Protein AF-0000000072569841 (afdb_homodimer)

Structure (mmCIF, N/CA/C/O backbone):
data_AF-0000000072569841-model_v1
#
loop_
_entity.id
_entity.type
_entity.pdbx_description
1 polymer '2-aminoethylphosphonate--pyruvate transaminase'
#
loop_
_atom_site.group_PDB
_atom_site.id
_atom_site.type_symbol
_atom_site.label_atom_id
_atom_site.label_alt_id
_atom_site.label_comp_id
_atom_site.label_asym_id
_atom_site.label_entity_id
_atom_site.label_seq_id
_atom_site.pdbx_PDB_ins_code
_atom_site.Cartn_x
_atom_site.Cartn_y
_atom_site.Cartn_z
_atom_site.occupancy
_atom_site.B_iso_or_equiv
_atom_site.auth_seq_id
_atom_site.auth_comp_id
_atom_site.auth_asym_id
_atom_site.auth_atom_id
_atom_site.pdbx_PDB_model_num
ATOM 1 N N . MET A 1 1 ? 27.375 -8.703 3.371 1 83.56 1 MET A N 1
ATOM 2 C CA . MET A 1 1 ? 26.125 -9.102 4.02 1 83.56 1 MET A CA 1
ATOM 3 C C . MET A 1 1 ? 25.875 -10.594 3.842 1 83.56 1 MET A C 1
ATOM 5 O O . MET A 1 1 ? 26.188 -11.164 2.799 1 83.56 1 MET A O 1
ATOM 9 N N . LYS A 1 2 ? 25.344 -11.117 4.902 1 91.12 2 LYS A N 1
ATOM 10 C CA . LYS A 1 2 ? 24.984 -12.531 4.824 1 91.12 2 LYS A CA 1
ATOM 11 C C . LYS A 1 2 ? 24.016 -12.781 3.676 1 91.12 2 LYS A C 1
ATOM 13 O O . LYS A 1 2 ? 23.047 -12.031 3.49 1 91.12 2 LYS A O 1
ATOM 18 N N . ARG A 1 3 ? 24.344 -13.781 2.924 1 94.12 3 ARG A N 1
ATOM 19 C CA . ARG A 1 3 ? 23.469 -14.117 1.809 1 94.12 3 ARG A CA 1
ATOM 20 C C . ARG A 1 3 ? 22.547 -15.281 2.168 1 94.12 3 ARG A C 1
ATOM 22 O O . ARG A 1 3 ? 23 -16.406 2.354 1 94.12 3 ARG A O 1
ATOM 29 N N . ASN A 1 4 ? 21.312 -14.961 2.271 1 97 4 ASN A N 1
ATOM 30 C CA . ASN A 1 4 ? 20.266 -15.961 2.447 1 97 4 ASN A CA 1
ATOM 31 C C . ASN A 1 4 ? 19.547 -16.266 1.132 1 97 4 ASN A C 1
ATOM 33 O O . ASN A 1 4 ? 19.281 -15.367 0.34 1 97 4 ASN A O 1
ATOM 37 N N . ILE A 1 5 ? 19.344 -17.562 0.898 1 98.38 5 ILE A N 1
ATOM 38 C CA . ILE A 1 5 ? 18.625 -17.969 -0.303 1 98.38 5 ILE A CA 1
ATOM 39 C C . ILE A 1 5 ? 17.172 -18.266 0.041 1 98.38 5 ILE A C 1
ATOM 41 O O . ILE A 1 5 ? 16.875 -19.188 0.795 1 98.38 5 ILE A O 1
ATOM 45 N N . LEU A 1 6 ? 16.312 -17.438 -0.491 1 98.62 6 LEU A N 1
ATOM 46 C CA . LEU A 1 6 ? 14.875 -17.641 -0.288 1 98.62 6 LEU A CA 1
ATOM 47 C C . LEU A 1 6 ? 14.289 -18.531 -1.367 1 98.62 6 LEU A C 1
ATOM 49 O O . LEU A 1 6 ? 14.305 -18.188 -2.551 1 98.62 6 LEU A O 1
ATOM 53 N N . LEU A 1 7 ? 13.734 -19.641 -0.934 1 98.69 7 LEU A N 1
ATOM 54 C CA . LEU A 1 7 ? 13.047 -20.547 -1.86 1 98.69 7 LEU A CA 1
ATOM 55 C C . LEU A 1 7 ? 11.547 -20.547 -1.603 1 98.69 7 LEU A C 1
ATOM 57 O O . LEU A 1 7 ? 10.867 -21.531 -1.865 1 98.69 7 LEU A O 1
ATOM 61 N N . ASN A 1 8 ? 11.016 -19.516 -0.939 1 97.62 8 ASN A N 1
ATOM 62 C CA . ASN A 1 8 ? 9.586 -19.234 -0.841 1 97.62 8 ASN A CA 1
ATOM 63 C C . ASN A 1 8 ? 9.07 -18.516 -2.08 1 97.62 8 ASN A C 1
ATOM 65 O O . ASN A 1 8 ? 9.844 -17.938 -2.838 1 97.62 8 ASN A O 1
ATOM 69 N N . PRO A 1 9 ? 7.75 -18.5 -2.318 1 95.94 9 PRO A N 1
ATOM 70 C CA . PRO A 1 9 ? 7.188 -17.938 -3.549 1 95.94 9 PRO A CA 1
ATOM 71 C C . PRO A 1 9 ? 7.23 -16.406 -3.572 1 95.94 9 PRO A C 1
ATOM 73 O O . PRO A 1 9 ? 6.484 -15.781 -4.324 1 95.94 9 PRO A O 1
ATOM 76 N N . GLY A 1 10 ? 7.988 -15.75 -2.783 1 92.62 10 GLY A N 1
ATOM 77 C CA . GLY A 1 10 ? 8.102 -14.305 -2.695 1 92.62 10 GLY A CA 1
ATOM 78 C C . GLY A 1 10 ? 7.938 -13.773 -1.281 1 92.62 10 GLY A C 1
ATOM 79 O O . GLY A 1 10 ? 7.129 -14.297 -0.508 1 92.62 10 GLY A O 1
ATOM 80 N N . PRO A 1 11 ? 8.711 -12.82 -1.004 1 97.19 11 PRO A N 1
ATOM 81 C CA . PRO A 1 11 ? 9.727 -12.086 -1.77 1 97.19 11 PRO A CA 1
ATOM 82 C C . PRO A 1 11 ? 10.906 -12.961 -2.17 1 97.19 11 PRO A C 1
ATOM 84 O O . PRO A 1 11 ? 11.242 -13.914 -1.463 1 97.19 11 PRO A O 1
ATOM 87 N N . ALA A 1 12 ? 11.492 -12.633 -3.297 1 98.19 12 ALA A N 1
ATOM 88 C CA . ALA A 1 12 ? 12.578 -13.438 -3.85 1 98.19 12 ALA A CA 1
ATOM 89 C C . ALA A 1 12 ? 13.938 -12.945 -3.363 1 98.19 12 ALA A C 1
ATOM 91 O O . ALA A 1 12 ? 14.047 -11.836 -2.834 1 98.19 12 ALA A O 1
ATOM 92 N N . THR A 1 13 ? 14.977 -13.812 -3.49 1 98.44 13 THR A N 1
ATOM 93 C CA . THR A 1 13 ? 16.359 -13.391 -3.262 1 98.44 13 THR A CA 1
ATOM 94 C C . THR A 1 13 ? 16.75 -12.289 -4.242 1 98.44 13 THR A C 1
ATOM 96 O O . THR A 1 13 ? 16.453 -12.383 -5.438 1 98.44 13 THR A O 1
ATOM 99 N N . THR A 1 14 ? 17.375 -11.281 -3.734 1 98.56 14 THR A N 1
ATOM 100 C CA . THR A 1 14 ? 17.719 -10.148 -4.594 1 98.56 14 THR A CA 1
ATOM 101 C C . THR A 1 14 ? 19.234 -9.898 -4.59 1 98.56 14 THR A C 1
ATOM 103 O O . THR A 1 14 ? 19.953 -10.5 -3.799 1 98.56 14 THR A O 1
ATOM 106 N N . THR A 1 15 ? 19.719 -9.109 -5.496 1 98.56 15 THR A N 1
ATOM 107 C CA . THR A 1 15 ? 21.125 -8.742 -5.574 1 98.56 15 THR A CA 1
ATOM 108 C C . THR A 1 15 ? 21.453 -7.641 -4.562 1 98.56 15 THR A C 1
ATOM 110 O O . THR A 1 15 ? 20.562 -6.926 -4.109 1 98.56 15 THR A O 1
ATOM 113 N N . ASP A 1 16 ? 22.703 -7.527 -4.266 1 98.19 16 ASP A N 1
ATOM 114 C CA . ASP A 1 16 ? 23.156 -6.465 -3.371 1 98.19 16 ASP A CA 1
ATOM 115 C C . ASP A 1 16 ? 22.938 -5.09 -4.004 1 98.19 16 ASP A C 1
ATOM 117 O O . ASP A 1 16 ? 22.656 -4.117 -3.301 1 98.19 16 ASP A O 1
ATOM 121 N N . THR A 1 17 ? 23.062 -5.027 -5.332 1 98.5 17 THR A N 1
ATOM 122 C CA . THR A 1 17 ? 22.859 -3.756 -6.02 1 98.5 17 THR A CA 1
ATOM 123 C C . THR A 1 17 ? 21.422 -3.281 -5.871 1 98.5 17 THR A C 1
ATOM 125 O O . THR A 1 17 ? 21.172 -2.086 -5.703 1 98.5 17 THR A O 1
ATOM 128 N N . VAL A 1 18 ? 20.5 -4.176 -5.887 1 98.81 18 VAL A N 1
ATOM 129 C CA . VAL A 1 18 ? 19.094 -3.838 -5.688 1 98.81 18 VAL A CA 1
ATOM 130 C C . VAL A 1 18 ? 18.859 -3.398 -4.242 1 98.81 18 VAL A C 1
ATOM 132 O O . VAL A 1 18 ? 18.156 -2.416 -3.99 1 98.81 18 VAL A O 1
ATOM 135 N N . LYS A 1 19 ? 19.453 -4.098 -3.281 1 98.62 19 LYS A N 1
ATOM 136 C CA . LYS A 1 19 ? 19.344 -3.729 -1.873 1 98.62 19 LYS A CA 1
ATOM 137 C C . LYS A 1 19 ? 19.875 -2.322 -1.626 1 98.62 19 LYS A C 1
ATOM 139 O O . LYS A 1 19 ? 19.234 -1.515 -0.956 1 98.62 19 LYS A O 1
ATOM 144 N N . ASN A 1 20 ? 20.953 -2.043 -2.201 1 98.44 20 ASN A N 1
ATOM 145 C CA . ASN A 1 20 ? 21.625 -0.781 -1.941 1 98.44 20 ASN A CA 1
ATOM 146 C C . ASN A 1 20 ? 21 0.37 -2.715 1 98.44 20 ASN A C 1
ATOM 148 O O . ASN A 1 20 ? 21.188 1.537 -2.367 1 98.44 20 ASN A O 1
ATOM 152 N N . ALA A 1 21 ? 20.234 0.072 -3.738 1 98.75 21 ALA A N 1
ATOM 153 C CA . ALA A 1 21 ? 19.594 1.096 -4.555 1 98.75 21 ALA A CA 1
ATOM 154 C C . ALA A 1 21 ? 18.562 1.881 -3.738 1 98.75 21 ALA A C 1
ATOM 156 O O . ALA A 1 21 ? 18.125 2.957 -4.152 1 98.75 21 ALA A O 1
ATOM 157 N N . GLN A 1 22 ? 18.203 1.375 -2.574 1 98.5 22 GLN A N 1
ATOM 158 C CA . GLN A 1 22 ? 17.219 2.025 -1.709 1 98.5 22 GLN A CA 1
ATOM 159 C C . GLN A 1 22 ? 17.844 3.188 -0.943 1 98.5 22 GLN A C 1
ATOM 161 O O . GLN A 1 22 ? 17.141 4.039 -0.407 1 98.5 22 GLN A O 1
ATOM 166 N N . VAL A 1 23 ? 19.141 3.127 -0.769 1 98.38 23 VAL A N 1
ATOM 167 C CA . VAL A 1 23 ? 19.828 4.141 0.015 1 98.38 23 VAL A CA 1
ATOM 168 C C . VAL A 1 23 ? 20.172 5.34 -0.871 1 98.38 23 VAL A C 1
ATOM 170 O O . VAL A 1 23 ? 21.219 5.363 -1.523 1 98.38 23 VAL A O 1
ATOM 173 N N . VAL A 1 24 ? 19.328 6.352 -0.847 1 97.69 24 VAL A N 1
ATOM 174 C CA . VAL A 1 24 ? 19.438 7.555 -1.667 1 97.69 24 VAL A CA 1
ATOM 175 C C . VAL A 1 24 ? 19.203 8.789 -0.806 1 97.69 24 VAL A C 1
ATOM 177 O O . VAL A 1 24 ? 18.625 8.703 0.273 1 97.69 24 VAL A O 1
ATOM 180 N N . PRO A 1 25 ? 19.734 9.953 -1.251 1 97.25 25 PRO A N 1
ATOM 181 C CA . PRO A 1 25 ? 19.359 11.18 -0.548 1 97.25 25 PRO A CA 1
ATOM 182 C C . PRO A 1 25 ? 17.844 11.391 -0.491 1 97.25 25 PRO A C 1
ATOM 184 O O . PRO A 1 25 ? 17.141 11 -1.418 1 97.25 25 PRO A O 1
ATOM 187 N N . ASP A 1 26 ? 17.438 11.984 0.611 1 97.81 26 ASP A N 1
ATOM 188 C CA . ASP A 1 26 ? 16 12.273 0.726 1 97.81 26 ASP A CA 1
ATOM 189 C C . ASP A 1 26 ? 15.516 13.109 -0.457 1 97.81 26 ASP A C 1
ATOM 191 O O . ASP A 1 26 ? 16.219 14.008 -0.918 1 97.81 26 ASP A O 1
ATOM 195 N N . ILE A 1 27 ? 14.312 12.758 -0.919 1 96.88 27 ILE A N 1
ATOM 196 C CA . ILE A 1 27 ? 13.781 13.461 -2.08 1 96.88 27 ILE A CA 1
ATOM 197 C C . ILE A 1 27 ? 12.258 13.547 -1.971 1 96.88 27 ILE A C 1
ATOM 199 O O . ILE A 1 27 ? 11.602 12.602 -1.527 1 96.88 27 ILE A O 1
ATOM 203 N N . CYS A 1 28 ? 11.711 14.711 -2.283 1 96.88 28 CYS A N 1
ATOM 204 C CA . CYS A 1 28 ? 10.273 14.867 -2.447 1 96.88 28 CYS A CA 1
ATOM 205 C C . CYS A 1 28 ? 9.789 14.172 -3.719 1 96.88 28 CYS A C 1
ATOM 207 O O . CYS A 1 28 ? 10.289 14.461 -4.812 1 96.88 28 CYS A O 1
ATOM 209 N N . PRO A 1 29 ? 8.828 13.336 -3.557 1 96.56 29 PRO A N 1
ATOM 210 C CA . PRO A 1 29 ? 8.391 12.57 -4.73 1 96.56 29 PRO A CA 1
ATOM 211 C C . PRO A 1 29 ? 7.688 13.438 -5.77 1 96.56 29 PRO A C 1
ATOM 213 O O . PRO A 1 29 ? 7.391 12.969 -6.871 1 96.56 29 PRO A O 1
ATOM 216 N N . ARG A 1 30 ? 7.469 14.695 -5.473 1 94.75 30 ARG A N 1
ATOM 217 C CA . ARG A 1 30 ? 6.82 15.594 -6.414 1 94.75 30 ARG A CA 1
ATOM 218 C C . ARG A 1 30 ? 7.848 16.328 -7.281 1 94.75 30 ARG A C 1
ATOM 220 O O . ARG A 1 30 ? 7.488 17.016 -8.234 1 94.75 30 ARG A O 1
ATOM 227 N N . GLU A 1 31 ? 9.07 16.109 -6.98 1 95.5 31 GLU A N 1
ATOM 228 C CA . GLU A 1 31 ? 10.133 16.719 -7.758 1 95.5 31 GLU A CA 1
ATOM 229 C C . GLU A 1 31 ? 10.328 16.016 -9.102 1 95.5 31 GLU A C 1
ATOM 231 O O . GLU A 1 31 ? 10.086 14.812 -9.211 1 95.5 31 GLU A O 1
ATOM 236 N N . GLU A 1 32 ? 10.836 16.75 -10.055 1 93.69 32 GLU A N 1
ATOM 237 C CA . GLU A 1 32 ? 11.039 16.25 -11.414 1 93.69 32 GLU A CA 1
ATOM 238 C C . GLU A 1 32 ? 12.008 15.062 -11.422 1 93.69 32 GLU A C 1
ATOM 240 O O . GLU A 1 32 ? 11.82 14.109 -12.188 1 93.69 32 GLU A O 1
ATOM 245 N N . GLU A 1 33 ? 13 15.164 -10.633 1 95.06 33 GLU A N 1
ATOM 246 C CA . GLU A 1 33 ? 14 14.109 -10.562 1 95.06 33 GLU A CA 1
ATOM 247 C C . GLU A 1 33 ? 13.359 12.758 -10.258 1 95.06 33 GLU A C 1
ATOM 249 O O . GLU A 1 33 ? 13.672 11.75 -10.898 1 95.06 33 GLU A O 1
ATOM 254 N N . PHE A 1 34 ? 12.477 12.719 -9.352 1 97.38 34 PHE A N 1
ATOM 255 C CA . PHE A 1 34 ? 11.812 11.461 -9.008 1 97.38 34 PHE A CA 1
ATOM 256 C C . PHE A 1 34 ? 10.789 11.094 -10.07 1 97.38 34 PHE A C 1
ATOM 258 O O . PHE A 1 34 ? 10.555 9.914 -10.336 1 97.38 34 PHE A O 1
ATOM 265 N N . GLY A 1 35 ? 10.172 12.047 -10.625 1 96.62 35 GLY A N 1
ATOM 266 C CA . GLY A 1 35 ? 9.273 11.797 -11.742 1 96.62 35 GLY A CA 1
ATOM 267 C C . GLY A 1 35 ? 9.93 11.016 -12.867 1 96.62 35 GLY A C 1
ATOM 268 O O . GLY A 1 35 ? 9.289 10.172 -13.5 1 96.62 35 GLY A O 1
ATOM 269 N N . GLN A 1 36 ? 11.18 11.289 -13.078 1 97 36 GLN A N 1
ATOM 270 C CA . GLN A 1 36 ? 11.922 10.578 -14.109 1 97 36 GLN A CA 1
ATOM 271 C C . GLN A 1 36 ? 12.086 9.102 -13.75 1 97 36 GLN A C 1
ATOM 273 O O . GLN A 1 36 ? 12.055 8.234 -14.625 1 97 36 GLN A O 1
ATOM 278 N N . VAL A 1 37 ? 12.25 8.852 -12.469 1 98 37 VAL A N 1
ATOM 279 C CA . VAL A 1 37 ? 12.312 7.473 -11.992 1 98 37 VAL A CA 1
ATOM 280 C C . VAL A 1 37 ? 10.984 6.773 -12.258 1 98 37 VAL A C 1
ATOM 282 O O . VAL A 1 37 ? 10.953 5.66 -12.789 1 98 37 VAL A O 1
ATOM 285 N N . MET A 1 38 ? 9.906 7.453 -11.977 1 98.06 38 MET A N 1
ATOM 286 C CA . MET A 1 38 ? 8.562 6.91 -12.148 1 98.06 38 MET A CA 1
ATOM 287 C C . MET A 1 38 ? 8.266 6.625 -13.617 1 98.06 38 MET A C 1
ATOM 289 O O . MET A 1 38 ? 7.691 5.59 -13.953 1 98.06 38 MET A O 1
ATOM 293 N N . GLU A 1 39 ? 8.641 7.535 -14.43 1 96.81 39 GLU A N 1
ATOM 294 C CA . GLU A 1 39 ? 8.453 7.363 -15.867 1 96.81 39 GLU A CA 1
ATOM 295 C C . GLU A 1 39 ? 9.211 6.141 -16.375 1 96.81 39 GLU A C 1
ATOM 297 O O . GLU A 1 39 ? 8.656 5.324 -17.125 1 96.81 39 GLU A O 1
ATOM 302 N N . PHE A 1 40 ? 10.469 6.066 -16.016 1 98.19 40 PHE A N 1
ATOM 303 C CA . PHE A 1 40 ? 11.289 4.93 -16.422 1 98.19 40 PHE A CA 1
ATOM 304 C C . PHE A 1 40 ? 10.648 3.617 -15.977 1 98.19 40 PHE A C 1
ATOM 306 O O . PHE A 1 40 ? 10.523 2.684 -16.766 1 98.19 40 PHE A O 1
ATOM 313 N N . VAL A 1 41 ? 10.25 3.562 -14.734 1 98.62 41 VAL A N 1
ATOM 314 C CA . VAL A 1 41 ? 9.703 2.34 -14.156 1 98.62 41 VAL A CA 1
ATOM 315 C C . VAL A 1 41 ? 8.43 1.943 -14.891 1 98.62 41 VAL A C 1
ATOM 317 O O . VAL A 1 41 ? 8.281 0.793 -15.312 1 98.62 41 VAL A O 1
ATOM 320 N N . SER A 1 42 ? 7.512 2.865 -15.039 1 98.06 42 SER A N 1
ATOM 321 C CA . SER A 1 42 ? 6.242 2.582 -15.695 1 98.06 42 SER A CA 1
ATOM 322 C C . SER A 1 42 ? 6.457 2.102 -17.125 1 98.06 42 SER A C 1
ATOM 324 O O . SER A 1 42 ? 5.91 1.076 -17.531 1 98.06 42 SER A O 1
ATOM 326 N N . LYS A 1 43 ? 7.285 2.781 -17.875 1 97.81 43 LYS A N 1
ATOM 327 C CA . LYS A 1 43 ? 7.527 2.469 -19.281 1 97.81 43 LYS A CA 1
ATOM 328 C C . LYS A 1 43 ? 8.219 1.115 -19.422 1 97.81 43 LYS A C 1
ATOM 330 O O . LYS A 1 43 ? 7.809 0.296 -20.25 1 97.81 43 LYS A O 1
ATOM 335 N N . GLU A 1 44 ? 9.211 0.917 -18.656 1 98.62 44 GLU A N 1
ATOM 336 C CA . GLU A 1 44 ? 10.016 -0.289 -18.844 1 98.62 44 GLU A CA 1
ATOM 337 C C . GLU A 1 44 ? 9.273 -1.525 -18.328 1 98.62 44 GLU A C 1
ATOM 339 O O . GLU A 1 44 ? 9.43 -2.617 -18.891 1 98.62 44 GLU A O 1
ATOM 344 N N . LEU A 1 45 ? 8.5 -1.385 -17.297 1 98.81 45 LEU A N 1
ATOM 345 C CA . LEU A 1 45 ? 7.641 -2.494 -16.891 1 98.81 45 LEU A CA 1
ATOM 346 C C . LEU A 1 45 ? 6.691 -2.873 -18.031 1 98.81 45 LEU A C 1
ATOM 348 O O . LEU A 1 45 ? 6.477 -4.059 -18.297 1 98.81 45 LEU A O 1
ATOM 352 N N . THR A 1 46 ? 6.105 -1.866 -18.625 1 98.75 46 THR A N 1
ATOM 353 C CA . THR A 1 46 ? 5.199 -2.109 -19.75 1 98.75 46 THR A CA 1
ATOM 354 C C . THR A 1 46 ? 5.902 -2.885 -20.859 1 98.75 46 THR A C 1
ATOM 356 O O . THR A 1 46 ? 5.367 -3.867 -21.375 1 98.75 46 THR A O 1
ATOM 359 N N . ASN A 1 47 ? 7.109 -2.521 -21.109 1 98.44 47 ASN A N 1
ATOM 360 C CA . ASN A 1 47 ? 7.844 -3.049 -22.25 1 98.44 47 ASN A CA 1
ATOM 361 C C . ASN A 1 47 ? 8.328 -4.473 -22 1 98.44 47 ASN A C 1
ATOM 363 O O . ASN A 1 47 ? 8.75 -5.164 -22.922 1 98.44 47 ASN A O 1
ATOM 367 N N . LEU A 1 48 ? 8.242 -4.922 -20.797 1 98.62 48 LEU A N 1
ATOM 368 C CA . LEU A 1 48 ? 8.633 -6.297 -20.5 1 98.62 48 LEU A CA 1
ATOM 369 C C . LEU A 1 48 ? 7.57 -7.281 -20.984 1 98.62 48 LEU A C 1
ATOM 371 O O . LEU A 1 48 ? 7.855 -8.461 -21.172 1 98.62 48 LEU A O 1
ATOM 375 N N . ALA A 1 49 ? 6.27 -6.801 -21.156 1 98.44 49 ALA A N 1
ATOM 376 C CA . ALA A 1 49 ? 5.219 -7.758 -21.5 1 98.44 49 ALA A CA 1
ATOM 377 C C . ALA A 1 49 ? 4.352 -7.238 -22.641 1 98.44 49 ALA A C 1
ATOM 379 O O . ALA A 1 49 ? 3.496 -7.961 -23.156 1 98.44 49 ALA A O 1
ATOM 380 N N . ALA A 1 50 ? 4.52 -5.965 -23.016 1 98.19 50 ALA A N 1
ATOM 381 C CA . ALA A 1 50 ? 3.721 -5.316 -24.062 1 98.19 50 ALA A CA 1
ATOM 382 C C . ALA A 1 50 ? 4.473 -4.148 -24.688 1 98.19 50 ALA A C 1
ATOM 384 O O . ALA A 1 50 ? 5.695 -4.039 -24.547 1 98.19 50 ALA A O 1
ATOM 385 N N . HIS A 1 51 ? 3.803 -3.428 -25.547 1 96.25 51 HIS A N 1
ATOM 386 C CA . HIS A 1 51 ? 4.371 -2.215 -26.109 1 96.25 51 HIS A CA 1
ATOM 387 C C . HIS A 1 51 ? 3.721 -0.968 -25.531 1 96.25 51 HIS A C 1
ATOM 389 O O . HIS A 1 51 ? 2.496 -0.896 -25.406 1 96.25 51 HIS A O 1
ATOM 395 N N . ASP A 1 52 ? 4.547 0.003 -25.203 1 92.12 52 ASP A N 1
ATOM 396 C CA . ASP A 1 52 ? 4.086 1.16 -24.438 1 92.12 52 ASP A CA 1
ATOM 397 C C . ASP A 1 52 ? 3.268 2.104 -25.312 1 92.12 52 ASP A C 1
ATOM 399 O O . ASP A 1 52 ? 2.695 3.08 -24.828 1 92.12 52 ASP A O 1
ATOM 403 N N . ASP A 1 53 ? 3.037 1.78 -26.594 1 95.31 53 ASP A N 1
ATOM 404 C CA . ASP A 1 53 ? 2.127 2.529 -27.453 1 95.31 53 ASP A CA 1
ATOM 405 C C . ASP A 1 53 ? 0.671 2.176 -27.156 1 95.31 53 ASP A C 1
ATOM 407 O O . ASP A 1 53 ? -0.22 3.014 -27.297 1 95.31 53 ASP A O 1
ATOM 411 N N . GLU A 1 54 ? 0.468 0.923 -26.766 1 97.75 54 GLU A N 1
ATOM 412 C CA . GLU A 1 54 ? -0.896 0.43 -26.609 1 97.75 54 GLU A CA 1
ATOM 413 C C . GLU A 1 54 ? -1.2 0.123 -25.141 1 97.75 54 GLU A C 1
ATOM 415 O O . GLU A 1 54 ? -2.365 0.038 -24.75 1 97.75 54 GLU A O 1
ATOM 420 N N . TYR A 1 55 ? -0.21 -0.119 -24.422 1 98.62 55 TYR A N 1
ATOM 421 C CA . TYR A 1 55 ? -0.358 -0.497 -23.016 1 98.62 55 TYR A CA 1
ATOM 422 C C . TYR A 1 55 ? 0.363 0.491 -22.109 1 98.62 55 TYR A C 1
ATOM 424 O O . TYR A 1 55 ? 1.206 1.266 -22.562 1 98.62 55 TYR A O 1
ATOM 432 N N . THR A 1 56 ? 0.009 0.502 -20.828 1 98.31 56 THR A N 1
ATOM 433 C CA . THR A 1 56 ? 0.667 1.318 -19.812 1 98.31 56 THR A CA 1
ATOM 434 C C . THR A 1 56 ? 0.664 0.609 -18.469 1 98.31 56 THR A C 1
ATOM 436 O O . THR A 1 56 ? -0.105 -0.33 -18.25 1 98.31 56 THR A O 1
ATOM 439 N N . THR A 1 57 ? 1.589 0.979 -17.656 1 98.69 57 THR A N 1
ATOM 440 C CA . THR A 1 57 ? 1.653 0.448 -16.297 1 98.69 57 THR A CA 1
ATOM 441 C C . THR A 1 57 ? 1.158 1.48 -15.281 1 98.69 57 THR A C 1
ATOM 443 O O . THR A 1 57 ? 1.618 2.623 -15.281 1 98.69 57 THR A O 1
ATOM 446 N N . VAL A 1 58 ? 0.237 1.088 -14.484 1 98.62 58 VAL A N 1
ATOM 447 C CA . VAL A 1 58 ? -0.247 1.88 -13.359 1 98.62 58 VAL A CA 1
ATOM 448 C C . VAL A 1 58 ? 0.327 1.331 -12.055 1 98.62 58 VAL A C 1
ATOM 450 O O . VAL A 1 58 ? 0.11 0.166 -11.711 1 98.62 58 VAL A O 1
ATOM 453 N N . LEU A 1 59 ? 0.985 2.182 -11.273 1 98.69 59 LEU A N 1
ATOM 454 C CA . LEU A 1 59 ? 1.725 1.765 -10.086 1 98.69 59 LEU A CA 1
ATOM 455 C C . LEU A 1 59 ? 0.927 2.055 -8.82 1 98.69 59 LEU A C 1
ATOM 457 O O . LEU A 1 59 ? 0.242 3.076 -8.734 1 98.69 59 LEU A O 1
ATOM 461 N N . PHE A 1 60 ? 1.028 1.168 -7.836 1 98.75 60 PHE A N 1
ATOM 462 C CA . PHE A 1 60 ? 0.408 1.335 -6.523 1 98.75 60 PHE A CA 1
ATOM 463 C C . PHE A 1 60 ? 1.4 1.021 -5.41 1 98.75 60 PHE A C 1
ATOM 465 O O . PHE A 1 60 ? 2.219 0.109 -5.543 1 98.75 60 PHE A O 1
ATOM 472 N N . GLY A 1 61 ? 1.388 1.839 -4.34 1 98.69 61 GLY A N 1
ATOM 473 C CA . GLY A 1 61 ? 1.988 1.382 -3.096 1 98.69 61 GLY A CA 1
ATOM 474 C C . GLY A 1 61 ? 1.188 0.287 -2.414 1 98.69 61 GLY A C 1
ATOM 475 O O . GLY A 1 61 ? 0.039 0.501 -2.025 1 98.69 61 GLY A O 1
ATOM 476 N N . GLY A 1 62 ? 1.701 -0.866 -2.264 1 98.69 62 GLY A N 1
ATOM 477 C CA . GLY A 1 62 ? 0.989 -2.008 -1.71 1 98.69 62 GLY A CA 1
ATOM 478 C C . GLY A 1 62 ? 1.48 -3.336 -2.252 1 98.69 62 GLY A C 1
ATOM 479 O O . GLY A 1 62 ? 2.371 -3.375 -3.105 1 98.69 62 GLY A O 1
ATOM 480 N N . SER A 1 63 ? 0.944 -4.41 -1.761 1 98.5 63 SER A N 1
ATOM 481 C CA . SER A 1 63 ? 1.336 -5.75 -2.184 1 98.5 63 SER A CA 1
ATOM 482 C C . SER A 1 63 ? 0.613 -6.16 -3.463 1 98.5 63 SER A C 1
ATOM 484 O O . SER A 1 63 ? -0.182 -5.391 -4.004 1 98.5 63 SER A O 1
ATOM 486 N N . GLY A 1 64 ? 0.94 -7.359 -3.91 1 98.62 64 GLY A N 1
ATOM 487 C CA . GLY A 1 64 ? 0.314 -7.887 -5.113 1 98.62 64 GLY A CA 1
ATOM 488 C C . GLY A 1 64 ? -1.2 -7.918 -5.031 1 98.62 64 GLY A C 1
ATOM 489 O O . GLY A 1 64 ? -1.886 -7.633 -6.016 1 98.62 64 GLY A O 1
ATOM 490 N N . THR A 1 65 ? -1.725 -8.25 -3.85 1 98.81 65 THR A N 1
ATOM 491 C CA . THR A 1 65 ? -3.17 -8.312 -3.66 1 98.81 65 THR A CA 1
ATOM 492 C C . THR A 1 65 ? -3.812 -6.957 -3.92 1 98.81 65 THR A C 1
ATOM 494 O O . THR A 1 65 ? -4.922 -6.879 -4.453 1 98.81 65 THR A O 1
ATOM 497 N N . ALA A 1 66 ? -3.125 -5.895 -3.613 1 98.88 66 ALA A N 1
ATOM 498 C CA . ALA A 1 66 ? -3.631 -4.555 -3.904 1 98.88 66 ALA A CA 1
ATOM 499 C C . ALA A 1 66 ? -3.834 -4.359 -5.402 1 98.88 66 ALA A C 1
ATOM 501 O O . ALA A 1 66 ? -4.855 -3.809 -5.828 1 98.88 66 ALA A O 1
ATOM 502 N N . ALA A 1 67 ? -2.898 -4.781 -6.188 1 98.88 67 ALA A N 1
ATOM 503 C CA . ALA A 1 67 ? -2.992 -4.625 -7.637 1 98.88 67 ALA A CA 1
ATOM 504 C C . ALA A 1 67 ? -4.117 -5.48 -8.211 1 98.88 67 ALA A C 1
ATOM 506 O O . ALA A 1 67 ? -4.844 -5.043 -9.109 1 98.88 67 ALA A O 1
ATOM 507 N N . VAL A 1 68 ? -4.227 -6.703 -7.73 1 98.94 68 VAL A N 1
ATOM 508 C CA . VAL A 1 68 ? -5.305 -7.57 -8.195 1 98.94 68 VAL A CA 1
ATOM 509 C C . VAL A 1 68 ? -6.656 -6.949 -7.852 1 98.94 68 VAL A C 1
ATOM 511 O O . VAL A 1 68 ? -7.566 -6.926 -8.68 1 98.94 68 VAL A O 1
ATOM 514 N N . GLU A 1 69 ? -6.742 -6.449 -6.672 1 98.94 69 GLU A N 1
ATOM 515 C CA . GLU A 1 69 ? -7.988 -5.812 -6.254 1 98.94 69 GLU A CA 1
ATOM 516 C C . GLU A 1 69 ? -8.266 -4.559 -7.074 1 98.94 69 GLU A C 1
ATOM 518 O O . GLU A 1 69 ? -9.422 -4.25 -7.375 1 98.94 69 GLU A O 1
ATOM 523 N N . ALA A 1 70 ? -7.207 -3.781 -7.383 1 98.88 70 ALA A N 1
ATOM 524 C CA . ALA A 1 70 ? -7.371 -2.607 -8.234 1 98.88 70 ALA A CA 1
ATOM 525 C C . ALA A 1 70 ? -8.008 -2.982 -9.57 1 98.88 70 ALA A C 1
ATOM 527 O O . ALA A 1 70 ? -8.914 -2.303 -10.047 1 98.88 70 ALA A O 1
ATOM 528 N N . MET A 1 71 ? -7.609 -4.086 -10.141 1 98.5 71 MET A N 1
ATOM 529 C CA . MET A 1 71 ? -8.156 -4.555 -11.406 1 98.5 71 MET A CA 1
ATOM 530 C C . MET A 1 71 ? -9.617 -4.977 -11.25 1 98.5 71 MET A C 1
ATOM 532 O O . MET A 1 71 ? -10.5 -4.453 -11.93 1 98.5 71 MET A O 1
ATOM 536 N N . ILE A 1 72 ? -9.844 -5.812 -10.281 1 98.62 72 ILE A N 1
ATOM 537 C CA . ILE A 1 72 ? -11.141 -6.461 -10.133 1 98.62 72 ILE A CA 1
ATOM 538 C C . ILE A 1 72 ? -12.195 -5.418 -9.781 1 98.62 72 ILE A C 1
ATOM 540 O O . ILE A 1 72 ? -13.312 -5.453 -10.305 1 98.62 72 ILE A O 1
ATOM 544 N N . SER A 1 73 ? -11.828 -4.484 -8.969 1 98.44 73 SER A N 1
ATOM 545 C CA . SER A 1 73 ? -12.789 -3.508 -8.477 1 98.44 73 SER A CA 1
ATOM 546 C C . SER A 1 73 ? -13.016 -2.391 -9.492 1 98.44 73 SER A C 1
ATOM 548 O O . SER A 1 73 ? -14.016 -1.675 -9.43 1 98.44 73 SER A O 1
ATOM 550 N N . SER A 1 74 ? -12.125 -2.221 -10.461 1 98.69 74 SER A N 1
ATOM 551 C CA . SER A 1 74 ? -12.188 -1.036 -11.312 1 98.69 74 SER A CA 1
ATOM 552 C C . SER A 1 74 ? -12.703 -1.381 -12.703 1 98.69 74 SER A C 1
ATOM 554 O O . SER A 1 74 ? -13.289 -0.534 -13.383 1 98.69 74 SER A O 1
ATOM 556 N N . VAL A 1 75 ? -12.492 -2.648 -13.148 1 97.94 75 VAL A N 1
ATOM 557 C CA . VAL A 1 75 ? -12.641 -2.82 -14.586 1 97.94 75 VAL A CA 1
ATOM 558 C C . VAL A 1 75 ? -13.953 -3.553 -14.891 1 97.94 75 VAL A C 1
ATOM 560 O O . VAL A 1 75 ? -14.484 -3.447 -15.992 1 97.94 75 VAL A O 1
ATOM 563 N N . VAL A 1 76 ? -14.469 -4.293 -13.945 1 94.75 76 VAL A N 1
ATOM 564 C CA . VAL A 1 76 ? -15.695 -5.059 -14.148 1 94.75 76 VAL A CA 1
ATOM 565 C C . VAL A 1 76 ? -16.906 -4.203 -13.773 1 94.75 76 VAL A C 1
ATOM 567 O O . VAL A 1 76 ? -17.031 -3.77 -12.625 1 94.75 76 VAL A O 1
ATOM 570 N N . ASP A 1 77 ? -17.75 -3.912 -14.641 1 92.5 77 ASP A N 1
ATOM 571 C CA . ASP A 1 77 ? -18.922 -3.09 -14.375 1 92.5 77 ASP A CA 1
ATOM 572 C C . ASP A 1 77 ? -20.125 -3.955 -14.008 1 92.5 77 ASP A C 1
ATOM 574 O O . ASP A 1 77 ? -20.094 -4.688 -13.016 1 92.5 77 ASP A O 1
ATOM 578 N N . LYS A 1 78 ? -21.172 -4.066 -14.906 1 90.12 78 LYS A N 1
ATOM 579 C CA . LYS A 1 78 ? -22.438 -4.707 -14.539 1 90.12 78 LYS A CA 1
ATOM 580 C C . LYS A 1 78 ? -22.516 -6.129 -15.086 1 90.12 78 LYS A C 1
ATOM 582 O O . LYS A 1 78 ? -23.344 -6.926 -14.648 1 90.12 78 LYS A O 1
ATOM 587 N N . ASP A 1 79 ? -21.672 -6.43 -16.078 1 92.12 79 ASP A N 1
ATOM 588 C CA . ASP A 1 79 ? -21.688 -7.758 -16.688 1 92.12 79 ASP A CA 1
ATOM 589 C C . ASP A 1 79 ? -21.016 -8.781 -15.781 1 92.12 79 ASP A C 1
ATOM 591 O O . ASP A 1 79 ? -20.703 -8.492 -14.617 1 92.12 79 ASP A O 1
ATOM 595 N N . ILE A 1 80 ? -20.844 -10.047 -16.297 1 93.25 80 ILE A N 1
ATOM 596 C CA . ILE A 1 80 ? -20.406 -11.172 -15.469 1 93.25 80 ILE A CA 1
ATOM 597 C C . ILE A 1 80 ? -18.891 -11.305 -15.547 1 93.25 80 ILE A C 1
ATOM 599 O O . ILE A 1 80 ? -18.312 -11.234 -16.641 1 93.25 80 ILE A O 1
ATOM 603 N N . LEU A 1 81 ? -18.266 -11.422 -14.391 1 96.69 81 LEU A N 1
ATOM 604 C CA . LEU A 1 81 ? -16.875 -11.82 -14.266 1 96.69 81 LEU A CA 1
ATOM 605 C C . LEU A 1 81 ? -16.75 -13.328 -14.062 1 96.69 81 LEU A C 1
ATOM 607 O O . LEU A 1 81 ? -17.266 -13.867 -13.078 1 96.69 81 LEU A O 1
ATOM 611 N N . LEU A 1 82 ? -16.172 -14.008 -15.023 1 96.75 82 LEU A N 1
ATOM 612 C CA . LEU A 1 82 ? -15.875 -15.422 -14.828 1 96.75 82 LEU A CA 1
ATOM 613 C C . LEU A 1 82 ? -14.492 -15.602 -14.227 1 96.75 82 LEU A C 1
ATOM 615 O O . LEU A 1 82 ? -13.5 -15.109 -14.773 1 96.75 82 LEU A O 1
ATOM 619 N N . ILE A 1 83 ? -14.422 -16.281 -13.086 1 97.5 83 ILE A N 1
ATOM 620 C CA . ILE A 1 83 ? -13.172 -16.438 -12.352 1 97.5 83 ILE A CA 1
ATOM 621 C C . ILE A 1 83 ? -12.727 -17.906 -12.414 1 97.5 83 ILE A C 1
ATOM 623 O O . ILE A 1 83 ? -13.414 -18.781 -11.906 1 97.5 83 ILE A O 1
ATOM 627 N N . ILE A 1 84 ? -11.617 -18.109 -13.031 1 96.88 84 ILE A N 1
ATOM 628 C CA . ILE A 1 84 ? -11.023 -19.438 -13.023 1 96.88 84 ILE A CA 1
ATOM 629 C C . ILE A 1 84 ? -10.273 -19.672 -11.719 1 96.88 84 ILE A C 1
ATOM 631 O O . ILE A 1 84 ? -9.258 -19.016 -11.453 1 96.88 84 ILE A O 1
ATOM 635 N N . ASN A 1 85 ? -10.727 -20.594 -10.93 1 95.19 85 ASN A N 1
ATOM 636 C CA . ASN A 1 85 ? -10.211 -20.844 -9.586 1 95.19 85 ASN A CA 1
ATOM 637 C C . ASN A 1 85 ? -9.555 -22.219 -9.477 1 95.19 85 ASN A C 1
ATOM 639 O O . ASN A 1 85 ? -10.242 -23.219 -9.336 1 95.19 85 ASN A O 1
ATOM 643 N N . ASN A 1 86 ? -8.234 -22.188 -9.445 1 92.56 86 ASN A N 1
ATOM 644 C CA . ASN A 1 86 ? -7.477 -23.422 -9.281 1 92.56 86 ASN A CA 1
ATOM 645 C C . ASN A 1 86 ? -6.859 -23.516 -7.891 1 92.56 86 ASN A C 1
ATOM 647 O O . ASN A 1 86 ? -6.188 -24.5 -7.574 1 92.56 86 ASN A O 1
ATOM 651 N N . GLY A 1 87 ? -7.062 -22.531 -7.145 1 93.25 87 GLY A N 1
ATOM 652 C CA . GLY A 1 87 ? -6.379 -22.531 -5.863 1 93.25 87 GLY A CA 1
ATOM 653 C C . GLY A 1 87 ? -6.656 -21.281 -5.043 1 93.25 87 GLY A C 1
ATOM 654 O O . GLY A 1 87 ? -7.73 -20.688 -5.152 1 93.25 87 GLY A O 1
ATOM 655 N N . ALA A 1 88 ? -5.672 -20.953 -4.156 1 94.62 88 ALA A N 1
ATOM 656 C CA . ALA A 1 88 ? -5.852 -19.922 -3.152 1 94.62 88 ALA A CA 1
ATOM 657 C C . ALA A 1 88 ? -6.055 -18.547 -3.809 1 94.62 88 ALA A C 1
ATOM 659 O O . ALA A 1 88 ? -6.82 -17.719 -3.307 1 94.62 88 ALA A O 1
ATOM 660 N N . TYR A 1 89 ? -5.398 -18.297 -4.906 1 97 89 TYR A N 1
ATOM 661 C CA . TYR A 1 89 ? -5.43 -16.953 -5.473 1 97 89 TYR A CA 1
ATOM 662 C C . TYR A 1 89 ? -6.688 -16.734 -6.312 1 97 89 TYR A C 1
ATOM 664 O O . TYR A 1 89 ? -7.223 -15.625 -6.371 1 97 89 TYR A O 1
ATOM 672 N N . GLY A 1 90 ? -7.137 -17.766 -7 1 96.31 90 GLY A N 1
ATOM 673 C CA . GLY A 1 90 ? -8.469 -17.688 -7.59 1 96.31 90 GLY A CA 1
ATOM 674 C C . GLY A 1 90 ? -9.562 -17.469 -6.566 1 96.31 90 GLY A C 1
ATOM 675 O O . GLY A 1 90 ? -10.477 -16.672 -6.793 1 96.31 90 GLY A O 1
ATOM 676 N N . LYS A 1 91 ? -9.438 -18.203 -5.473 1 95.31 91 LYS A N 1
ATOM 677 C CA . LYS A 1 91 ? -10.398 -18.047 -4.383 1 95.31 91 LYS A CA 1
ATOM 678 C C . LYS A 1 91 ? -10.398 -16.609 -3.857 1 95.31 91 LYS A C 1
ATOM 680 O O . LYS A 1 91 ? -11.461 -16.078 -3.525 1 95.31 91 LYS A O 1
ATOM 685 N N . ARG A 1 92 ? -9.289 -16 -3.775 1 97.69 92 ARG A N 1
ATOM 686 C CA . ARG A 1 92 ? -9.188 -14.625 -3.293 1 97.69 92 ARG A CA 1
ATOM 687 C C . ARG A 1 92 ? -9.898 -13.656 -4.234 1 97.69 92 ARG A C 1
ATOM 689 O O . ARG A 1 92 ? -10.516 -12.688 -3.787 1 97.69 92 ARG A O 1
ATOM 696 N N . ILE A 1 93 ? -9.758 -13.875 -5.531 1 98.31 93 ILE A N 1
ATOM 697 C CA . ILE A 1 93 ? -10.461 -13.031 -6.488 1 98.31 93 ILE A CA 1
ATOM 698 C C . ILE A 1 93 ? -11.969 -13.195 -6.301 1 98.31 93 ILE A C 1
ATOM 700 O O . ILE A 1 93 ? -12.719 -12.219 -6.383 1 98.31 93 ILE A O 1
ATOM 704 N N . CYS A 1 94 ? -12.422 -14.445 -6.027 1 96.31 94 CYS A N 1
ATOM 705 C CA . CYS A 1 94 ? -13.836 -14.656 -5.727 1 96.31 94 CYS A CA 1
ATOM 706 C C . CYS A 1 94 ? -14.258 -13.859 -4.496 1 96.31 94 CYS A C 1
ATOM 708 O O . CYS A 1 94 ? -15.336 -13.266 -4.473 1 96.31 94 CYS A O 1
ATOM 710 N N . GLU A 1 95 ? -13.414 -13.836 -3.518 1 96.69 95 GLU A N 1
ATOM 711 C CA . GLU A 1 95 ? -13.695 -13.062 -2.312 1 96.69 95 GLU A CA 1
ATOM 712 C C . GLU A 1 95 ? -13.836 -11.578 -2.633 1 96.69 95 GLU A C 1
ATOM 714 O O . GLU A 1 95 ? -14.727 -10.906 -2.111 1 96.69 95 GLU A O 1
ATOM 719 N N . MET A 1 96 ? -12.938 -11.07 -3.471 1 97.88 96 MET A N 1
ATOM 720 C CA . MET A 1 96 ? -13.031 -9.68 -3.902 1 97.88 96 MET A CA 1
ATOM 721 C C . MET A 1 96 ? -14.359 -9.406 -4.594 1 97.88 96 MET A C 1
ATOM 723 O O . MET A 1 96 ? -15.023 -8.406 -4.305 1 97.88 96 MET A O 1
ATOM 727 N N . ALA A 1 97 ? -14.688 -10.312 -5.5 1 96.31 97 ALA A N 1
ATOM 728 C CA . ALA A 1 97 ? -15.93 -10.148 -6.25 1 96.31 97 ALA A CA 1
ATOM 729 C C . ALA A 1 97 ? -17.125 -10.109 -5.309 1 96.31 97 ALA A C 1
ATOM 731 O O . ALA A 1 97 ? -18.062 -9.328 -5.516 1 96.31 97 ALA A O 1
ATOM 732 N N . GLU A 1 98 ? -17.109 -10.922 -4.277 1 94.88 98 GLU A N 1
ATOM 733 C CA . GLU A 1 98 ? -18.188 -10.945 -3.287 1 94.88 98 GLU A CA 1
ATOM 734 C C . GLU A 1 98 ? -18.234 -9.641 -2.496 1 94.88 98 GLU A C 1
ATOM 736 O O . GLU A 1 98 ? -19.312 -9.078 -2.299 1 94.88 98 GLU A O 1
ATOM 741 N N . ILE A 1 99 ? -17.125 -9.195 -2.082 1 96.5 99 ILE A N 1
ATOM 742 C CA . ILE A 1 99 ? -17.031 -7.992 -1.264 1 96.5 99 ILE A CA 1
ATOM 743 C C . ILE A 1 99 ? -17.578 -6.797 -2.043 1 96.5 99 ILE A C 1
ATOM 745 O O . ILE A 1 99 ? -18.328 -5.988 -1.498 1 96.5 99 ILE A O 1
ATOM 749 N N . TYR A 1 100 ? -17.234 -6.707 -3.305 1 95.94 100 TYR A N 1
ATOM 750 C CA . TYR A 1 100 ? -17.625 -5.562 -4.121 1 95.94 100 TYR A CA 1
ATOM 751 C C . TYR A 1 100 ? -18.984 -5.805 -4.781 1 95.94 100 TYR A C 1
ATOM 753 O O . TYR A 1 100 ? -19.438 -4.996 -5.598 1 95.94 100 TYR A O 1
ATOM 761 N N . ASP A 1 101 ? -19.625 -6.961 -4.504 1 92.5 101 ASP A N 1
ATOM 762 C CA . ASP A 1 101 ? -20.953 -7.312 -4.996 1 92.5 101 ASP A CA 1
ATOM 763 C C . ASP A 1 101 ? -20.984 -7.355 -6.523 1 92.5 101 ASP A C 1
ATOM 765 O O . ASP A 1 101 ? -21.906 -6.828 -7.148 1 92.5 101 ASP A O 1
ATOM 769 N N . LEU A 1 102 ? -19.953 -7.922 -7.117 1 93.56 102 LEU A N 1
ATOM 770 C CA . LEU A 1 102 ? -19.922 -8.117 -8.562 1 93.56 102 LEU A CA 1
ATOM 771 C C . LEU A 1 102 ? -20.734 -9.336 -8.969 1 93.56 102 LEU A C 1
ATOM 773 O O . LEU A 1 102 ? -20.922 -10.258 -8.172 1 93.56 102 LEU A O 1
ATOM 777 N N . ASN A 1 103 ? -21.312 -9.266 -10.195 1 91.62 103 ASN A N 1
ATOM 778 C CA . ASN A 1 103 ? -21.797 -10.492 -10.812 1 91.62 103 ASN A CA 1
ATOM 779 C C . ASN A 1 103 ? -20.656 -11.383 -11.266 1 91.62 103 ASN A C 1
ATOM 781 O O . ASN A 1 103 ? -19.828 -10.977 -12.094 1 91.62 103 ASN A O 1
ATOM 785 N N . PHE A 1 104 ? -20.594 -12.625 -10.664 1 93.75 104 PHE A N 1
ATOM 786 C CA . PHE A 1 104 ? -19.469 -13.445 -11.078 1 93.75 104 PHE A CA 1
ATOM 787 C C . PHE A 1 104 ? -19.828 -14.922 -11.078 1 93.75 104 PHE A C 1
ATOM 789 O O . PHE A 1 104 ? -20.812 -15.328 -10.453 1 93.75 104 PHE A O 1
ATOM 796 N N . ILE A 1 105 ? -19.125 -15.656 -11.906 1 92.38 105 ILE A N 1
ATOM 797 C CA . ILE A 1 105 ? -19.141 -17.125 -11.961 1 92.38 105 ILE A CA 1
ATOM 798 C C . ILE A 1 105 ? -17.781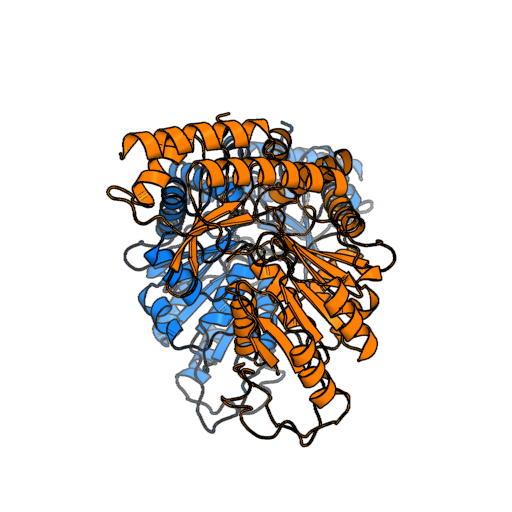 -17.672 -11.539 1 92.38 105 ILE A C 1
ATOM 800 O O . ILE A 1 105 ? -16.75 -17.266 -12.062 1 92.38 105 ILE A O 1
ATOM 804 N N . GLU A 1 106 ? -17.828 -18.469 -10.57 1 94 106 GLU A N 1
ATOM 805 C CA . GLU A 1 106 ? -16.625 -19.203 -10.188 1 94 106 GLU A CA 1
ATOM 806 C C . GLU A 1 106 ? -16.484 -20.484 -10.977 1 94 106 GLU A C 1
ATOM 808 O O . GLU A 1 106 ? -17.328 -21.391 -10.875 1 94 106 GLU A O 1
ATOM 813 N N . PHE A 1 107 ? -15.484 -20.609 -11.781 1 93.5 107 PHE A N 1
ATOM 814 C CA . PHE A 1 107 ? -15.141 -21.828 -12.508 1 93.5 107 PHE A CA 1
ATOM 815 C C . PHE A 1 107 ? -14.062 -22.609 -11.766 1 93.5 107 PHE A C 1
ATOM 817 O O . PHE A 1 107 ? -12.875 -22.297 -11.867 1 93.5 107 PHE A O 1
ATOM 824 N N . ILE A 1 108 ? -14.453 -23.641 -11.102 1 91.12 108 ILE A N 1
ATOM 825 C CA . ILE A 1 108 ? -13.531 -24.391 -10.258 1 91.12 108 ILE A CA 1
ATOM 826 C C . ILE A 1 108 ? -12.727 -25.375 -11.117 1 91.12 108 ILE A C 1
ATOM 828 O O . ILE A 1 108 ? -13.297 -26.219 -11.797 1 91.12 108 ILE A O 1
ATOM 832 N N . GLY A 1 109 ? -11.492 -25.141 -11.133 1 85.81 109 GLY A N 1
ATOM 833 C CA . GLY A 1 109 ? -10.586 -26.047 -11.82 1 85.81 109 GLY A CA 1
ATOM 834 C C . GLY A 1 109 ? -9.766 -26.906 -10.875 1 85.81 109 GLY A C 1
ATOM 835 O O . GLY A 1 109 ? -9.734 -26.656 -9.672 1 85.81 109 GLY A O 1
ATOM 836 N N . SER A 1 110 ? -9.141 -27.891 -11.461 1 88.88 110 SER A N 1
ATOM 837 C CA . SER A 1 110 ? -8.258 -28.766 -10.695 1 88.88 110 SER A CA 1
ATOM 838 C C . SER A 1 110 ? -7.008 -28.016 -10.227 1 88.88 110 SER A C 1
ATOM 840 O O . SER A 1 110 ? -6.406 -27.266 -11 1 88.88 110 SER A O 1
ATOM 842 N N . PRO A 1 111 ? -6.641 -28.203 -9.016 1 91.88 111 PRO A N 1
ATOM 843 C CA . PRO A 1 111 ? -5.391 -27.609 -8.555 1 91.88 111 PRO A CA 1
ATOM 844 C C . PRO A 1 111 ? -4.156 -28.266 -9.156 1 91.88 111 PRO A C 1
ATOM 846 O O . PRO A 1 111 ? -3.051 -27.734 -9.07 1 91.88 111 PRO A O 1
ATOM 849 N N . VAL A 1 112 ? -4.332 -29.422 -9.82 1 92.12 112 VAL A N 1
ATOM 850 C CA . VAL A 1 112 ? -3.139 -30.156 -10.234 1 92.12 112 VAL A CA 1
ATOM 851 C C . VAL A 1 112 ? -3.227 -30.469 -11.727 1 92.12 112 VAL A C 1
ATOM 853 O O . VAL A 1 112 ? -2.211 -30.766 -12.367 1 92.12 112 VAL A O 1
ATOM 856 N N . ASN A 1 113 ? -4.426 -30.406 -12.281 1 91.31 113 ASN A N 1
ATOM 857 C CA . ASN A 1 113 ? -4.57 -30.844 -13.664 1 91.31 113 ASN A CA 1
ATOM 858 C C . ASN A 1 113 ? -4.875 -29.672 -14.594 1 91.31 113 ASN A C 1
ATOM 860 O O . ASN A 1 113 ? -4.953 -29.859 -15.812 1 91.31 113 ASN A O 1
ATOM 864 N N . GLY A 1 114 ? -4.988 -28.5 -14.109 1 89.94 114 GLY A N 1
ATOM 865 C CA . GLY A 1 114 ? -5.16 -27.312 -14.938 1 89.94 114 GLY A CA 1
ATOM 866 C C . GLY A 1 114 ? -6.605 -27.078 -15.336 1 89.94 114 GLY A C 1
ATOM 867 O O . GLY A 1 114 ? -7.527 -27.578 -14.688 1 89.94 114 GLY A O 1
ATOM 868 N N . ILE A 1 115 ? -6.848 -26.297 -16.438 1 94.56 115 ILE A N 1
ATOM 869 C CA . ILE A 1 115 ? -8.156 -25.812 -16.859 1 94.56 115 ILE A CA 1
ATOM 870 C C . ILE A 1 115 ? -8.805 -26.828 -17.797 1 94.56 115 ILE A C 1
ATOM 872 O O . ILE A 1 115 ? -8.156 -27.328 -18.734 1 94.56 115 ILE A O 1
ATOM 876 N N . ASP A 1 116 ? -10.039 -27.203 -17.531 1 94.19 116 ASP A N 1
ATOM 877 C CA . ASP A 1 116 ? -10.852 -27.922 -18.484 1 94.19 116 ASP A CA 1
ATOM 878 C C . ASP A 1 116 ? -11.445 -26.984 -19.531 1 94.19 116 ASP A C 1
ATOM 880 O O . ASP A 1 116 ? -12.531 -26.438 -19.328 1 94.19 116 ASP A O 1
ATOM 884 N N . PHE A 1 117 ? -10.852 -26.953 -20.672 1 96.06 117 PHE A N 1
ATOM 885 C CA . PHE A 1 117 ? -11.188 -25.953 -21.672 1 96.06 117 PHE A CA 1
ATOM 886 C C . PHE A 1 117 ? -12.523 -26.281 -22.328 1 96.06 117 PHE A C 1
ATOM 888 O O . PHE A 1 117 ? -13.227 -25.375 -22.797 1 96.06 117 PHE A O 1
ATOM 895 N N . ILE A 1 118 ? -12.852 -27.484 -22.406 1 94.75 118 ILE A N 1
ATOM 896 C CA . ILE A 1 118 ? -14.141 -27.875 -22.969 1 94.75 118 ILE A CA 1
ATOM 897 C C . ILE A 1 118 ? -15.266 -27.328 -22.094 1 94.75 118 ILE A C 1
ATOM 899 O O . ILE A 1 118 ? -16.188 -26.688 -22.594 1 94.75 118 ILE A O 1
ATOM 903 N N . LYS A 1 119 ? -15.141 -27.578 -20.859 1 92.31 119 LYS A N 1
ATOM 904 C CA . LYS A 1 119 ? -16.156 -27.094 -19.922 1 92.31 119 LYS A CA 1
ATOM 905 C C . LYS A 1 119 ? -16.172 -25.578 -19.859 1 92.31 119 LYS A C 1
ATOM 907 O O . LYS A 1 119 ? -17.234 -24.969 -19.75 1 92.31 119 LYS A O 1
ATOM 912 N N . LEU A 1 120 ? -15.016 -25 -19.891 1 94.62 120 LEU A N 1
ATOM 913 C CA . LEU A 1 120 ? -14.914 -23.547 -19.859 1 94.62 120 LEU A CA 1
ATOM 914 C C . LEU A 1 120 ? -15.641 -22.922 -21.062 1 94.62 120 LEU A C 1
ATOM 916 O O . LEU A 1 120 ? -16.422 -21.984 -20.891 1 94.62 120 LEU A O 1
ATOM 920 N N . GLU A 1 121 ? -15.383 -23.438 -22.203 1 95 121 GLU A N 1
ATOM 921 C CA . GLU A 1 121 ? -16.016 -22.891 -23.406 1 95 121 GLU A CA 1
ATOM 922 C C . GLU A 1 121 ? -17.516 -23.109 -23.375 1 95 121 GLU A C 1
ATOM 924 O O . GLU A 1 121 ? -18.281 -22.281 -23.875 1 95 121 GLU A O 1
ATOM 929 N N . GLN A 1 122 ? -17.938 -24.219 -22.859 1 91.81 122 GLN A N 1
ATOM 930 C CA . GLN A 1 122 ? -19.375 -24.5 -22.734 1 91.81 122 GLN A CA 1
ATOM 931 C C . GLN A 1 122 ? -20.078 -23.422 -21.906 1 91.81 122 GLN A C 1
ATOM 933 O O . GLN A 1 122 ? -21.125 -22.922 -22.297 1 91.81 122 GLN A O 1
ATOM 938 N N . ILE A 1 123 ? -19.469 -23.062 -20.812 1 89.5 123 ILE A N 1
ATOM 939 C CA . ILE A 1 123 ? -20.062 -22.062 -19.938 1 89.5 123 ILE A CA 1
ATOM 940 C C . ILE A 1 123 ? -20.094 -20.703 -20.656 1 89.5 123 ILE A C 1
ATOM 942 O O . ILE A 1 123 ? -21.094 -19.984 -20.578 1 89.5 123 ILE A O 1
ATOM 946 N N . ILE A 1 124 ? -19.016 -20.375 -21.328 1 93.31 124 ILE A N 1
ATOM 947 C CA . ILE A 1 124 ? -18.922 -19.109 -22.031 1 93.31 124 ILE A CA 1
ATOM 948 C C . ILE A 1 124 ? -20 -19.031 -23.109 1 93.31 124 ILE A C 1
ATOM 950 O O . ILE A 1 124 ? -20.719 -18.031 -23.219 1 93.31 124 ILE A O 1
ATOM 954 N N . SER A 1 125 ? -20.094 -20.109 -23.844 1 91.94 125 SER A N 1
ATOM 955 C CA . SER A 1 125 ? -21.047 -20.156 -24.938 1 91.94 125 SER A CA 1
ATOM 956 C C . SER A 1 125 ? -22.484 -20.031 -24.406 1 91.94 125 SER A C 1
ATOM 958 O O . SER A 1 125 ? -23.312 -19.391 -25.047 1 91.94 125 SER A O 1
ATOM 960 N N . GLU A 1 126 ? -22.734 -20.578 -23.328 1 86.38 126 GLU A N 1
ATOM 961 C CA . GLU A 1 126 ? -24.062 -20.516 -22.734 1 86.38 126 GLU A CA 1
ATOM 962 C C . GLU A 1 126 ? -24.453 -19.078 -22.422 1 86.38 126 GLU A C 1
ATOM 964 O O . GLU A 1 126 ? -25.609 -18.672 -22.625 1 86.38 126 GLU A O 1
ATOM 969 N N . TYR A 1 127 ? -23.547 -18.281 -21.969 1 85.88 127 TYR A N 1
ATOM 970 C CA . TYR A 1 127 ? -23.859 -16.906 -21.531 1 85.88 127 TYR A CA 1
ATOM 971 C C . TYR A 1 127 ? -23.703 -15.938 -22.703 1 85.88 127 TYR A C 1
ATOM 973 O O . TYR A 1 127 ? -24.469 -14.977 -22.812 1 85.88 127 TYR A O 1
ATOM 981 N N . ASN A 1 128 ? -22.781 -16.141 -23.5 1 90.62 128 ASN A N 1
ATOM 982 C CA . ASN A 1 128 ? -22.438 -15.125 -24.5 1 90.62 128 ASN A CA 1
ATOM 983 C C . ASN A 1 128 ? -23.078 -15.438 -25.859 1 90.62 128 ASN A C 1
ATOM 985 O O . ASN A 1 128 ? -23.156 -14.57 -26.734 1 90.62 128 ASN A O 1
ATOM 989 N N . THR A 1 129 ? -23.547 -16.531 -26.109 1 82 129 THR A N 1
ATOM 990 C CA . THR A 1 129 ? -24.219 -16.859 -27.359 1 82 129 THR A CA 1
ATOM 991 C C . THR A 1 129 ? -25.703 -17.125 -27.125 1 82 129 THR A C 1
ATOM 993 O O . THR A 1 129 ? -26.547 -16.547 -27.812 1 82 129 THR A O 1
ATOM 996 N N . LYS A 1 130 ? -26.062 -17.938 -26.188 1 66.56 130 LYS A N 1
ATOM 997 C CA . LYS A 1 130 ? -27.453 -18.359 -26 1 66.56 130 LYS A CA 1
ATOM 998 C C . LYS A 1 130 ? -28.219 -17.359 -25.141 1 66.56 130 LYS A C 1
ATOM 1000 O O . LYS A 1 130 ? -29.438 -17.359 -25.109 1 66.56 130 LYS A O 1
ATOM 1005 N N . LYS A 1 131 ? -27.719 -16.391 -24.859 1 60.06 131 LYS A N 1
ATOM 1006 C CA . LYS A 1 131 ? -28.266 -15.32 -24.031 1 60.06 131 LYS A CA 1
ATOM 1007 C C . LYS A 1 131 ? -29.188 -15.883 -22.953 1 60.06 131 LYS A C 1
ATOM 1009 O O . LYS A 1 131 ? -30.312 -15.406 -22.781 1 60.06 131 LYS A O 1
ATOM 1014 N N . ARG A 1 132 ? -28.828 -17.062 -22.422 1 51.03 132 ARG A N 1
ATOM 1015 C CA . ARG A 1 132 ? -29.656 -17.75 -21.438 1 51.03 132 ARG A CA 1
ATOM 1016 C C . ARG A 1 132 ? -29.844 -16.891 -20.188 1 51.03 132 ARG A C 1
ATOM 1018 O O . ARG A 1 132 ? -28.922 -16.203 -19.766 1 51.03 132 ARG A O 1
ATOM 1025 N N . SER A 1 133 ? -31.156 -16.516 -19.953 1 50.19 133 SER A N 1
ATOM 1026 C CA . SER A 1 133 ? -31.5 -15.891 -18.688 1 50.19 133 SER A CA 1
ATOM 1027 C C . SER A 1 133 ? -30.844 -16.609 -17.516 1 50.19 133 SER A C 1
ATOM 1029 O O . SER A 1 133 ? -30.781 -17.844 -17.5 1 50.19 133 SER A O 1
ATOM 1031 N N . ILE A 1 134 ? -29.891 -15.906 -16.828 1 47.06 134 ILE A N 1
ATOM 1032 C CA . ILE A 1 134 ? -29.188 -16.391 -15.648 1 47.06 134 ILE A CA 1
ATOM 1033 C C . ILE A 1 134 ? -30.156 -17.125 -14.727 1 47.06 134 ILE A C 1
ATOM 1035 O O . ILE A 1 134 ? -31 -16.5 -14.078 1 47.06 134 ILE A O 1
ATOM 1039 N N . LYS A 1 135 ? -31.062 -18.094 -15.062 1 41.53 135 LYS A N 1
ATOM 1040 C CA . LYS A 1 135 ? -31.859 -18.719 -14 1 41.53 135 LYS A CA 1
ATOM 1041 C C . LYS A 1 135 ? -31.016 -18.891 -12.734 1 41.53 135 LYS A C 1
ATOM 1043 O O . LYS A 1 135 ? -29.781 -18.875 -12.789 1 41.53 135 LYS A O 1
ATOM 1048 N N . ASN A 1 136 ? -31.703 -19.688 -11.648 1 38.78 136 ASN A N 1
ATOM 1049 C CA . ASN A 1 136 ? -31.25 -20.016 -10.305 1 38.78 136 ASN A CA 1
ATOM 1050 C C . ASN A 1 136 ? -29.766 -20.344 -10.281 1 38.78 136 ASN A C 1
ATOM 1052 O O . ASN A 1 136 ? -29.172 -20.641 -11.328 1 38.78 136 ASN A O 1
ATOM 1056 N N . LYS A 1 137 ? -29.391 -20.953 -8.93 1 40.53 137 LYS A N 1
ATOM 1057 C CA . LYS A 1 137 ? -28.203 -21.531 -8.328 1 40.53 137 LYS A CA 1
ATOM 1058 C C . LYS A 1 137 ? -27.562 -22.562 -9.258 1 40.53 137 LYS A C 1
ATOM 1060 O O . LYS A 1 137 ? -28.109 -23.641 -9.469 1 40.53 137 LYS A O 1
ATOM 1065 N N . LEU A 1 138 ? -27.078 -22.281 -10.375 1 39.59 138 LEU A N 1
ATOM 1066 C CA . LEU A 1 138 ? -26.281 -23.344 -10.977 1 39.59 138 LEU A CA 1
ATOM 1067 C C . LEU A 1 138 ? -25.656 -24.219 -9.898 1 39.59 138 LEU A C 1
ATOM 1069 O O . LEU A 1 138 ? -24.641 -23.844 -9.305 1 39.59 138 LEU A O 1
ATOM 1073 N N . ASN A 1 139 ? -26.375 -24.797 -9.07 1 37.81 139 ASN A N 1
ATOM 1074 C CA . ASN A 1 139 ? -25.891 -25.75 -8.07 1 37.81 139 ASN A CA 1
ATOM 1075 C C . ASN A 1 139 ? -24.859 -26.688 -8.641 1 37.81 139 ASN A C 1
ATOM 1077 O O . ASN A 1 139 ? -24.609 -26.703 -9.852 1 37.81 139 ASN A O 1
ATOM 1081 N N . ASP A 1 140 ? -24.984 -28.188 -8.32 1 39.09 140 ASP A N 1
ATOM 1082 C CA . ASP A 1 140 ? -24.281 -29.375 -7.887 1 39.09 140 ASP A CA 1
ATOM 1083 C C . ASP A 1 140 ? -23.5 -30.016 -9.047 1 39.09 140 ASP A C 1
ATOM 1085 O O . ASP A 1 140 ? -22.359 -30.453 -8.867 1 39.09 140 ASP A O 1
ATOM 1089 N N . ASP A 1 141 ? -24.172 -30.641 -10.039 1 36.59 141 ASP A N 1
ATOM 1090 C CA . ASP A 1 141 ? -23.641 -31.922 -10.516 1 36.59 141 ASP A CA 1
ATOM 1091 C C . ASP A 1 141 ? -22.469 -31.688 -11.469 1 36.59 141 ASP A C 1
ATOM 1093 O O . ASP A 1 141 ? -21.828 -32.656 -11.914 1 36.59 141 ASP A O 1
ATOM 1097 N N . LYS A 1 142 ? -22.547 -30.703 -12.367 1 38.59 142 LYS A N 1
ATOM 1098 C CA . LYS A 1 142 ? -21.609 -30.828 -13.477 1 38.59 142 LYS A CA 1
ATOM 1099 C C . LYS A 1 142 ? -20.297 -30.125 -13.156 1 38.59 142 LYS A C 1
ATOM 1101 O O . LYS A 1 142 ? -19.594 -29.672 -14.062 1 38.59 142 LYS A O 1
ATOM 1106 N N . GLY A 1 143 ? -19.844 -30.312 -11.93 1 41 143 GLY A N 1
ATOM 1107 C CA . GLY A 1 143 ? -18.547 -29.781 -11.531 1 41 143 GLY A CA 1
ATOM 1108 C C . GLY A 1 143 ? -18.516 -28.266 -11.469 1 41 143 GLY A C 1
ATOM 1109 O O . GLY A 1 143 ? -17.438 -27.672 -11.359 1 41 143 GLY A O 1
ATOM 1110 N N . ILE A 1 144 ? -19.375 -27.609 -12.109 1 47.72 144 ILE A N 1
ATOM 1111 C CA . ILE A 1 144 ? -19.5 -26.156 -12.07 1 47.72 144 ILE A CA 1
ATOM 1112 C C . ILE A 1 144 ? -19.828 -25.703 -10.648 1 47.72 144 ILE A C 1
ATOM 1114 O O . ILE A 1 144 ? -21 -25.703 -10.25 1 47.72 144 ILE A O 1
ATOM 1118 N N . ILE A 1 145 ? -19.141 -26.094 -9.68 1 48.16 145 ILE A N 1
ATOM 1119 C CA . ILE A 1 145 ? -19.484 -25.766 -8.305 1 48.16 145 ILE A CA 1
ATOM 1120 C C . ILE A 1 145 ? -19.438 -24.25 -8.109 1 48.16 145 ILE A C 1
ATOM 1122 O O . ILE A 1 145 ? -18.844 -23.75 -7.148 1 48.16 145 ILE A O 1
ATOM 1126 N N . GLY A 1 146 ? -19.219 -23.391 -9.094 1 52.72 146 GLY A N 1
ATOM 1127 C CA . GLY A 1 146 ? -18.906 -22.078 -8.57 1 52.72 146 GLY A CA 1
ATOM 1128 C C . GLY A 1 146 ? -20.125 -21.297 -8.125 1 52.72 146 GLY A C 1
ATOM 1129 O O . GLY A 1 146 ? -21.266 -21.719 -8.367 1 52.72 146 GLY A O 1
ATOM 1130 N N . ARG A 1 147 ? -20.016 -20.344 -7.086 1 58.47 147 ARG A N 1
ATOM 1131 C CA . ARG A 1 147 ? -21.016 -19.422 -6.559 1 58.47 147 ARG A CA 1
ATOM 1132 C C . ARG A 1 147 ? -21.391 -18.375 -7.605 1 58.47 147 ARG A C 1
ATOM 1134 O O . ARG A 1 147 ? -20.531 -17.859 -8.32 1 58.47 147 ARG A O 1
ATOM 1141 N N . TYR A 1 148 ? -22.719 -18.422 -8.008 1 65.06 148 TYR A N 1
ATOM 1142 C CA . TYR A 1 148 ? -23.328 -17.422 -8.867 1 65.06 148 TYR A CA 1
ATOM 1143 C C . TYR A 1 148 ? -23.891 -16.266 -8.047 1 65.06 148 TYR A C 1
ATOM 1145 O O . TYR A 1 148 ? -24.656 -16.5 -7.105 1 65.06 148 TYR A O 1
ATOM 1153 N N . ASN A 1 149 ? -23.109 -15.195 -8 1 65.69 149 ASN A N 1
ATOM 1154 C CA . ASN A 1 149 ? -23.719 -13.969 -7.488 1 65.69 149 ASN A CA 1
ATOM 1155 C C . ASN A 1 149 ? -24.141 -13.039 -8.625 1 65.69 149 ASN A C 1
ATOM 1157 O O . ASN A 1 149 ? -23.391 -12.117 -8.984 1 65.69 149 ASN A O 1
ATOM 1161 N N . VAL A 1 150 ? -25.203 -13.555 -9.328 1 64.94 150 VAL A N 1
ATOM 1162 C CA . VAL A 1 150 ? -25.719 -12.711 -10.406 1 64.94 150 VAL A CA 1
ATOM 1163 C C . VAL A 1 150 ? -27.062 -12.125 -10 1 64.94 150 VAL A C 1
ATOM 1165 O O . VAL A 1 150 ? -28.047 -12.859 -9.844 1 64.94 150 VAL A O 1
ATOM 1168 N N . LYS A 1 151 ? -27.047 -10.93 -9.43 1 61.09 151 LYS A N 1
ATOM 1169 C CA . LYS A 1 151 ? -28.266 -10.258 -9.008 1 61.09 151 LYS A CA 1
ATOM 1170 C C . LYS A 1 151 ? -29.172 -9.969 -10.203 1 61.09 151 LYS A C 1
ATOM 1172 O O . LYS A 1 151 ? -28.703 -9.562 -11.266 1 61.09 151 LYS A O 1
ATOM 1177 N N . ASN A 1 152 ? -30.234 -10.891 -10.242 1 54.41 152 ASN A N 1
ATOM 1178 C CA . ASN A 1 152 ? -31.25 -10.656 -11.266 1 54.41 152 ASN A CA 1
ATOM 1179 C C . ASN A 1 152 ? -31.953 -9.312 -11.062 1 54.41 152 ASN A C 1
ATOM 1181 O O . ASN A 1 152 ? -32.969 -9.234 -10.383 1 54.41 152 ASN A O 1
ATOM 1185 N N . GLU A 1 153 ? -31.047 -8.367 -10.742 1 53.19 153 GLU A N 1
ATOM 1186 C CA . GLU A 1 153 ? -31.938 -7.207 -10.664 1 53.19 153 GLU A CA 1
ATOM 1187 C C . GLU A 1 153 ? -32.875 -7.137 -11.875 1 53.19 153 GLU A C 1
ATOM 1189 O O . GLU A 1 153 ? -34.062 -7.465 -11.773 1 53.19 153 GLU A O 1
ATOM 1194 N N . ASP A 1 154 ? -32.312 -6.188 -12.781 1 52.25 154 ASP A N 1
ATOM 1195 C CA . ASP A 1 154 ? -33.156 -5.852 -13.914 1 52.25 154 ASP A CA 1
ATOM 1196 C C . ASP A 1 154 ? -33.188 -6.984 -14.938 1 52.25 154 ASP A C 1
ATOM 1198 O O . ASP A 1 154 ? -32.312 -7.828 -14.961 1 52.25 154 ASP A O 1
ATOM 1202 N N . ASP A 1 155 ? -34.375 -7.41 -15.5 1 54.19 155 ASP A N 1
ATOM 1203 C CA . ASP A 1 155 ? -34.844 -8.219 -16.625 1 54.19 155 ASP A CA 1
ATOM 1204 C C . ASP A 1 155 ? -33.75 -8.32 -17.703 1 54.19 155 ASP A C 1
ATOM 1206 O O . ASP A 1 155 ? -34.062 -8.711 -18.844 1 54.19 155 ASP A O 1
ATOM 1210 N N . GLU A 1 156 ? -32.5 -7.867 -17.312 1 60.59 156 GLU A N 1
ATOM 1211 C CA . GLU A 1 156 ? -31.578 -7.766 -18.453 1 60.59 156 GLU A CA 1
ATOM 1212 C C . GLU A 1 156 ? -30.672 -8.984 -18.547 1 60.59 156 GLU A C 1
ATOM 1214 O O . GLU A 1 156 ? -30.25 -9.531 -17.516 1 60.59 156 GLU A O 1
ATOM 1219 N N . ILE A 1 157 ? -30.562 -9.516 -19.641 1 64.38 157 ILE A N 1
ATOM 1220 C CA . ILE A 1 157 ? -29.609 -10.547 -20.031 1 64.38 157 ILE A CA 1
ATOM 1221 C C . ILE A 1 157 ? -28.172 -10.055 -19.781 1 64.38 157 ILE A C 1
ATOM 1223 O O . ILE A 1 157 ? -27.797 -8.969 -20.234 1 64.38 157 ILE A O 1
ATOM 1227 N N . LYS A 1 158 ? -27.453 -10.828 -18.812 1 82.12 158 LYS A N 1
ATOM 1228 C CA . LYS A 1 158 ? -26.062 -10.477 -18.594 1 82.12 158 LYS A CA 1
ATOM 1229 C C . LYS A 1 158 ? -25.125 -11.445 -19.312 1 82.12 158 LYS A C 1
ATOM 1231 O O . LYS A 1 158 ? -25.438 -12.633 -19.453 1 82.12 158 LYS A O 1
ATOM 1236 N N . VAL A 1 159 ? -24.016 -10.914 -19.906 1 91.12 159 VAL A N 1
ATOM 1237 C CA . VAL A 1 159 ? -23 -11.711 -20.594 1 91.12 159 VAL A CA 1
ATOM 1238 C C . VAL A 1 159 ? -21.703 -11.695 -19.797 1 91.12 159 VAL A C 1
ATOM 1240 O O . VAL A 1 159 ? -21.516 -10.844 -18.938 1 91.12 159 VAL A O 1
ATOM 1243 N N . ILE A 1 160 ? -20.906 -12.664 -20.078 1 94.69 160 ILE A N 1
ATOM 1244 C CA . ILE A 1 160 ? -19.547 -12.641 -19.531 1 94.69 160 ILE A CA 1
ATOM 1245 C C . ILE A 1 160 ? -18.703 -11.602 -20.266 1 94.69 160 ILE A C 1
ATOM 1247 O O . ILE A 1 160 ? -18.438 -11.75 -21.469 1 94.69 160 ILE A O 1
ATOM 1251 N N . SER A 1 161 ? -18.344 -10.57 -19.562 1 96.44 161 SER A N 1
ATOM 1252 C CA . SER A 1 161 ? -17.562 -9.508 -20.188 1 96.44 161 SER A CA 1
ATOM 1253 C C . SER A 1 161 ? -16.078 -9.656 -19.875 1 96.44 161 SER A C 1
ATOM 1255 O O . SER A 1 161 ? -15.227 -9.156 -20.625 1 96.44 161 SER A O 1
ATOM 1257 N N . HIS A 1 162 ? -15.75 -10.328 -18.75 1 98.25 162 HIS A N 1
ATOM 1258 C CA . HIS A 1 162 ? -14.367 -10.484 -18.312 1 98.25 162 HIS A CA 1
ATOM 1259 C C . HIS A 1 162 ? -14.109 -11.906 -17.812 1 98.25 162 HIS A C 1
ATOM 1261 O O . HIS A 1 162 ? -14.992 -12.539 -17.234 1 98.25 162 HIS A O 1
ATOM 1267 N N . ILE A 1 163 ? -12.938 -12.398 -18.062 1 98.62 163 ILE A N 1
ATOM 1268 C CA . ILE A 1 163 ? -12.422 -13.617 -17.453 1 98.62 163 ILE A CA 1
ATOM 1269 C C . ILE A 1 163 ? -11.156 -13.297 -16.656 1 98.62 163 ILE A C 1
ATOM 1271 O O . ILE A 1 163 ? -10.258 -12.617 -17.156 1 98.62 163 ILE A O 1
ATOM 1275 N N . ALA A 1 164 ? -11.117 -13.703 -15.422 1 98.81 164 ALA A N 1
ATOM 1276 C CA . ALA A 1 164 ? -9.914 -13.602 -14.602 1 98.81 164 ALA A CA 1
ATOM 1277 C C . ALA A 1 164 ? -9.234 -14.961 -14.445 1 98.81 164 ALA A C 1
ATOM 1279 O O . ALA A 1 164 ? -9.898 -15.961 -14.156 1 98.81 164 ALA A O 1
ATOM 1280 N N . VAL A 1 165 ? -7.906 -14.992 -14.617 1 98.69 165 VAL A N 1
ATOM 1281 C CA . VAL A 1 165 ? -7.156 -16.25 -14.516 1 98.69 165 VAL A CA 1
ATOM 1282 C C . VAL A 1 165 ? -5.816 -15.984 -13.828 1 98.69 165 VAL A C 1
ATOM 1284 O O . VAL A 1 165 ? -5.223 -14.922 -13.992 1 98.69 165 VAL A O 1
ATOM 1287 N N . ILE A 1 166 ? -5.445 -16.906 -12.969 1 98.69 166 ILE A N 1
ATOM 1288 C CA . ILE A 1 166 ? -4.105 -16.906 -12.391 1 98.69 166 ILE A CA 1
ATOM 1289 C C . ILE A 1 166 ? -3.137 -17.609 -13.344 1 98.69 166 ILE A C 1
ATOM 1291 O O . ILE A 1 166 ? -3.316 -18.781 -13.68 1 98.69 166 ILE A O 1
ATOM 1295 N N . HIS A 1 167 ? -2.088 -16.859 -13.805 1 98.75 167 HIS A N 1
ATOM 1296 C CA . HIS A 1 167 ? -1.146 -17.469 -14.742 1 98.75 167 HIS A CA 1
ATOM 1297 C C . HIS A 1 167 ? -0.337 -18.562 -14.07 1 98.75 167 HIS A C 1
ATOM 1299 O O . HIS A 1 167 ? -0.234 -19.672 -14.602 1 98.75 167 HIS A O 1
ATOM 1305 N N . HIS A 1 168 ? 0.191 -18.266 -12.945 1 98.38 168 HIS A N 1
ATOM 1306 C CA . HIS A 1 168 ? 0.982 -19.188 -12.148 1 98.38 168 HIS A CA 1
ATOM 1307 C C . HIS A 1 168 ? 0.423 -19.328 -10.734 1 98.38 168 HIS A C 1
ATOM 1309 O O . HIS A 1 168 ? 0.614 -18.422 -9.906 1 98.38 168 HIS A O 1
ATOM 1315 N N . GLU A 1 169 ? -0.291 -20.406 -10.477 1 97 169 GLU A N 1
ATOM 1316 C CA . GLU A 1 169 ? -0.839 -20.672 -9.148 1 97 169 GLU A CA 1
ATOM 1317 C C . GLU A 1 169 ? 0.221 -21.25 -8.219 1 97 169 GLU A C 1
ATOM 1319 O O . GLU A 1 169 ? 0.467 -22.469 -8.234 1 97 169 GLU A O 1
ATOM 1324 N N . THR A 1 170 ? 0.742 -20.453 -7.293 1 96.25 170 THR A N 1
ATOM 1325 C CA . THR A 1 170 ? 1.908 -20.844 -6.508 1 96.25 170 THR A CA 1
ATOM 1326 C C . THR A 1 170 ? 1.506 -21.766 -5.363 1 96.25 170 THR A C 1
ATOM 1328 O O . THR A 1 170 ? 2.365 -22.359 -4.699 1 96.25 170 THR A O 1
ATOM 1331 N N . THR A 1 171 ? 0.234 -21.984 -5.168 1 94 171 THR A N 1
ATOM 1332 C CA . THR A 1 171 ? -0.208 -22.953 -4.18 1 94 171 THR A CA 1
ATOM 1333 C C . THR A 1 171 ? 0.239 -24.359 -4.57 1 94 171 THR A C 1
ATOM 1335 O O . THR A 1 171 ? 0.536 -25.188 -3.705 1 94 171 THR A O 1
ATOM 1338 N N . THR A 1 172 ? 0.301 -24.578 -5.863 1 94.69 172 THR A N 1
ATOM 1339 C CA . THR A 1 172 ? 0.658 -25.922 -6.312 1 94.69 172 THR A CA 1
ATOM 1340 C C . THR A 1 172 ? 1.795 -25.875 -7.328 1 94.69 172 THR A C 1
ATOM 1342 O O . THR A 1 172 ? 2.479 -26.875 -7.559 1 94.69 172 THR A O 1
ATOM 1345 N N . GLY A 1 173 ? 1.892 -24.781 -7.984 1 96.5 173 GLY A N 1
ATOM 1346 C CA . GLY A 1 173 ? 2.932 -24.656 -8.992 1 96.5 173 GLY A CA 1
ATOM 1347 C C . GLY A 1 173 ? 2.418 -24.859 -10.406 1 96.5 173 GLY A C 1
ATOM 1348 O O . GLY A 1 173 ? 3.199 -24.859 -11.359 1 96.5 173 GLY A O 1
ATOM 1349 N N . ILE A 1 174 ? 1.15 -24.969 -10.602 1 96.62 174 ILE A N 1
ATOM 1350 C CA . ILE A 1 174 ? 0.579 -25.188 -11.93 1 96.62 174 ILE A CA 1
ATOM 1351 C C . ILE A 1 174 ? 0.652 -23.906 -12.742 1 96.62 174 ILE A C 1
ATOM 1353 O O . ILE A 1 174 ? 0.55 -22.797 -12.188 1 96.62 174 ILE A O 1
ATOM 1357 N N . LEU A 1 175 ? 0.86 -24.016 -14.047 1 97.75 175 LEU A N 1
ATOM 1358 C CA . LEU A 1 175 ? 0.849 -22.906 -15 1 97.75 175 LEU A CA 1
ATOM 1359 C C . LEU A 1 175 ? -0.392 -22.969 -15.883 1 97.75 175 LEU A C 1
ATOM 1361 O O . LEU A 1 175 ? -0.562 -23.922 -16.656 1 97.75 175 LEU A O 1
ATOM 1365 N N . ASN A 1 176 ? -1.234 -21.984 -15.766 1 98 176 ASN A N 1
ATOM 1366 C CA . ASN A 1 176 ? -2.424 -21.938 -16.609 1 98 176 ASN A CA 1
ATOM 1367 C C . ASN A 1 176 ? -2.113 -21.359 -17.984 1 98 176 ASN A C 1
ATOM 1369 O O . ASN A 1 176 ? -1.345 -20.406 -18.109 1 98 176 ASN A O 1
ATOM 1373 N N . ASP A 1 177 ? -2.672 -21.953 -19.031 1 97.75 177 ASP A N 1
ATOM 1374 C CA . ASP A 1 177 ? -2.438 -21.547 -20.406 1 97.75 177 ASP A CA 1
ATOM 1375 C C . ASP A 1 177 ? -3.219 -20.266 -20.734 1 97.75 177 ASP A C 1
ATOM 1377 O O . ASP A 1 177 ? -4.293 -20.344 -21.344 1 97.75 177 ASP A O 1
ATOM 1381 N N . ILE A 1 178 ? -2.617 -19.125 -20.516 1 98.44 178 ILE A N 1
ATOM 1382 C CA . ILE A 1 178 ? -3.311 -17.859 -20.688 1 98.44 178 ILE A CA 1
ATOM 1383 C C . ILE A 1 178 ? -3.467 -17.562 -22.188 1 98.44 178 ILE A C 1
ATOM 1385 O O . ILE A 1 178 ? -4.355 -16.797 -22.578 1 98.44 178 ILE A O 1
ATOM 1389 N N . HIS A 1 179 ? -2.602 -18.094 -23.016 1 98.25 179 HIS A N 1
ATOM 1390 C CA . HIS A 1 179 ? -2.752 -17.906 -24.453 1 98.25 179 HIS A CA 1
ATOM 1391 C C . HIS A 1 179 ? -4.031 -18.562 -24.969 1 98.25 179 HIS A C 1
ATOM 1393 O O . HIS A 1 179 ? -4.754 -17.969 -25.766 1 98.25 179 HIS A O 1
ATOM 1399 N N . ARG A 1 180 ? -4.258 -19.766 -24.516 1 98.31 180 ARG A N 1
ATOM 1400 C CA . ARG A 1 180 ? -5.473 -20.469 -24.906 1 98.31 180 ARG A CA 1
ATOM 1401 C C . ARG A 1 180 ? -6.715 -19.781 -24.344 1 98.31 180 ARG A C 1
ATOM 1403 O O . ARG A 1 180 ? -7.734 -19.672 -25.031 1 98.31 180 ARG A O 1
ATOM 1410 N N . VAL A 1 181 ? -6.688 -19.344 -23.109 1 98.62 181 VAL A N 1
ATOM 1411 C CA . VAL A 1 181 ? -7.793 -18.578 -22.531 1 98.62 181 VAL A CA 1
ATOM 1412 C C . VAL A 1 181 ? -8.031 -17.328 -23.359 1 98.62 181 VAL A C 1
ATOM 1414 O O . VAL A 1 181 ? -9.18 -16.969 -23.656 1 98.62 181 VAL A O 1
ATOM 1417 N N . GLY A 1 182 ? -6.922 -16.656 -23.719 1 98.75 182 GLY A N 1
ATOM 1418 C CA . GLY A 1 182 ? -7.012 -15.461 -24.547 1 98.75 182 GLY A CA 1
ATOM 1419 C C . GLY A 1 182 ? -7.684 -15.711 -25.891 1 98.75 182 GLY A C 1
ATOM 1420 O O . GLY A 1 182 ? -8.406 -14.852 -26.391 1 98.75 182 GLY A O 1
ATOM 1421 N N . GLY A 1 183 ? -7.391 -16.875 -26.469 1 98.56 183 GLY A N 1
ATOM 1422 C CA . GLY A 1 183 ? -8.07 -17.25 -27.688 1 98.56 183 GLY A CA 1
ATOM 1423 C C . GLY A 1 183 ? -9.578 -17.328 -27.547 1 98.56 183 GLY A C 1
ATOM 1424 O O . GLY A 1 183 ? -10.32 -16.859 -28.406 1 98.56 183 GLY A O 1
ATOM 1425 N N . LEU A 1 184 ? -10.047 -17.922 -26.438 1 98.25 184 LEU A N 1
ATOM 1426 C CA . LEU A 1 184 ? -11.469 -17.969 -26.156 1 98.25 184 LEU A CA 1
ATOM 1427 C C . LEU A 1 184 ? -12.039 -16.578 -25.969 1 98.25 184 LEU A C 1
ATOM 1429 O O . LEU A 1 184 ? -13.141 -16.266 -26.438 1 98.25 184 LEU A O 1
ATOM 1433 N N . CYS A 1 185 ? -11.281 -15.75 -25.297 1 98.56 185 CYS A N 1
ATOM 1434 C CA . CYS A 1 185 ? -11.711 -14.383 -25.062 1 98.56 185 CYS A CA 1
ATOM 1435 C C . CYS A 1 185 ? -11.898 -13.633 -26.375 1 98.56 185 CYS A C 1
ATOM 1437 O O . CYS A 1 185 ? -12.875 -12.898 -26.547 1 98.56 185 CYS A O 1
ATOM 1439 N N . SER A 1 186 ? -10.961 -13.812 -27.25 1 98.19 186 SER A N 1
ATOM 1440 C CA . SER A 1 186 ? -11.07 -13.188 -28.562 1 98.19 186 SER A CA 1
ATOM 1441 C C . SER A 1 186 ? -12.297 -13.688 -29.312 1 98.19 186 SER A C 1
ATOM 1443 O O . SER A 1 186 ? -13.039 -12.891 -29.906 1 98.19 186 SER A O 1
ATOM 1445 N N . LYS A 1 187 ? -12.523 -14.961 -29.266 1 97.75 187 LYS A N 1
ATOM 1446 C CA . LYS A 1 187 ? -13.625 -15.602 -29.984 1 97.75 187 LYS A CA 1
ATOM 1447 C C . LYS A 1 187 ? -14.977 -15.086 -29.484 1 97.75 187 LYS A C 1
ATOM 1449 O O . LYS A 1 187 ? -15.914 -14.922 -30.266 1 97.75 187 LYS A O 1
ATOM 1454 N N . TYR A 1 188 ? -15.125 -14.766 -28.219 1 97.31 188 TYR A N 1
ATOM 1455 C CA . TYR A 1 188 ? -16.422 -14.461 -27.641 1 97.31 188 TYR A CA 1
ATOM 1456 C C . TYR A 1 188 ? -16.469 -13.008 -27.172 1 97.31 188 TYR A C 1
ATOM 1458 O O . TYR A 1 188 ? -17.406 -12.609 -26.469 1 97.31 188 TYR A O 1
ATOM 1466 N N . ASN A 1 189 ? -15.484 -12.164 -27.5 1 97.06 189 ASN A N 1
ATOM 1467 C CA . ASN A 1 189 ? -15.406 -10.742 -27.188 1 97.06 189 ASN A CA 1
ATOM 1468 C C . ASN A 1 189 ? -15.43 -10.5 -25.672 1 97.06 189 ASN A C 1
ATOM 1470 O O . ASN A 1 189 ? -16.266 -9.75 -25.172 1 97.06 189 ASN A O 1
ATOM 1474 N N . ILE A 1 190 ? -14.516 -11.164 -25 1 98.44 190 ILE A N 1
ATOM 1475 C CA . ILE A 1 190 ? -14.352 -11.07 -23.547 1 98.44 190 ILE A CA 1
ATOM 1476 C C . ILE A 1 190 ? -12.992 -10.461 -23.234 1 98.44 190 ILE A C 1
ATOM 1478 O O . ILE A 1 190 ? -11.992 -10.766 -23.891 1 98.44 190 ILE A O 1
ATOM 1482 N N . ASP A 1 191 ? -12.883 -9.555 -22.281 1 98.75 191 ASP A N 1
ATOM 1483 C CA . ASP A 1 191 ? -11.609 -8.992 -21.828 1 98.75 191 ASP A CA 1
ATOM 1484 C C . ASP A 1 191 ? -10.914 -9.93 -20.844 1 98.75 191 ASP A C 1
ATOM 1486 O O . ASP A 1 191 ? -11.5 -10.328 -19.844 1 98.75 191 ASP A O 1
ATOM 1490 N N . LEU A 1 192 ? -9.664 -10.25 -21.078 1 98.94 192 LEU A N 1
ATOM 1491 C CA . LEU A 1 192 ? -8.914 -11.164 -20.234 1 98.94 192 LEU A CA 1
ATOM 1492 C C . LEU A 1 192 ? -8.125 -10.391 -19.172 1 98.94 192 LEU A C 1
ATOM 1494 O O . LEU A 1 192 ? -7.359 -9.484 -19.5 1 98.94 192 LEU A O 1
ATOM 1498 N N . ILE A 1 193 ? -8.344 -10.734 -17.938 1 98.88 193 ILE A N 1
ATOM 1499 C CA . ILE A 1 193 ? -7.625 -10.242 -16.766 1 98.88 193 ILE A CA 1
ATOM 1500 C C . ILE A 1 193 ? -6.695 -11.328 -16.234 1 98.88 193 ILE A C 1
ATOM 1502 O O . ILE A 1 193 ? -7.141 -12.43 -15.914 1 98.88 193 ILE A O 1
ATOM 1506 N N . VAL A 1 194 ? -5.426 -10.977 -16.078 1 98.94 194 VAL A N 1
ATOM 1507 C CA . VAL A 1 194 ? -4.469 -12.008 -15.68 1 98.94 194 VAL A CA 1
ATOM 1508 C C . VAL A 1 194 ? -3.783 -11.594 -14.375 1 98.94 194 VAL A C 1
ATOM 1510 O O . VAL A 1 194 ? -3.273 -10.477 -14.266 1 98.94 194 VAL A O 1
ATOM 1513 N N . ASP A 1 195 ? -3.844 -12.477 -13.406 1 98.88 195 ASP A N 1
ATOM 1514 C CA . ASP A 1 195 ? -2.912 -12.406 -12.289 1 98.88 195 ASP A CA 1
ATOM 1515 C C . ASP A 1 195 ? -1.559 -13 -12.656 1 98.88 195 ASP A C 1
ATOM 1517 O O . ASP A 1 195 ? -1.388 -14.227 -12.641 1 98.88 195 ASP A O 1
ATOM 1521 N N . GLY A 1 196 ? -0.605 -12.141 -12.977 1 98.88 196 GLY A N 1
ATOM 1522 C CA . GLY A 1 196 ? 0.74 -12.547 -13.352 1 98.88 196 GLY A CA 1
ATOM 1523 C C . GLY A 1 196 ? 1.752 -12.344 -12.234 1 98.88 196 GLY A C 1
ATOM 1524 O O . GLY A 1 196 ? 2.924 -12.062 -12.5 1 98.88 196 GLY A O 1
ATOM 1525 N N . MET A 1 197 ? 1.375 -12.445 -11 1 98.69 197 MET A N 1
ATOM 1526 C CA . MET A 1 197 ? 2.154 -12.094 -9.812 1 98.69 197 MET A CA 1
ATOM 1527 C C . MET A 1 197 ? 3.488 -12.836 -9.797 1 98.69 197 MET A C 1
ATOM 1529 O O . MET A 1 197 ? 4.531 -12.234 -9.539 1 98.69 197 MET A O 1
ATOM 1533 N N . SER A 1 198 ? 3.443 -14.094 -10.07 1 98.31 198 SER A N 1
ATOM 1534 C CA . SER A 1 198 ? 4.637 -14.922 -9.914 1 98.31 198 SER A CA 1
ATOM 1535 C C . SER A 1 198 ? 5.141 -15.43 -11.266 1 98.31 198 SER A C 1
ATOM 1537 O O . SER A 1 198 ? 5.992 -16.312 -11.32 1 98.31 198 SER A O 1
ATOM 1539 N N . SER A 1 199 ? 4.578 -14.938 -12.398 1 98.75 199 SER A N 1
ATOM 1540 C CA . SER A 1 199 ? 5.027 -15.32 -13.727 1 98.75 199 SER A CA 1
ATOM 1541 C C . SER A 1 199 ? 5.633 -14.141 -14.477 1 98.75 199 SER A C 1
ATOM 1543 O O . SER A 1 199 ? 6.586 -14.297 -15.242 1 98.75 199 SER A O 1
ATOM 1545 N N . PHE A 1 200 ? 5.074 -12.938 -14.266 1 98.81 200 PHE A N 1
ATOM 1546 C CA . PHE A 1 200 ? 5.59 -11.734 -14.906 1 98.81 200 PHE A CA 1
ATOM 1547 C C . PHE A 1 200 ? 7.082 -11.57 -14.641 1 98.81 200 PHE A C 1
ATOM 1549 O O . PHE A 1 200 ? 7.527 -11.68 -13.5 1 98.81 200 PHE A O 1
ATOM 1556 N N . ALA A 1 201 ? 7.902 -11.359 -15.641 1 98.81 201 ALA A N 1
ATOM 1557 C CA . ALA A 1 201 ? 9.344 -11.125 -15.625 1 98.81 201 ALA A CA 1
ATOM 1558 C C . ALA A 1 201 ? 10.102 -12.422 -15.336 1 98.81 201 ALA A C 1
ATOM 1560 O O . ALA A 1 201 ? 11.328 -12.414 -15.203 1 98.81 201 ALA A O 1
ATOM 1561 N N . GLY A 1 202 ? 9.391 -13.555 -15.172 1 98.69 202 GLY A N 1
ATOM 1562 C CA . GLY A 1 202 ? 10.008 -14.859 -15 1 98.69 202 GLY A CA 1
ATOM 1563 C C . GLY A 1 202 ? 9.68 -15.82 -16.125 1 98.69 202 GLY A C 1
ATOM 1564 O O . GLY A 1 202 ? 10.445 -16.75 -16.391 1 98.69 202 GLY A O 1
ATOM 1565 N N . ILE A 1 203 ? 8.523 -15.633 -16.688 1 98.62 203 ILE A N 1
ATOM 1566 C CA . ILE A 1 203 ? 8.047 -16.344 -17.859 1 98.62 203 ILE A CA 1
ATOM 1567 C C . ILE A 1 203 ? 7.711 -15.352 -18.969 1 98.62 203 ILE A C 1
ATOM 1569 O O . ILE A 1 203 ? 7.074 -14.328 -18.719 1 98.62 203 ILE A O 1
ATOM 1573 N N . PRO A 1 204 ? 8.18 -15.602 -20.203 1 98.38 204 PRO A N 1
ATOM 1574 C CA . PRO A 1 204 ? 7.82 -14.68 -21.281 1 98.38 204 PRO A CA 1
ATOM 1575 C C . PRO A 1 204 ? 6.309 -14.555 -21.484 1 98.38 204 PRO A C 1
ATOM 1577 O O . PRO A 1 204 ? 5.617 -15.57 -21.594 1 98.38 204 PRO A O 1
ATOM 1580 N N . ILE A 1 205 ? 5.809 -13.359 -21.484 1 98.62 205 ILE A N 1
ATOM 1581 C CA . ILE A 1 205 ? 4.41 -13.023 -21.719 1 98.62 205 ILE A CA 1
ATOM 1582 C C . ILE A 1 205 ? 4.301 -11.93 -22.781 1 98.62 205 ILE A C 1
ATOM 1584 O O . ILE A 1 205 ? 5.023 -10.938 -22.719 1 98.62 205 ILE A O 1
ATOM 1588 N N . ASP A 1 206 ? 3.541 -12.133 -23.734 1 98.5 206 ASP A N 1
ATOM 1589 C CA . ASP A 1 206 ? 3.143 -11.117 -24.703 1 98.5 206 ASP A CA 1
ATOM 1590 C C . ASP A 1 206 ? 1.649 -10.812 -24.594 1 98.5 206 ASP A C 1
ATOM 1592 O O . ASP A 1 206 ? 0.821 -11.602 -25.078 1 98.5 206 ASP A O 1
ATOM 1596 N N . MET A 1 207 ? 1.345 -9.719 -24.047 1 98.81 207 MET A N 1
ATOM 1597 C CA . MET A 1 207 ? -0.043 -9.414 -23.719 1 98.81 207 MET A CA 1
ATOM 1598 C C . MET A 1 207 ? -0.889 -9.281 -24.984 1 98.81 207 MET A C 1
ATOM 1600 O O . MET A 1 207 ? -2.016 -9.781 -25.031 1 98.81 207 MET A O 1
ATOM 1604 N N . LYS A 1 208 ? -0.366 -8.664 -25.984 1 98.12 208 LYS A N 1
ATOM 1605 C CA . LYS A 1 208 ? -1.127 -8.445 -27.219 1 98.12 208 LYS A CA 1
ATOM 1606 C C . LYS A 1 208 ? -1.464 -9.766 -27.891 1 98.12 208 LYS A C 1
ATOM 1608 O O . LYS A 1 208 ? -2.629 -10.039 -28.188 1 98.12 208 LYS A O 1
ATOM 1613 N N . SER A 1 209 ? -0.46 -10.625 -28.078 1 97.75 209 SER A N 1
ATOM 1614 C CA . SER A 1 209 ? -0.663 -11.891 -28.781 1 97.75 209 SER A CA 1
ATOM 1615 C C . SER A 1 209 ? -1.551 -12.836 -27.984 1 97.75 209 SER A C 1
ATOM 1617 O O . SER A 1 209 ? -2.229 -13.695 -28.562 1 97.75 209 SER A O 1
ATOM 1619 N N . SER A 1 210 ? -1.596 -12.656 -26.656 1 98.5 210 SER A N 1
ATOM 1620 C CA . SER A 1 210 ? -2.41 -13.508 -25.797 1 98.5 210 SER A CA 1
ATOM 1621 C C . SER A 1 210 ? -3.752 -12.859 -25.484 1 98.5 210 SER A C 1
ATOM 1623 O O . SER A 1 210 ? -4.508 -13.352 -24.641 1 98.5 210 SER A O 1
ATOM 1625 N N . ASN A 1 211 ? -4.02 -11.711 -26.062 1 98.5 211 ASN A N 1
ATOM 1626 C CA . ASN A 1 211 ? -5.27 -10.984 -25.891 1 98.5 211 ASN A CA 1
ATOM 1627 C C . ASN A 1 211 ? -5.508 -10.625 -24.422 1 98.5 211 ASN A C 1
ATOM 1629 O O . ASN A 1 211 ? -6.629 -10.734 -23.938 1 98.5 211 ASN A O 1
ATOM 1633 N N . ILE A 1 212 ? -4.441 -10.32 -23.734 1 98.94 212 ILE A N 1
ATOM 1634 C CA . ILE A 1 212 ? -4.531 -9.898 -22.328 1 98.94 212 ILE A CA 1
ATOM 1635 C C . ILE A 1 212 ? -4.793 -8.398 -22.266 1 98.94 212 ILE A C 1
ATOM 1637 O O . ILE A 1 212 ? -4.059 -7.602 -22.859 1 98.94 212 ILE A O 1
ATOM 1641 N N . LYS A 1 213 ? -5.832 -7.98 -21.531 1 98.94 213 LYS A N 1
ATOM 1642 C CA . LYS A 1 213 ? -6.184 -6.57 -21.438 1 98.94 213 LYS A CA 1
ATOM 1643 C C . LYS A 1 213 ? -5.641 -5.949 -20.156 1 98.94 213 LYS A C 1
ATOM 1645 O O . LYS A 1 213 ? -5.32 -4.758 -20.109 1 98.94 213 LYS A O 1
ATOM 1650 N N . TYR A 1 214 ? -5.562 -6.738 -19.094 1 98.94 214 TYR A N 1
ATOM 1651 C CA . TYR A 1 214 ? -5.051 -6.312 -17.797 1 98.94 214 TYR A CA 1
ATOM 1652 C C . TYR A 1 214 ? -4.18 -7.395 -17.172 1 98.94 214 TYR A C 1
ATOM 1654 O O . TYR A 1 214 ? -4.527 -8.578 -17.219 1 98.94 214 TYR A O 1
ATOM 1662 N N . LEU A 1 215 ? -3.049 -7.016 -16.641 1 98.94 215 LEU A N 1
ATOM 1663 C CA . LEU A 1 215 ? -2.139 -7.926 -15.953 1 98.94 215 LEU A CA 1
ATOM 1664 C C . LEU A 1 215 ? -1.615 -7.297 -14.664 1 98.94 215 LEU A C 1
ATOM 1666 O O . LEU A 1 215 ? -1.101 -6.176 -14.68 1 98.94 215 LEU A O 1
ATOM 1670 N N . ALA A 1 216 ? -1.789 -7.969 -13.539 1 98.88 216 ALA A N 1
ATOM 1671 C CA . ALA A 1 216 ? -1.291 -7.484 -12.258 1 98.88 216 ALA A CA 1
ATOM 1672 C C . ALA A 1 216 ? -0.007 -8.203 -11.852 1 98.88 216 ALA A C 1
ATOM 1674 O O . ALA A 1 216 ? 0.137 -9.406 -12.094 1 98.88 216 ALA A O 1
ATOM 1675 N N . SER A 1 217 ? 0.871 -7.492 -11.242 1 98.88 217 SER A N 1
ATOM 1676 C CA . SER A 1 217 ? 2.068 -8.07 -10.641 1 98.88 217 SER A CA 1
ATOM 1677 C C . SER A 1 217 ? 2.639 -7.16 -9.555 1 98.88 217 SER A C 1
ATOM 1679 O O . SER A 1 217 ? 1.965 -6.238 -9.094 1 98.88 217 SER A O 1
ATOM 1681 N N . SER A 1 218 ? 3.789 -7.566 -9 1 98.69 218 SER A N 1
ATOM 1682 C CA . SER A 1 218 ? 4.441 -6.797 -7.945 1 98.69 218 SER A CA 1
ATOM 1683 C C . SER A 1 218 ? 5.957 -6.801 -8.117 1 98.69 218 SER A C 1
ATOM 1685 O O . SER A 1 218 ? 6.492 -7.535 -8.953 1 98.69 218 SER A O 1
ATOM 1687 N N . SER A 1 219 ? 6.613 -6.004 -7.336 1 98.81 219 SER A N 1
ATOM 1688 C CA . SER A 1 219 ? 8.047 -5.758 -7.48 1 98.81 219 SER A CA 1
ATOM 1689 C C . SER A 1 219 ? 8.867 -6.875 -6.848 1 98.81 219 SER A C 1
ATOM 1691 O O . SER A 1 219 ? 10.07 -6.984 -7.094 1 98.81 219 SER A O 1
ATOM 1693 N N . ASN A 1 220 ? 8.266 -7.77 -6.066 1 98.69 220 ASN A N 1
ATOM 1694 C CA . ASN A 1 220 ? 9.086 -8.57 -5.164 1 98.69 220 ASN A CA 1
ATOM 1695 C C . ASN A 1 220 ? 9.133 -10.031 -5.594 1 98.69 220 ASN A C 1
ATOM 1697 O O . ASN A 1 220 ? 9.484 -10.906 -4.801 1 98.69 220 ASN A O 1
ATOM 1701 N N . LYS A 1 221 ? 8.727 -10.344 -6.758 1 98.38 221 LYS A N 1
ATOM 1702 C CA . LYS A 1 221 ? 8.75 -11.711 -7.266 1 98.38 221 LYS A CA 1
ATOM 1703 C C . LYS A 1 221 ? 9.844 -11.891 -8.312 1 98.38 221 LYS A C 1
ATOM 1705 O O . LYS A 1 221 ? 11.031 -11.711 -8.023 1 98.38 221 LYS A O 1
ATOM 1710 N N . CYS A 1 222 ? 9.43 -12.141 -9.586 1 98.75 222 CYS A N 1
ATOM 1711 C CA . CYS A 1 222 ? 10.398 -12.523 -10.602 1 98.75 222 CYS A CA 1
ATOM 1712 C C . CYS A 1 222 ? 11.156 -11.305 -11.117 1 98.75 222 CYS A C 1
ATOM 1714 O O . CYS A 1 222 ? 12.219 -11.438 -11.727 1 98.75 222 CYS A O 1
ATOM 1716 N N . ILE A 1 223 ? 10.656 -10.109 -10.867 1 98.5 223 ILE A N 1
ATOM 1717 C CA . ILE A 1 223 ? 11.398 -8.906 -11.25 1 98.5 223 ILE A CA 1
ATOM 1718 C C . ILE A 1 223 ? 12.602 -8.734 -10.336 1 98.5 223 ILE A C 1
ATOM 1720 O O . ILE A 1 223 ? 13.555 -8.023 -10.68 1 98.5 223 ILE A O 1
ATOM 1724 N N . GLN A 1 224 ? 12.508 -9.32 -9.164 1 98.75 224 GLN A N 1
ATOM 1725 C CA . GLN A 1 224 ? 13.609 -9.398 -8.211 1 98.75 224 GLN A CA 1
ATOM 1726 C C . GLN A 1 224 ? 13.883 -8.047 -7.57 1 98.75 224 GLN A C 1
ATOM 1728 O O . GLN A 1 224 ? 15.039 -7.633 -7.441 1 98.75 224 GLN A O 1
ATOM 1733 N N . GLY A 1 225 ? 12.836 -7.305 -7.324 1 98.75 225 GLY A N 1
ATOM 1734 C CA . GLY A 1 225 ? 12.898 -6.09 -6.523 1 98.75 225 GLY A CA 1
ATOM 1735 C C . GLY A 1 225 ? 12.461 -6.301 -5.086 1 98.75 225 GLY A C 1
ATOM 1736 O O . GLY A 1 225 ? 12.438 -7.434 -4.598 1 98.75 225 GLY A O 1
ATOM 1737 N N . MET A 1 226 ? 12.227 -5.195 -4.379 1 98.81 226 MET A N 1
ATOM 1738 C CA . MET A 1 226 ? 11.789 -5.242 -2.984 1 98.81 226 MET A CA 1
ATOM 1739 C C . MET A 1 226 ? 10.266 -5.191 -2.889 1 98.81 226 MET A C 1
ATOM 1741 O O . MET A 1 226 ? 9.609 -4.609 -3.748 1 98.81 226 MET A O 1
ATOM 1745 N N . ALA A 1 227 ? 9.695 -5.785 -1.842 1 98.75 227 ALA A N 1
ATOM 1746 C CA . ALA A 1 227 ? 8.258 -5.738 -1.614 1 98.75 227 ALA A CA 1
ATOM 1747 C C . ALA A 1 227 ? 7.801 -4.324 -1.267 1 98.75 227 ALA A C 1
ATOM 1749 O O . ALA A 1 227 ? 8.5 -3.6 -0.551 1 98.75 227 ALA A O 1
ATOM 1750 N N . GLY A 1 228 ? 6.574 -3.955 -1.784 1 98.75 228 GLY A N 1
ATOM 1751 C CA . GLY A 1 228 ? 6.004 -2.672 -1.405 1 98.75 228 GLY A CA 1
ATOM 1752 C C . GLY A 1 228 ? 5.391 -1.923 -2.574 1 98.75 228 GLY A C 1
ATOM 1753 O O . GLY A 1 228 ? 4.715 -0.911 -2.383 1 98.75 228 GLY A O 1
ATOM 1754 N N . VAL A 1 229 ? 5.637 -2.408 -3.797 1 98.88 229 VAL A N 1
ATOM 1755 C CA . VAL A 1 229 ? 5.051 -1.82 -4.996 1 98.88 229 VAL A CA 1
ATOM 1756 C C . VAL A 1 229 ? 4.344 -2.902 -5.809 1 98.88 229 VAL A C 1
ATOM 1758 O O . VAL A 1 229 ? 4.863 -4.012 -5.961 1 98.88 229 VAL A O 1
ATOM 1761 N N . SER A 1 230 ? 3.182 -2.629 -6.188 1 98.88 230 SER A N 1
ATOM 1762 C CA . SER A 1 230 ? 2.449 -3.463 -7.137 1 98.88 230 SER A CA 1
ATOM 1763 C C . SER A 1 230 ? 1.951 -2.646 -8.32 1 98.88 230 SER A C 1
ATOM 1765 O O . SER A 1 230 ? 2.039 -1.417 -8.32 1 98.88 230 SER A O 1
ATOM 1767 N N . PHE A 1 231 ? 1.531 -3.326 -9.391 1 98.88 231 PHE A N 1
ATOM 1768 C CA . PHE A 1 231 ? 1.159 -2.566 -10.578 1 98.88 231 PHE A CA 1
ATOM 1769 C C . PHE A 1 231 ? 0.211 -3.369 -11.461 1 98.88 231 PHE A C 1
ATOM 1771 O O . PHE A 1 231 ? 0.096 -4.59 -11.312 1 98.88 231 PHE A O 1
ATOM 1778 N N . VAL A 1 232 ? -0.457 -2.676 -12.289 1 98.94 232 VAL A N 1
ATOM 1779 C CA . VAL A 1 232 ? -1.313 -3.225 -13.336 1 98.94 232 VAL A CA 1
ATOM 1780 C C . VAL A 1 232 ? -0.843 -2.73 -14.703 1 98.94 232 VAL A C 1
ATOM 1782 O O . VAL A 1 232 ? -0.705 -1.524 -14.922 1 98.94 232 VAL A O 1
ATOM 1785 N N . ILE A 1 233 ? -0.484 -3.625 -15.578 1 98.94 233 ILE A N 1
ATOM 1786 C CA . ILE A 1 233 ? -0.304 -3.281 -16.984 1 98.94 233 ILE A CA 1
ATOM 1787 C C . ILE A 1 233 ? -1.638 -3.395 -17.719 1 98.94 233 ILE A C 1
ATOM 1789 O O . ILE A 1 233 ? -2.264 -4.457 -17.719 1 98.94 233 ILE A O 1
ATOM 1793 N N . ALA A 1 234 ? -2.061 -2.322 -18.344 1 98.88 234 ALA A N 1
ATOM 1794 C CA . ALA A 1 234 ? -3.406 -2.26 -18.906 1 98.88 234 ALA A CA 1
ATOM 1795 C C . ALA A 1 234 ? -3.377 -1.75 -20.344 1 98.88 234 ALA A C 1
ATOM 1797 O O . ALA A 1 234 ? -2.555 -0.899 -20.688 1 98.88 234 ALA A O 1
ATOM 1798 N N . GLU A 1 235 ? -4.246 -2.281 -21.172 1 98.75 235 GLU A N 1
ATOM 1799 C CA . GLU A 1 235 ? -4.516 -1.677 -22.469 1 98.75 235 GLU A CA 1
ATOM 1800 C C . GLU A 1 235 ? -5.098 -0.274 -22.312 1 98.75 235 GLU A C 1
ATOM 1802 O O . GLU A 1 235 ? -6.098 -0.084 -21.625 1 98.75 235 GLU A O 1
ATOM 1807 N N . LYS A 1 236 ? -4.508 0.689 -22.969 1 98 236 LYS A N 1
ATOM 1808 C CA . LYS A 1 236 ? -4.75 2.102 -22.688 1 98 236 LYS A CA 1
ATOM 1809 C C . LYS A 1 236 ? -6.203 2.477 -22.969 1 98 236 LYS A C 1
ATOM 1811 O O . LYS A 1 236 ? -6.852 3.129 -22.156 1 98 236 LYS A O 1
ATOM 1816 N N . GLU A 1 237 ? -6.75 2.109 -24.094 1 97.94 237 GLU A N 1
ATOM 1817 C CA . GLU A 1 237 ? -8.102 2.502 -24.469 1 97.94 237 GLU A CA 1
ATOM 1818 C C . GLU A 1 237 ? -9.133 1.944 -23.5 1 97.94 237 GLU A C 1
ATOM 1820 O O . GLU A 1 237 ? -10.047 2.656 -23.078 1 97.94 237 GLU A O 1
ATOM 1825 N N . LEU A 1 238 ? -9.016 0.664 -23.172 1 98.38 238 LEU A N 1
ATOM 1826 C CA . LEU A 1 238 ? -9.938 0.035 -22.234 1 98.38 238 LEU A CA 1
ATOM 1827 C C . LEU A 1 238 ? -9.82 0.662 -20.844 1 98.38 238 LEU A C 1
ATOM 1829 O O . LEU A 1 238 ? -10.82 0.829 -20.141 1 98.38 238 LEU A O 1
ATOM 1833 N N . LEU A 1 239 ? -8.586 0.951 -20.469 1 98.5 239 LEU A N 1
ATOM 1834 C CA . LEU A 1 239 ? -8.344 1.607 -19.188 1 98.5 239 LEU A CA 1
ATOM 1835 C C . LEU A 1 239 ? -9.078 2.941 -19.109 1 98.5 239 LEU A C 1
ATOM 1837 O O . LEU A 1 239 ? -9.734 3.24 -18.109 1 98.5 239 LEU A O 1
ATOM 1841 N N . VAL A 1 240 ? -8.992 3.754 -20.125 1 98 240 VAL A N 1
ATOM 1842 C CA . VAL A 1 240 ? -9.633 5.066 -20.172 1 98 240 VAL A CA 1
ATOM 1843 C C . VAL A 1 240 ? -11.148 4.906 -20.094 1 98 240 VAL A C 1
ATOM 1845 O O . VAL A 1 240 ? -11.828 5.707 -19.453 1 98 240 VAL A O 1
ATOM 1848 N N . ASN A 1 241 ? -11.672 3.863 -20.672 1 97.56 241 ASN A N 1
ATOM 1849 C CA . ASN A 1 241 ? -13.109 3.627 -20.672 1 97.56 241 ASN A CA 1
ATOM 1850 C C . ASN A 1 241 ? -13.641 3.324 -19.281 1 97.56 241 ASN A C 1
ATOM 1852 O O . ASN A 1 241 ? -14.836 3.473 -19.016 1 97.56 241 ASN A O 1
ATOM 1856 N N . THR A 1 242 ? -12.773 2.908 -18.359 1 98.06 242 THR A N 1
ATOM 1857 C CA . THR A 1 242 ? -13.227 2.58 -17.016 1 98.06 242 THR A CA 1
ATOM 1858 C C . THR A 1 242 ? -13.602 3.846 -16.234 1 98.06 242 THR A C 1
ATOM 1860 O O . THR A 1 242 ? -14.164 3.77 -15.148 1 98.06 242 THR A O 1
ATOM 1863 N N . LYS A 1 243 ? -13.312 5.008 -16.797 1 97.12 243 LYS A N 1
ATOM 1864 C CA . LYS A 1 243 ? -13.672 6.285 -16.188 1 97.12 243 LYS A CA 1
ATOM 1865 C C . LYS A 1 243 ? -15.18 6.363 -15.938 1 97.12 243 LYS A C 1
ATOM 1867 O O . LYS A 1 243 ? -15.617 7.039 -15.008 1 97.12 243 LYS A O 1
ATOM 1872 N N . SER A 1 244 ? -15.945 5.652 -16.734 1 96.75 244 SER A N 1
ATOM 1873 C CA . SER A 1 244 ? -17.406 5.703 -16.656 1 96.75 244 SER A CA 1
ATOM 1874 C C . SER A 1 244 ? -17.938 4.793 -15.555 1 96.75 244 SER A C 1
ATOM 1876 O O . SER A 1 244 ? -19.094 4.879 -15.172 1 96.75 244 SER A O 1
ATOM 1878 N N . ILE A 1 245 ? -17.078 3.934 -15.008 1 96.94 245 ILE A N 1
ATOM 1879 C CA . ILE A 1 245 ? -17.484 3.016 -13.945 1 96.94 245 ILE A CA 1
ATOM 1880 C C . ILE A 1 245 ? -17.375 3.713 -12.594 1 96.94 245 ILE A C 1
ATOM 1882 O O . ILE A 1 245 ? -16.328 4.289 -12.266 1 96.94 245 ILE A O 1
ATOM 1886 N N . LYS A 1 246 ? -18.406 3.695 -11.82 1 95.19 246 LYS A N 1
ATOM 1887 C CA . LYS A 1 246 ? -18.391 4.305 -10.492 1 95.19 246 LYS A CA 1
ATOM 1888 C C . LYS A 1 246 ? -17.266 3.715 -9.633 1 95.19 246 LYS A C 1
ATOM 1890 O O . LYS A 1 246 ? -17.125 2.494 -9.531 1 95.19 246 LYS A O 1
ATOM 1895 N N . PRO A 1 247 ? -16.484 4.531 -9.039 1 97.75 247 PRO A N 1
ATOM 1896 C CA . PRO A 1 247 ? -15.422 4.012 -8.172 1 97.75 247 PRO A CA 1
ATOM 1897 C C . PRO A 1 247 ? -15.961 3.213 -6.988 1 97.75 247 PRO A C 1
ATOM 1899 O O . PRO A 1 247 ? -16.969 3.602 -6.383 1 97.75 247 PRO A O 1
ATOM 1902 N N . ARG A 1 248 ? -15.32 2.111 -6.691 1 98 248 ARG A N 1
ATOM 1903 C CA . ARG A 1 248 ? -15.719 1.264 -5.57 1 98 248 ARG A CA 1
ATOM 1904 C C . ARG A 1 248 ? -14.742 1.397 -4.41 1 98 248 ARG A C 1
ATOM 1906 O O . ARG A 1 248 ? -14.945 0.8 -3.35 1 98 248 ARG A O 1
ATOM 1913 N N . ASN A 1 249 ? -13.703 2.07 -4.562 1 98.62 249 ASN A N 1
ATOM 1914 C CA . ASN 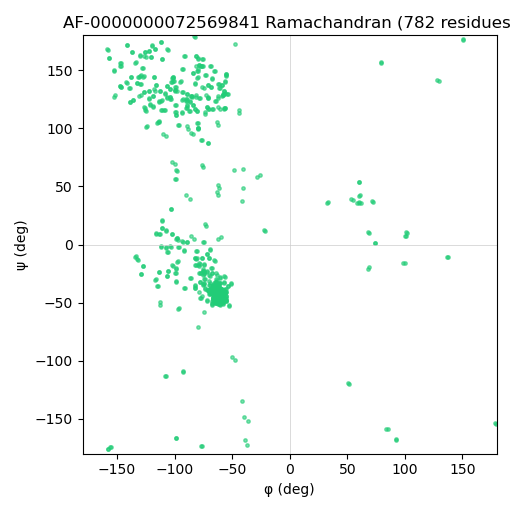A 1 249 ? -12.719 2.508 -3.58 1 98.62 249 ASN A CA 1
ATOM 1915 C C . ASN A 1 249 ? -11.93 3.721 -4.074 1 98.62 249 ASN A C 1
ATOM 1917 O O . ASN A 1 249 ? -12.039 4.102 -5.242 1 98.62 249 ASN A O 1
ATOM 1921 N N . LEU A 1 250 ? -11.211 4.344 -3.182 1 98.75 250 LEU A N 1
ATOM 1922 C CA . LEU A 1 250 ? -10.445 5.531 -3.545 1 98.75 250 LEU A CA 1
ATOM 1923 C C . LEU A 1 250 ? -8.992 5.168 -3.854 1 98.75 250 LEU A C 1
ATOM 1925 O O . LEU A 1 250 ? -8.5 5.449 -4.945 1 98.75 250 LEU A O 1
ATOM 1929 N N . TYR A 1 251 ? -8.312 4.531 -2.986 1 98.81 251 TYR A N 1
ATOM 1930 C CA . TYR A 1 251 ? -6.871 4.309 -3.018 1 98.81 251 TYR A CA 1
ATOM 1931 C C . TYR A 1 251 ? -6.48 3.439 -4.207 1 98.81 251 TYR A C 1
ATOM 1933 O O . TYR A 1 251 ? -5.445 3.672 -4.84 1 98.81 251 TYR A O 1
ATOM 1941 N N . LEU A 1 252 ? -7.336 2.449 -4.555 1 98.81 252 LEU A N 1
ATOM 1942 C CA . LEU A 1 252 ? -6.961 1.443 -5.543 1 98.81 252 LEU A CA 1
ATOM 1943 C C . LEU A 1 252 ? -7.715 1.663 -6.852 1 98.81 252 LEU A C 1
ATOM 1945 O O . LEU A 1 252 ? -7.707 0.795 -7.73 1 98.81 252 LEU A O 1
ATOM 1949 N N . ASN A 1 253 ? -8.359 2.766 -6.996 1 98.81 253 ASN A N 1
ATOM 1950 C CA . ASN A 1 253 ? -9.039 3.004 -8.266 1 98.81 253 ASN A CA 1
ATOM 1951 C C . ASN A 1 253 ? -8.047 3.109 -9.422 1 98.81 253 ASN A C 1
ATOM 1953 O O . ASN A 1 253 ? -7.199 4 -9.438 1 98.81 253 ASN A O 1
ATOM 1957 N N . LEU A 1 254 ? -8.234 2.314 -10.359 1 98.69 254 LEU A N 1
ATOM 1958 C CA . LEU A 1 254 ? -7.258 2.127 -11.43 1 98.69 254 LEU A CA 1
ATOM 1959 C C . LEU A 1 254 ? -7.219 3.34 -12.352 1 98.69 254 LEU A C 1
ATOM 1961 O O . LEU A 1 254 ? -6.148 3.896 -12.609 1 98.69 254 LEU A O 1
ATOM 1965 N N . TYR A 1 255 ? -8.305 3.832 -12.805 1 98.44 255 TYR A N 1
ATOM 1966 C CA . TYR A 1 255 ? -8.359 4.945 -13.75 1 98.44 255 TYR A CA 1
ATOM 1967 C C . TYR A 1 255 ? -7.844 6.227 -13.109 1 98.44 255 TYR A C 1
ATOM 1969 O O . TYR A 1 255 ? -7.055 6.957 -13.711 1 98.44 255 TYR A O 1
ATOM 1977 N N . ASN A 1 256 ? -8.32 6.48 -11.891 1 98.25 256 ASN A N 1
ATOM 1978 C CA . ASN A 1 256 ? -7.898 7.715 -11.234 1 98.25 256 ASN A CA 1
ATOM 1979 C C . ASN A 1 256 ? -6.387 7.742 -11.008 1 98.25 256 ASN A C 1
ATOM 1981 O O . ASN A 1 256 ? -5.758 8.797 -11.125 1 98.25 256 ASN A O 1
ATOM 1985 N N . GLN A 1 257 ? -5.844 6.578 -10.633 1 98.31 257 GLN A N 1
ATOM 1986 C CA . GLN A 1 257 ? -4.395 6.488 -10.492 1 98.31 257 GLN A CA 1
ATOM 1987 C C . GLN A 1 257 ? -3.695 6.746 -11.828 1 98.31 257 GLN A C 1
ATOM 1989 O O . GLN A 1 257 ? -2.684 7.449 -11.875 1 98.31 257 GLN A O 1
ATOM 1994 N N . TYR A 1 258 ? -4.191 6.23 -12.898 1 98.12 258 TYR A N 1
ATOM 1995 C CA . TYR A 1 258 ? -3.625 6.379 -14.234 1 98.12 258 TYR A CA 1
ATOM 1996 C C . TYR A 1 258 ? -3.691 7.832 -14.695 1 98.12 258 TYR A C 1
ATOM 1998 O O . TYR A 1 258 ? -2.705 8.375 -15.203 1 98.12 258 TYR A O 1
ATOM 2006 N N . GLU A 1 259 ? -4.844 8.414 -14.539 1 97.25 259 GLU A N 1
ATOM 2007 C CA . GLU A 1 259 ? -5.062 9.781 -15 1 97.25 259 GLU A CA 1
ATOM 2008 C C . GLU A 1 259 ? -4.074 10.75 -14.352 1 97.25 259 GLU A C 1
ATOM 2010 O O . GLU A 1 259 ? -3.488 11.594 -15.031 1 97.25 259 GLU A O 1
ATOM 2015 N N . TYR A 1 260 ? -3.912 10.562 -13.086 1 94.5 260 TYR A N 1
ATOM 2016 C CA . TYR A 1 260 ? -2.977 11.43 -12.375 1 94.5 260 TYR A CA 1
ATOM 2017 C C . TYR A 1 260 ? -1.545 11.172 -12.828 1 94.5 260 TYR A C 1
ATOM 2019 O O . TYR A 1 260 ? -0.763 12.109 -13 1 94.5 260 TYR A O 1
ATOM 2027 N N . PHE A 1 261 ? -1.223 9.977 -13.016 1 92.81 261 PHE A N 1
ATOM 2028 C CA . PHE A 1 261 ? 0.123 9.586 -13.414 1 92.81 261 PHE A CA 1
ATOM 2029 C C . PHE A 1 261 ? 0.465 10.156 -14.789 1 92.81 261 PHE A C 1
ATOM 2031 O O . PHE A 1 261 ? 1.568 10.664 -15 1 92.81 261 PHE A O 1
ATOM 2038 N N . GLN A 1 262 ? -0.426 10.047 -15.719 1 90.94 262 GLN A N 1
ATOM 2039 C CA . GLN A 1 262 ? -0.192 10.492 -17.094 1 90.94 262 GLN A CA 1
ATOM 2040 C C . GLN A 1 262 ? 0.098 11.992 -17.141 1 90.94 262 GLN A C 1
ATOM 2042 O O . GLN A 1 262 ? 0.892 12.453 -17.953 1 90.94 262 GLN A O 1
ATOM 2047 N N . LYS A 1 263 ? -0.411 12.711 -16.25 1 88.81 263 LYS A N 1
ATOM 2048 C CA . LYS A 1 263 ? -0.286 14.164 -16.25 1 88.81 263 LYS A CA 1
ATOM 2049 C C . LYS A 1 263 ? 1.004 14.609 -15.57 1 88.81 263 LYS A C 1
ATOM 2051 O O . LYS A 1 263 ? 1.589 15.633 -15.938 1 88.81 263 LYS A O 1
ATOM 2056 N N . ASN A 1 264 ? 1.475 13.766 -14.602 1 87.06 264 ASN A N 1
ATOM 2057 C CA . ASN A 1 264 ? 2.494 14.289 -13.695 1 87.06 264 ASN A CA 1
ATOM 2058 C C . ASN A 1 264 ? 3.664 13.32 -13.547 1 87.06 264 ASN A C 1
ATOM 2060 O O . ASN A 1 264 ? 4.707 13.68 -13 1 87.06 264 ASN A O 1
ATOM 2064 N N . TYR A 1 265 ? 3.5 12.07 -14.008 1 89.94 265 TYR A N 1
ATOM 2065 C CA . TYR A 1 265 ? 4.402 10.961 -13.711 1 89.94 265 TYR A CA 1
ATOM 2066 C C . TYR A 1 265 ? 4.594 10.805 -12.203 1 89.94 265 TYR A C 1
ATOM 2068 O O . TYR A 1 265 ? 5.719 10.641 -11.727 1 89.94 265 TYR A O 1
ATOM 2076 N N . GLN A 1 266 ? 3.523 10.992 -11.523 1 93.25 266 GLN A N 1
ATOM 2077 C CA . GLN A 1 266 ? 3.455 10.852 -10.07 1 93.25 266 GLN A CA 1
ATOM 2078 C C . GLN A 1 266 ? 2.281 9.969 -9.664 1 93.25 266 GLN A C 1
ATOM 2080 O O . GLN A 1 266 ? 1.268 9.906 -10.359 1 93.25 266 GLN A O 1
ATOM 2085 N N . MET A 1 267 ? 2.457 9.188 -8.609 1 96.25 267 MET A N 1
ATOM 2086 C CA . MET A 1 267 ? 1.304 8.539 -7.996 1 96.25 267 MET A CA 1
ATOM 2087 C C . MET A 1 267 ? 0.394 9.562 -7.328 1 96.25 267 MET A C 1
ATOM 2089 O O . MET A 1 267 ? 0.85 10.633 -6.922 1 96.25 267 MET A O 1
ATOM 2093 N N . ARG A 1 268 ? -0.873 9.25 -7.211 1 96.75 268 ARG A N 1
ATOM 2094 C CA . ARG A 1 268 ? -1.832 10.148 -6.578 1 96.75 268 ARG A CA 1
ATOM 2095 C C . ARG A 1 268 ? -1.456 10.422 -5.125 1 96.75 268 ARG A C 1
ATOM 2097 O O . ARG A 1 268 ? -1.639 11.531 -4.629 1 96.75 268 ARG A O 1
ATOM 2104 N N . PHE A 1 269 ? -0.963 9.375 -4.52 1 97.88 269 PHE A N 1
ATOM 2105 C CA . PHE A 1 269 ? -0.591 9.469 -3.113 1 97.88 269 PHE A CA 1
ATOM 2106 C C . PHE A 1 269 ? 0.894 9.18 -2.928 1 97.88 269 PHE A C 1
ATOM 2108 O O . PHE A 1 269 ? 1.582 8.797 -3.877 1 97.88 269 PHE A O 1
ATOM 2115 N N . THR A 1 270 ? 1.377 9.406 -1.734 1 98 270 THR A N 1
ATOM 2116 C CA . THR A 1 270 ? 2.807 9.289 -1.476 1 98 270 THR A CA 1
ATOM 2117 C C . THR A 1 270 ? 3.316 7.91 -1.868 1 98 270 THR A C 1
ATOM 2119 O O . THR A 1 270 ? 2.84 6.895 -1.351 1 98 270 THR A O 1
ATOM 2122 N N . PRO A 1 271 ? 4.227 7.844 -2.832 1 98.44 271 PRO A N 1
ATOM 2123 C CA . PRO A 1 271 ? 4.777 6.555 -3.254 1 98.44 271 PRO A CA 1
ATOM 2124 C C . PRO A 1 271 ? 5.844 6.027 -2.297 1 98.44 271 PRO A C 1
ATOM 2126 O O . PRO A 1 271 ? 6.426 6.801 -1.529 1 98.44 271 PRO A O 1
ATOM 2129 N N . PRO A 1 272 ? 6.031 4.723 -2.254 1 98.81 272 PRO A N 1
ATOM 2130 C CA . PRO A 1 272 ? 7.199 4.18 -1.554 1 98.81 272 PRO A CA 1
ATOM 2131 C C . PRO A 1 272 ? 8.508 4.449 -2.293 1 98.81 272 PRO A C 1
ATOM 2133 O O . PRO A 1 272 ? 9.023 3.564 -2.986 1 98.81 272 PRO A O 1
ATOM 2136 N N . VAL A 1 273 ? 9.102 5.52 -2.074 1 98.69 273 VAL A N 1
ATOM 2137 C CA . VAL A 1 273 ? 10.18 6.117 -2.854 1 98.69 273 VAL A CA 1
ATOM 2138 C C . VAL A 1 273 ? 11.359 5.145 -2.936 1 98.69 273 VAL A C 1
ATOM 2140 O O . VAL A 1 273 ? 11.836 4.828 -4.027 1 98.69 273 VAL A O 1
ATOM 2143 N N . GLN A 1 274 ? 11.789 4.633 -1.821 1 98.75 274 GLN A N 1
ATOM 2144 C CA . GLN A 1 274 ? 12.977 3.781 -1.773 1 98.75 274 GLN A CA 1
ATOM 2145 C C . GLN A 1 274 ? 12.734 2.457 -2.49 1 98.75 274 GLN A C 1
ATOM 2147 O O . GLN A 1 274 ? 13.625 1.941 -3.172 1 98.75 274 GLN A O 1
ATOM 2152 N N . VAL A 1 275 ? 11.547 1.922 -2.334 1 98.88 275 VAL A N 1
ATOM 2153 C CA . VAL A 1 275 ? 11.188 0.678 -3.008 1 98.88 275 VAL A CA 1
ATOM 2154 C C . VAL A 1 275 ? 11.211 0.884 -4.52 1 98.88 275 VAL A C 1
ATOM 2156 O O . VAL A 1 275 ? 11.594 -0.016 -5.27 1 98.88 275 VAL A O 1
ATOM 2159 N N . LEU A 1 276 ? 10.812 2.055 -4.973 1 98.88 276 LEU A N 1
ATOM 2160 C CA . LEU A 1 276 ? 10.789 2.355 -6.402 1 98.88 276 LEU A CA 1
ATOM 2161 C C . LEU A 1 276 ? 12.203 2.475 -6.953 1 98.88 276 LEU A C 1
ATOM 2163 O O . LEU A 1 276 ? 12.461 2.09 -8.094 1 98.88 276 LEU A O 1
ATOM 2167 N N . TYR A 1 277 ? 13.117 2.992 -6.172 1 98.94 277 TYR A N 1
ATOM 2168 C CA . TYR A 1 277 ? 14.508 2.998 -6.602 1 98.94 277 TYR A CA 1
ATOM 2169 C C . TYR A 1 277 ? 15.047 1.578 -6.734 1 98.94 277 TYR A C 1
ATOM 2171 O O . TYR A 1 277 ? 15.773 1.271 -7.68 1 98.94 277 TYR A O 1
ATOM 2179 N N . ALA A 1 278 ? 14.703 0.755 -5.785 1 98.94 278 ALA A N 1
ATOM 2180 C CA . ALA A 1 278 ? 15.094 -0.651 -5.875 1 98.94 278 ALA A CA 1
ATOM 2181 C C . ALA A 1 278 ? 14.484 -1.31 -7.109 1 98.94 278 ALA A C 1
ATOM 2183 O O . ALA A 1 278 ? 15.141 -2.104 -7.785 1 98.94 278 ALA A O 1
ATOM 2184 N N . LEU A 1 279 ? 13.234 -1.004 -7.371 1 98.94 279 LEU A N 1
ATOM 2185 C CA . LEU A 1 279 ? 12.547 -1.563 -8.531 1 98.94 279 LEU A CA 1
ATOM 2186 C C . LEU A 1 279 ? 13.219 -1.117 -9.828 1 98.94 279 LEU A C 1
ATOM 2188 O O . LEU A 1 279 ? 13.359 -1.909 -10.766 1 98.94 279 LEU A O 1
ATOM 2192 N N . LYS A 1 280 ? 13.609 0.145 -9.891 1 98.94 280 LYS A N 1
ATOM 2193 C CA . LYS A 1 280 ? 14.336 0.641 -11.047 1 98.94 280 LYS A CA 1
ATOM 2194 C C . LYS A 1 280 ? 15.594 -0.19 -11.305 1 98.94 280 LYS A C 1
ATOM 2196 O O . LYS A 1 280 ? 15.844 -0.613 -12.438 1 98.94 280 LYS A O 1
ATOM 2201 N N . GLN A 1 281 ? 16.328 -0.418 -10.25 1 98.94 281 GLN A N 1
ATOM 2202 C CA . GLN A 1 281 ? 17.547 -1.213 -10.375 1 98.94 281 GLN A CA 1
ATOM 2203 C C . GLN A 1 281 ? 17.234 -2.643 -10.805 1 98.94 281 GLN A C 1
ATOM 2205 O O . GLN A 1 281 ? 17.938 -3.225 -11.625 1 98.94 281 GLN A O 1
ATOM 2210 N N . ALA A 1 282 ? 16.203 -3.219 -10.266 1 98.94 282 ALA A N 1
ATOM 2211 C CA . ALA A 1 282 ? 15.797 -4.574 -10.625 1 98.94 282 ALA A CA 1
ATOM 2212 C C . ALA A 1 282 ? 15.422 -4.66 -12.102 1 98.94 282 ALA A C 1
ATOM 2214 O O . ALA A 1 282 ? 15.734 -5.645 -12.773 1 98.94 282 ALA A O 1
ATOM 2215 N N . ILE A 1 283 ? 14.719 -3.652 -12.586 1 98.94 283 ILE A N 1
ATOM 2216 C CA . ILE A 1 283 ? 14.336 -3.592 -13.992 1 98.94 283 ILE A CA 1
ATOM 2217 C C . ILE A 1 283 ? 15.586 -3.551 -14.875 1 98.94 283 ILE A C 1
ATOM 2219 O O . ILE A 1 283 ? 15.672 -4.262 -15.875 1 98.94 283 ILE A O 1
ATOM 2223 N N . ILE A 1 284 ? 16.547 -2.703 -14.484 1 98.94 284 ILE A N 1
ATOM 2224 C CA . ILE A 1 284 ? 17.812 -2.592 -15.227 1 98.94 284 ILE A CA 1
ATOM 2225 C C . ILE A 1 284 ? 18.484 -3.961 -15.312 1 98.94 284 ILE A C 1
ATOM 2227 O O . ILE A 1 284 ? 18.906 -4.379 -16.391 1 98.94 284 ILE A O 1
ATOM 2231 N N . GLU A 1 285 ? 18.469 -4.691 -14.242 1 98.88 285 GLU A N 1
ATOM 2232 C CA . GLU A 1 285 ? 19.094 -6.012 -14.203 1 98.88 285 GLU A CA 1
ATOM 2233 C C . GLU A 1 285 ? 18.297 -7.02 -15.031 1 98.88 285 GLU A C 1
ATOM 2235 O O . GLU A 1 285 ? 18.891 -7.871 -15.703 1 98.88 285 GLU A O 1
ATOM 2240 N N . THR A 1 286 ? 16.984 -6.93 -14.969 1 98.81 286 THR A N 1
ATOM 2241 C CA . THR A 1 286 ? 16.141 -7.82 -15.758 1 98.81 286 THR A CA 1
ATOM 2242 C C . THR A 1 286 ? 16.391 -7.617 -17.25 1 98.81 286 THR A C 1
ATOM 2244 O O . THR A 1 286 ? 16.5 -8.586 -18 1 98.81 286 THR A O 1
ATOM 2247 N N . LYS A 1 287 ? 16.422 -6.418 -17.625 1 98.56 287 LYS A N 1
ATOM 2248 C CA . LYS A 1 287 ? 16.641 -6.102 -19.031 1 98.56 287 LYS A CA 1
ATOM 2249 C C . LYS A 1 287 ? 18.016 -6.582 -19.5 1 98.56 287 LYS A C 1
ATOM 2251 O O . LYS A 1 287 ? 18.172 -7.039 -20.625 1 98.56 287 LYS A O 1
ATOM 2256 N N . ALA A 1 288 ? 19.016 -6.441 -18.641 1 98.69 288 ALA A N 1
ATOM 2257 C CA . ALA A 1 288 ? 20.359 -6.914 -18.984 1 98.69 288 ALA A CA 1
ATOM 2258 C C . ALA A 1 288 ? 20.375 -8.43 -19.172 1 98.69 288 ALA A C 1
ATOM 2260 O O . ALA A 1 288 ? 21.047 -8.938 -20.078 1 98.69 288 ALA A O 1
ATOM 2261 N N . GLU A 1 289 ? 19.594 -9.141 -18.359 1 98.5 289 GLU A N 1
ATOM 2262 C CA . GLU A 1 289 ? 19.516 -10.602 -18.438 1 98.5 289 GLU A CA 1
ATOM 2263 C C . GLU A 1 289 ? 18.547 -11.039 -19.531 1 98.5 289 GLU A C 1
ATOM 2265 O O . GLU A 1 289 ? 18.797 -12.008 -20.234 1 98.5 289 GLU A O 1
ATOM 2270 N N . THR A 1 290 ? 17.438 -10.32 -19.703 1 98.44 290 THR A N 1
ATOM 2271 C CA . THR A 1 290 ? 16.281 -10.594 -20.531 1 98.44 290 THR A CA 1
ATOM 2272 C C . THR A 1 290 ? 15.352 -11.602 -19.859 1 98.44 290 THR A C 1
ATOM 2274 O O . THR A 1 290 ? 15.797 -12.398 -19.031 1 98.44 290 THR A O 1
ATOM 2277 N N . ILE A 1 291 ? 14.141 -11.586 -20.234 1 98.5 291 ILE A N 1
ATOM 2278 C CA . ILE A 1 291 ? 13.148 -12.461 -19.625 1 98.5 291 ILE A CA 1
ATOM 2279 C C . ILE A 1 291 ? 13.383 -13.898 -20.078 1 98.5 291 ILE A C 1
ATOM 2281 O O . ILE A 1 291 ? 13.258 -14.836 -19.281 1 98.5 291 ILE A O 1
ATOM 2285 N N . GLU A 1 292 ? 13.719 -14.094 -21.297 1 98.31 292 GLU A N 1
ATOM 2286 C CA . GLU A 1 292 ? 13.969 -15.422 -21.859 1 98.31 292 GLU A CA 1
ATOM 2287 C C . GLU A 1 292 ? 15.117 -16.125 -21.141 1 98.31 292 GLU A C 1
ATOM 2289 O O . GLU A 1 292 ? 14.992 -17.281 -20.766 1 98.31 292 GLU A O 1
ATOM 2294 N N . ARG A 1 293 ? 16.188 -15.445 -20.938 1 98.75 293 ARG A N 1
ATOM 2295 C CA . ARG A 1 293 ? 17.344 -16.031 -20.266 1 98.75 293 ARG A CA 1
ATOM 2296 C C . ARG A 1 293 ? 17.062 -16.281 -18.797 1 98.75 293 ARG A C 1
ATOM 2298 O O . ARG A 1 293 ? 17.562 -17.266 -18.219 1 98.75 293 ARG A O 1
ATOM 2305 N N . ARG A 1 294 ? 16.359 -15.391 -18.203 1 98.75 294 ARG A N 1
ATOM 2306 C CA . ARG A 1 294 ? 15.961 -15.617 -16.828 1 98.75 294 ARG A CA 1
ATOM 2307 C C . ARG A 1 294 ? 15.109 -16.875 -16.703 1 98.75 294 ARG A C 1
ATOM 2309 O O . ARG A 1 294 ? 15.305 -17.672 -15.773 1 98.75 294 ARG A O 1
ATOM 2316 N N . TYR A 1 295 ? 14.18 -17 -17.594 1 98.62 295 TYR A N 1
ATOM 2317 C CA . TYR A 1 295 ? 13.344 -18.188 -17.594 1 98.62 295 TYR A CA 1
ATOM 2318 C C . TYR A 1 295 ? 14.188 -19.453 -17.766 1 98.62 295 TYR A C 1
ATOM 2320 O O . TYR A 1 295 ? 13.977 -20.438 -17.062 1 98.62 295 TYR A O 1
ATOM 2328 N N . GLU A 1 296 ? 15.102 -19.391 -18.625 1 98.69 296 GLU A N 1
ATOM 2329 C CA . GLU A 1 296 ? 16.016 -20.516 -18.828 1 98.69 296 GLU A CA 1
ATOM 2330 C C . GLU A 1 296 ? 16.766 -20.844 -17.531 1 98.69 296 GLU A C 1
ATOM 2332 O O . GLU A 1 296 ? 16.938 -22.016 -17.188 1 98.69 296 GLU A O 1
ATOM 2337 N N . ARG A 1 297 ? 17.25 -19.797 -16.891 1 98.75 297 ARG A N 1
ATOM 2338 C CA . ARG A 1 297 ? 17.969 -19.969 -15.633 1 98.75 297 ARG A CA 1
ATOM 2339 C C . ARG A 1 297 ? 17.078 -20.625 -14.578 1 98.75 297 ARG A C 1
ATOM 2341 O O . ARG A 1 297 ? 17.5 -21.562 -13.883 1 98.75 297 ARG A O 1
ATOM 2348 N N . TYR A 1 298 ? 15.828 -20.172 -14.477 1 98.81 298 TYR A N 1
ATOM 2349 C CA . TYR A 1 298 ? 14.891 -20.75 -13.516 1 98.81 298 TYR A CA 1
ATOM 2350 C C . TYR A 1 298 ? 14.594 -22.203 -13.867 1 98.81 298 TYR A C 1
ATOM 2352 O O . TYR A 1 298 ? 14.5 -23.047 -12.977 1 98.81 298 TYR A O 1
ATOM 2360 N N . VAL A 1 299 ? 14.438 -22.5 -15.141 1 98.75 299 VAL A N 1
ATOM 2361 C CA . VAL A 1 299 ? 14.156 -23.844 -15.609 1 98.75 299 VAL A CA 1
ATOM 2362 C C . VAL A 1 299 ? 15.32 -24.766 -15.258 1 98.75 299 VAL A C 1
ATOM 2364 O O . VAL A 1 299 ? 15.109 -25.891 -14.781 1 98.75 299 VAL A O 1
ATOM 2367 N N . LYS A 1 300 ? 16.516 -24.328 -15.492 1 98.88 300 LYS A N 1
ATOM 2368 C CA . LYS A 1 300 ? 17.688 -25.125 -15.141 1 98.88 300 LYS A CA 1
ATOM 2369 C C . LYS A 1 300 ? 17.734 -25.422 -13.648 1 98.88 300 LYS A C 1
ATOM 2371 O O . LYS A 1 300 ? 18.078 -26.531 -13.234 1 98.88 300 LYS A O 1
ATOM 2376 N N . CYS A 1 301 ? 17.453 -24.406 -12.883 1 98.88 301 CYS A N 1
ATOM 2377 C CA . CYS A 1 301 ? 17.375 -24.609 -11.438 1 98.88 301 CYS A CA 1
ATOM 2378 C C . CYS A 1 301 ? 16.328 -25.656 -11.086 1 98.88 301 CYS A C 1
ATOM 2380 O O . CYS A 1 301 ? 16.562 -26.5 -10.219 1 98.88 301 CYS A O 1
ATOM 2382 N N . CYS A 1 302 ? 15.203 -25.641 -11.734 1 98.88 302 CYS A N 1
ATOM 2383 C CA . CYS A 1 302 ? 14.117 -26.578 -11.484 1 98.88 302 CYS A CA 1
ATOM 2384 C C . CYS A 1 302 ? 14.539 -28 -11.844 1 98.88 302 CYS A C 1
ATOM 2386 O O . CYS A 1 302 ? 14.227 -28.953 -11.125 1 98.88 302 CYS A O 1
ATOM 2388 N N . GLU A 1 303 ? 15.211 -28.125 -12.906 1 98.81 303 GLU A N 1
ATOM 2389 C CA . GLU A 1 303 ? 15.68 -29.438 -13.344 1 98.81 303 GLU A CA 1
ATOM 2390 C C . GLU A 1 303 ? 16.594 -30.078 -12.305 1 98.81 303 GLU A C 1
ATOM 2392 O O . GLU A 1 303 ? 16.484 -31.266 -12 1 98.81 303 GLU A O 1
ATOM 2397 N N . ILE A 1 304 ? 17.469 -29.281 -11.781 1 98.88 304 ILE A N 1
ATOM 2398 C CA . ILE A 1 304 ? 18.375 -29.75 -10.734 1 98.88 304 ILE A CA 1
ATOM 2399 C C . ILE A 1 304 ? 17.562 -30.172 -9.508 1 98.88 304 ILE A C 1
ATOM 2401 O O . ILE A 1 304 ? 17.828 -31.219 -8.914 1 98.88 304 ILE A O 1
ATOM 2405 N N . LEU A 1 305 ? 16.609 -29.375 -9.18 1 98.88 305 LEU A N 1
ATOM 2406 C CA . LEU A 1 305 ? 15.742 -29.688 -8.047 1 98.88 305 LEU A CA 1
ATOM 2407 C C . LEU A 1 305 ? 15.031 -31.016 -8.258 1 98.88 305 LEU A C 1
ATOM 2409 O O . LEU A 1 305 ? 15.039 -31.891 -7.379 1 98.88 305 LEU A O 1
ATOM 2413 N N . TRP A 1 306 ? 14.414 -31.188 -9.414 1 98.75 306 TRP A N 1
ATOM 2414 C CA . TRP A 1 306 ? 13.625 -32.375 -9.711 1 98.75 306 TRP A CA 1
ATOM 2415 C C . TRP A 1 306 ? 14.5 -33.625 -9.695 1 98.75 306 TRP A C 1
ATOM 2417 O O . TRP A 1 306 ? 14.086 -34.688 -9.195 1 98.75 306 TRP A O 1
ATOM 2427 N N . GLU A 1 307 ? 15.664 -33.5 -10.234 1 98.56 307 GLU A N 1
ATOM 2428 C CA . GLU A 1 307 ? 16.609 -34.625 -10.195 1 98.56 307 GLU A CA 1
ATOM 2429 C C . GLU A 1 307 ? 16.953 -35 -8.766 1 98.56 307 GLU A C 1
ATOM 2431 O O . GLU A 1 307 ? 17 -36.188 -8.422 1 98.56 307 GLU A O 1
ATOM 2436 N N . GLY A 1 308 ? 17.234 -34 -7.973 1 98.56 308 GLY A N 1
ATOM 2437 C CA . GLY A 1 308 ? 17.531 -34.25 -6.57 1 98.56 308 GLY A CA 1
ATOM 2438 C C . GLY A 1 308 ? 16.375 -34.875 -5.812 1 98.56 308 GLY A C 1
ATOM 2439 O O . GLY A 1 308 ? 16.578 -35.781 -5.004 1 98.56 308 GLY A O 1
ATOM 2440 N N . LEU A 1 309 ? 15.203 -34.406 -6.043 1 98.5 309 LEU A N 1
ATOM 2441 C CA . LEU A 1 309 ? 14.016 -34.938 -5.379 1 98.5 309 LEU A CA 1
ATOM 2442 C C . LEU A 1 309 ? 13.773 -36.406 -5.777 1 98.5 309 LEU A C 1
ATOM 2444 O O . LEU A 1 309 ? 13.383 -37.219 -4.945 1 98.5 309 LEU A O 1
ATOM 2448 N N . GLU A 1 310 ? 14 -36.625 -7.031 1 97.94 310 GLU A N 1
ATOM 2449 C CA . GLU A 1 310 ? 13.844 -38 -7.527 1 97.94 310 GLU A CA 1
ATOM 2450 C C . GLU A 1 310 ? 14.812 -38.938 -6.824 1 97.94 310 GLU A C 1
ATOM 2452 O O . GLU A 1 310 ? 14.422 -40.062 -6.426 1 97.94 310 GLU A O 1
ATOM 2457 N N . LYS A 1 311 ? 15.984 -38.531 -6.637 1 97.19 311 LYS A N 1
ATOM 2458 C CA . LYS A 1 311 ? 16.984 -39.344 -5.957 1 97.19 311 LYS A CA 1
ATOM 2459 C C . LYS A 1 311 ? 16.594 -39.594 -4.508 1 97.19 311 LYS A C 1
ATOM 2461 O O . LYS A 1 311 ? 16.938 -40.656 -3.949 1 97.19 311 LYS A O 1
ATOM 2466 N N . LEU A 1 312 ? 15.891 -38.688 -3.922 1 96.44 312 LEU A N 1
ATOM 2467 C CA . LEU A 1 312 ? 15.484 -38.812 -2.523 1 96.44 312 LEU A CA 1
ATOM 2468 C C . LEU A 1 312 ? 14.109 -39.469 -2.402 1 96.44 312 LEU A C 1
ATOM 2470 O O . LEU A 1 312 ? 13.562 -39.562 -1.304 1 96.44 312 LEU A O 1
ATOM 2474 N N . ASP A 1 313 ? 13.5 -39.875 -3.52 1 96 313 ASP A N 1
ATOM 2475 C CA . ASP A 1 313 ? 12.195 -40.531 -3.594 1 96 313 ASP A CA 1
ATOM 2476 C C . ASP A 1 313 ? 11.102 -39.594 -3.041 1 96 313 ASP A C 1
ATOM 2478 O O . ASP A 1 313 ? 10.234 -40.062 -2.283 1 96 313 ASP A O 1
ATOM 2482 N N . LEU A 1 314 ? 11.273 -38.375 -3.295 1 97.31 314 LEU A N 1
ATOM 2483 C CA . LEU A 1 314 ? 10.234 -37.406 -2.955 1 97.31 314 LEU A CA 1
ATOM 2484 C C . LEU A 1 314 ? 9.328 -37.125 -4.152 1 97.31 314 LEU A C 1
ATOM 2486 O O . LEU A 1 314 ? 9.797 -37.031 -5.285 1 97.31 314 LEU A O 1
ATOM 2490 N N . LYS A 1 315 ? 8.055 -37 -3.91 1 96.94 315 LYS A N 1
ATOM 2491 C CA . LYS A 1 315 ? 7.066 -36.969 -4.984 1 96.94 315 LYS A CA 1
ATOM 2492 C C . LYS A 1 315 ? 6.598 -35.531 -5.258 1 96.94 315 LYS A C 1
ATOM 2494 O O . LYS A 1 315 ? 6.395 -34.75 -4.324 1 96.94 315 LYS A O 1
ATOM 2499 N N . LEU A 1 316 ? 6.457 -35.281 -6.496 1 97.31 316 LEU A N 1
ATOM 2500 C CA . LEU A 1 316 ? 5.879 -34.031 -6.938 1 97.31 316 LEU A CA 1
ATOM 2501 C C . LEU A 1 316 ? 4.359 -34.062 -6.84 1 97.31 316 LEU A C 1
ATOM 2503 O O . LEU A 1 316 ? 3.734 -35.062 -7.133 1 97.31 316 LEU A O 1
ATOM 2507 N N . LEU A 1 317 ? 3.752 -32.969 -6.496 1 96.12 317 LEU A N 1
ATOM 2508 C CA . LEU A 1 317 ? 2.297 -32.875 -6.434 1 96.12 317 LEU A CA 1
ATOM 2509 C C . LEU A 1 317 ? 1.701 -32.719 -7.828 1 96.12 317 LEU A C 1
ATOM 2511 O O . LEU A 1 317 ? 0.678 -33.312 -8.148 1 96.12 317 LEU A O 1
ATOM 2515 N N . VAL A 1 318 ? 2.305 -31.828 -8.625 1 96.12 318 VAL A N 1
ATOM 2516 C CA . VAL A 1 318 ? 1.831 -31.469 -9.961 1 96.12 318 VAL A CA 1
ATOM 2517 C C . VAL A 1 318 ? 2.641 -32.219 -11.016 1 96.12 318 VAL A C 1
ATOM 2519 O O . VAL A 1 318 ? 3.869 -32.281 -10.938 1 96.12 318 VAL A O 1
ATOM 2522 N N . PRO A 1 319 ? 1.934 -32.844 -12.008 1 96.62 319 PRO A N 1
ATOM 2523 C CA . PRO A 1 319 ? 2.686 -33.438 -13.109 1 96.62 319 PRO A CA 1
ATOM 2524 C C . PRO A 1 319 ? 3.617 -32.469 -13.805 1 96.62 319 PRO A C 1
ATOM 2526 O O . PRO A 1 319 ? 3.262 -31.281 -13.977 1 96.62 319 PRO A O 1
ATOM 2529 N N . LYS A 1 320 ? 4.762 -32.938 -14.25 1 97.12 320 LYS A N 1
ATOM 2530 C CA . LYS A 1 320 ? 5.805 -32.094 -14.844 1 97.12 320 LYS A CA 1
ATOM 2531 C C . LYS A 1 320 ? 5.262 -31.312 -16.031 1 97.12 320 LYS A C 1
ATOM 2533 O O . LYS A 1 320 ? 5.617 -30.141 -16.219 1 97.12 320 LYS A O 1
ATOM 2538 N N . GLU A 1 321 ? 4.316 -31.875 -16.75 1 96.06 321 GLU A N 1
ATOM 2539 C CA . GLU A 1 321 ? 3.809 -31.25 -17.969 1 96.06 321 GLU A CA 1
ATOM 2540 C C . GLU A 1 321 ? 2.9 -30.062 -17.641 1 96.06 321 GLU A C 1
ATOM 2542 O O . GLU A 1 321 ? 2.609 -29.25 -18.516 1 96.06 321 GLU A O 1
ATOM 2547 N N . LYS A 1 322 ? 2.422 -29.984 -16.422 1 96.62 322 LYS A N 1
ATOM 2548 C CA . LYS A 1 322 ? 1.51 -28.922 -16 1 96.62 322 LYS A CA 1
ATOM 2549 C C . LYS A 1 322 ? 2.232 -27.875 -15.172 1 96.62 322 LYS A C 1
ATOM 2551 O O . LYS A 1 322 ? 1.656 -26.828 -14.828 1 96.62 322 LYS A O 1
ATOM 2556 N N . SER A 1 323 ? 3.467 -28.125 -14.969 1 97.31 323 SER A N 1
ATOM 2557 C CA . SER A 1 323 ? 4.234 -27.312 -14.039 1 97.31 323 SER A CA 1
ATOM 2558 C C . SER A 1 323 ? 4.754 -26.047 -14.719 1 97.31 323 SER A C 1
ATOM 2560 O O . SER A 1 323 ? 5.09 -26.062 -15.898 1 97.31 323 SER A O 1
ATOM 2562 N N . SER A 1 324 ? 4.855 -24.938 -13.906 1 97 324 SER A N 1
ATOM 2563 C CA . SER A 1 324 ? 5.496 -23.703 -14.367 1 97 324 SER A CA 1
ATOM 2564 C C . SER A 1 324 ? 7.016 -23.844 -14.391 1 97 324 SER A C 1
ATOM 2566 O O . SER A 1 324 ? 7.707 -23.062 -15.039 1 97 324 SER A O 1
ATOM 2568 N N . MET A 1 325 ? 7.516 -24.781 -13.609 1 98.19 325 MET A N 1
ATOM 2569 C CA . MET A 1 325 ? 8.93 -25.031 -13.367 1 98.19 325 MET A CA 1
ATOM 2570 C C . MET A 1 325 ? 9.555 -23.891 -12.57 1 98.19 325 MET A C 1
ATOM 2572 O O . MET A 1 325 ? 10.781 -23.781 -12.477 1 98.19 325 MET A O 1
ATOM 2576 N N . LEU A 1 326 ? 8.727 -22.969 -12.039 1 98.69 326 LEU A N 1
ATOM 2577 C CA . LEU A 1 326 ? 9.203 -21.906 -11.172 1 98.69 326 LEU A CA 1
ATOM 2578 C C . LEU A 1 326 ? 8.977 -22.25 -9.703 1 98.69 326 LEU A C 1
ATOM 2580 O O . LEU A 1 326 ? 9.594 -21.656 -8.82 1 98.69 326 LEU A O 1
ATOM 2584 N N . LEU A 1 327 ? 8.094 -23.141 -9.484 1 98.44 327 LEU A N 1
ATOM 2585 C CA . LEU A 1 327 ? 7.77 -23.594 -8.141 1 98.44 327 LEU A CA 1
ATOM 2586 C C . LEU A 1 327 ? 7.387 -25.062 -8.133 1 98.44 327 LEU A C 1
ATOM 2588 O O . LEU A 1 327 ? 6.652 -25.516 -9.016 1 98.44 327 LEU A O 1
ATOM 2592 N N . THR A 1 328 ? 7.891 -25.781 -7.203 1 98.38 328 THR A N 1
ATOM 2593 C CA . THR A 1 328 ? 7.609 -27.203 -7.062 1 98.38 328 THR A CA 1
ATOM 2594 C C . THR A 1 328 ? 6.945 -27.5 -5.719 1 98.38 328 THR A C 1
ATOM 2596 O O . THR A 1 328 ? 7.496 -27.172 -4.664 1 98.38 328 THR A O 1
ATOM 2599 N N . ALA A 1 329 ? 5.777 -28.016 -5.777 1 97.75 329 ALA A N 1
ATOM 2600 C CA . ALA A 1 329 ? 5.129 -28.531 -4.574 1 97.75 329 ALA A CA 1
ATOM 2601 C C . ALA A 1 329 ? 5.457 -30.016 -4.363 1 97.75 329 ALA A C 1
ATOM 2603 O O . ALA A 1 329 ? 5.277 -30.828 -5.273 1 97.75 329 ALA A O 1
ATOM 2604 N N . ILE A 1 330 ? 5.965 -30.297 -3.211 1 98.06 330 ILE A N 1
ATOM 2605 C CA . ILE A 1 330 ? 6.418 -31.656 -2.891 1 98.06 330 ILE A CA 1
ATOM 2606 C C . ILE A 1 330 ? 5.516 -32.25 -1.816 1 98.06 330 ILE A C 1
ATOM 2608 O O . ILE A 1 330 ? 5.242 -31.625 -0.795 1 98.06 330 ILE A O 1
ATOM 2612 N N . VAL A 1 331 ? 5.059 -33.469 -2.027 1 96.81 331 VAL A N 1
ATOM 2613 C CA . VAL A 1 331 ? 4.266 -34.188 -1.025 1 96.81 331 VAL A CA 1
ATOM 2614 C C . VAL A 1 331 ? 5.16 -34.594 0.14 1 96.81 331 VAL A C 1
ATOM 2616 O O . VAL A 1 331 ? 6.219 -35.188 -0.064 1 96.81 331 VAL A O 1
ATOM 2619 N N . GLU A 1 332 ? 4.742 -34.219 1.289 1 96.19 332 GLU A N 1
ATOM 2620 C CA . GLU A 1 332 ? 5.547 -34.594 2.441 1 96.19 332 GLU A CA 1
ATOM 2621 C C . GLU A 1 332 ? 5.684 -36.125 2.529 1 96.19 332 GLU A C 1
ATOM 2623 O O . GLU A 1 332 ? 4.707 -36.844 2.334 1 96.19 332 GLU A O 1
ATOM 2628 N N . PRO A 1 333 ? 6.867 -36.562 2.83 1 94.75 333 PRO A N 1
ATOM 2629 C CA . PRO A 1 333 ? 7.066 -38 2.891 1 94.75 333 PRO A CA 1
ATOM 2630 C C . PRO A 1 333 ? 6.516 -38.625 4.172 1 94.75 333 PRO A C 1
ATOM 2632 O O . PRO A 1 333 ? 6.418 -37.938 5.199 1 94.75 333 PRO A O 1
ATOM 2635 N N . GLU A 1 334 ? 6.168 -39.906 4.051 1 91.06 334 GLU A N 1
ATOM 2636 C CA . GLU A 1 334 ? 5.746 -40.688 5.207 1 91.06 334 GLU A CA 1
ATOM 2637 C C . GLU A 1 334 ? 6.895 -41.531 5.758 1 91.06 334 GLU A C 1
ATOM 2639 O O . GLU A 1 334 ? 6.863 -42.75 5.684 1 91.06 334 GLU A O 1
ATOM 2644 N N . VAL A 1 335 ? 7.832 -40.906 6.188 1 90.62 335 VAL A N 1
ATOM 2645 C CA . VAL A 1 335 ? 8.977 -41.625 6.742 1 90.62 335 VAL A CA 1
ATOM 2646 C C . VAL A 1 335 ? 9.141 -41.281 8.219 1 90.62 335 VAL A C 1
ATOM 2648 O O . VAL A 1 335 ? 8.82 -40.156 8.641 1 90.62 335 VAL A O 1
ATOM 2651 N N . LYS A 1 336 ? 9.547 -42.281 8.922 1 90.94 336 LYS A N 1
ATOM 2652 C CA . LYS A 1 336 ? 9.758 -42.094 10.352 1 90.94 336 LYS A CA 1
ATOM 2653 C C . LYS A 1 336 ? 10.773 -40.969 10.617 1 90.94 336 LYS A C 1
ATOM 2655 O O . LYS A 1 336 ? 11.805 -40.906 9.945 1 90.94 336 LYS A O 1
ATOM 2660 N N . GLY A 1 337 ? 10.406 -40.094 11.445 1 93.12 337 GLY A N 1
ATOM 2661 C CA . GLY A 1 337 ? 11.336 -39.062 11.844 1 93.12 337 GLY A CA 1
ATOM 2662 C C . GLY A 1 337 ? 11.133 -37.75 11.094 1 93.12 337 GLY A C 1
ATOM 2663 O O . GLY A 1 337 ? 11.641 -36.719 11.5 1 93.12 337 GLY A O 1
ATOM 2664 N N . TYR A 1 338 ? 10.438 -37.812 10.062 1 94.56 338 TYR A N 1
ATOM 2665 C CA . TYR A 1 338 ? 10.219 -36.625 9.281 1 94.56 338 TYR A CA 1
ATOM 2666 C C . TYR A 1 338 ? 9.281 -35.656 10.016 1 94.56 338 TYR A C 1
ATOM 2668 O O . TYR A 1 338 ? 8.289 -36.094 10.609 1 94.56 338 TYR A O 1
ATOM 2676 N N . ASN A 1 339 ? 9.633 -34.438 9.961 1 94.81 339 ASN A N 1
ATOM 2677 C CA . ASN A 1 339 ? 8.867 -33.312 10.445 1 94.81 339 ASN A CA 1
ATOM 2678 C C . ASN A 1 339 ? 9.203 -32.031 9.672 1 94.81 339 ASN A C 1
ATOM 2680 O O . ASN A 1 339 ? 10.375 -31.672 9.547 1 94.81 339 ASN A O 1
ATOM 2684 N N . PHE A 1 340 ? 8.18 -31.406 9.172 1 96.69 340 PHE A N 1
ATOM 2685 C CA . PHE A 1 340 ? 8.445 -30.266 8.32 1 96.69 340 PHE A CA 1
ATOM 2686 C C . PHE A 1 340 ? 9.219 -29.188 9.086 1 96.69 340 PHE A C 1
ATOM 2688 O O . PHE A 1 340 ? 10.141 -28.578 8.539 1 96.69 340 PHE A O 1
ATOM 2695 N N . ASP A 1 341 ? 8.789 -28.922 10.273 1 96.5 341 ASP A N 1
ATOM 2696 C CA . ASP A 1 341 ? 9.43 -27.875 11.055 1 96.5 341 ASP A CA 1
ATOM 2697 C C . ASP A 1 341 ? 10.922 -28.172 11.25 1 96.5 341 ASP A C 1
ATOM 2699 O O . ASP A 1 341 ? 11.75 -27.266 11.195 1 96.5 341 ASP A O 1
ATOM 2703 N N . SER A 1 342 ? 11.211 -29.422 11.531 1 97.25 342 SER A N 1
ATOM 2704 C CA . SER A 1 342 ? 12.609 -29.828 11.695 1 97.25 342 SER A CA 1
ATOM 2705 C C . SER A 1 342 ? 13.391 -29.641 10.398 1 97.25 342 SER A C 1
ATOM 2707 O O . SER A 1 342 ? 14.531 -29.172 10.414 1 97.25 342 SER A O 1
ATOM 2709 N N . LEU A 1 343 ? 12.773 -30.047 9.305 1 98 343 LEU A N 1
ATOM 2710 C CA . LEU A 1 343 ? 13.398 -29.844 8 1 98 343 LEU A CA 1
ATOM 2711 C C . LEU A 1 343 ? 13.633 -28.375 7.723 1 98 343 LEU A C 1
ATOM 2713 O O . LEU A 1 343 ? 14.734 -27.969 7.344 1 98 343 LEU A O 1
ATOM 2717 N N . HIS A 1 344 ? 12.562 -27.625 7.895 1 98.12 344 HIS A N 1
ATOM 2718 C CA . HIS A 1 344 ? 12.633 -26.172 7.68 1 98.12 344 HIS A CA 1
ATOM 2719 C C . HIS A 1 344 ? 13.766 -25.562 8.492 1 98.12 344 HIS A C 1
ATOM 2721 O O . HIS A 1 344 ? 14.586 -24.812 7.949 1 98.12 344 HIS A O 1
ATOM 2727 N N . ASN A 1 345 ? 13.844 -25.812 9.789 1 97.88 345 ASN A N 1
ATOM 2728 C CA . ASN A 1 345 ? 14.852 -25.234 10.664 1 97.88 345 ASN A CA 1
ATOM 2729 C C . ASN A 1 345 ? 16.266 -25.641 10.242 1 97.88 345 ASN A C 1
ATOM 2731 O O . ASN A 1 345 ? 17.188 -24.828 10.297 1 97.88 345 ASN A O 1
ATOM 2735 N N . TYR A 1 346 ? 16.359 -26.922 9.883 1 98 346 TYR A N 1
ATOM 2736 C CA . TYR A 1 346 ? 17.641 -27.422 9.422 1 98 346 TYR A CA 1
ATOM 2737 C C . TYR A 1 346 ? 18.141 -26.641 8.219 1 98 346 TYR A C 1
ATOM 2739 O O . TYR A 1 346 ? 19.297 -26.219 8.172 1 98 346 TYR A O 1
ATOM 2747 N N . LEU A 1 347 ? 17.297 -26.438 7.27 1 98.5 347 LEU A N 1
ATOM 2748 C CA . LEU A 1 347 ? 17.625 -25.703 6.051 1 98.5 347 LEU A CA 1
ATOM 2749 C C . LEU A 1 347 ? 17.844 -24.219 6.348 1 98.5 347 LEU A C 1
ATOM 2751 O O . LEU A 1 347 ? 18.766 -23.609 5.809 1 98.5 347 LEU A O 1
ATOM 2755 N N . TYR A 1 348 ? 16.984 -23.672 7.199 1 97.88 348 TYR A N 1
ATOM 2756 C CA . TYR A 1 348 ? 17.062 -22.266 7.566 1 97.88 348 TYR A CA 1
ATOM 2757 C C . TYR A 1 348 ? 18.422 -21.922 8.18 1 97.88 348 TYR A C 1
ATOM 2759 O O . TYR A 1 348 ? 19.031 -20.906 7.844 1 97.88 348 TYR A O 1
ATOM 2767 N N . GLU A 1 349 ? 18.922 -22.719 9.016 1 97.06 349 GLU A N 1
ATOM 2768 C CA . GLU A 1 349 ? 20.219 -22.531 9.672 1 97.06 349 GLU A CA 1
ATOM 2769 C C . GLU A 1 349 ? 21.359 -22.547 8.664 1 97.06 349 GLU A C 1
ATOM 2771 O O . GLU A 1 349 ? 22.422 -21.953 8.906 1 97.06 349 GLU A O 1
ATOM 2776 N N . LYS A 1 350 ? 21.094 -23.219 7.59 1 97.69 350 LYS A N 1
ATOM 2777 C CA . LYS A 1 350 ? 22.125 -23.344 6.566 1 97.69 350 LYS A CA 1
ATOM 2778 C C . LYS A 1 350 ? 21.922 -22.328 5.445 1 97.69 350 LYS A C 1
ATOM 2780 O O . LYS A 1 350 ? 22.562 -22.406 4.398 1 97.69 350 LYS A O 1
ATOM 2785 N N . GLY A 1 351 ? 20.938 -21.391 5.566 1 97.5 351 GLY A N 1
ATOM 2786 C CA . GLY A 1 351 ? 20.812 -20.25 4.68 1 97.5 351 GLY A CA 1
ATOM 2787 C C . GLY A 1 351 ? 19.75 -20.438 3.617 1 97.5 351 GLY A C 1
ATOM 2788 O O . GLY A 1 351 ? 19.672 -19.656 2.662 1 97.5 351 GLY A O 1
ATOM 2789 N N . PHE A 1 352 ? 18.922 -21.516 3.76 1 98.62 352 PHE A N 1
ATOM 2790 C CA . PHE A 1 352 ? 17.859 -21.75 2.795 1 98.62 352 PHE A CA 1
ATOM 2791 C C . PHE A 1 352 ? 16.5 -21.688 3.471 1 98.62 352 PHE A C 1
ATOM 2793 O O . PHE A 1 352 ? 16.297 -22.281 4.535 1 98.62 352 PHE A O 1
ATOM 2800 N N . THR A 1 353 ? 15.586 -20.984 2.857 1 98.44 353 THR A N 1
ATOM 2801 C CA . THR A 1 353 ? 14.219 -20.906 3.369 1 98.44 353 THR A CA 1
ATOM 2802 C C . THR A 1 353 ? 13.25 -21.625 2.43 1 98.44 353 THR A C 1
ATOM 2804 O O . THR A 1 353 ? 13.203 -21.328 1.234 1 98.44 353 THR A O 1
ATOM 2807 N N . ILE A 1 354 ? 12.516 -22.578 2.959 1 98.06 354 ILE A N 1
ATOM 2808 C CA . ILE A 1 354 ? 11.477 -23.234 2.182 1 98.06 354 ILE A CA 1
ATOM 2809 C C . ILE A 1 354 ? 10.102 -22.875 2.742 1 98.06 354 ILE A C 1
ATOM 2811 O O . ILE A 1 354 ? 10.008 -22.188 3.76 1 98.06 354 ILE A O 1
ATOM 2815 N N . TYR A 1 355 ? 9.07 -23.297 2.062 1 96.38 355 TYR A N 1
ATOM 2816 C CA . TYR A 1 355 ? 7.742 -22.797 2.371 1 96.38 355 TYR A CA 1
ATOM 2817 C C . TYR A 1 355 ? 6.75 -23.938 2.559 1 96.38 355 TYR A C 1
ATOM 2819 O O . TYR A 1 355 ? 6.754 -24.906 1.795 1 96.38 355 TYR A O 1
ATOM 2827 N N . PRO A 1 356 ? 5.902 -23.766 3.582 1 95 356 PRO A N 1
ATOM 2828 C CA . PRO A 1 356 ? 4.891 -24.797 3.789 1 95 356 PRO A CA 1
ATOM 2829 C C . PRO A 1 356 ? 3.748 -24.719 2.781 1 95 356 PRO A C 1
ATOM 2831 O O . PRO A 1 356 ? 3.57 -23.688 2.125 1 95 356 PRO A O 1
ATOM 2834 N N . GLY A 1 357 ? 3.064 -25.828 2.658 1 92.31 357 GLY A N 1
ATOM 2835 C CA . GLY A 1 357 ? 1.895 -25.875 1.797 1 92.31 357 GLY A CA 1
ATOM 2836 C C . GLY A 1 357 ? 0.872 -26.906 2.227 1 92.31 357 GLY A C 1
ATOM 2837 O O . GLY A 1 357 ? 1.199 -27.844 2.955 1 92.31 357 GLY A O 1
ATOM 2838 N N . LYS A 1 358 ? -0.352 -26.594 1.92 1 84.94 358 LYS A N 1
ATOM 2839 C CA . LYS A 1 358 ? -1.448 -27.547 2.109 1 84.94 358 LYS A CA 1
ATOM 2840 C C . LYS A 1 358 ? -2.422 -27.5 0.935 1 84.94 358 LYS A C 1
ATOM 2842 O O . LYS A 1 358 ? -2.857 -26.422 0.523 1 84.94 358 LYS A O 1
ATOM 2847 N N . VAL A 1 359 ? -2.572 -28.594 0.379 1 83.62 359 VAL A N 1
ATOM 2848 C CA . VAL A 1 359 ? -3.531 -28.719 -0.713 1 83.62 359 VAL A CA 1
ATOM 2849 C C . VAL A 1 359 ? -4.492 -29.875 -0.417 1 83.62 359 VAL A C 1
ATOM 2851 O O . VAL A 1 359 ? -4.07 -31.031 -0.299 1 83.62 359 VAL A O 1
ATOM 2854 N N . SER A 1 360 ? -5.723 -29.453 -0.313 1 77.62 360 SER A N 1
ATOM 2855 C CA . SER A 1 360 ? -6.719 -30.438 0.093 1 77.62 360 SER A CA 1
ATOM 2856 C C . SER A 1 360 ? -6.273 -31.188 1.346 1 77.62 360 SER A C 1
ATOM 2858 O O . SER A 1 360 ? -6.016 -30.578 2.383 1 77.62 360 SER A O 1
ATOM 2860 N N . SER A 1 361 ? -6.137 -32.375 1.276 1 76.31 361 SER A N 1
ATOM 2861 C CA . SER A 1 361 ? -5.832 -33.188 2.463 1 76.31 361 SER A CA 1
ATOM 2862 C C . SER A 1 361 ? -4.355 -33.562 2.5 1 76.31 361 SER A C 1
ATOM 2864 O O . SER A 1 361 ? -3.908 -34.219 3.443 1 76.31 361 SER A O 1
ATOM 2866 N N . LYS A 1 362 ? -3.645 -32.969 1.617 1 84.19 362 LYS A N 1
ATOM 2867 C CA . LYS A 1 362 ? -2.244 -33.375 1.574 1 84.19 362 LYS A CA 1
ATOM 2868 C C . LYS A 1 362 ? -1.335 -32.281 2.121 1 84.19 362 LYS A C 1
ATOM 2870 O O . LYS A 1 362 ? -1.434 -31.141 1.709 1 84.19 362 LYS A O 1
ATOM 2875 N N . ASN A 1 363 ? -0.506 -32.781 3.014 1 92.75 363 ASN A N 1
ATOM 2876 C CA . ASN A 1 363 ? 0.561 -31.906 3.451 1 92.75 363 ASN A CA 1
ATOM 2877 C C . ASN A 1 363 ? 1.699 -31.844 2.438 1 92.75 363 ASN A C 1
ATOM 2879 O O . ASN A 1 363 ? 2.145 -32.875 1.941 1 92.75 363 ASN A O 1
ATOM 2883 N N . THR A 1 364 ? 2.057 -30.703 2.029 1 96.38 364 THR A N 1
ATOM 2884 C CA . THR A 1 364 ? 3.135 -30.469 1.073 1 96.38 364 THR A CA 1
ATOM 2885 C C . THR A 1 364 ? 4.102 -29.406 1.589 1 96.38 364 THR A C 1
ATOM 2887 O O . THR A 1 364 ? 3.832 -28.75 2.596 1 96.38 364 THR A O 1
ATOM 2890 N N . PHE A 1 365 ? 5.219 -29.328 1.08 1 97.44 365 PHE A N 1
ATOM 2891 C CA . PHE A 1 365 ? 6.055 -28.141 1.155 1 97.44 365 PHE A CA 1
ATOM 2892 C C . PHE A 1 365 ? 6.469 -27.688 -0.238 1 97.44 365 PHE A C 1
ATOM 2894 O O . PHE A 1 365 ? 6.332 -28.438 -1.209 1 97.44 365 PHE A O 1
ATOM 2901 N N . ARG A 1 366 ? 6.887 -26.453 -0.33 1 98 366 ARG A N 1
ATOM 2902 C CA . ARG A 1 366 ? 7.098 -25.844 -1.638 1 98 366 ARG A CA 1
ATOM 2903 C C . ARG A 1 366 ? 8.5 -25.25 -1.746 1 98 366 ARG A C 1
ATOM 2905 O O . ARG A 1 366 ? 9.031 -24.719 -0.769 1 98 366 ARG A O 1
ATOM 2912 N N . ILE A 1 367 ? 8.969 -25.375 -2.916 1 98.62 367 ILE A N 1
ATOM 2913 C CA . ILE A 1 367 ? 10.25 -24.781 -3.271 1 98.62 367 ILE A CA 1
ATOM 2914 C C . ILE A 1 367 ? 10.078 -23.891 -4.504 1 98.62 367 ILE A C 1
ATOM 2916 O O . ILE A 1 367 ? 9.75 -24.391 -5.586 1 98.62 367 ILE A O 1
ATOM 2920 N N . ALA A 1 368 ? 10.289 -22.641 -4.34 1 98.69 368 ALA A N 1
ATOM 2921 C CA . ALA A 1 368 ? 10.273 -21.703 -5.461 1 98.69 368 ALA A CA 1
ATOM 2922 C C . ALA A 1 368 ? 11.695 -21.375 -5.918 1 98.69 368 ALA A C 1
ATOM 2924 O O . ALA A 1 368 ? 12.523 -20.938 -5.117 1 98.69 368 ALA A O 1
ATOM 2925 N N . ASN A 1 369 ? 11.969 -21.672 -7.137 1 98.69 369 ASN A N 1
ATOM 2926 C CA . ASN A 1 369 ? 13.289 -21.391 -7.688 1 98.69 369 ASN A CA 1
ATOM 2927 C C . ASN A 1 369 ? 13.289 -20.109 -8.508 1 98.69 369 ASN A C 1
ATOM 2929 O O . ASN A 1 369 ? 13.68 -20.109 -9.68 1 98.69 369 ASN A O 1
ATOM 2933 N N . ILE A 1 370 ? 12.875 -19.016 -7.898 1 98.5 370 ILE A N 1
ATOM 2934 C CA . ILE A 1 370 ? 12.859 -17.703 -8.516 1 98.5 370 ILE A CA 1
ATOM 2935 C C . ILE A 1 370 ? 13.805 -16.766 -7.758 1 98.5 370 ILE A C 1
ATOM 2937 O O . ILE A 1 370 ? 14.242 -17.078 -6.652 1 98.5 370 ILE A O 1
ATOM 2941 N N . GLY A 1 371 ? 14.102 -15.555 -8.359 1 98.62 371 GLY A N 1
ATOM 2942 C CA . GLY A 1 371 ? 15.008 -14.594 -7.746 1 98.62 371 GLY A CA 1
ATOM 2943 C C . GLY A 1 371 ? 16.453 -14.758 -8.203 1 98.62 371 GLY A C 1
ATOM 2944 O O . GLY A 1 371 ? 16.719 -15.414 -9.211 1 98.62 371 GLY A O 1
ATOM 2945 N N . ASP A 1 372 ? 17.344 -14.094 -7.52 1 98.62 372 ASP A N 1
ATOM 2946 C CA . ASP A 1 372 ? 18.781 -14.148 -7.793 1 98.62 372 ASP A CA 1
ATOM 2947 C C . ASP A 1 372 ? 19.391 -15.461 -7.289 1 98.62 372 ASP A C 1
ATOM 2949 O O . ASP A 1 372 ? 20.219 -15.453 -6.383 1 98.62 372 ASP A O 1
ATOM 2953 N N . ILE A 1 373 ? 19 -16.516 -7.902 1 98.25 373 ILE A N 1
ATOM 2954 C CA . ILE A 1 373 ? 19.469 -17.859 -7.586 1 98.25 373 ILE A CA 1
ATOM 2955 C C . ILE A 1 373 ? 19.984 -18.547 -8.852 1 98.25 373 ILE A C 1
ATOM 2957 O O . ILE A 1 373 ? 19.453 -18.328 -9.938 1 98.25 373 ILE A O 1
ATOM 2961 N N . TYR A 1 374 ? 20.891 -19.438 -8.75 1 98.5 374 TYR A N 1
ATOM 2962 C CA . TYR A 1 374 ? 21.578 -20.094 -9.867 1 98.5 374 TYR A CA 1
ATOM 2963 C C . TYR A 1 374 ? 21.719 -21.594 -9.625 1 98.5 374 TYR A C 1
ATOM 2965 O O . TYR A 1 374 ? 21.484 -22.062 -8.516 1 98.5 374 TYR A O 1
ATOM 2973 N N . PRO A 1 375 ? 22.047 -22.297 -10.664 1 98.69 375 PRO A N 1
ATOM 2974 C CA . PRO A 1 375 ? 22.172 -23.75 -10.562 1 98.69 375 PRO A CA 1
ATOM 2975 C C . PRO A 1 375 ? 23.078 -24.188 -9.398 1 98.69 375 PRO A C 1
ATOM 2977 O O . PRO A 1 375 ? 22.797 -25.188 -8.734 1 98.69 375 PRO A O 1
ATOM 2980 N N . GLU A 1 376 ? 24.078 -23.406 -9.094 1 98.56 376 GLU A N 1
ATOM 2981 C CA . GLU A 1 376 ? 24.969 -23.75 -8 1 98.56 376 GLU A CA 1
ATOM 2982 C C . GLU A 1 376 ? 24.266 -23.688 -6.656 1 98.56 376 GLU A C 1
ATOM 2984 O O . GLU A 1 376 ? 24.547 -24.469 -5.754 1 98.56 376 GLU A O 1
ATOM 2989 N N . ASN A 1 377 ? 23.359 -22.719 -6.52 1 98.62 377 ASN A N 1
ATOM 2990 C CA . ASN A 1 377 ? 22.578 -22.625 -5.293 1 98.62 377 ASN A CA 1
ATOM 2991 C C . ASN A 1 377 ? 21.656 -23.828 -5.117 1 98.62 377 ASN A C 1
ATOM 2993 O O . ASN A 1 377 ? 21.5 -24.344 -4.004 1 98.62 377 ASN A O 1
ATOM 2997 N N . MET A 1 378 ? 21.094 -24.344 -6.207 1 98.75 378 MET A N 1
ATOM 2998 C CA . MET A 1 378 ? 20.172 -25.469 -6.148 1 98.75 378 MET A CA 1
ATOM 2999 C C . MET A 1 378 ? 20.906 -26.766 -5.852 1 98.75 378 MET A C 1
ATOM 3001 O O . MET A 1 378 ? 20.391 -27.625 -5.145 1 98.75 378 MET A O 1
ATOM 3005 N N . ARG A 1 379 ? 22.078 -26.922 -6.418 1 98.75 379 ARG A N 1
ATOM 3006 C CA . ARG A 1 379 ? 22.891 -28.078 -6.109 1 98.75 379 ARG A CA 1
ATOM 3007 C C . ARG A 1 379 ? 23.234 -28.141 -4.621 1 98.75 379 ARG A C 1
ATOM 3009 O O . ARG A 1 379 ? 23.156 -29.203 -3.996 1 98.75 379 ARG A O 1
ATOM 3016 N N . LYS A 1 380 ? 23.641 -26.938 -4.121 1 98.69 380 LYS A N 1
ATOM 3017 C CA . LYS A 1 380 ? 23.938 -26.859 -2.695 1 98.69 380 LYS A CA 1
ATOM 3018 C C . LYS A 1 380 ? 22.719 -27.203 -1.852 1 98.69 380 LYS A C 1
ATOM 3020 O O . LYS A 1 380 ? 22.828 -27.891 -0.835 1 98.69 380 LYS A O 1
ATOM 3025 N N . PHE A 1 381 ? 21.609 -26.766 -2.219 1 98.75 381 PHE A N 1
ATOM 3026 C CA . PHE A 1 381 ? 20.359 -27.047 -1.526 1 98.75 381 PHE A CA 1
ATOM 3027 C C . PHE A 1 381 ? 20.094 -28.547 -1.482 1 98.75 381 PHE A C 1
ATOM 3029 O O . PHE A 1 381 ? 19.766 -29.094 -0.427 1 98.75 381 PHE A O 1
ATOM 3036 N N . ILE A 1 382 ? 20.234 -29.188 -2.646 1 98.69 382 ILE A N 1
ATOM 3037 C CA . ILE A 1 382 ? 19.969 -30.625 -2.752 1 98.69 382 ILE A CA 1
ATOM 3038 C C . ILE A 1 382 ? 20.953 -31.391 -1.86 1 98.69 382 ILE A C 1
ATOM 3040 O O . ILE A 1 382 ? 20.578 -32.375 -1.215 1 98.69 382 ILE A O 1
ATOM 3044 N N . GLU A 1 383 ? 22.172 -30.938 -1.831 1 98.62 383 GLU A N 1
ATOM 3045 C CA . GLU A 1 383 ? 23.172 -31.562 -0.957 1 98.62 383 GLU A CA 1
ATOM 3046 C C . GLU A 1 383 ? 22.719 -31.5 0.504 1 98.62 383 GLU A C 1
ATOM 3048 O O . GLU A 1 383 ? 22.812 -32.5 1.225 1 98.62 383 GLU A O 1
ATOM 3053 N N . ILE A 1 384 ? 22.297 -30.344 0.9 1 98.56 384 ILE A N 1
ATOM 3054 C CA . ILE A 1 384 ? 21.875 -30.125 2.281 1 98.56 384 ILE A CA 1
ATOM 3055 C C . ILE A 1 384 ? 20.609 -30.938 2.561 1 98.56 384 ILE A C 1
ATOM 3057 O O . ILE A 1 384 ? 20.453 -31.5 3.646 1 98.56 384 ILE A O 1
ATOM 3061 N N . LEU A 1 385 ? 19.734 -31.016 1.613 1 98.31 385 LEU A N 1
ATOM 3062 C CA . LEU A 1 385 ? 18.516 -31.812 1.736 1 98.31 385 LEU A CA 1
ATOM 3063 C C . LEU A 1 385 ? 18.828 -33.281 1.908 1 98.31 385 LEU A C 1
ATOM 3065 O O . LEU A 1 385 ? 18.219 -33.969 2.74 1 98.31 385 LEU A O 1
ATOM 3069 N N . GLU A 1 386 ? 19.75 -33.719 1.133 1 97.75 386 GLU A N 1
ATOM 3070 C CA . GLU A 1 386 ? 20.203 -35.094 1.243 1 97.75 386 GLU A CA 1
ATOM 3071 C C . GLU A 1 386 ? 20.766 -35.406 2.631 1 97.75 386 GLU A C 1
ATOM 3073 O O . GLU A 1 386 ? 20.484 -36.438 3.215 1 97.75 386 GLU A O 1
ATOM 3078 N N . GLU A 1 387 ? 21.531 -34.469 3.084 1 97.81 387 GLU A N 1
ATOM 3079 C CA . GLU A 1 387 ? 22.109 -34.594 4.422 1 97.81 387 GLU A CA 1
ATOM 3080 C C . GLU A 1 387 ? 21.016 -34.719 5.477 1 97.81 387 GLU A C 1
ATOM 3082 O O . GLU A 1 387 ? 21.125 -35.531 6.41 1 97.81 387 GLU A O 1
ATOM 3087 N N . TYR A 1 388 ? 20.016 -33.906 5.383 1 97.38 388 TYR A N 1
ATOM 3088 C CA . TYR A 1 388 ? 18.906 -33.969 6.328 1 97.38 388 TYR A CA 1
ATOM 3089 C C . TYR A 1 388 ? 18.25 -35.344 6.32 1 97.38 388 TYR A C 1
ATOM 3091 O O . TYR A 1 388 ? 18.047 -35.938 7.375 1 97.38 388 TYR A O 1
ATOM 3099 N N . PHE A 1 389 ? 17.922 -35.875 5.156 1 95.94 389 PHE A N 1
ATOM 3100 C CA . PHE A 1 389 ? 17.203 -37.156 5.062 1 95.94 389 PHE A CA 1
ATOM 3101 C C . PHE A 1 389 ? 18.078 -38.312 5.492 1 95.94 389 PHE A C 1
ATOM 3103 O O . PHE A 1 389 ? 17.594 -39.312 5.996 1 95.94 389 PHE A O 1
ATOM 3110 N N . LEU A 1 390 ? 19.359 -38.156 5.344 1 95 390 LEU A N 1
ATOM 3111 C CA . LEU A 1 390 ? 20.281 -39.156 5.859 1 95 390 LEU A CA 1
ATOM 3112 C C . LEU A 1 390 ? 20.297 -39.125 7.383 1 95 390 LEU A C 1
ATOM 3114 O O . LEU A 1 390 ? 20.438 -40.188 8.016 1 95 390 LEU A O 1
ATOM 3118 N N . SER A 1 391 ? 20.094 -38 7.91 1 94.31 391 SER A N 1
ATOM 3119 C CA . SER A 1 391 ? 20.203 -37.844 9.352 1 94.31 391 SER A CA 1
ATOM 3120 C C . SER A 1 391 ? 18.969 -38.406 10.062 1 94.31 391 SER A C 1
ATOM 3122 O O . SER A 1 391 ? 19.031 -38.719 11.242 1 94.31 391 SER A O 1
ATOM 3124 N N . ILE A 1 392 ? 17.938 -38.469 9.469 1 92.06 392 ILE A N 1
ATOM 3125 C CA . ILE A 1 392 ? 16.719 -38.938 10.148 1 92.06 392 ILE A CA 1
ATOM 3126 C C . ILE A 1 392 ? 16.5 -40.406 9.859 1 92.06 392 ILE A C 1
ATOM 3128 O O . ILE A 1 392 ? 15.531 -41 10.359 1 92.06 392 ILE A O 1
ATOM 3132 N N . LYS A 1 393 ? 17.297 -41.062 9.086 1 83.44 393 LYS A N 1
ATOM 3133 C CA . LYS A 1 393 ? 17.266 -42.5 8.906 1 83.44 393 LYS A CA 1
ATOM 3134 C C . LYS A 1 393 ? 18 -43.219 10.047 1 83.44 393 LYS A C 1
ATOM 3136 O O . LYS A 1 393 ? 18.984 -42.688 10.578 1 83.44 393 LYS A O 1
ATOM 3141 N N . MET B 1 1 ? 26.766 10.539 1.897 1 84 1 MET B N 1
ATOM 3142 C CA . MET B 1 1 ? 25.656 10.828 0.998 1 84 1 MET B CA 1
ATOM 3143 C C . MET B 1 1 ? 25.234 12.297 1.105 1 84 1 MET B C 1
ATOM 3145 O O . MET B 1 1 ? 25.281 12.883 2.188 1 84 1 MET B O 1
ATOM 3149 N N . LYS B 1 2 ? 24.906 12.789 -0.047 1 91.06 2 LYS B N 1
ATOM 3150 C CA . LYS B 1 2 ? 24.422 14.164 -0.054 1 91.06 2 LYS B CA 1
ATOM 3151 C C . LYS B 1 2 ? 23.203 14.328 0.862 1 91.06 2 LYS B C 1
ATOM 3153 O O . LYS B 1 2 ? 22.297 13.492 0.848 1 91.06 2 LYS B O 1
ATOM 3158 N N . ARG B 1 3 ? 23.297 15.344 1.65 1 94.19 3 ARG B N 1
ATOM 3159 C CA . ARG B 1 3 ? 22.188 15.594 2.559 1 94.19 3 ARG B CA 1
ATOM 3160 C C . ARG B 1 3 ? 21.266 16.672 2.01 1 94.19 3 ARG B C 1
ATOM 3162 O O . ARG B 1 3 ? 21.641 17.844 1.932 1 94.19 3 ARG B O 1
ATOM 3169 N N . ASN B 1 4 ? 20.094 16.266 1.642 1 97 4 ASN B N 1
ATOM 3170 C CA . ASN B 1 4 ? 19.031 17.172 1.244 1 97 4 ASN B CA 1
ATOM 3171 C C . ASN B 1 4 ? 18.047 17.422 2.383 1 97 4 ASN B C 1
ATOM 3173 O O . ASN B 1 4 ? 17.688 16.484 3.105 1 97 4 ASN B O 1
ATOM 3177 N N . ILE B 1 5 ? 17.688 18.672 2.562 1 98.38 5 ILE B N 1
ATOM 3178 C CA . ILE B 1 5 ? 16.703 19.016 3.586 1 98.38 5 ILE B CA 1
ATOM 3179 C C . ILE B 1 5 ? 15.336 19.203 2.943 1 98.38 5 ILE B C 1
ATOM 3181 O O . ILE B 1 5 ? 15.133 20.109 2.139 1 98.38 5 ILE B O 1
ATOM 3185 N N . LEU B 1 6 ? 14.445 18.312 3.287 1 98.62 6 LEU B N 1
ATOM 3186 C CA . LEU B 1 6 ? 13.078 18.391 2.787 1 98.62 6 LEU B CA 1
ATOM 3187 C C . LEU B 1 6 ? 12.211 19.234 3.715 1 98.62 6 LEU B C 1
ATOM 3189 O O . LEU B 1 6 ? 12.016 18.875 4.879 1 98.62 6 LEU B O 1
ATOM 3193 N N . LEU B 1 7 ? 11.672 20.312 3.172 1 98.69 7 LEU B N 1
ATOM 3194 C CA . LEU B 1 7 ? 10.742 21.125 3.93 1 98.69 7 LEU B CA 1
ATOM 3195 C C . LEU B 1 7 ? 9.328 21.016 3.363 1 98.69 7 LEU B C 1
ATOM 3197 O O . LEU B 1 7 ? 8.531 21.953 3.473 1 98.69 7 LEU B O 1
ATOM 3201 N N . ASN B 1 8 ? 9.039 19.953 2.609 1 97.69 8 ASN B N 1
ATOM 3202 C CA . ASN B 1 8 ? 7.688 19.562 2.219 1 97.69 8 ASN B CA 1
ATOM 3203 C C . ASN B 1 8 ? 6.98 18.781 3.33 1 97.69 8 ASN B C 1
ATOM 3205 O O . ASN B 1 8 ? 7.633 18.266 4.238 1 97.69 8 ASN B O 1
ATOM 3209 N N . PRO B 1 9 ? 5.648 18.672 3.287 1 96 9 PRO B N 1
ATOM 3210 C CA . PRO B 1 9 ? 4.891 18.047 4.379 1 96 9 PRO B CA 1
ATOM 3211 C C . PRO B 1 9 ? 5.059 16.531 4.43 1 96 9 PRO B C 1
ATOM 3213 O O . PRO B 1 9 ? 4.246 15.836 5.047 1 96 9 PRO B O 1
ATOM 3216 N N . GLY B 1 10 ? 5.996 15.938 3.807 1 92.62 10 GLY B N 1
ATOM 3217 C CA . GLY B 1 10 ? 6.242 14.508 3.762 1 92.62 10 GLY B CA 1
ATOM 3218 C C . GLY B 1 10 ? 6.422 13.977 2.352 1 92.62 10 GLY B C 1
ATOM 3219 O O . GLY B 1 10 ? 5.742 14.422 1.425 1 92.62 10 GLY B O 1
ATOM 3220 N N . PRO B 1 11 ? 7.332 13.086 2.254 1 97.19 11 PRO B N 1
ATOM 3221 C CA . PRO B 1 11 ? 8.219 12.43 3.219 1 97.19 11 PRO B CA 1
ATOM 3222 C C . PRO B 1 11 ? 9.211 13.398 3.852 1 97.19 11 PRO B C 1
ATOM 3224 O O . PRO B 1 11 ? 9.609 14.391 3.223 1 97.19 11 PRO B O 1
ATOM 3227 N N . ALA B 1 12 ? 9.57 13.102 5.078 1 98.25 12 ALA B N 1
ATOM 3228 C CA . ALA B 1 12 ? 10.445 13.992 5.836 1 98.25 12 ALA B CA 1
ATOM 3229 C C . ALA B 1 12 ? 11.914 13.609 5.648 1 98.25 12 ALA B C 1
ATOM 3231 O O . ALA B 1 12 ? 12.219 12.516 5.168 1 98.25 12 ALA B O 1
ATOM 3232 N N . THR B 1 13 ? 12.828 14.562 5.988 1 98.5 13 THR B N 1
ATOM 3233 C CA . THR B 1 13 ? 14.25 14.25 6.055 1 98.5 13 THR B CA 1
ATOM 3234 C C . THR B 1 13 ? 14.523 13.18 7.109 1 98.5 13 THR B C 1
ATOM 3236 O O . THR B 1 13 ? 13.969 13.227 8.211 1 98.5 13 THR B O 1
ATOM 3239 N N . THR B 1 14 ? 15.328 12.227 6.75 1 98.62 14 THR B N 1
ATOM 3240 C CA . THR B 1 14 ? 15.578 11.117 7.668 1 98.62 14 THR B CA 1
ATOM 3241 C C . THR B 1 14 ? 17.062 10.992 7.977 1 98.62 14 THR B C 1
ATOM 3243 O O . THR B 1 14 ? 17.891 11.648 7.348 1 98.62 14 THR B O 1
ATOM 3246 N N . THR B 1 15 ? 17.422 10.234 8.969 1 98.62 15 THR B N 1
ATOM 3247 C CA . THR B 1 15 ? 18.812 9.977 9.336 1 98.62 15 THR B CA 1
ATOM 3248 C C . THR B 1 15 ? 19.422 8.914 8.43 1 98.62 15 THR B C 1
ATOM 3250 O O . THR B 1 15 ? 18.703 8.133 7.805 1 98.62 15 THR B O 1
ATOM 3253 N N . ASP B 1 16 ? 20.719 8.906 8.391 1 98.19 16 ASP B N 1
ATOM 3254 C CA . ASP B 1 16 ? 21.422 7.887 7.621 1 98.19 16 ASP B CA 1
ATOM 3255 C C . ASP B 1 16 ? 21.188 6.496 8.211 1 98.19 16 ASP B C 1
ATOM 3257 O O . ASP B 1 16 ? 21.141 5.508 7.48 1 98.19 16 ASP B O 1
ATOM 3261 N N . THR B 1 17 ? 21.031 6.434 9.539 1 98.5 17 THR B N 1
ATOM 3262 C CA . THR B 1 17 ? 20.797 5.148 10.18 1 98.5 17 THR B CA 1
ATOM 3263 C C . THR B 1 17 ? 19.453 4.559 9.75 1 98.5 17 THR B C 1
ATOM 3265 O O . THR B 1 17 ? 19.344 3.346 9.547 1 98.5 17 THR B O 1
ATOM 3268 N N . VAL B 1 18 ? 18.484 5.371 9.555 1 98.81 18 VAL B N 1
ATOM 3269 C CA . VAL B 1 18 ? 17.188 4.922 9.078 1 98.81 18 VAL B CA 1
ATOM 3270 C C . VAL B 1 18 ? 17.297 4.477 7.621 1 98.81 18 VAL B C 1
ATOM 3272 O O . VAL B 1 18 ? 16.75 3.441 7.238 1 98.81 18 VAL B O 1
ATOM 3275 N N . LYS B 1 19 ? 18.016 5.23 6.797 1 98.62 19 LYS B N 1
ATOM 3276 C CA . LYS B 1 19 ? 18.234 4.863 5.402 1 98.62 19 LYS B CA 1
ATOM 3277 C C . LYS B 1 19 ? 18.922 3.508 5.285 1 98.62 19 LYS B C 1
ATOM 3279 O O . LYS B 1 19 ? 18.5 2.654 4.504 1 98.62 19 LYS B O 1
ATOM 3284 N N . ASN B 1 20 ? 19.875 3.32 6.074 1 98.44 20 ASN B N 1
ATOM 3285 C CA . ASN B 1 20 ? 20.703 2.119 5.973 1 98.44 20 ASN B CA 1
ATOM 3286 C C . ASN B 1 20 ? 20.016 0.914 6.605 1 98.44 20 ASN B C 1
ATOM 3288 O O . ASN B 1 20 ? 20.359 -0.231 6.316 1 98.44 20 ASN B O 1
ATOM 3292 N N . ALA B 1 21 ? 19.031 1.14 7.434 1 98.75 21 ALA B N 1
ATOM 3293 C CA . ALA B 1 21 ? 18.312 0.059 8.102 1 98.75 21 ALA B CA 1
ATOM 3294 C C . ALA B 1 21 ? 17.547 -0.797 7.098 1 98.75 21 ALA B C 1
ATOM 3296 O O . ALA B 1 21 ? 17.125 -1.909 7.418 1 98.75 21 ALA B O 1
ATOM 3297 N N . GLN B 1 22 ? 17.391 -0.318 5.887 1 98.5 22 GLN B N 1
ATOM 3298 C CA . GLN B 1 22 ? 16.672 -1.037 4.844 1 98.5 22 GLN B CA 1
ATOM 3299 C C . GLN B 1 22 ? 17.531 -2.137 4.234 1 98.5 22 GLN B C 1
ATOM 3301 O O . GLN B 1 22 ? 17.031 -3.037 3.566 1 98.5 22 GLN B O 1
ATOM 3306 N N . VAL B 1 23 ? 18.828 -1.961 4.328 1 98.38 23 VAL B N 1
ATOM 3307 C CA . VAL B 1 23 ? 19.75 -2.908 3.713 1 98.38 23 VAL B CA 1
ATOM 3308 C C . VAL B 1 23 ? 19.984 -4.086 4.656 1 98.38 23 VAL B C 1
ATOM 3310 O O . VAL B 1 23 ? 20.875 -4.039 5.508 1 98.38 23 VAL B O 1
ATOM 3313 N N . VAL B 1 24 ? 19.234 -5.16 4.469 1 97.69 24 VAL B N 1
ATOM 3314 C CA . VAL B 1 24 ? 19.281 -6.355 5.305 1 97.69 24 VAL B CA 1
ATOM 3315 C C . VAL B 1 24 ? 19.328 -7.602 4.422 1 97.69 24 VAL B C 1
ATOM 3317 O O . VAL B 1 24 ? 18.969 -7.547 3.242 1 97.69 24 VAL B O 1
ATOM 3320 N N . PRO B 1 25 ? 19.844 -8.719 4.973 1 97.19 25 PRO B N 1
ATOM 3321 C CA . PRO B 1 25 ? 19.719 -9.969 4.215 1 97.19 25 PRO B CA 1
ATOM 3322 C C . PRO B 1 25 ? 18.266 -10.297 3.85 1 97.19 25 PRO B C 1
ATOM 3324 O O . PRO B 1 25 ? 17.344 -9.977 4.605 1 97.19 25 PRO B O 1
ATOM 3327 N N . ASP B 1 26 ? 18.141 -10.914 2.682 1 97.81 26 ASP B N 1
ATOM 3328 C CA . ASP B 1 26 ? 16.797 -11.312 2.275 1 97.81 26 ASP B CA 1
ATOM 3329 C C . ASP B 1 26 ? 16.141 -12.203 3.334 1 97.81 26 ASP B C 1
ATOM 3331 O O . ASP B 1 26 ? 16.797 -13.055 3.932 1 97.81 26 ASP B O 1
ATOM 3335 N N . ILE B 1 27 ? 14.844 -11.953 3.535 1 96.88 27 ILE B N 1
ATOM 3336 C CA . ILE B 1 27 ? 14.141 -12.703 4.562 1 96.88 27 ILE B CA 1
ATOM 3337 C C . ILE B 1 27 ? 12.688 -12.914 4.141 1 96.88 27 ILE B C 1
ATOM 3339 O O . ILE B 1 27 ? 12.062 -12.023 3.564 1 96.88 27 ILE B O 1
ATOM 3343 N N . CYS B 1 28 ? 12.18 -14.133 4.336 1 96.94 28 CYS B N 1
ATOM 3344 C CA . CYS B 1 28 ? 10.758 -14.398 4.203 1 96.94 28 CYS B CA 1
ATOM 3345 C C . CYS B 1 28 ? 9.969 -13.766 5.344 1 96.94 28 CYS B C 1
ATOM 3347 O O . CYS B 1 28 ? 10.25 -14.016 6.516 1 96.94 28 CYS B O 1
ATOM 3349 N N . PRO B 1 29 ? 8.992 -12.992 4.98 1 96.62 29 PRO B N 1
ATOM 3350 C CA . PRO B 1 29 ? 8.273 -12.281 6.035 1 96.62 29 PRO B CA 1
ATOM 3351 C C . PRO B 1 29 ? 7.438 -13.211 6.914 1 96.62 29 PRO B C 1
ATOM 3353 O O . PRO B 1 29 ? 6.887 -12.773 7.93 1 96.62 29 PRO B O 1
ATOM 3356 N N . ARG B 1 30 ? 7.387 -14.469 6.594 1 94.81 30 ARG B N 1
ATOM 3357 C CA . ARG B 1 30 ? 6.629 -15.43 7.387 1 94.81 30 ARG B CA 1
ATOM 3358 C C . ARG B 1 30 ? 7.512 -16.078 8.453 1 94.81 30 ARG B C 1
ATOM 3360 O O . ARG B 1 30 ? 7.016 -16.797 9.328 1 94.81 30 ARG B O 1
ATOM 3367 N N . GLU B 1 31 ? 8.75 -15.766 8.406 1 95.5 31 GLU B N 1
ATOM 3368 C CA . GLU B 1 31 ? 9.68 -16.297 9.398 1 95.5 31 GLU B CA 1
ATOM 3369 C C . GLU B 1 31 ? 9.523 -15.594 10.742 1 95.5 31 GLU B C 1
ATOM 3371 O O . GLU B 1 31 ? 9.164 -14.414 10.789 1 95.5 31 GLU B O 1
ATOM 3376 N N . GLU B 1 32 ? 9.867 -16.281 11.797 1 93.56 32 GLU B N 1
ATOM 3377 C CA . GLU B 1 32 ? 9.742 -15.773 13.164 1 93.56 32 GLU B CA 1
ATOM 3378 C C . GLU B 1 32 ? 10.586 -14.516 13.367 1 93.56 32 GLU B C 1
ATOM 3380 O O . GLU B 1 32 ? 10.172 -13.594 14.07 1 93.56 32 GLU B O 1
ATOM 3385 N N . GLU B 1 33 ? 11.734 -14.539 12.805 1 94.94 33 GLU B N 1
ATOM 3386 C CA . GLU B 1 33 ? 12.641 -13.406 12.938 1 94.94 33 GLU B CA 1
ATOM 3387 C C . GLU B 1 33 ? 11.977 -12.109 12.492 1 94.94 33 GLU B C 1
ATOM 3389 O O . GLU B 1 33 ? 12.078 -11.086 13.172 1 94.94 33 GLU B O 1
ATOM 3394 N N . PHE B 1 34 ? 11.297 -12.133 11.414 1 97.31 34 PHE B N 1
ATOM 3395 C CA . PHE B 1 34 ? 10.625 -10.93 10.938 1 97.31 34 PHE B CA 1
ATOM 3396 C C . PHE B 1 34 ? 9.367 -10.648 11.758 1 97.31 34 PHE B C 1
ATOM 3398 O O . PHE B 1 34 ? 8.992 -9.492 11.953 1 97.31 34 PHE B O 1
ATOM 3405 N N . GLY B 1 35 ? 8.727 -11.664 12.18 1 96.5 35 GLY B N 1
ATOM 3406 C CA . GLY B 1 35 ? 7.602 -11.492 13.078 1 96.5 35 GLY B CA 1
ATOM 3407 C C . GLY B 1 35 ? 7.941 -10.664 14.312 1 96.5 35 GLY B C 1
ATOM 3408 O O . GLY B 1 35 ? 7.117 -9.883 14.789 1 96.5 35 GLY B O 1
ATOM 3409 N N . GLN B 1 36 ? 9.141 -10.844 14.773 1 96.81 36 GLN B N 1
ATOM 3410 C CA . GLN B 1 36 ? 9.594 -10.078 15.93 1 96.81 36 GLN B CA 1
ATOM 3411 C C . GLN B 1 36 ? 9.719 -8.594 15.602 1 96.81 36 GLN B C 1
ATOM 3413 O O . GLN B 1 36 ? 9.438 -7.742 16.438 1 96.81 36 GLN B O 1
ATOM 3418 N N . VAL B 1 37 ? 10.125 -8.328 14.375 1 98 37 VAL B N 1
ATOM 3419 C CA . VAL B 1 37 ? 10.172 -6.945 13.914 1 98 37 VAL B CA 1
ATOM 3420 C C . VAL B 1 37 ? 8.766 -6.355 13.891 1 98 37 VAL B C 1
ATOM 3422 O O . VAL B 1 37 ? 8.539 -5.25 14.391 1 98 37 VAL B O 1
ATOM 3425 N N . MET B 1 38 ? 7.828 -7.121 13.398 1 98 38 MET B N 1
ATOM 3426 C CA . MET B 1 38 ? 6.441 -6.688 13.281 1 98 38 MET B CA 1
ATOM 3427 C C . MET B 1 38 ? 5.828 -6.438 14.656 1 98 38 MET B C 1
ATOM 3429 O O . MET B 1 38 ? 5.113 -5.457 14.852 1 98 38 MET B O 1
ATOM 3433 N N . GLU B 1 39 ? 6.098 -7.316 15.539 1 96.75 39 GLU B N 1
ATOM 3434 C CA . GLU B 1 39 ? 5.605 -7.172 16.906 1 96.75 39 GLU B CA 1
ATOM 3435 C C . GLU B 1 39 ? 6.137 -5.895 17.547 1 96.75 39 GLU B C 1
ATOM 3437 O O . GLU B 1 39 ? 5.375 -5.137 18.156 1 96.75 39 GLU B O 1
ATOM 3442 N N . PHE B 1 40 ? 7.426 -5.715 17.469 1 98.19 40 PHE B N 1
ATOM 3443 C CA . PHE B 1 40 ? 8.055 -4.52 18.031 1 98.19 40 PHE B CA 1
ATOM 3444 C C . PHE B 1 40 ? 7.418 -3.26 17.453 1 98.19 40 PHE B C 1
ATOM 3446 O O . PHE B 1 40 ? 7.051 -2.346 18.188 1 98.19 40 PHE B O 1
ATOM 3453 N N . VAL B 1 41 ? 7.289 -3.232 16.141 1 98.62 41 VAL B N 1
ATOM 3454 C CA . VAL B 1 41 ? 6.773 -2.053 15.445 1 98.62 41 VAL B CA 1
ATOM 3455 C C . VAL B 1 41 ? 5.344 -1.768 15.898 1 98.62 41 VAL B C 1
ATOM 3457 O O . VAL B 1 41 ? 5.02 -0.636 16.266 1 98.62 41 VAL B O 1
ATOM 3460 N N . SER B 1 42 ? 4.492 -2.762 15.867 1 98.06 42 SER B N 1
ATOM 3461 C CA . SER B 1 42 ? 3.094 -2.588 16.25 1 98.06 42 SER B CA 1
ATOM 3462 C C . SER B 1 42 ? 2.969 -2.104 17.688 1 98.06 42 SER B C 1
ATOM 3464 O O . SER B 1 42 ? 2.268 -1.13 17.969 1 98.06 42 SER B O 1
ATOM 3466 N N . LYS B 1 43 ? 3.682 -2.717 18.578 1 97.75 43 LYS B N 1
ATOM 3467 C CA . LYS B 1 43 ? 3.604 -2.398 20 1 97.75 43 LYS B CA 1
ATOM 3468 C C . LYS B 1 43 ? 4.133 -0.995 20.281 1 97.75 43 LYS B C 1
ATOM 3470 O O . LYS B 1 43 ? 3.5 -0.217 21 1 97.75 43 LYS B O 1
ATOM 3475 N N . GLU B 1 44 ? 5.254 -0.715 19.734 1 98.62 44 GLU B N 1
ATOM 3476 C CA . GLU B 1 44 ? 5.902 0.548 20.078 1 98.62 44 GLU B CA 1
ATOM 3477 C C . GLU B 1 44 ? 5.191 1.728 19.406 1 98.62 44 GLU B C 1
ATOM 3479 O O . GLU B 1 44 ? 5.141 2.822 19.984 1 98.62 44 GLU B O 1
ATOM 3484 N N . LEU B 1 45 ? 4.664 1.531 18.234 1 98.81 45 LEU B N 1
ATOM 3485 C CA . LEU B 1 45 ? 3.816 2.57 17.656 1 98.81 45 LEU B CA 1
ATOM 3486 C C . LEU B 1 45 ? 2.625 2.863 18.562 1 98.81 45 LEU B C 1
ATOM 3488 O O . LEU B 1 45 ? 2.27 4.027 18.766 1 98.81 45 LEU B O 1
ATOM 3492 N N . THR B 1 46 ? 2.006 1.81 19.047 1 98.75 46 THR B N 1
ATOM 3493 C CA . THR B 1 46 ? 0.87 1.97 19.953 1 98.75 46 THR B CA 1
ATOM 3494 C C . THR B 1 46 ? 1.262 2.789 21.172 1 98.75 46 THR B C 1
ATOM 3496 O O . THR B 1 46 ? 0.549 3.719 21.562 1 98.75 46 THR B O 1
ATOM 3499 N N . ASN B 1 47 ? 2.414 2.525 21.672 1 98.44 47 ASN B N 1
ATOM 3500 C CA . ASN B 1 47 ? 2.848 3.1 22.938 1 98.44 47 ASN B CA 1
ATOM 3501 C C . ASN B 1 47 ? 3.258 4.562 22.781 1 98.44 47 ASN B C 1
ATOM 3503 O O . ASN B 1 47 ? 3.424 5.273 23.781 1 98.44 47 ASN B O 1
ATOM 3507 N N . LEU B 1 48 ? 3.391 5.012 21.578 1 98.62 48 LEU B N 1
ATOM 3508 C CA . LEU B 1 48 ? 3.719 6.414 21.359 1 98.62 48 LEU B CA 1
ATOM 3509 C C . LEU B 1 48 ? 2.504 7.305 21.594 1 98.62 48 LEU B C 1
ATOM 3511 O O . LEU B 1 48 ? 2.648 8.508 21.844 1 98.62 48 LEU B O 1
ATOM 3515 N N . ALA B 1 49 ? 1.24 6.719 21.516 1 98.5 49 ALA B N 1
ATOM 3516 C CA . ALA B 1 49 ? 0.066 7.582 21.609 1 98.5 49 ALA B CA 1
ATOM 3517 C C . ALA B 1 49 ? -0.974 6.984 22.562 1 98.5 49 ALA B C 1
ATOM 3519 O O . ALA B 1 49 ? -1.976 7.629 22.875 1 98.5 49 ALA B O 1
ATOM 3520 N N . ALA B 1 50 ? -0.786 5.723 22.984 1 98.19 50 ALA B N 1
ATOM 3521 C CA . ALA B 1 50 ? -1.729 5.004 23.828 1 98.19 50 ALA B CA 1
ATOM 3522 C C . ALA B 1 50 ? -1.027 3.896 24.609 1 98.19 50 ALA B C 1
ATOM 3524 O O . ALA B 1 50 ? 0.201 3.887 24.719 1 98.19 50 ALA B O 1
ATOM 3525 N N . HIS B 1 51 ? -1.803 3.111 25.312 1 96.25 51 HIS B N 1
ATOM 3526 C CA . HIS B 1 51 ? -1.269 1.944 26 1 96.25 51 HIS B CA 1
ATOM 3527 C C . HIS B 1 51 ? -1.68 0.654 25.297 1 96.25 51 HIS B C 1
ATOM 3529 O O . HIS B 1 51 ? -2.846 0.483 24.938 1 96.25 51 HIS B O 1
ATOM 3535 N N . ASP B 1 52 ? -0.729 -0.247 25.156 1 92.06 52 ASP B N 1
ATOM 3536 C CA . ASP B 1 52 ? -0.93 -1.43 24.328 1 92.06 52 ASP B CA 1
ATOM 3537 C C . ASP B 1 52 ? -1.829 -2.447 25.031 1 92.06 52 ASP B C 1
ATOM 3539 O O . ASP B 1 52 ? -2.201 -3.463 24.438 1 92.06 52 ASP B O 1
ATOM 3543 N N . ASP B 1 53 ? -2.346 -2.156 26.234 1 95.31 53 ASP B N 1
ATOM 3544 C CA . ASP B 1 53 ? -3.352 -2.984 26.891 1 95.31 53 ASP B CA 1
ATOM 3545 C C . ASP B 1 53 ? -4.738 -2.748 26.297 1 95.31 53 ASP B C 1
ATOM 3547 O O . ASP B 1 53 ? -5.566 -3.658 26.266 1 95.31 53 ASP B O 1
ATOM 3551 N N . GLU B 1 54 ? -4.953 -1.515 25.859 1 97.75 54 GLU B N 1
ATOM 3552 C CA . GLU B 1 54 ? -6.289 -1.133 25.406 1 97.75 54 GLU B CA 1
ATOM 3553 C C . GLU B 1 54 ? -6.309 -0.837 23.906 1 97.75 54 GLU B C 1
ATOM 3555 O O . GLU B 1 54 ? -7.371 -0.837 23.281 1 97.75 54 GLU B O 1
ATOM 3560 N N . TYR B 1 55 ? -5.207 -0.504 23.406 1 98.62 55 TYR B N 1
ATOM 3561 C CA . TYR B 1 55 ? -5.09 -0.126 22.016 1 98.62 55 TYR B CA 1
ATOM 3562 C C . TYR B 1 55 ? -4.121 -1.043 21.281 1 98.62 55 TYR B C 1
ATOM 3564 O O . TYR B 1 55 ? -3.33 -1.751 21.906 1 98.62 55 TYR B O 1
ATOM 3572 N N . THR B 1 56 ? -4.211 -1.066 19.953 1 98.31 56 THR B N 1
ATOM 3573 C CA . THR B 1 56 ? -3.291 -1.816 19.109 1 98.31 56 THR B CA 1
ATOM 3574 C C . THR B 1 56 ? -3.072 -1.097 17.781 1 98.31 56 THR B C 1
ATOM 3576 O O . THR B 1 56 ? -3.854 -0.221 17.406 1 98.31 56 THR B O 1
ATOM 3579 N N . THR B 1 57 ? -1.968 -1.384 17.188 1 98.69 57 THR B N 1
ATOM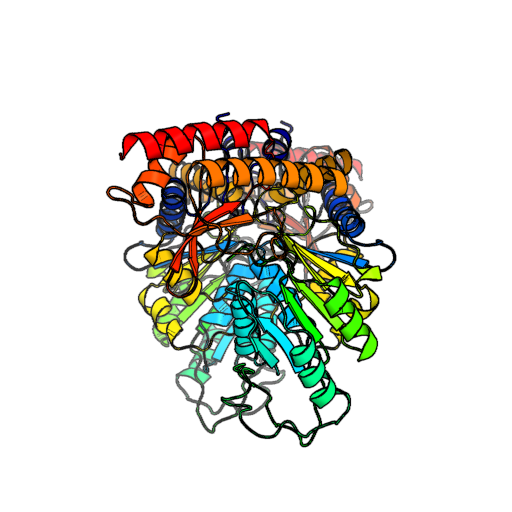 3580 C CA . THR B 1 57 ? -1.667 -0.836 15.867 1 98.69 57 THR B CA 1
ATOM 3581 C C . THR B 1 57 ? -1.855 -1.895 14.781 1 98.69 57 THR B C 1
ATOM 3583 O O . THR B 1 57 ? -1.312 -2.996 14.883 1 98.69 57 THR B O 1
ATOM 3586 N N . VAL B 1 58 ? -2.623 -1.572 13.805 1 98.62 58 VAL B N 1
ATOM 3587 C CA . VAL B 1 58 ? -2.799 -2.391 12.609 1 98.62 58 VAL B CA 1
ATOM 3588 C C . VAL B 1 58 ? -2.014 -1.785 11.445 1 98.62 58 VAL B C 1
ATOM 3590 O O . VAL B 1 58 ? -2.244 -0.636 11.062 1 98.62 58 VAL B O 1
ATOM 3593 N N . LEU B 1 59 ? -1.142 -2.58 10.82 1 98.69 59 LEU B N 1
ATOM 3594 C CA . LEU B 1 59 ? -0.208 -2.094 9.812 1 98.69 59 LEU B CA 1
ATOM 3595 C C . LEU B 1 59 ? -0.697 -2.438 8.406 1 98.69 59 LEU B C 1
ATOM 3597 O O . LEU B 1 59 ? -1.266 -3.51 8.188 1 98.69 59 LEU B O 1
ATOM 3601 N N . PHE B 1 60 ? -0.465 -1.539 7.457 1 98.75 60 PHE B N 1
ATOM 3602 C CA . PHE B 1 60 ? -0.785 -1.745 6.047 1 98.75 60 PHE B CA 1
ATOM 3603 C C . PHE B 1 60 ? 0.388 -1.344 5.16 1 98.75 60 PHE B C 1
ATOM 3605 O O . PHE B 1 60 ? 1.089 -0.373 5.453 1 98.75 60 PHE B O 1
ATOM 3612 N N . GLY B 1 61 ? 0.665 -2.148 4.113 1 98.69 61 GLY B N 1
ATOM 3613 C CA . GLY B 1 61 ? 1.467 -1.633 3.016 1 98.69 61 GLY B CA 1
ATOM 3614 C C . GLY B 1 61 ? 0.737 -0.601 2.178 1 98.69 61 GLY B C 1
ATOM 3615 O O . GLY B 1 61 ? -0.288 -0.904 1.563 1 98.69 61 GLY B O 1
ATOM 3616 N N . GLY B 1 62 ? 1.17 0.594 2.129 1 98.69 62 GLY B N 1
ATOM 3617 C CA . GLY B 1 62 ? 0.496 1.679 1.434 1 98.69 62 GLY B CA 1
ATOM 3618 C C . GLY B 1 62 ? 0.756 3.037 2.055 1 98.69 62 GLY B C 1
ATOM 3619 O O . GLY B 1 62 ? 1.439 3.139 3.076 1 98.69 62 GLY B O 1
ATOM 3620 N N . SER B 1 63 ? 0.26 4.07 1.446 1 98.56 63 SER B N 1
ATOM 3621 C CA . SER B 1 63 ? 0.446 5.434 1.93 1 98.56 63 SER B CA 1
ATOM 3622 C C . SER B 1 63 ? -0.554 5.773 3.031 1 98.56 63 SER B C 1
ATOM 3624 O O . SER B 1 63 ? -1.38 4.938 3.404 1 98.56 63 SER B O 1
ATOM 3626 N N . GLY B 1 64 ? -0.418 6.988 3.531 1 98.69 64 GLY B N 1
ATOM 3627 C CA . GLY B 1 64 ? -1.319 7.453 4.574 1 98.69 64 GLY B CA 1
ATOM 3628 C C . GLY B 1 64 ? -2.783 7.363 4.184 1 98.69 64 GLY B C 1
ATOM 3629 O O . GLY B 1 64 ? -3.631 7.012 5.004 1 98.69 64 GLY B O 1
ATOM 3630 N N . THR B 1 65 ? -3.08 7.668 2.92 1 98.81 65 THR B N 1
ATOM 3631 C CA . THR B 1 65 ? -4.453 7.617 2.436 1 98.81 65 THR B CA 1
ATOM 3632 C C . THR B 1 65 ? -5.027 6.211 2.566 1 98.81 65 THR B C 1
ATOM 3634 O O . THR B 1 65 ? -6.211 6.039 2.857 1 98.81 65 THR B O 1
ATOM 3637 N N . ALA B 1 66 ? -4.211 5.203 2.418 1 98.88 66 ALA B N 1
ATOM 3638 C CA . ALA B 1 66 ? -4.656 3.824 2.605 1 98.88 66 ALA B CA 1
ATOM 3639 C C . ALA B 1 66 ? -5.152 3.598 4.031 1 98.88 66 ALA B C 1
ATOM 3641 O O . ALA B 1 66 ? -6.188 2.965 4.238 1 98.88 66 ALA B O 1
ATOM 3642 N N . ALA B 1 67 ? -4.434 4.094 4.992 1 98.88 67 ALA B N 1
ATOM 3643 C CA . ALA B 1 67 ? -4.816 3.916 6.395 1 98.88 67 ALA B CA 1
ATOM 3644 C C . ALA B 1 67 ? -6.102 4.672 6.711 1 98.88 67 ALA B C 1
ATOM 3646 O O . ALA B 1 67 ? -6.961 4.172 7.441 1 98.88 67 ALA B O 1
ATOM 3647 N N . VAL B 1 68 ? -6.203 5.891 6.207 1 98.94 68 VAL B N 1
ATOM 3648 C CA . VAL B 1 68 ? -7.422 6.664 6.43 1 98.94 68 VAL B CA 1
ATOM 3649 C C . VAL B 1 68 ? -8.617 5.938 5.82 1 98.94 68 VAL B C 1
ATOM 3651 O O . VAL B 1 68 ? -9.672 5.832 6.445 1 98.94 68 VAL B O 1
ATOM 3654 N N . GLU B 1 69 ? -8.422 5.438 4.652 1 98.94 69 GLU B N 1
ATOM 3655 C CA . GLU B 1 69 ? -9.5 4.707 3.99 1 98.94 69 GLU B CA 1
ATOM 3656 C C . GLU B 1 69 ? -9.836 3.428 4.746 1 98.94 69 GLU B C 1
ATOM 3658 O O . GLU B 1 69 ? -11 3.025 4.801 1 98.94 69 GLU B O 1
ATOM 3663 N N . ALA B 1 70 ? -8.797 2.738 5.27 1 98.88 70 ALA B N 1
ATOM 3664 C CA . ALA B 1 70 ? -9.039 1.545 6.078 1 98.88 70 ALA B CA 1
ATOM 3665 C C . ALA B 1 70 ? -9.969 1.856 7.25 1 98.88 70 ALA B C 1
ATOM 3667 O O . ALA B 1 70 ? -10.898 1.099 7.531 1 98.88 70 ALA B O 1
ATOM 3668 N N . MET B 1 71 ? -9.789 2.984 7.891 1 98.5 71 MET B N 1
ATOM 3669 C CA . MET B 1 71 ? -10.625 3.395 9.016 1 98.5 71 MET B CA 1
ATOM 3670 C C . MET B 1 71 ? -12.047 3.695 8.547 1 98.5 71 MET B C 1
ATOM 3672 O O . MET B 1 71 ? -13.008 3.1 9.047 1 98.5 71 MET B O 1
ATOM 3676 N N . ILE B 1 72 ? -12.133 4.52 7.547 1 98.62 72 ILE B N 1
ATOM 3677 C CA . ILE B 1 72 ? -13.422 5.062 7.125 1 98.62 72 ILE B CA 1
ATOM 3678 C C . ILE B 1 72 ? -14.297 3.939 6.57 1 98.62 72 ILE B C 1
ATOM 3680 O O . ILE B 1 72 ? -15.5 3.885 6.844 1 98.62 72 ILE B O 1
ATOM 3684 N N . SER B 1 73 ? -13.695 3.047 5.863 1 98.44 73 SER B N 1
ATOM 3685 C CA . SER B 1 73 ? -14.453 1.999 5.188 1 98.44 73 SER B CA 1
ATOM 3686 C C . SER B 1 73 ? -14.789 0.859 6.145 1 98.44 73 SER B C 1
ATOM 3688 O O . SER B 1 73 ? -15.688 0.063 5.875 1 98.44 73 SER B O 1
ATOM 3690 N N . SER B 1 74 ? -14.109 0.756 7.281 1 98.69 74 SER B N 1
ATOM 3691 C CA . SER B 1 74 ? -14.25 -0.436 8.109 1 98.69 74 SER B CA 1
ATOM 3692 C C . SER B 1 74 ? -15.07 -0.145 9.367 1 98.69 74 SER B C 1
ATOM 3694 O O . SER B 1 74 ? -15.711 -1.042 9.914 1 98.69 74 SER B O 1
ATOM 3696 N N . VAL B 1 75 ? -15.055 1.129 9.828 1 97.94 75 VAL B N 1
ATOM 3697 C CA . VAL B 1 75 ? -15.516 1.278 11.203 1 97.94 75 VAL B CA 1
ATOM 3698 C C . VAL B 1 75 ? -16.906 1.901 11.227 1 97.94 75 VAL B C 1
ATOM 3700 O O . VAL B 1 75 ? -17.656 1.743 12.195 1 97.94 75 VAL B O 1
ATOM 3703 N N . VAL B 1 76 ? -17.281 2.598 10.195 1 94.75 76 VAL B N 1
ATOM 3704 C CA . VAL B 1 76 ? -18.578 3.258 10.125 1 94.75 76 VAL B CA 1
ATOM 3705 C C . VAL B 1 76 ? -19.609 2.311 9.516 1 94.75 76 VAL B C 1
ATOM 3707 O O . VAL B 1 76 ? -19.453 1.872 8.375 1 94.75 76 VAL B O 1
ATOM 3710 N N . ASP B 1 77 ? -20.594 1.95 10.188 1 92.5 77 ASP B N 1
ATOM 3711 C CA . ASP B 1 77 ? -21.609 1.035 9.695 1 92.5 77 ASP B CA 1
ATOM 3712 C C . ASP B 1 77 ? -22.781 1.802 9.07 1 92.5 77 ASP B C 1
ATOM 3714 O O . ASP B 1 77 ? -22.594 2.539 8.102 1 92.5 77 ASP B O 1
ATOM 3718 N N . LYS B 1 78 ? -24 1.832 9.75 1 90.12 78 LYS B N 1
ATOM 3719 C CA . LYS B 1 78 ? -25.203 2.369 9.125 1 90.12 78 LYS B CA 1
ATOM 3720 C C . LYS B 1 78 ? -25.516 3.777 9.633 1 90.12 78 LYS B C 1
ATOM 3722 O O . LYS B 1 78 ? -26.297 4.512 9.023 1 90.12 78 LYS B O 1
ATOM 3727 N N . ASP B 1 79 ? -24.922 4.148 10.758 1 92.19 79 ASP B N 1
ATOM 3728 C CA . ASP B 1 79 ? -25.172 5.465 11.336 1 92.19 79 ASP B CA 1
ATOM 3729 C C . ASP B 1 79 ? -24.406 6.551 10.586 1 92.19 79 ASP B C 1
ATOM 3731 O O . ASP B 1 79 ? -23.859 6.297 9.516 1 92.19 79 ASP B O 1
ATOM 3735 N N . ILE B 1 80 ? -24.453 7.82 11.125 1 93.31 80 ILE B N 1
ATOM 3736 C CA . ILE B 1 80 ? -23.938 8.977 10.398 1 93.31 80 ILE B CA 1
ATOM 3737 C C . ILE B 1 80 ? -22.484 9.234 10.781 1 93.31 80 ILE B C 1
ATOM 3739 O O . ILE B 1 80 ? -22.141 9.195 11.969 1 93.31 80 ILE B O 1
ATOM 3743 N N . LEU B 1 81 ? -21.656 9.406 9.773 1 96.75 81 LEU B N 1
ATOM 3744 C CA . LEU B 1 81 ? -20.297 9.914 9.938 1 96.75 81 LEU B CA 1
ATOM 3745 C C . LEU B 1 81 ? -20.25 11.43 9.75 1 96.75 81 LEU B C 1
ATOM 3747 O O . LEU B 1 81 ? -20.594 11.938 8.68 1 96.75 81 LEU B O 1
ATOM 3751 N N . LEU B 1 82 ? -19.953 12.148 10.805 1 96.81 82 LEU B N 1
ATOM 3752 C CA . LEU B 1 82 ? -19.734 13.578 10.664 1 96.81 82 LEU B CA 1
ATOM 3753 C C . LEU B 1 82 ? -18.281 13.875 10.359 1 96.81 82 LEU B C 1
ATOM 3755 O O . LEU B 1 82 ? -17.391 13.461 11.102 1 96.81 82 LEU B O 1
ATOM 3759 N N . ILE B 1 83 ? -18.016 14.562 9.25 1 97.56 83 ILE B N 1
ATOM 3760 C CA . ILE B 1 83 ? -16.656 14.836 8.789 1 97.56 83 ILE B CA 1
ATOM 3761 C C . ILE B 1 83 ? -16.359 16.328 8.93 1 97.56 83 ILE B C 1
ATOM 3763 O O . ILE B 1 83 ? -17 17.156 8.281 1 97.56 83 ILE B O 1
ATOM 3767 N N . ILE B 1 84 ? -15.414 16.625 9.766 1 96.94 84 ILE B N 1
ATOM 3768 C CA . ILE B 1 84 ? -14.945 18 9.875 1 96.94 84 ILE B CA 1
ATOM 3769 C C . ILE B 1 84 ? -13.961 18.297 8.742 1 96.94 84 ILE B C 1
ATOM 3771 O O . ILE B 1 84 ? -12.867 17.734 8.695 1 96.94 84 ILE B O 1
ATOM 3775 N N . ASN B 1 85 ? -14.32 19.188 7.867 1 95.19 85 ASN B N 1
ATOM 3776 C CA . ASN B 1 85 ? -13.562 19.484 6.66 1 95.19 85 ASN B CA 1
ATOM 3777 C C . ASN B 1 85 ? -13.008 20.906 6.684 1 95.19 85 ASN B C 1
ATOM 3779 O O . ASN B 1 85 ? -13.734 21.859 6.402 1 95.19 85 ASN B O 1
ATOM 3783 N N . ASN B 1 86 ? -11.711 21 6.922 1 92.56 86 ASN B N 1
ATOM 3784 C CA . ASN B 1 86 ? -11.039 22.281 6.914 1 92.56 86 ASN B CA 1
ATOM 3785 C C . ASN B 1 86 ? -10.156 22.453 5.68 1 92.56 86 ASN B C 1
ATOM 3787 O O . ASN B 1 86 ? -9.508 23.484 5.508 1 92.56 86 ASN B O 1
ATOM 3791 N N . GLY B 1 87 ? -10.117 21.453 4.918 1 93.25 87 GLY B N 1
ATOM 3792 C CA . GLY B 1 87 ? -9.18 21.5 3.805 1 93.25 87 GLY B CA 1
ATOM 3793 C C . GLY B 1 87 ? -9.18 20.25 2.955 1 93.25 87 GLY B C 1
ATOM 3794 O O . GLY B 1 87 ? -10.211 19.578 2.84 1 93.25 87 GLY B O 1
ATOM 3795 N N . ALA B 1 88 ? -8.008 20.016 2.291 1 94.62 88 ALA B N 1
ATOM 3796 C CA . ALA B 1 88 ? -7.895 18.969 1.278 1 94.62 88 ALA B CA 1
ATOM 3797 C C . ALA B 1 88 ? -8.125 17.578 1.889 1 94.62 88 ALA B C 1
ATOM 3799 O O . ALA B 1 88 ? -8.695 16.703 1.247 1 94.62 88 ALA B O 1
ATOM 3800 N N . TYR B 1 89 ? -7.691 17.359 3.102 1 97.06 89 TYR B N 1
ATOM 3801 C CA . TYR B 1 89 ? -7.73 16.016 3.66 1 97.06 89 TYR B CA 1
ATOM 3802 C C . TYR B 1 89 ? -9.109 15.695 4.223 1 97.06 89 TYR B C 1
ATOM 3804 O O . TYR B 1 89 ? -9.555 14.547 4.18 1 97.06 89 TYR B O 1
ATOM 3812 N N . GLY B 1 90 ? -9.781 16.688 4.793 1 96.31 90 GLY B N 1
ATOM 3813 C CA . GLY B 1 90 ? -11.195 16.5 5.098 1 96.31 90 GLY B CA 1
ATOM 3814 C C . GLY B 1 90 ? -12.031 16.203 3.869 1 96.31 90 GLY B C 1
ATOM 3815 O O . GLY B 1 90 ? -12.906 15.336 3.908 1 96.31 90 GLY B O 1
ATOM 3816 N N . LYS B 1 91 ? -11.742 16.953 2.814 1 95.25 91 LYS B N 1
ATOM 3817 C CA . LYS B 1 91 ? -12.438 16.734 1.552 1 95.25 91 LYS B CA 1
ATOM 3818 C C . LYS B 1 91 ? -12.219 15.312 1.049 1 95.25 91 LYS B C 1
ATOM 3820 O O . LYS B 1 91 ? -13.141 14.688 0.509 1 95.25 91 LYS B O 1
ATOM 3825 N N . ARG B 1 92 ? -11.07 14.781 1.204 1 97.69 92 ARG B N 1
ATOM 3826 C CA . ARG B 1 92 ? -10.758 13.422 0.765 1 97.69 92 ARG B CA 1
ATOM 3827 C C . ARG B 1 92 ? -11.57 12.391 1.548 1 97.69 92 ARG B C 1
ATOM 3829 O O . ARG B 1 92 ? -12 11.383 0.992 1 97.69 92 ARG B O 1
ATOM 3836 N N . ILE B 1 93 ? -11.719 12.609 2.846 1 98.31 93 ILE B N 1
ATOM 3837 C CA . ILE B 1 93 ? -12.539 11.703 3.641 1 98.31 93 ILE B CA 1
ATOM 3838 C C . ILE B 1 93 ? -13.984 11.742 3.145 1 98.31 93 ILE B C 1
ATOM 3840 O O . ILE B 1 93 ? -14.648 10.711 3.08 1 98.31 93 ILE B O 1
ATOM 3844 N N . CYS B 1 94 ? -14.461 12.953 2.775 1 96.31 94 CYS B N 1
ATOM 3845 C CA . CYS B 1 94 ? -15.789 13.055 2.189 1 96.31 94 CYS B CA 1
ATOM 3846 C C . CYS B 1 94 ? -15.883 12.242 0.905 1 96.31 94 CYS B C 1
ATOM 3848 O O . CYS B 1 94 ? -16.891 11.562 0.665 1 96.31 94 CYS B O 1
ATOM 3850 N N . GLU B 1 95 ? -14.867 12.289 0.12 1 96.69 95 GLU B N 1
ATOM 3851 C CA . GLU B 1 95 ? -14.828 11.5 -1.109 1 96.69 95 GLU B CA 1
ATOM 3852 C C . GLU B 1 95 ? -14.906 10.008 -0.813 1 96.69 95 GLU B C 1
ATOM 3854 O O . GLU B 1 95 ? -15.617 9.273 -1.503 1 96.69 95 GLU B O 1
ATOM 3859 N N . MET B 1 96 ? -14.172 9.562 0.19 1 97.88 96 MET B N 1
ATOM 3860 C CA . MET B 1 96 ? -14.234 8.164 0.607 1 97.88 96 MET B CA 1
ATOM 3861 C C . MET B 1 96 ? -15.656 7.781 1.011 1 97.88 96 MET B C 1
ATOM 3863 O O . MET B 1 96 ? -16.156 6.734 0.602 1 97.88 96 MET B O 1
ATOM 3867 N N . ALA B 1 97 ? -16.234 8.664 1.827 1 96.31 97 ALA B N 1
ATOM 3868 C CA . ALA B 1 97 ? -17.578 8.391 2.303 1 96.31 97 ALA B CA 1
ATOM 3869 C C . ALA B 1 97 ? -18.562 8.258 1.137 1 96.31 97 ALA B C 1
ATOM 3871 O O . ALA B 1 97 ? -19.453 7.398 1.156 1 96.31 97 ALA B O 1
ATOM 3872 N N . GLU B 1 98 ? -18.391 9.07 0.124 1 94.81 98 GLU B N 1
ATOM 3873 C CA . GLU B 1 98 ? -19.234 9.023 -1.066 1 94.81 98 GLU B CA 1
ATOM 3874 C C . GLU B 1 98 ? -19.016 7.719 -1.837 1 94.81 98 GLU B C 1
ATOM 3876 O O . GLU B 1 98 ? -19.984 7.066 -2.244 1 94.81 98 GLU B O 1
ATOM 3881 N N . ILE B 1 99 ? -17.812 7.371 -2.01 1 96.56 99 ILE B N 1
ATOM 3882 C CA . ILE B 1 99 ? -17.453 6.184 -2.779 1 96.56 99 ILE B CA 1
ATOM 3883 C C . ILE B 1 99 ? -18.047 4.941 -2.117 1 96.56 99 ILE B C 1
ATOM 3885 O O . ILE B 1 99 ? -18.609 4.074 -2.795 1 96.56 99 ILE B O 1
ATOM 3889 N N . TYR B 1 100 ? -17.969 4.871 -0.814 1 95.94 100 TYR B N 1
ATOM 3890 C CA . TYR B 1 100 ? -18.438 3.691 -0.084 1 95.94 100 TYR B CA 1
ATOM 3891 C C . TYR B 1 100 ? -19.906 3.814 0.282 1 95.94 100 TYR B C 1
ATOM 3893 O O . TYR B 1 100 ? -20.438 2.969 1.001 1 95.94 100 TYR B O 1
ATOM 3901 N N . ASP B 1 101 ? -20.562 4.918 -0.134 1 92.44 101 ASP B N 1
ATOM 3902 C CA . ASP B 1 101 ? -21.984 5.152 0.067 1 92.44 101 ASP B CA 1
ATOM 3903 C C . ASP B 1 101 ? -22.328 5.184 1.554 1 92.44 101 ASP B C 1
ATOM 3905 O O . ASP B 1 101 ? -23.312 4.57 1.979 1 92.44 101 ASP B O 1
ATOM 3909 N N . LEU B 1 102 ? -21.516 5.832 2.346 1 93.56 102 LEU B N 1
ATOM 3910 C CA . LEU B 1 102 ? -21.781 6.02 3.766 1 93.56 102 LEU B CA 1
ATOM 3911 C C . LEU B 1 102 ? -22.766 7.164 3.984 1 93.56 102 LEU B C 1
ATOM 3913 O O . LEU B 1 102 ? -22.859 8.07 3.154 1 93.56 102 LEU B O 1
ATOM 3917 N N . ASN B 1 103 ? -23.562 7.047 5.062 1 91.62 103 ASN B N 1
ATOM 3918 C CA . ASN B 1 103 ? -24.266 8.227 5.555 1 91.62 103 ASN B CA 1
ATOM 3919 C C . ASN B 1 103 ? -23.312 9.211 6.23 1 91.62 103 ASN B C 1
ATOM 3921 O O . ASN B 1 103 ? -22.656 8.859 7.211 1 91.62 103 ASN B O 1
ATOM 3925 N N . PHE B 1 104 ? -23.234 10.453 5.633 1 93.75 104 PHE B N 1
ATOM 3926 C CA . PHE B 1 104 ? -22.281 11.352 6.27 1 93.75 104 PHE B CA 1
ATOM 3927 C C . PHE B 1 104 ? -22.766 12.797 6.18 1 93.75 104 PHE B C 1
ATOM 3929 O O . PHE B 1 104 ? -23.625 13.125 5.355 1 93.75 104 PHE B O 1
ATOM 3936 N N . ILE B 1 105 ? -22.312 13.586 7.133 1 92.44 105 ILE B N 1
ATOM 3937 C CA . ILE B 1 105 ? -22.453 15.039 7.168 1 92.44 105 ILE B CA 1
ATOM 3938 C C . ILE B 1 105 ? -21.094 15.695 7.031 1 92.44 105 ILE B C 1
ATOM 3940 O O . ILE B 1 105 ? -20.156 15.367 7.758 1 92.44 105 ILE B O 1
ATOM 3944 N N . GLU B 1 106 ? -21 16.5 6.066 1 94.12 106 GLU B N 1
ATOM 3945 C CA . GLU B 1 106 ? -19.797 17.312 5.93 1 94.12 106 GLU B CA 1
ATOM 3946 C C . GLU B 1 106 ? -19.922 18.609 6.723 1 94.12 106 GLU B C 1
ATOM 3948 O O . GLU B 1 106 ? -20.797 19.438 6.438 1 94.12 106 GLU B O 1
ATOM 3953 N N . PHE B 1 107 ? -19.141 18.812 7.715 1 93.56 107 PHE B N 1
ATOM 3954 C CA . PHE B 1 107 ? -19.047 20.047 8.484 1 93.56 107 PHE B CA 1
ATOM 3955 C C . PHE B 1 107 ? -17.906 20.922 7.977 1 93.56 107 PHE B C 1
ATOM 3957 O O . PHE B 1 107 ? -16.75 20.703 8.328 1 93.56 107 PHE B O 1
ATOM 3964 N N . ILE B 1 108 ? -18.234 21.922 7.25 1 91.12 108 ILE B N 1
ATOM 3965 C CA . ILE B 1 108 ? -17.219 22.75 6.609 1 91.12 108 ILE B CA 1
ATOM 3966 C C . ILE B 1 108 ? -16.688 23.781 7.605 1 91.12 108 ILE B C 1
ATOM 3968 O O . ILE B 1 108 ? -17.469 24.578 8.141 1 91.12 108 ILE B O 1
ATOM 3972 N N . GLY B 1 109 ? -15.477 23.656 7.879 1 85.75 109 GLY B N 1
ATOM 3973 C CA . GLY B 1 109 ? -14.805 24.641 8.734 1 85.75 109 GLY B CA 1
ATOM 3974 C C . GLY B 1 109 ? -13.883 25.562 7.973 1 85.75 109 GLY B C 1
ATOM 3975 O O . GLY B 1 109 ? -13.578 25.328 6.801 1 85.75 109 GLY B O 1
ATOM 3976 N N . SER B 1 110 ? -13.469 26.594 8.672 1 88.81 110 SER B N 1
ATOM 3977 C CA . SER B 1 110 ? -12.523 27.531 8.094 1 88.81 110 SER B CA 1
ATOM 3978 C C . SER B 1 110 ? -11.148 26.906 7.906 1 88.81 110 SER B C 1
ATOM 3980 O O . SER B 1 110 ? -10.664 26.188 8.789 1 88.81 110 SER B O 1
ATOM 3982 N N . PRO B 1 111 ? -10.555 27.125 6.789 1 91.81 111 PRO B N 1
ATOM 3983 C CA . PRO B 1 111 ? -9.188 26.625 6.598 1 91.81 111 PRO B CA 1
ATOM 3984 C C . PRO B 1 111 ? -8.164 27.375 7.438 1 91.81 111 PRO B C 1
ATOM 3986 O O . PRO B 1 111 ? -7.02 26.938 7.578 1 91.81 111 PRO B O 1
ATOM 3989 N N . VAL B 1 112 ? -8.562 28.516 8.047 1 92.12 112 VAL B N 1
ATOM 3990 C CA . VAL B 1 112 ? -7.543 29.328 8.695 1 92.12 112 VAL B CA 1
ATOM 3991 C C . VAL B 1 112 ? -7.961 29.625 10.133 1 92.12 112 VAL B C 1
ATOM 3993 O O . VAL B 1 112 ? -7.125 29.969 10.969 1 92.12 112 VAL B O 1
ATOM 3996 N N . ASN B 1 113 ? -9.234 29.469 10.43 1 91.31 113 ASN B N 1
ATOM 3997 C CA . ASN B 1 113 ? -9.695 29.891 11.75 1 91.31 113 ASN B CA 1
ATOM 3998 C C . ASN B 1 113 ? -10.094 28.688 12.609 1 91.31 113 ASN B C 1
ATOM 4000 O O . ASN B 1 113 ? -10.43 28.844 13.781 1 91.31 113 ASN B O 1
ATOM 4004 N N . GLY B 1 114 ? -10.031 27.5 12.109 1 89.88 114 GLY B N 1
ATOM 4005 C CA . GLY B 1 114 ? -10.273 26.297 12.898 1 89.88 114 GLY B CA 1
ATOM 4006 C C . GLY B 1 114 ? -11.742 25.938 13 1 89.88 114 GLY B C 1
ATOM 4007 O O . GLY B 1 114 ? -12.555 26.375 12.18 1 89.88 114 GLY B O 1
ATOM 4008 N N . ILE B 1 115 ? -12.141 25.141 14.023 1 94.5 115 ILE B N 1
ATOM 4009 C CA . ILE B 1 115 ? -13.461 24.547 14.18 1 94.5 115 ILE B CA 1
ATOM 4010 C C . ILE B 1 115 ? -14.367 25.5 14.961 1 94.5 115 ILE B C 1
ATOM 4012 O O . ILE B 1 115 ? -13.969 26.031 15.992 1 94.5 115 ILE B O 1
ATOM 4016 N N . ASP B 1 116 ? -15.555 25.766 14.422 1 94.25 116 ASP B N 1
ATOM 4017 C CA . ASP B 1 116 ? -16.609 26.422 15.188 1 94.25 116 ASP B CA 1
ATOM 4018 C C . ASP B 1 116 ? -17.328 25.438 16.094 1 94.25 116 ASP B C 1
ATOM 4020 O O . ASP B 1 116 ? -18.297 24.797 15.68 1 94.25 116 ASP B O 1
ATOM 4024 N N . PHE B 1 117 ? -16.969 25.422 17.328 1 96.12 117 PHE B N 1
ATOM 4025 C CA . PHE B 1 117 ? -17.422 24.391 18.25 1 96.12 117 PHE B CA 1
ATOM 4026 C C . PHE B 1 117 ? -18.891 24.609 18.609 1 96.12 117 PHE B C 1
ATOM 4028 O O . PHE B 1 117 ? -19.594 23.656 18.938 1 96.12 117 PHE B O 1
ATOM 4035 N N . ILE B 1 118 ? -19.312 25.781 18.609 1 94.88 118 ILE B N 1
ATOM 4036 C CA . ILE B 1 118 ? -20.719 26.062 18.891 1 94.88 118 ILE B CA 1
ATOM 4037 C C . ILE B 1 118 ? -21.594 25.438 17.797 1 94.88 118 ILE B C 1
ATOM 4039 O O . ILE B 1 118 ? -22.547 24.703 18.094 1 94.88 118 ILE B O 1
ATOM 4043 N N . LYS B 1 119 ? -21.234 25.703 16.625 1 92.31 119 LYS B N 1
ATOM 4044 C CA . LYS B 1 119 ? -21.984 25.141 15.492 1 92.31 119 LYS B CA 1
ATOM 4045 C C . LYS B 1 119 ? -21.875 23.625 15.445 1 92.31 119 LYS B C 1
ATOM 4047 O O . LYS B 1 119 ? -22.828 22.938 15.125 1 92.31 119 LYS B O 1
ATOM 4052 N N . LEU B 1 120 ? -20.719 23.141 15.727 1 94.62 120 LEU B N 1
ATOM 4053 C CA . LEU B 1 120 ? -20.484 21.703 15.734 1 94.62 120 LEU B CA 1
ATOM 4054 C C . LEU B 1 120 ? -21.391 21.016 16.75 1 94.62 120 LEU B C 1
ATOM 4056 O O . LEU B 1 120 ? -22.047 20.016 16.438 1 94.62 120 LEU B O 1
ATOM 4060 N N . GLU B 1 121 ? -21.422 21.547 17.922 1 95.12 121 GLU B N 1
ATOM 4061 C CA . GLU B 1 121 ? -22.234 20.938 18.969 1 95.12 121 GLU B CA 1
ATOM 4062 C C . GLU B 1 121 ? -23.719 21.047 18.641 1 95.12 121 GLU B C 1
ATOM 4064 O O . GLU B 1 121 ? -24.5 20.141 18.953 1 95.12 121 GLU B 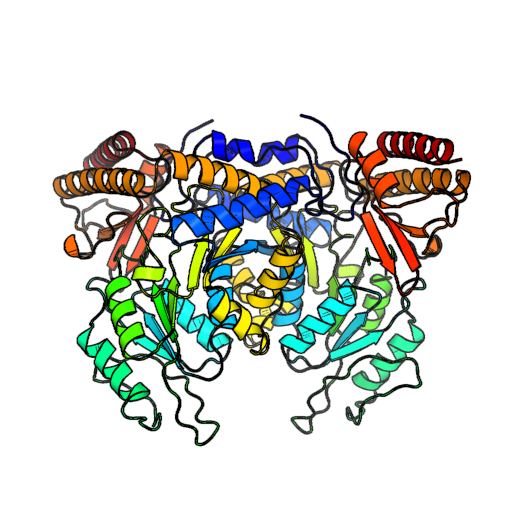O 1
ATOM 4069 N N . GLN B 1 122 ? -24.125 22.109 18.016 1 92 122 GLN B N 1
ATOM 4070 C CA . GLN B 1 122 ? -25.5 22.266 17.609 1 92 122 GLN B CA 1
ATOM 4071 C C . GLN B 1 122 ? -25.938 21.156 16.656 1 92 122 GLN B C 1
ATOM 4073 O O . GLN B 1 122 ? -27 20.562 16.828 1 92 122 GLN B O 1
ATOM 4078 N N . ILE B 1 123 ? -25.078 20.844 15.719 1 89.56 123 ILE B N 1
ATOM 4079 C CA . ILE B 1 123 ? -25.406 19.797 14.75 1 89.56 123 ILE B CA 1
ATOM 4080 C C . ILE B 1 123 ? -25.469 18.438 15.453 1 89.56 123 ILE B C 1
ATOM 4082 O O . ILE B 1 123 ? -26.375 17.641 15.188 1 89.56 123 ILE B O 1
ATOM 4086 N N . ILE B 1 124 ? -24.547 18.203 16.344 1 93.44 124 ILE B N 1
ATOM 4087 C CA . ILE B 1 124 ? -24.484 16.938 17.062 1 93.44 124 ILE B CA 1
ATOM 4088 C C . ILE B 1 124 ? -25.766 16.766 17.891 1 93.44 124 ILE B C 1
ATOM 4090 O O . ILE B 1 124 ? -26.391 15.703 17.859 1 93.44 124 ILE B O 1
ATOM 4094 N N . SER B 1 125 ? -26.078 17.828 18.578 1 92.12 125 SER B N 1
ATOM 4095 C CA . SER B 1 125 ? -27.25 17.797 19.438 1 92.12 125 SER B CA 1
ATOM 4096 C C . SER B 1 125 ? -28.531 17.547 18.641 1 92.12 125 SER B C 1
ATOM 4098 O O . SER B 1 125 ? -29.422 16.844 19.094 1 92.12 125 SER B O 1
ATOM 4100 N N . GLU B 1 126 ? -28.594 18.094 17.516 1 86.5 126 GLU B N 1
ATOM 4101 C CA . GLU B 1 126 ? -29.766 17.938 16.656 1 86.5 126 GLU B CA 1
ATOM 4102 C C . GLU B 1 126 ? -29.969 16.469 16.281 1 86.5 126 GLU B C 1
ATOM 4104 O O . GLU B 1 126 ? -31.094 15.977 16.25 1 86.5 126 GLU B O 1
ATOM 4109 N N . TYR B 1 127 ? -28.922 15.734 16.047 1 85.88 127 TYR B N 1
ATOM 4110 C CA . TYR B 1 127 ? -29.031 14.352 15.578 1 85.88 127 TYR B CA 1
ATOM 4111 C C . TYR B 1 127 ? -29.047 13.375 16.75 1 85.88 127 TYR B C 1
ATOM 4113 O O . TYR B 1 127 ? -29.75 12.359 16.719 1 85.88 127 TYR B O 1
ATOM 4121 N N . ASN B 1 128 ? -28.312 13.648 17.734 1 90.94 128 ASN B N 1
ATOM 4122 C CA . ASN B 1 128 ? -28.109 12.664 18.797 1 90.94 128 ASN B CA 1
ATOM 4123 C C . ASN B 1 128 ? -29.031 12.914 19.984 1 90.94 128 ASN B C 1
ATOM 4125 O O . ASN B 1 128 ? -29.203 12.039 20.828 1 90.94 128 ASN B O 1
ATOM 4129 N N . THR B 1 129 ? -29.609 13.977 20.078 1 81.81 129 THR B N 1
ATOM 4130 C CA . THR B 1 129 ? -30.547 14.242 21.172 1 81.81 129 THR B CA 1
ATOM 4131 C C . THR B 1 129 ? -31.969 14.375 20.625 1 81.81 129 THR B C 1
ATOM 4133 O O . THR B 1 129 ? -32.906 13.727 21.125 1 81.81 129 THR B O 1
ATOM 4136 N N . LYS B 1 130 ? -32.156 15.172 19.672 1 64.25 130 LYS B N 1
ATOM 4137 C CA . LYS B 1 130 ? -33.5 15.484 19.203 1 64.25 130 LYS B CA 1
ATOM 4138 C C . LYS B 1 130 ? -34 14.422 18.219 1 64.25 130 LYS B C 1
ATOM 4140 O O . LYS B 1 130 ? -35.188 14.328 17.953 1 64.25 130 LYS B O 1
ATOM 4145 N N . LYS B 1 131 ? -33.406 13.492 17.984 1 59.97 131 LYS B N 1
ATOM 4146 C CA . LYS B 1 131 ? -33.688 12.391 17.062 1 59.97 131 LYS B CA 1
ATOM 4147 C C . LYS B 1 131 ? -34.438 12.883 15.82 1 59.97 131 LYS B C 1
ATOM 4149 O O . LYS B 1 131 ? -35.438 12.289 15.414 1 59.97 131 LYS B O 1
ATOM 4154 N N . ARG B 1 132 ? -34.062 14.117 15.359 1 51.47 132 ARG B N 1
ATOM 4155 C CA . ARG B 1 132 ? -34.75 14.742 14.227 1 51.47 132 ARG B CA 1
ATOM 4156 C C . ARG B 1 132 ? -34.594 13.898 12.969 1 51.47 132 ARG B C 1
ATOM 4158 O O . ARG B 1 132 ? -33.562 13.281 12.75 1 51.47 132 ARG B O 1
ATOM 4165 N N . SER B 1 133 ? -35.781 13.438 12.469 1 50.41 133 SER B N 1
ATOM 4166 C CA . SER B 1 133 ? -35.812 12.789 11.164 1 50.41 133 SER B CA 1
ATOM 4167 C C . SER B 1 133 ? -34.969 13.555 10.148 1 50.41 133 SER B C 1
ATOM 4169 O O . SER B 1 133 ? -35 14.789 10.133 1 50.41 133 SER B O 1
ATOM 4171 N N . ILE B 1 134 ? -33.875 12.914 9.648 1 47.66 134 ILE B N 1
ATOM 4172 C CA . ILE B 1 134 ? -32.969 13.422 8.625 1 47.66 134 ILE B CA 1
ATOM 4173 C C . ILE B 1 134 ? -33.75 14.102 7.516 1 47.66 134 ILE B C 1
ATOM 4175 O O . ILE B 1 134 ? -34.344 13.43 6.664 1 47.66 134 ILE B O 1
ATOM 4179 N N . LYS B 1 135 ? -34.906 14.883 7.684 1 41.38 135 LYS B N 1
ATOM 4180 C CA . LYS B 1 135 ? -35.531 15.406 6.473 1 41.38 135 LYS B CA 1
ATOM 4181 C C . LYS B 1 135 ? -34.5 15.797 5.438 1 41.38 135 LYS B C 1
ATOM 4183 O O . LYS B 1 135 ? -33.312 15.891 5.758 1 41.38 135 LYS B O 1
ATOM 4188 N N . ASN B 1 136 ? -34.938 16.891 4.508 1 37.94 136 ASN B N 1
ATOM 4189 C CA . ASN B 1 136 ? -34.344 17.453 3.303 1 37.94 136 ASN B CA 1
ATOM 4190 C C . ASN B 1 136 ? -32.875 17.766 3.5 1 37.94 136 ASN B C 1
ATOM 4192 O O . ASN B 1 136 ? -32.406 17.922 4.633 1 37.94 136 ASN B O 1
ATOM 4196 N N . LYS B 1 137 ? -32.25 18.172 2.24 1 40.81 137 LYS B N 1
ATOM 4197 C CA . LYS B 1 137 ? -30.969 18.797 1.905 1 40.81 137 LYS B CA 1
ATOM 4198 C C . LYS B 1 137 ? -30.609 19.891 2.91 1 40.81 137 LYS B C 1
ATOM 4200 O O . LYS B 1 137 ? -31.281 20.922 2.971 1 40.81 137 LYS B O 1
ATOM 4205 N N . LEU B 1 138 ? -30.375 19.656 4.121 1 39.56 138 LEU B N 1
ATOM 4206 C CA . LEU B 1 138 ? -29.812 20.797 4.84 1 39.56 138 LEU B CA 1
ATOM 4207 C C . LEU B 1 138 ? -29.078 21.734 3.885 1 39.56 138 LEU B C 1
ATOM 4209 O O . LEU B 1 138 ? -27.953 21.438 3.467 1 39.56 138 LEU B O 1
ATOM 4213 N N . ASN B 1 139 ? -29.719 22.266 2.945 1 37.69 139 ASN B N 1
ATOM 4214 C CA . ASN B 1 139 ? -29.172 23.266 2.041 1 37.69 139 ASN B CA 1
ATOM 4215 C C . ASN B 1 139 ? -28.281 24.266 2.785 1 37.69 139 ASN B C 1
ATOM 4217 O O . ASN B 1 139 ? -28.281 24.312 4.016 1 37.69 139 ASN B O 1
ATOM 4221 N N . ASP B 1 140 ? -28.234 25.688 2.256 1 39.09 140 ASP B N 1
ATOM 4222 C CA . ASP B 1 140 ? -27.438 26.875 2.027 1 39.09 140 ASP B CA 1
ATOM 4223 C C . ASP B 1 140 ? -27.172 27.625 3.336 1 39.09 140 ASP B C 1
ATOM 4225 O O . ASP B 1 140 ? -26.219 28.406 3.436 1 39.09 140 ASP B O 1
ATOM 4229 N N . ASP B 1 141 ? -28.172 28.047 4.066 1 36.47 141 ASP B N 1
ATOM 4230 C CA . ASP B 1 141 ? -27.953 29.359 4.66 1 36.47 141 ASP B CA 1
ATOM 4231 C C . ASP B 1 141 ? -27 29.266 5.859 1 36.47 141 ASP B C 1
ATOM 4233 O O . ASP B 1 141 ? -26.641 30.281 6.449 1 36.47 141 ASP B O 1
ATOM 4237 N N . LYS B 1 142 ? -27.188 28.25 6.762 1 38.62 142 LYS B N 1
ATOM 4238 C CA . LYS B 1 142 ? -26.516 28.453 8.039 1 38.62 142 LYS B CA 1
ATOM 4239 C C . LYS B 1 142 ? -25.078 27.953 7.996 1 38.62 142 LYS B C 1
ATOM 4241 O O . LYS B 1 142 ? -24.5 27.609 9.031 1 38.62 142 LYS B O 1
ATOM 4246 N N . GLY B 1 143 ? -24.422 28.172 6.883 1 40.44 143 GLY B N 1
ATOM 4247 C CA . GLY B 1 143 ? -23.016 27.812 6.762 1 40.44 143 GLY B CA 1
ATOM 4248 C C . GLY B 1 143 ? -22.781 26.312 6.746 1 40.44 143 GLY B C 1
ATOM 4249 O O . GLY B 1 143 ? -21.656 25.844 6.883 1 40.44 143 GLY B O 1
ATOM 4250 N N . ILE B 1 144 ? -23.656 25.531 7.191 1 47.69 144 ILE B N 1
ATOM 4251 C CA . ILE B 1 144 ? -23.594 24.078 7.164 1 47.69 144 ILE B CA 1
ATOM 4252 C C . ILE B 1 144 ? -23.531 23.594 5.719 1 47.69 144 ILE B C 1
ATOM 4254 O O . ILE B 1 144 ? -24.562 23.422 5.066 1 47.69 144 ILE B O 1
ATOM 4258 N N . ILE B 1 145 ? -22.734 24.094 4.91 1 48.03 145 ILE B N 1
ATOM 4259 C CA . ILE B 1 145 ? -22.719 23.75 3.49 1 48.03 145 ILE B CA 1
ATOM 4260 C C . ILE B 1 145 ? -22.453 22.266 3.314 1 48.03 145 ILE B C 1
ATOM 4262 O O . ILE B 1 145 ? -21.391 21.875 2.814 1 48.03 145 ILE B O 1
ATOM 4266 N N . GLY B 1 146 ? -22.391 21.422 4.324 1 52.97 146 GLY B N 1
ATOM 4267 C CA . GLY B 1 146 ? -21.844 20.156 3.875 1 52.97 146 GLY B CA 1
ATOM 4268 C C . GLY B 1 146 ? -22.875 19.266 3.203 1 52.97 146 GLY B C 1
ATOM 4269 O O . GLY B 1 146 ? -24.062 19.578 3.209 1 52.97 146 GLY B O 1
ATOM 4270 N N . ARG B 1 147 ? -22.484 18.297 2.238 1 59 147 ARG B N 1
ATOM 4271 C CA . ARG B 1 147 ? -23.266 17.297 1.525 1 59 147 ARG B CA 1
ATOM 4272 C C . ARG B 1 147 ? -23.781 16.219 2.48 1 59 147 ARG B C 1
ATOM 4274 O O . ARG B 1 147 ? -23.062 15.766 3.363 1 59 147 ARG B O 1
ATOM 4281 N N . TYR B 1 148 ? -25.172 16.156 2.586 1 65.44 148 TYR B N 1
ATOM 4282 C CA . TYR B 1 148 ? -25.859 15.094 3.312 1 65.44 148 TYR B CA 1
ATOM 4283 C C . TYR B 1 148 ? -26.156 13.914 2.395 1 65.44 148 TYR B C 1
ATOM 4285 O O . TYR B 1 148 ? -26.719 14.094 1.312 1 65.44 148 TYR B O 1
ATOM 4293 N N . ASN B 1 149 ? -25.328 12.891 2.545 1 66 149 ASN B N 1
ATOM 4294 C CA . ASN B 1 149 ? -25.703 11.625 1.917 1 66 149 ASN B CA 1
ATOM 4295 C C . ASN B 1 149 ? -26.266 10.641 2.936 1 66 149 ASN B C 1
ATOM 4297 O O . ASN B 1 149 ? -25.531 9.789 3.453 1 66 149 ASN B O 1
ATOM 4301 N N . VAL B 1 150 ? -27.516 11.016 3.395 1 65.94 150 VAL B N 1
ATOM 4302 C CA . VAL B 1 150 ? -28.156 10.117 4.344 1 65.94 150 VAL B CA 1
ATOM 4303 C C . VAL B 1 150 ? -29.359 9.43 3.678 1 65.94 150 VAL B C 1
ATOM 4305 O O . VAL B 1 150 ? -30.328 10.094 3.312 1 65.94 150 VAL B O 1
ATOM 4308 N N . LYS B 1 151 ? -29.125 8.227 3.152 1 61.66 151 LYS B N 1
ATOM 4309 C CA . LYS B 1 151 ? -30.188 7.457 2.5 1 61.66 151 LYS B CA 1
ATOM 4310 C C . LYS B 1 151 ? -31.297 7.09 3.488 1 61.66 151 LYS B C 1
ATOM 4312 O O . LYS B 1 151 ? -31.016 6.727 4.633 1 61.66 151 LYS B O 1
ATOM 4317 N N . ASN B 1 152 ? -32.438 7.887 3.273 1 54.94 152 ASN B N 1
ATOM 4318 C CA . ASN B 1 152 ? -33.625 7.543 4.07 1 54.94 152 ASN B CA 1
ATOM 4319 C C . ASN B 1 152 ? -34.125 6.148 3.727 1 54.94 152 ASN B C 1
ATOM 4321 O O . ASN B 1 152 ? -34.969 5.992 2.822 1 54.94 152 ASN B O 1
ATOM 4325 N N . GLU B 1 153 ? -33.125 5.281 3.666 1 53.41 153 GLU B N 1
ATOM 4326 C CA . GLU B 1 153 ? -33.875 4.051 3.395 1 53.41 153 GLU B CA 1
ATOM 4327 C C . GLU B 1 153 ? -35.031 3.877 4.367 1 53.41 153 GLU B C 1
ATOM 4329 O O . GLU B 1 153 ? -36.188 4.102 4.004 1 53.41 153 GLU B O 1
ATOM 4334 N N . ASP B 1 154 ? -34.562 2.996 5.406 1 52.62 154 ASP B N 1
ATOM 4335 C CA . ASP B 1 154 ? -35.625 2.58 6.332 1 52.62 154 ASP B CA 1
ATOM 4336 C C . ASP B 1 154 ? -35.969 3.701 7.309 1 52.62 154 ASP B C 1
ATOM 4338 O O . ASP B 1 154 ? -35.188 4.625 7.508 1 52.62 154 ASP B O 1
ATOM 4342 N N . ASP B 1 155 ? -37.25 4.023 7.602 1 54.31 155 ASP B N 1
ATOM 4343 C CA . ASP B 1 155 ? -38 4.793 8.594 1 54.31 155 ASP B CA 1
ATOM 4344 C C . ASP B 1 155 ? -37.188 4.973 9.875 1 54.31 155 ASP B C 1
ATOM 4346 O O . ASP B 1 155 ? -37.75 5.344 10.914 1 54.31 155 ASP B O 1
ATOM 4350 N N . GLU B 1 156 ? -35.844 4.637 9.773 1 60.69 156 GLU B N 1
ATOM 4351 C CA . GLU B 1 156 ? -35.188 4.609 11.078 1 60.69 156 GLU B CA 1
ATOM 4352 C C . GLU B 1 156 ? -34.406 5.898 11.328 1 60.69 156 GLU B C 1
ATOM 4354 O O . GLU B 1 156 ? -33.844 6.484 10.391 1 60.69 156 GLU B O 1
ATOM 4359 N N . ILE B 1 157 ? -34.562 6.438 12.422 1 64.5 157 ILE B N 1
ATOM 4360 C CA . ILE B 1 157 ? -33.812 7.547 12.977 1 64.5 157 ILE B CA 1
ATOM 4361 C C . ILE B 1 157 ? -32.312 7.176 13.023 1 64.5 157 ILE B C 1
ATOM 4363 O O . ILE B 1 157 ? -31.953 6.129 13.562 1 64.5 157 ILE B O 1
ATOM 4367 N N . LYS B 1 158 ? -31.484 8.016 12.219 1 82.12 158 LYS B N 1
ATOM 4368 C CA . LYS B 1 158 ? -30.031 7.789 12.289 1 82.12 158 LYS B CA 1
ATOM 4369 C C . LYS B 1 158 ? -29.359 8.82 13.188 1 82.12 158 LYS B C 1
ATOM 4371 O O . LYS B 1 158 ? -29.797 9.977 13.242 1 82.12 158 LYS B O 1
ATOM 4376 N N . VAL B 1 159 ? -28.359 8.391 13.992 1 91.19 159 VAL B N 1
ATOM 4377 C CA . VAL B 1 159 ? -27.578 9.25 14.867 1 91.19 159 VAL B CA 1
ATOM 4378 C C . VAL B 1 159 ? -26.141 9.352 14.359 1 91.19 159 VAL B C 1
ATOM 4380 O O . VAL B 1 159 ? -25.703 8.523 13.555 1 91.19 159 VAL B O 1
ATOM 4383 N N . ILE B 1 160 ? -25.5 10.375 14.789 1 94.75 160 ILE B N 1
ATOM 4384 C CA . ILE B 1 160 ? -24.062 10.461 14.531 1 94.75 160 ILE B CA 1
ATOM 4385 C C . ILE B 1 160 ? -23.312 9.484 15.438 1 94.75 160 ILE B C 1
ATOM 4387 O O . ILE B 1 160 ? -23.328 9.641 16.656 1 94.75 160 ILE B O 1
ATOM 4391 N N . SER B 1 161 ? -22.719 8.5 14.828 1 96.5 161 SER B N 1
ATOM 4392 C CA . SER B 1 161 ? -22 7.496 15.602 1 96.5 161 SER B CA 1
ATOM 4393 C C . SER B 1 161 ? -20.5 7.766 15.609 1 96.5 161 SER B C 1
ATOM 4395 O O . SER B 1 161 ? -19.781 7.332 16.516 1 96.5 161 SER B O 1
ATOM 4397 N N . HIS B 1 162 ? -20.016 8.477 14.57 1 98.31 162 HIS B N 1
ATOM 4398 C CA . HIS B 1 162 ? -18.578 8.75 14.422 1 98.31 162 HIS B CA 1
ATOM 4399 C C . HIS B 1 162 ? -18.344 10.188 13.977 1 98.31 162 HIS B C 1
ATOM 4401 O O . HIS B 1 162 ? -19.141 10.75 13.219 1 98.31 162 HIS B O 1
ATOM 4407 N N . ILE B 1 163 ? -17.297 10.781 14.461 1 98.62 163 ILE B N 1
ATOM 4408 C CA . ILE B 1 163 ? -16.766 12.039 13.961 1 98.62 163 ILE B CA 1
ATOM 4409 C C . ILE B 1 163 ? -15.336 11.836 13.453 1 98.62 163 ILE B C 1
ATOM 4411 O O . ILE B 1 163 ? -14.508 11.219 14.133 1 98.62 163 ILE B O 1
ATOM 4415 N N . ALA B 1 164 ? -15.07 12.25 12.242 1 98.81 164 ALA B N 1
ATOM 4416 C CA . ALA B 1 164 ? -13.727 12.25 11.68 1 98.81 164 ALA B CA 1
ATOM 4417 C C . ALA B 1 164 ? -13.141 13.656 11.664 1 98.81 164 ALA B C 1
ATOM 4419 O O . ALA B 1 164 ? -13.805 14.602 11.234 1 98.81 164 ALA B O 1
ATOM 4420 N N . VAL B 1 165 ? -11.883 13.797 12.109 1 98.69 165 VAL B N 1
ATOM 4421 C CA . VAL B 1 165 ? -11.227 15.102 12.156 1 98.69 165 VAL B CA 1
ATOM 4422 C C . VAL B 1 165 ? -9.758 14.961 11.766 1 98.69 165 VAL B C 1
ATOM 4424 O O . VAL B 1 165 ? -9.125 13.945 12.062 1 98.69 165 VAL B O 1
ATOM 4427 N N . ILE B 1 166 ? -9.289 15.906 11 1 98.62 166 ILE B N 1
ATOM 4428 C CA . ILE B 1 166 ? -7.863 16.031 10.711 1 98.62 166 ILE B CA 1
ATOM 4429 C C . ILE B 1 166 ? -7.172 16.797 11.836 1 98.62 166 ILE B C 1
ATOM 4431 O O . ILE B 1 166 ? -7.512 17.938 12.109 1 98.62 166 ILE B O 1
ATOM 4435 N N . HIS B 1 167 ? -6.191 16.141 12.5 1 98.75 167 HIS B N 1
ATOM 4436 C CA . HIS B 1 167 ? -5.52 16.797 13.602 1 98.75 167 HIS B CA 1
ATOM 4437 C C . HIS B 1 167 ? -4.68 17.984 13.109 1 98.75 167 HIS B C 1
ATOM 4439 O O . HIS B 1 167 ? -4.785 19.094 13.633 1 98.75 167 HIS B O 1
ATOM 4445 N N . HIS B 1 168 ? -3.893 17.719 12.133 1 98.44 168 HIS B N 1
ATOM 4446 C CA . HIS B 1 168 ? -3.033 18.719 11.508 1 98.44 168 HIS B CA 1
ATOM 4447 C C . HIS B 1 168 ? -3.297 18.812 10.008 1 98.44 168 HIS B C 1
ATOM 4449 O O . HIS B 1 168 ? -2.871 17.953 9.242 1 98.44 168 HIS B O 1
ATOM 4455 N N . GLU B 1 169 ? -4.031 19.844 9.602 1 97 169 GLU B N 1
ATOM 4456 C CA . GLU B 1 169 ? -4.316 20.078 8.188 1 97 169 GLU B CA 1
ATOM 4457 C C . GLU B 1 169 ? -3.139 20.75 7.492 1 97 169 GLU B C 1
ATOM 4459 O O . GLU B 1 169 ? -2.998 21.969 7.543 1 97 169 GLU B O 1
ATOM 4464 N N . THR B 1 170 ? -2.379 20 6.691 1 96.19 170 THR B N 1
ATOM 4465 C CA . THR B 1 170 ? -1.111 20.484 6.16 1 96.19 170 THR B CA 1
ATOM 4466 C C . THR B 1 170 ? -1.345 21.375 4.945 1 96.19 170 THR B C 1
ATOM 4468 O O . THR B 1 170 ? -0.417 22.031 4.461 1 96.19 170 THR B O 1
ATOM 4471 N N . THR B 1 171 ? -2.557 21.5 4.492 1 94 171 THR B N 1
ATOM 4472 C CA . THR B 1 171 ? -2.867 22.453 3.426 1 94 171 THR B CA 1
ATOM 4473 C C . THR B 1 171 ? -2.621 23.875 3.887 1 94 171 THR B C 1
ATOM 4475 O O . THR B 1 171 ? -2.219 24.734 3.094 1 94 171 THR B O 1
ATOM 4478 N N . THR B 1 172 ? -2.84 24.094 5.172 1 94.69 172 THR B N 1
ATOM 4479 C CA . THR B 1 172 ? -2.689 25.453 5.668 1 94.69 172 THR B CA 1
ATOM 4480 C C . THR B 1 172 ? -1.785 25.484 6.898 1 94.69 172 THR B C 1
ATOM 4482 O O . THR B 1 172 ? -1.246 26.531 7.254 1 94.69 172 THR B O 1
ATOM 4485 N N . GLY B 1 173 ? -1.741 24.391 7.566 1 96.5 173 GLY B N 1
ATOM 4486 C CA . GLY B 1 173 ? -0.924 24.344 8.773 1 96.5 173 GLY B CA 1
ATOM 4487 C C . GLY B 1 173 ? -1.729 24.5 10.047 1 96.5 173 GLY B C 1
ATOM 4488 O O . GLY B 1 173 ? -1.165 24.547 11.141 1 96.5 173 GLY B O 1
ATOM 4489 N N . ILE B 1 174 ? -3.012 24.516 9.977 1 96.62 174 ILE B N 1
ATOM 4490 C CA . ILE B 1 174 ? -3.859 24.672 11.148 1 96.62 174 ILE B CA 1
ATOM 4491 C C . ILE B 1 174 ? -3.852 23.391 11.977 1 96.62 174 ILE B C 1
ATOM 4493 O O . ILE B 1 174 ? -3.738 22.297 11.422 1 96.62 174 ILE B O 1
ATOM 4497 N N . LEU B 1 175 ? -3.941 23.5 13.289 1 97.75 175 LEU B N 1
ATOM 4498 C CA . LEU B 1 175 ? -4.062 22.391 14.234 1 97.75 175 LEU B CA 1
ATOM 4499 C C . LEU B 1 175 ? -5.461 22.344 14.836 1 97.75 175 LEU B C 1
ATOM 4501 O O . LEU B 1 175 ? -5.863 23.266 15.555 1 97.75 175 LEU B O 1
ATOM 4505 N N . ASN B 1 176 ? -6.172 21.297 14.555 1 98 176 ASN B N 1
ATOM 4506 C CA . ASN B 1 176 ? -7.504 21.156 15.133 1 98 176 ASN B CA 1
ATOM 4507 C C . ASN B 1 176 ? -7.434 20.594 16.547 1 98 176 ASN B C 1
ATOM 4509 O O . ASN B 1 176 ? -6.629 19.703 16.828 1 98 176 ASN B O 1
ATOM 4513 N N . ASP B 1 177 ? -8.242 21.109 17.453 1 97.75 177 ASP B N 1
ATOM 4514 C CA . ASP B 1 177 ? -8.266 20.703 18.844 1 97.75 177 ASP B CA 1
ATOM 4515 C C . ASP B 1 177 ? -9 19.375 19.016 1 97.75 177 ASP B C 1
ATOM 4517 O O . ASP B 1 177 ? -10.172 19.359 19.391 1 97.75 177 ASP B O 1
ATOM 4521 N N . ILE B 1 178 ? -8.273 18.297 18.938 1 98.44 178 ILE B N 1
ATOM 4522 C CA . ILE B 1 178 ? -8.891 16.969 18.984 1 98.44 178 ILE B CA 1
ATOM 4523 C C . ILE B 1 178 ? -9.328 16.641 20.406 1 98.44 178 ILE B C 1
ATOM 4525 O O . ILE B 1 178 ? -10.211 15.805 20.609 1 98.44 178 ILE B O 1
ATOM 4529 N N . HIS B 1 179 ? -8.695 17.25 21.391 1 98.31 179 HIS B N 1
ATOM 4530 C CA . HIS B 1 179 ? -9.117 17.031 22.766 1 98.31 179 HIS B CA 1
ATOM 4531 C C . HIS B 1 179 ? -10.523 17.578 23 1 98.31 179 HIS B C 1
ATOM 4533 O O . HIS B 1 179 ? -11.352 16.922 23.656 1 98.31 179 HIS B O 1
ATOM 4539 N N . ARG B 1 180 ? -10.75 18.766 22.5 1 98.31 180 ARG B N 1
ATOM 4540 C CA . ARG B 1 180 ? -12.07 19.359 22.641 1 98.31 180 ARG B CA 1
ATOM 4541 C C . ARG B 1 180 ? -13.109 18.578 21.844 1 98.31 180 ARG B C 1
ATOM 4543 O O . ARG B 1 180 ? -14.234 18.391 22.297 1 98.31 180 ARG B O 1
ATOM 4550 N N . VAL B 1 181 ? -12.797 18.156 20.641 1 98.62 181 VAL B N 1
ATOM 4551 C CA . VAL B 1 181 ? -13.695 17.312 19.859 1 98.62 181 VAL B CA 1
ATOM 4552 C C . VAL B 1 181 ? -14 16.031 20.625 1 98.62 181 VAL B C 1
ATOM 4554 O O . VAL B 1 181 ? -15.148 15.578 20.672 1 98.62 181 VAL B O 1
ATOM 4557 N N . GLY B 1 182 ? -12.938 15.445 21.203 1 98.75 182 GLY B N 1
ATOM 4558 C CA . GLY B 1 182 ? -13.102 14.242 22.016 1 98.75 182 GLY B CA 1
ATOM 4559 C C . GLY B 1 182 ? -14.055 14.43 23.172 1 98.75 182 GLY B C 1
ATOM 4560 O O . GLY B 1 182 ? -14.805 13.508 23.531 1 98.75 182 GLY B O 1
ATOM 4561 N N . GLY B 1 183 ? -13.984 15.602 23.797 1 98.56 183 GLY B N 1
ATOM 4562 C CA . GLY B 1 183 ? -14.93 15.922 24.859 1 98.56 183 GLY B CA 1
ATOM 4563 C C . GLY B 1 183 ? -16.375 15.875 24.391 1 98.56 183 GLY B C 1
ATOM 4564 O O . GLY B 1 183 ? -17.234 15.344 25.094 1 98.56 183 GLY B O 1
ATOM 4565 N N . LEU B 1 184 ? -16.641 16.422 23.219 1 98.25 184 LEU B N 1
ATOM 4566 C CA . LEU B 1 184 ? -17.984 16.375 22.641 1 98.25 184 LEU B CA 1
ATOM 4567 C C . LEU B 1 184 ? -18.375 14.93 22.344 1 98.25 184 LEU B C 1
ATOM 4569 O O . LEU B 1 184 ? -19.531 14.539 22.594 1 98.25 184 LEU B O 1
ATOM 4573 N N . CYS B 1 185 ? -17.438 14.172 21.859 1 98.56 185 CYS B N 1
ATOM 4574 C CA . CYS B 1 185 ? -17.703 12.773 21.547 1 98.56 185 CYS B CA 1
ATOM 4575 C C . CYS B 1 185 ? -18.094 12.008 22.797 1 98.56 185 CYS B C 1
ATOM 4577 O O . CYS B 1 185 ? -19.031 11.195 22.766 1 98.56 185 CYS B O 1
ATOM 4579 N N . SER B 1 186 ? -17.375 12.25 23.859 1 98.19 186 SER B N 1
ATOM 4580 C CA . SER B 1 186 ? -17.703 11.609 25.125 1 98.19 186 SER B CA 1
ATOM 4581 C C . SER B 1 186 ? -19.094 12 25.594 1 98.19 186 SER B C 1
ATOM 4583 O O . SER B 1 186 ? -19.875 11.141 26.016 1 98.19 186 SER B O 1
ATOM 4585 N N . LYS B 1 187 ? -19.406 13.258 25.5 1 97.81 187 LYS B N 1
ATOM 4586 C CA . LYS B 1 187 ? -20.688 13.805 25.953 1 97.81 187 LYS B CA 1
ATOM 4587 C C . LYS B 1 187 ? -21.859 13.188 25.188 1 97.81 187 LYS B C 1
ATOM 4589 O O . LYS B 1 187 ? -22.922 12.945 25.766 1 97.81 187 LYS B O 1
ATOM 4594 N N . TYR B 1 188 ? -21.703 12.852 23.938 1 97.38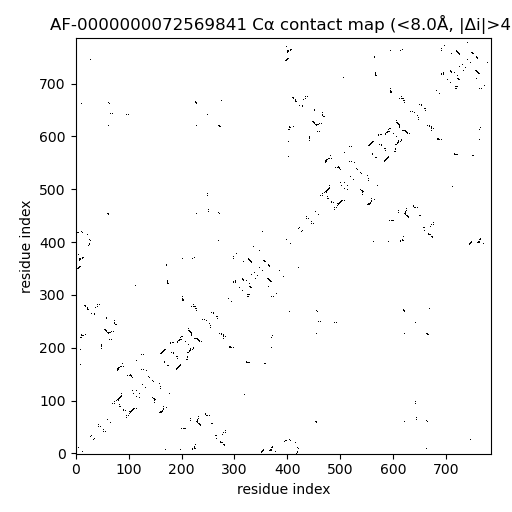 188 TYR B N 1
ATOM 4595 C CA . TYR B 1 188 ? -22.828 12.445 23.094 1 97.38 188 TYR B CA 1
ATOM 4596 C C . TYR B 1 188 ? -22.672 11 22.641 1 97.38 188 TYR B C 1
ATOM 4598 O O . TYR B 1 188 ? -23.391 10.531 21.766 1 97.38 188 TYR B O 1
ATOM 4606 N N . ASN B 1 189 ? -21.703 10.234 23.172 1 97.06 189 ASN B N 1
ATOM 4607 C CA . ASN B 1 189 ? -21.453 8.828 22.891 1 97.06 189 ASN B CA 1
ATOM 4608 C C . ASN B 1 189 ? -21.141 8.602 21.422 1 97.06 189 ASN B C 1
ATOM 4610 O O . ASN B 1 189 ? -21.797 7.789 20.75 1 97.06 189 ASN B O 1
ATOM 4614 N N . ILE B 1 190 ? -20.172 9.336 20.938 1 98.44 190 ILE B N 1
ATOM 4615 C CA . ILE B 1 190 ? -19.703 9.273 19.562 1 98.44 190 ILE B CA 1
ATOM 4616 C C . ILE B 1 190 ? -18.25 8.781 19.531 1 98.44 190 ILE B C 1
ATOM 4618 O O . ILE B 1 190 ? -17.438 9.148 20.391 1 98.44 190 ILE B O 1
ATOM 4622 N N . ASP B 1 191 ? -17.875 7.898 18.625 1 98.75 191 ASP B N 1
ATOM 4623 C CA . ASP B 1 191 ? -16.5 7.445 18.453 1 98.75 191 ASP B CA 1
ATOM 4624 C C . ASP B 1 191 ? -15.688 8.438 17.625 1 98.75 191 ASP B C 1
ATOM 4626 O O . ASP B 1 191 ? -16.078 8.789 16.516 1 98.75 191 ASP B O 1
ATOM 4630 N N . LEU B 1 192 ? -14.555 8.867 18.125 1 98.94 192 LEU B N 1
ATOM 4631 C CA . LEU B 1 192 ? -13.719 9.844 17.438 1 98.94 192 LEU B CA 1
ATOM 4632 C C . LEU B 1 192 ? -12.672 9.148 16.562 1 98.94 192 LEU B C 1
ATOM 4634 O O . LEU B 1 192 ? -11.914 8.305 17.062 1 98.94 192 LEU B O 1
ATOM 4638 N N . ILE B 1 193 ? -12.648 9.484 15.305 1 98.88 193 ILE B N 1
ATOM 4639 C CA . ILE B 1 193 ? -11.672 9.062 14.312 1 98.88 193 ILE B CA 1
ATOM 4640 C C . ILE B 1 193 ? -10.742 10.219 13.969 1 98.88 193 ILE B C 1
ATOM 4642 O O . ILE B 1 193 ? -11.195 11.289 13.555 1 98.88 193 ILE B O 1
ATOM 4646 N N . VAL B 1 194 ? -9.438 9.984 14.086 1 98.94 194 VAL B N 1
ATOM 4647 C CA . VAL B 1 194 ? -8.508 11.086 13.883 1 98.94 194 VAL B CA 1
ATOM 4648 C C . VAL B 1 194 ? -7.535 10.742 12.758 1 98.94 194 VAL B C 1
ATOM 4650 O O . VAL B 1 194 ? -6.926 9.672 12.758 1 98.94 194 VAL B O 1
ATOM 4653 N N . ASP B 1 195 ? -7.469 11.617 11.781 1 98.88 195 ASP B N 1
ATOM 4654 C CA . ASP B 1 195 ? -6.324 11.633 10.883 1 98.88 195 ASP B CA 1
ATOM 4655 C C . ASP B 1 195 ? -5.129 12.336 11.523 1 98.88 195 ASP B C 1
ATOM 4657 O O . ASP B 1 195 ? -5.059 13.57 11.531 1 98.88 195 ASP B O 1
ATOM 4661 N N . GLY B 1 196 ? -4.195 11.562 12.039 1 98.88 196 GLY B N 1
ATOM 4662 C CA . GLY B 1 196 ? -2.992 12.07 12.68 1 98.88 196 GLY B CA 1
ATOM 4663 C C . GLY B 1 196 ? -1.758 11.961 11.805 1 98.88 196 GLY B C 1
ATOM 4664 O O . GLY B 1 196 ? -0.648 11.781 12.312 1 98.88 196 GLY B O 1
ATOM 4665 N N . MET B 1 197 ? -1.871 12.039 10.508 1 98.69 197 MET B N 1
ATOM 4666 C CA . MET B 1 197 ? -0.835 11.758 9.523 1 98.69 197 MET B CA 1
ATOM 4667 C C . MET B 1 197 ? 0.406 12.609 9.781 1 98.69 197 MET B C 1
ATOM 4669 O O . MET B 1 197 ? 1.528 12.102 9.75 1 98.69 197 MET B O 1
ATOM 4673 N N . SER B 1 198 ? 0.197 13.867 10.023 1 98.31 198 SER B N 1
ATOM 4674 C CA . SER B 1 198 ? 1.325 14.789 10.117 1 98.31 198 SER B CA 1
ATOM 4675 C C . SER B 1 198 ? 1.494 15.32 11.531 1 98.31 198 SER B C 1
ATOM 4677 O O . SER B 1 198 ? 2.236 16.281 11.758 1 98.31 198 SER B O 1
ATOM 4679 N N . SER B 1 199 ? 0.759 14.758 12.523 1 98.75 199 SER B N 1
ATOM 4680 C CA . SER B 1 199 ? 0.889 15.164 13.922 1 98.75 199 SER B CA 1
ATOM 4681 C C . SER B 1 199 ? 1.42 14.023 14.781 1 98.75 199 SER B C 1
ATOM 4683 O O . SER B 1 199 ? 2.18 14.258 15.727 1 98.75 199 SER B O 1
ATOM 4685 N N . PHE B 1 200 ? 1.02 12.789 14.469 1 98.81 200 PHE B N 1
ATOM 4686 C CA . PHE B 1 200 ? 1.484 11.625 15.219 1 98.81 200 PHE B CA 1
ATOM 4687 C C . PHE B 1 200 ? 3.006 11.586 15.266 1 98.81 200 PHE B C 1
ATOM 4689 O O . PHE B 1 200 ? 3.672 11.742 14.242 1 98.81 200 PHE B O 1
ATOM 4696 N N . ALA B 1 201 ? 3.615 11.438 16.422 1 98.81 201 ALA B N 1
ATOM 4697 C CA . ALA B 1 201 ? 5.043 11.32 16.703 1 98.81 201 ALA B CA 1
ATOM 4698 C C . ALA B 1 201 ? 5.738 12.672 16.562 1 98.81 201 ALA B C 1
ATOM 4700 O O . ALA B 1 201 ? 6.961 12.766 16.688 1 98.81 201 ALA B O 1
ATOM 4701 N N . GLY B 1 202 ? 4.984 13.75 16.25 1 98.69 202 GLY B N 1
ATOM 4702 C CA . GLY B 1 202 ? 5.512 15.102 16.188 1 98.69 202 GLY B CA 1
ATOM 4703 C C . GLY B 1 202 ? 4.883 16.031 17.219 1 98.69 202 GLY B C 1
ATOM 4704 O O . GLY B 1 202 ? 5.5 17.016 17.641 1 98.69 202 GLY B O 1
ATOM 4705 N N . ILE B 1 203 ? 3.656 15.75 17.531 1 98.62 203 ILE B N 1
ATOM 4706 C CA . ILE B 1 203 ? 2.887 16.422 18.578 1 98.62 203 ILE B CA 1
ATOM 4707 C C . ILE B 1 203 ? 2.406 15.391 19.594 1 98.62 203 ILE B C 1
ATOM 4709 O O . ILE B 1 203 ? 1.919 14.32 19.234 1 98.62 203 ILE B O 1
ATOM 4713 N N . PRO B 1 204 ? 2.588 15.648 20.906 1 98.38 204 PRO B N 1
ATOM 4714 C CA . PRO B 1 204 ? 2.086 14.695 21.891 1 98.38 204 PRO B CA 1
ATOM 4715 C C . PRO B 1 204 ? 0.583 14.453 21.766 1 98.38 204 PRO B C 1
ATOM 4717 O O . PRO B 1 204 ? -0.198 15.406 21.719 1 98.38 204 PRO B O 1
ATOM 4720 N N . ILE B 1 205 ? 0.192 13.211 21.688 1 98.62 205 ILE B N 1
ATOM 4721 C CA . ILE B 1 205 ? -1.193 12.758 21.625 1 98.62 205 ILE B CA 1
ATOM 4722 C C . ILE B 1 205 ? -1.428 11.656 22.641 1 98.62 205 ILE B C 1
ATOM 4724 O O . ILE B 1 205 ? -0.632 10.719 22.75 1 98.62 205 ILE B O 1
ATOM 4728 N N . ASP B 1 206 ? -2.387 11.789 23.438 1 98.5 206 ASP B N 1
ATOM 4729 C CA . ASP B 1 206 ? -2.891 10.727 24.297 1 98.5 206 ASP B CA 1
ATOM 4730 C C . ASP B 1 206 ? -4.301 10.312 23.891 1 98.5 206 ASP B C 1
ATOM 4732 O O . ASP B 1 206 ? -5.27 11.016 24.172 1 98.5 206 ASP B O 1
ATOM 4736 N N . MET B 1 207 ? -4.395 9.188 23.297 1 98.81 207 MET B N 1
ATOM 4737 C CA . MET B 1 207 ? -5.656 8.773 22.688 1 98.81 207 MET B CA 1
ATOM 4738 C C . MET B 1 207 ? -6.73 8.562 23.75 1 98.81 207 MET B C 1
ATOM 4740 O O . MET B 1 207 ? -7.879 8.961 23.562 1 98.81 207 MET B O 1
ATOM 4744 N N . LYS B 1 208 ? -6.375 7.98 24.844 1 98.12 208 LYS B N 1
ATOM 4745 C CA . LYS B 1 208 ? -7.352 7.691 25.891 1 98.12 208 LYS B CA 1
ATOM 4746 C C . LYS B 1 208 ? -7.926 8.977 26.484 1 98.12 208 LYS B C 1
ATOM 4748 O O . LYS B 1 208 ? -9.148 9.156 26.531 1 98.12 208 LYS B O 1
ATOM 4753 N N . SER B 1 209 ? -7.051 9.922 26.875 1 97.75 209 SER B N 1
ATOM 4754 C CA . SER B 1 209 ? -7.496 11.156 27.5 1 97.75 209 SER B CA 1
ATOM 4755 C C . SER B 1 209 ? -8.273 12.031 26.531 1 97.75 209 SER B C 1
ATOM 4757 O O . SER B 1 209 ? -9.125 12.828 26.938 1 97.75 209 SER B O 1
ATOM 4759 N N . SER B 1 210 ? -8.031 11.867 25.219 1 98.5 210 SER B N 1
ATOM 4760 C CA . SER B 1 210 ? -8.719 12.656 24.203 1 98.5 210 SER B CA 1
ATOM 4761 C C . SER B 1 210 ? -9.906 11.898 23.609 1 98.5 210 SER B C 1
ATOM 4763 O O . SER B 1 210 ? -10.508 12.344 22.625 1 98.5 210 SER B O 1
ATOM 4765 N N . ASN B 1 211 ? -10.195 10.734 24.156 1 98.5 211 ASN B N 1
ATOM 4766 C CA . ASN B 1 211 ? -11.32 9.906 23.719 1 98.5 211 ASN B CA 1
ATOM 4767 C C . ASN B 1 211 ? -11.219 9.547 22.25 1 98.5 211 ASN B C 1
ATOM 4769 O O . ASN B 1 211 ? -12.219 9.57 21.531 1 98.5 211 ASN B O 1
ATOM 4773 N N . ILE B 1 212 ? -10.016 9.328 21.781 1 98.94 212 ILE B N 1
ATOM 4774 C CA . ILE B 1 212 ? -9.773 8.914 20.406 1 98.94 212 ILE B CA 1
ATOM 4775 C C . ILE B 1 212 ? -9.898 7.395 20.297 1 98.94 212 ILE B C 1
ATOM 4777 O O . ILE B 1 212 ? -9.242 6.656 21.047 1 98.94 212 ILE B O 1
ATOM 4781 N N . LYS B 1 213 ? -10.734 6.91 19.359 1 98.94 213 LYS B N 1
ATOM 4782 C CA . LYS B 1 213 ? -10.945 5.473 19.203 1 98.94 213 LYS B CA 1
ATOM 4783 C C . LYS B 1 213 ? -10.094 4.914 18.062 1 98.94 213 LYS B C 1
ATOM 4785 O O . LYS B 1 213 ? -9.68 3.754 18.109 1 98.94 213 LYS B O 1
ATOM 4790 N N . TYR B 1 214 ? -9.859 5.711 17.062 1 98.94 214 TYR B N 1
ATOM 4791 C CA . TYR B 1 214 ? -9.062 5.34 15.898 1 98.94 214 TYR B CA 1
ATOM 4792 C C . TYR B 1 214 ? -8.172 6.492 15.453 1 98.94 214 TYR B C 1
ATOM 4794 O O . TYR B 1 214 ? -8.609 7.645 15.414 1 98.94 214 TYR B O 1
ATOM 4802 N N . LEU B 1 215 ? -6.926 6.223 15.172 1 9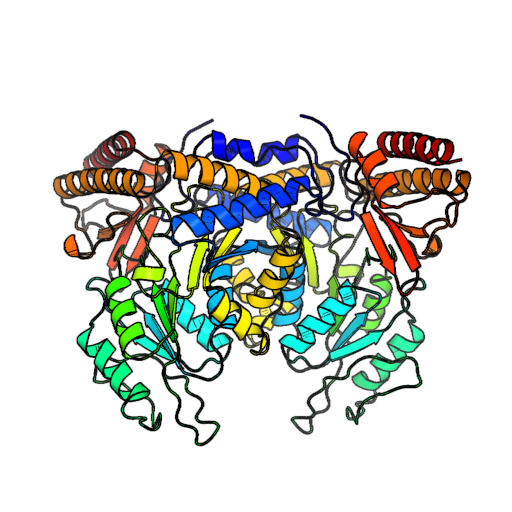8.94 215 LEU B N 1
ATOM 4803 C CA . LEU B 1 215 ? -5.973 7.207 14.68 1 98.94 215 LEU B CA 1
ATOM 4804 C C . LEU B 1 215 ? -5.141 6.637 13.531 1 98.94 215 LEU B C 1
ATOM 4806 O O . LEU B 1 215 ? -4.551 5.562 13.664 1 98.94 215 LEU B O 1
ATOM 4810 N N . ALA B 1 216 ? -5.129 7.297 12.391 1 98.88 216 ALA B N 1
ATOM 4811 C CA . ALA B 1 216 ? -4.336 6.863 11.242 1 98.88 216 ALA B CA 1
ATOM 4812 C C . ALA B 1 216 ? -3.061 7.688 11.109 1 98.88 216 ALA B C 1
ATOM 4814 O O . ALA B 1 216 ? -3.066 8.898 11.359 1 98.88 216 ALA B O 1
ATOM 4815 N N . SER B 1 217 ? -2.018 7.059 10.695 1 98.88 217 SER B N 1
ATOM 4816 C CA . SER B 1 217 ? -0.772 7.738 10.344 1 98.88 217 SER B CA 1
ATOM 4817 C C . SER B 1 217 ? 0.08 6.887 9.414 1 98.88 217 SER B C 1
ATOM 4819 O O . SER B 1 217 ? -0.407 5.914 8.836 1 98.88 217 SER B O 1
ATOM 4821 N N . SER B 1 218 ? 1.287 7.379 9.102 1 98.69 218 SER B N 1
ATOM 4822 C CA . SER B 1 218 ? 2.201 6.676 8.211 1 98.69 218 SER B CA 1
ATOM 4823 C C . SER B 1 218 ? 3.645 6.797 8.688 1 98.69 218 SER B C 1
ATOM 4825 O O . SER B 1 218 ? 3.938 7.562 9.609 1 98.69 218 SER B O 1
ATOM 4827 N N . SER B 1 219 ? 4.512 6.07 8.062 1 98.81 219 SER B N 1
ATOM 4828 C CA . SER B 1 219 ? 5.895 5.934 8.5 1 98.81 219 SER B CA 1
ATOM 4829 C C . SER B 1 219 ? 6.738 7.121 8.047 1 98.81 219 SER B C 1
ATOM 4831 O O . SER B 1 219 ? 7.848 7.328 8.539 1 98.81 219 SER B O 1
ATOM 4833 N N . ASN B 1 220 ? 6.246 7.973 7.148 1 98.69 220 ASN B N 1
ATOM 4834 C CA . ASN B 1 220 ? 7.168 8.844 6.43 1 98.69 220 ASN B CA 1
ATOM 4835 C C . ASN B 1 220 ? 7 10.305 6.848 1 98.69 220 ASN B C 1
ATOM 4837 O O . ASN B 1 220 ? 7.426 11.211 6.129 1 98.69 220 ASN B O 1
ATOM 4841 N N . LYS B 1 221 ? 6.344 10.57 7.906 1 98.44 221 LYS B N 1
ATOM 4842 C CA . LYS B 1 221 ? 6.152 11.938 8.398 1 98.44 221 LYS B CA 1
ATOM 4843 C C . LYS B 1 221 ? 6.98 12.188 9.648 1 98.44 221 LYS B C 1
ATOM 4845 O O . LYS B 1 221 ? 8.211 12.109 9.617 1 98.44 221 LYS B O 1
ATOM 4850 N N . CYS B 1 222 ? 6.285 12.391 10.805 1 98.75 222 CYS B N 1
ATOM 4851 C CA . CYS B 1 222 ? 6.988 12.836 12 1 98.75 222 CYS B CA 1
ATOM 4852 C C . CYS B 1 222 ? 7.723 11.68 12.664 1 98.75 222 CYS B C 1
ATOM 4854 O O . CYS B 1 222 ? 8.617 11.891 13.484 1 98.75 222 CYS B O 1
ATOM 4856 N N . ILE B 1 223 ? 7.383 10.453 12.328 1 98.5 223 ILE B N 1
ATOM 4857 C CA . ILE B 1 223 ? 8.117 9.312 12.867 1 98.5 223 ILE B CA 1
ATOM 4858 C C . ILE B 1 223 ? 9.5 9.242 12.219 1 98.5 223 ILE B C 1
ATOM 4860 O O . ILE B 1 223 ? 10.414 8.609 12.758 1 98.5 223 ILE B O 1
ATOM 4864 N N . GLN B 1 224 ? 9.602 9.836 11.055 1 98.75 224 GLN B N 1
ATOM 4865 C CA . GLN B 1 224 ? 10.859 10.016 10.344 1 98.75 224 GLN B CA 1
ATOM 4866 C C . GLN B 1 224 ? 11.367 8.688 9.789 1 98.75 224 GLN B C 1
ATOM 4868 O O . GLN B 1 224 ? 12.555 8.367 9.914 1 98.75 224 GLN B O 1
ATOM 4873 N N . GLY B 1 225 ? 10.461 7.859 9.336 1 98.75 225 GLY B N 1
ATOM 4874 C CA . GLY B 1 225 ? 10.789 6.664 8.57 1 98.75 225 GLY B CA 1
ATOM 4875 C C . GLY B 1 225 ? 10.641 6.848 7.074 1 98.75 225 GLY B C 1
ATOM 4876 O O . GLY B 1 225 ? 10.625 7.98 6.582 1 98.75 225 GLY B O 1
ATOM 4877 N N . MET B 1 226 ? 10.656 5.734 6.336 1 98.81 226 MET B N 1
ATOM 4878 C CA . MET B 1 226 ? 10.516 5.758 4.883 1 98.81 226 MET B CA 1
ATOM 4879 C C . MET B 1 226 ? 9.055 5.586 4.473 1 98.81 226 MET B C 1
ATOM 4881 O O . MET B 1 226 ? 8.281 4.941 5.18 1 98.81 226 MET B O 1
ATOM 4885 N N . ALA B 1 227 ? 8.672 6.148 3.328 1 98.75 227 ALA B N 1
ATOM 4886 C CA . ALA B 1 227 ? 7.316 5.992 2.807 1 98.75 227 ALA B CA 1
ATOM 4887 C C . ALA B 1 227 ? 7.059 4.551 2.381 1 98.75 227 ALA B C 1
ATOM 4889 O O . ALA B 1 227 ? 7.941 3.891 1.828 1 98.75 227 ALA B O 1
ATOM 4890 N N . GLY B 1 228 ? 5.785 4.074 2.646 1 98.75 228 GLY B N 1
ATOM 4891 C CA . GLY B 1 228 ? 5.41 2.756 2.166 1 98.75 228 GLY B CA 1
ATOM 4892 C C . GLY B 1 228 ? 4.629 1.949 3.188 1 98.75 228 GLY B C 1
ATOM 4893 O O . GLY B 1 228 ? 4.094 0.886 2.867 1 98.75 228 GLY B O 1
ATOM 4894 N N . VAL B 1 229 ? 4.582 2.436 4.434 1 98.88 229 VAL B N 1
ATOM 4895 C CA . VAL B 1 229 ? 3.812 1.792 5.492 1 98.88 229 VAL B CA 1
ATOM 4896 C C . VAL B 1 229 ? 2.869 2.805 6.137 1 98.88 229 VAL B C 1
ATOM 4898 O O . VAL B 1 229 ? 3.252 3.951 6.379 1 98.88 229 VAL B O 1
ATOM 4901 N N . SER B 1 230 ? 1.677 2.438 6.27 1 98.88 230 SER B N 1
ATOM 4902 C CA . SER B 1 230 ? 0.701 3.203 7.035 1 98.88 230 SER B CA 1
ATOM 4903 C C . SER B 1 230 ? 0.036 2.338 8.102 1 98.88 230 SER B C 1
ATOM 4905 O O . SER B 1 230 ? 0.227 1.12 8.125 1 98.88 230 SER B O 1
ATOM 4907 N N . PHE B 1 231 ? -0.658 2.973 9.055 1 98.88 231 PHE B N 1
ATOM 4908 C CA . PHE B 1 231 ? -1.205 2.176 10.148 1 98.88 231 PHE B CA 1
ATOM 4909 C C . PHE B 1 231 ? -2.379 2.891 10.805 1 98.88 231 PHE B C 1
ATOM 4911 O O . PHE B 1 231 ? -2.559 4.098 10.625 1 98.88 231 PHE B O 1
ATOM 4918 N N . VAL B 1 232 ? -3.146 2.135 11.477 1 98.94 232 VAL B N 1
ATOM 4919 C CA . VAL B 1 232 ? -4.242 2.604 12.32 1 98.94 232 VAL B CA 1
ATOM 4920 C C . VAL B 1 232 ? -4.027 2.139 13.758 1 98.94 232 VAL B C 1
ATOM 4922 O O . VAL B 1 232 ? -3.838 0.947 14.008 1 98.94 232 VAL B O 1
ATOM 4925 N N . ILE B 1 233 ? -3.934 3.055 14.68 1 98.94 233 ILE B N 1
ATOM 4926 C CA . ILE B 1 233 ? -4.02 2.717 16.094 1 98.94 233 ILE B CA 1
ATOM 4927 C C . ILE B 1 233 ? -5.484 2.713 16.531 1 98.94 233 ILE B C 1
ATOM 4929 O O . ILE B 1 233 ? -6.18 3.721 16.406 1 98.94 233 ILE B O 1
ATOM 4933 N N . ALA B 1 234 ? -5.938 1.599 17.062 1 98.88 234 ALA B N 1
ATOM 4934 C CA . ALA B 1 234 ? -7.359 1.423 17.344 1 98.88 234 ALA B CA 1
ATOM 4935 C C . ALA B 1 234 ? -7.586 0.905 18.766 1 98.88 234 ALA B C 1
ATOM 4937 O O . ALA B 1 234 ? -6.785 0.124 19.281 1 98.88 234 ALA B O 1
ATOM 4938 N N . GLU B 1 235 ? -8.648 1.363 19.391 1 98.75 235 GLU B N 1
ATOM 4939 C CA . GLU B 1 235 ? -9.133 0.731 20.609 1 98.75 235 GLU B CA 1
ATOM 4940 C C . GLU B 1 235 ? -9.555 -0.712 20.359 1 98.75 235 GLU B C 1
ATOM 4942 O O . GLU B 1 235 ? -10.375 -0.976 19.469 1 98.75 235 GLU B O 1
ATOM 4947 N N . LYS B 1 236 ? -9.039 -1.639 21.109 1 98 236 LYS B N 1
ATOM 4948 C CA . LYS B 1 236 ? -9.102 -3.064 20.812 1 98 236 LYS B CA 1
ATOM 4949 C C . LYS B 1 236 ? -10.547 -3.559 20.781 1 98 236 LYS B C 1
ATOM 4951 O O . LYS B 1 236 ? -10.961 -4.254 19.859 1 98 236 LYS B O 1
ATOM 4956 N N . GLU B 1 237 ? -11.344 -3.24 21.766 1 97.94 237 GLU B N 1
ATOM 4957 C CA . GLU B 1 237 ? -12.711 -3.746 21.859 1 97.94 237 GLU B CA 1
ATOM 4958 C C . GLU B 1 237 ? -13.555 -3.264 20.688 1 97.94 237 GLU B C 1
ATOM 4960 O O . GLU B 1 237 ? -14.305 -4.043 20.094 1 97.94 237 GLU B O 1
ATOM 4965 N N . LEU B 1 238 ? -13.477 -1.978 20.375 1 98.38 238 LEU B N 1
ATOM 4966 C CA . LEU B 1 238 ? -14.234 -1.416 19.266 1 98.38 238 LEU B CA 1
ATOM 4967 C C . LEU B 1 238 ? -13.781 -2.018 17.938 1 98.38 238 LEU B C 1
ATOM 4969 O O . LEU B 1 238 ? -14.602 -2.256 17.047 1 98.38 238 LEU B O 1
ATOM 4973 N N . LEU B 1 239 ? -12.477 -2.203 17.828 1 98.5 239 LEU B N 1
ATOM 4974 C CA . LEU B 1 239 ? -11.922 -2.826 16.641 1 98.5 239 LEU B CA 1
ATOM 4975 C C . LEU B 1 239 ? -12.516 -4.215 16.422 1 98.5 239 LEU B C 1
ATOM 4977 O O . LEU B 1 239 ? -12.922 -4.555 15.312 1 98.5 239 LEU B O 1
ATOM 4981 N N . VAL B 1 240 ? -12.578 -5.027 17.438 1 98 240 VAL B N 1
ATOM 4982 C CA . VAL B 1 240 ? -13.109 -6.387 17.375 1 98 240 VAL B CA 1
ATOM 4983 C C . VAL B 1 240 ? -14.578 -6.348 16.969 1 98 240 VAL B C 1
ATOM 4985 O O . VAL B 1 240 ? -15.047 -7.195 16.203 1 98 240 VAL B O 1
ATOM 4988 N N . ASN B 1 241 ? -15.289 -5.359 17.406 1 97.56 241 ASN B N 1
ATOM 4989 C CA . ASN B 1 241 ? -16.719 -5.238 17.125 1 97.56 241 ASN B CA 1
ATOM 4990 C C . ASN B 1 241 ? -16.969 -4.965 15.641 1 97.56 241 ASN B C 1
ATOM 4992 O O . ASN B 1 241 ? -18.062 -5.211 15.133 1 97.56 241 ASN B O 1
ATOM 4996 N N . THR B 1 242 ? -15.969 -4.473 14.914 1 98.06 242 THR B N 1
ATOM 4997 C CA . THR B 1 242 ? -16.156 -4.176 13.5 1 98.06 242 THR B CA 1
ATOM 4998 C C . THR B 1 242 ? -16.25 -5.457 12.68 1 98.06 242 THR B C 1
ATOM 5000 O O . THR B 1 242 ? -16.578 -5.422 11.492 1 98.06 242 THR B O 1
ATOM 5003 N N . LYS B 1 243 ? -15.992 -6.605 13.289 1 97.12 243 LYS B N 1
ATOM 5004 C CA . LYS B 1 243 ? -16.125 -7.902 12.633 1 97.12 243 LYS B CA 1
ATOM 5005 C C . LYS B 1 243 ? -17.531 -8.102 12.07 1 97.12 243 LYS B C 1
ATOM 5007 O O . LYS B 1 243 ? -17.703 -8.812 11.078 1 97.12 243 LYS B O 1
ATOM 5012 N N . SER B 1 244 ? -18.5 -7.453 12.695 1 96.75 244 SER B N 1
ATOM 5013 C CA . SER B 1 244 ? -19.891 -7.625 12.312 1 96.75 244 SER B CA 1
ATOM 5014 C C . SER B 1 244 ? -20.25 -6.754 11.117 1 96.75 244 SER B C 1
ATOM 5016 O O . SER B 1 244 ? -21.312 -6.93 10.508 1 96.75 244 SER B O 1
ATOM 5018 N N . ILE B 1 245 ? -19.391 -5.816 10.75 1 96.94 245 ILE B N 1
ATOM 5019 C CA . ILE B 1 245 ? -19.641 -4.93 9.617 1 96.94 245 ILE B CA 1
ATOM 5020 C C . ILE B 1 245 ? -19.188 -5.605 8.328 1 96.94 245 ILE B C 1
ATOM 5022 O O . ILE B 1 245 ? -18.062 -6.094 8.234 1 96.94 245 ILE B O 1
ATOM 5026 N N . LYS B 1 246 ? -20.031 -5.668 7.348 1 95.12 246 LYS B N 1
ATOM 5027 C CA . LYS B 1 246 ? -19.688 -6.258 6.059 1 95.12 246 LYS B CA 1
ATOM 5028 C C . LYS B 1 246 ? -18.469 -5.574 5.453 1 95.12 246 LYS B C 1
ATOM 5030 O O . LYS B 1 246 ? -18.406 -4.344 5.375 1 95.12 246 LYS B O 1
ATOM 5035 N N . PRO B 1 247 ? -17.516 -6.316 5.035 1 97.75 247 PRO B N 1
ATOM 5036 C CA . PRO B 1 247 ? -16.344 -5.703 4.41 1 97.75 247 PRO B CA 1
ATOM 5037 C C . PRO B 1 247 ? -16.688 -4.941 3.133 1 97.75 247 PRO B C 1
ATOM 5039 O O . PRO B 1 247 ? -17.5 -5.402 2.334 1 97.75 247 PRO B O 1
ATOM 5042 N N . ARG B 1 248 ? -16.094 -3.779 2.967 1 98 248 ARG B N 1
ATOM 5043 C CA . ARG B 1 248 ? -16.312 -2.957 1.783 1 98 248 ARG B CA 1
ATOM 5044 C C . ARG B 1 248 ? -15.109 -3.004 0.845 1 98 248 ARG B C 1
ATOM 5046 O O . ARG B 1 248 ? -15.141 -2.418 -0.239 1 98 248 ARG B O 1
ATOM 5053 N N . ASN B 1 249 ? -14.078 -3.602 1.218 1 98.62 249 ASN B N 1
ATOM 5054 C CA . ASN B 1 249 ? -12.875 -3.951 0.462 1 98.62 249 ASN B CA 1
ATOM 5055 C C . ASN B 1 249 ? -12.117 -5.102 1.119 1 98.62 249 ASN B C 1
ATOM 5057 O O . ASN B 1 249 ? -12.438 -5.5 2.24 1 98.62 249 ASN B O 1
ATOM 5061 N N . LEU B 1 250 ? -11.18 -5.645 0.404 1 98.75 250 LEU B N 1
ATOM 5062 C CA . LEU B 1 250 ? -10.406 -6.77 0.929 1 98.75 250 LEU B CA 1
ATOM 5063 C C . LEU B 1 250 ? -9.086 -6.289 1.528 1 98.75 250 LEU B C 1
ATOM 5065 O O . LEU B 1 250 ? -8.812 -6.539 2.703 1 98.75 250 LEU B O 1
ATOM 5069 N N . TYR B 1 251 ? -8.297 -5.602 0.812 1 98.81 251 TYR B N 1
ATOM 5070 C CA . TYR B 1 251 ? -6.914 -5.262 1.142 1 98.81 251 TYR B CA 1
ATOM 5071 C C . TYR B 1 251 ? -6.852 -4.375 2.379 1 98.81 251 TYR B C 1
ATOM 5073 O O . TYR B 1 251 ? -5.961 -4.527 3.217 1 98.81 251 TYR B O 1
ATOM 5081 N N . LEU B 1 252 ? -7.84 -3.461 2.531 1 98.81 252 LEU B N 1
ATOM 5082 C CA . LEU B 1 252 ? -7.766 -2.436 3.566 1 98.81 252 LEU B CA 1
ATOM 5083 C C . LEU B 1 252 ? -8.758 -2.725 4.688 1 98.81 252 LEU B C 1
ATOM 5085 O O . LEU B 1 252 ? -9.016 -1.862 5.531 1 98.81 252 LEU B O 1
ATOM 5089 N N . ASN B 1 253 ? -9.312 -3.879 4.711 1 98.81 253 ASN B N 1
ATOM 5090 C CA . ASN B 1 253 ? -10.219 -4.18 5.812 1 98.81 253 ASN B CA 1
ATOM 5091 C C . ASN B 1 253 ? -9.492 -4.215 7.152 1 98.81 253 ASN B C 1
ATOM 5093 O O . ASN B 1 253 ? -8.594 -5.035 7.352 1 98.81 253 ASN B O 1
ATOM 5097 N N . LEU B 1 254 ? -9.93 -3.443 8.031 1 98.69 254 LEU B N 1
ATOM 5098 C CA . LEU B 1 254 ? -9.211 -3.188 9.273 1 98.69 254 LEU B CA 1
ATOM 5099 C C . LEU B 1 254 ? -9.266 -4.402 10.195 1 98.69 254 LEU B C 1
ATOM 5101 O O . LEU B 1 254 ? -8.234 -4.875 10.672 1 98.69 254 LEU B O 1
ATOM 5105 N N . TYR B 1 255 ? -10.383 -4.988 10.414 1 98.44 255 TYR B N 1
ATOM 5106 C CA . TYR B 1 255 ? -10.539 -6.109 11.336 1 98.44 255 TYR B CA 1
ATOM 5107 C C . TYR B 1 255 ? -9.797 -7.34 10.828 1 98.44 255 TYR B C 1
ATOM 5109 O O . TYR B 1 255 ? -9.094 -8.008 11.586 1 98.44 255 TYR B O 1
ATOM 5117 N N . ASN B 1 256 ? -9.992 -7.617 9.539 1 98.25 256 ASN B N 1
ATOM 5118 C CA . ASN B 1 256 ? -9.352 -8.805 9 1 98.25 256 ASN B CA 1
ATOM 5119 C C . ASN B 1 256 ? -7.828 -8.711 9.086 1 98.25 256 ASN B C 1
ATOM 5121 O O . ASN B 1 256 ? -7.152 -9.711 9.344 1 98.25 256 ASN B O 1
ATOM 5125 N N . GLN B 1 257 ? -7.305 -7.504 8.82 1 98.31 257 GLN B N 1
ATOM 5126 C CA . GLN B 1 257 ? -5.871 -7.293 8.984 1 98.31 257 GLN B CA 1
ATOM 5127 C C . GLN B 1 257 ? -5.445 -7.508 10.438 1 98.31 257 GLN B C 1
ATOM 5129 O O . GLN B 1 257 ? -4.414 -8.125 10.703 1 98.31 257 GLN B O 1
ATOM 5134 N N . TYR B 1 258 ? -6.195 -7.039 11.375 1 98.12 258 TYR B N 1
ATOM 5135 C CA . TYR B 1 258 ? -5.91 -7.156 12.805 1 98.12 258 TYR B CA 1
ATOM 5136 C C . TYR B 1 258 ? -5.953 -8.617 13.25 1 98.12 258 TYR B C 1
ATOM 5138 O O . TYR B 1 258 ? -5.055 -9.086 13.953 1 98.12 258 TYR B O 1
ATOM 5146 N N . GLU B 1 259 ? -7 -9.289 12.852 1 97.19 259 GLU B N 1
ATOM 5147 C CA . GLU B 1 259 ? -7.195 -10.672 13.266 1 97.19 259 GLU B CA 1
ATOM 5148 C C . GLU B 1 259 ? -6.02 -11.547 12.852 1 97.19 259 GLU B C 1
ATOM 5150 O O . GLU B 1 259 ? -5.523 -12.352 13.641 1 97.19 259 GLU B O 1
ATOM 5155 N N . TYR B 1 260 ? -5.617 -11.344 11.648 1 94.38 260 TYR B N 1
ATOM 5156 C CA . TYR B 1 260 ? -4.484 -12.125 11.156 1 94.38 260 TYR B CA 1
ATOM 5157 C C . TYR B 1 260 ? -3.207 -11.758 11.898 1 94.38 260 TYR B C 1
ATOM 5159 O O . TYR B 1 260 ? -2.406 -12.633 12.242 1 94.38 260 TYR B O 1
ATOM 5167 N N . PHE B 1 261 ? -3.02 -10.547 12.141 1 92.69 261 PHE B N 1
ATOM 5168 C CA . PHE B 1 261 ? -1.823 -10.055 12.812 1 92.69 261 PHE B CA 1
ATOM 5169 C C . PHE B 1 261 ? -1.731 -10.602 14.227 1 92.69 261 PHE B C 1
ATOM 5171 O O . PHE B 1 261 ? -0.658 -11.016 14.672 1 92.69 261 PHE B O 1
ATOM 5178 N N . GLN B 1 262 ? -2.803 -10.57 14.953 1 91.06 262 GLN B N 1
ATOM 5179 C CA . GLN B 1 262 ? -2.822 -11.008 16.344 1 91.06 262 GLN B CA 1
ATOM 5180 C C . GLN B 1 262 ? -2.43 -12.477 16.469 1 91.06 262 GLN B C 1
ATOM 5182 O O . GLN B 1 262 ? -1.797 -12.875 17.453 1 91.06 262 GLN B O 1
ATOM 5187 N N . LYS B 1 263 ? -2.668 -13.227 15.5 1 88.5 263 LYS B N 1
ATOM 5188 C CA . LYS B 1 263 ? -2.426 -14.664 15.539 1 88.5 263 LYS B CA 1
ATOM 5189 C C . LYS B 1 263 ? -0.988 -14.992 15.148 1 88.5 263 LYS B C 1
ATOM 5191 O O . LYS B 1 263 ? -0.407 -15.953 15.648 1 88.5 263 LYS B O 1
ATOM 5196 N N . ASN B 1 264 ? -0.399 -14.117 14.289 1 86.69 264 ASN B N 1
ATOM 5197 C CA . ASN B 1 264 ? 0.83 -14.547 13.633 1 86.69 264 ASN B CA 1
ATOM 5198 C C . ASN B 1 264 ? 1.914 -13.477 13.711 1 86.69 264 ASN B C 1
ATOM 5200 O O . ASN B 1 264 ? 3.074 -13.734 13.391 1 86.69 264 ASN B O 1
ATOM 5204 N N . TYR B 1 265 ? 1.547 -12.242 14.109 1 89.81 265 TYR B N 1
ATOM 5205 C CA . TYR B 1 265 ? 2.391 -11.062 14 1 89.81 265 TYR B CA 1
ATOM 5206 C C . TYR B 1 265 ? 2.871 -10.867 12.562 1 89.81 265 TYR B C 1
ATOM 5208 O O . TYR B 1 265 ? 4.051 -10.594 12.328 1 89.81 265 TYR B O 1
ATOM 5216 N N . GLN B 1 266 ? 1.985 -11.156 11.68 1 93.12 266 GLN B N 1
ATOM 5217 C CA . GLN B 1 266 ? 2.209 -11.008 10.242 1 93.12 266 GLN B CA 1
ATOM 5218 C C . GLN B 1 266 ? 1.079 -10.219 9.594 1 93.12 266 GLN B C 1
ATOM 5220 O O . GLN B 1 266 ? -0.058 -10.242 10.07 1 93.12 266 GLN B O 1
ATOM 5225 N N . MET B 1 267 ? 1.406 -9.43 8.586 1 96.25 267 MET B N 1
ATOM 5226 C CA . MET B 1 26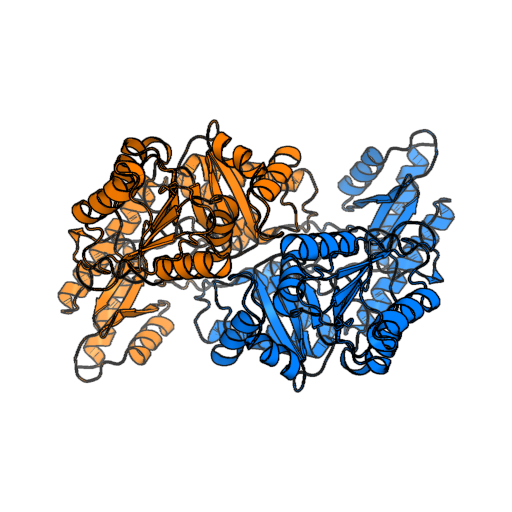7 ? 0.36 -8.867 7.738 1 96.25 267 MET B CA 1
ATOM 5227 C C . MET B 1 267 ? -0.305 -9.953 6.902 1 96.25 267 MET B C 1
ATOM 5229 O O . MET B 1 267 ? 0.312 -10.977 6.602 1 96.25 267 MET B O 1
ATOM 5233 N N . ARG B 1 268 ? -1.55 -9.734 6.523 1 96.75 268 ARG B N 1
ATOM 5234 C CA . ARG B 1 268 ? -2.279 -10.703 5.715 1 96.75 268 ARG B CA 1
ATOM 5235 C C . ARG B 1 268 ? -1.59 -10.922 4.375 1 96.75 268 ARG B C 1
ATOM 5237 O O . ARG B 1 268 ? -1.572 -12.047 3.855 1 96.75 268 ARG B O 1
ATOM 5244 N N . PHE B 1 269 ? -1.06 -9.852 3.869 1 97.88 269 PHE B N 1
ATOM 5245 C CA . PHE B 1 269 ? -0.399 -9.898 2.57 1 97.88 269 PHE B CA 1
ATOM 5246 C C . PHE B 1 269 ? 1.064 -9.492 2.691 1 97.88 269 PHE B C 1
ATOM 5248 O O . PHE B 1 269 ? 1.509 -9.062 3.76 1 97.88 269 PHE B O 1
ATOM 5255 N N . THR B 1 270 ? 1.803 -9.664 1.63 1 98 270 THR B N 1
ATOM 5256 C CA . THR B 1 270 ? 3.242 -9.43 1.671 1 98 270 THR B CA 1
ATOM 5257 C C . THR B 1 270 ? 3.545 -8.016 2.148 1 98 270 THR B C 1
ATOM 5259 O O . THR B 1 270 ? 3.107 -7.039 1.534 1 98 270 THR B O 1
ATOM 5262 N N . PRO B 1 271 ? 4.223 -7.887 3.277 1 98.44 271 PRO B N 1
ATOM 5263 C CA . PRO B 1 271 ? 4.566 -6.559 3.793 1 98.44 271 PRO B CA 1
ATOM 5264 C C . PRO B 1 271 ? 5.77 -5.941 3.078 1 98.44 271 PRO B C 1
ATOM 5266 O O . PRO B 1 271 ? 6.555 -6.66 2.455 1 98.44 271 PRO B O 1
ATOM 5269 N N . PRO B 1 272 ? 5.859 -4.629 3.064 1 98.81 272 PRO B N 1
ATOM 5270 C CA . PRO B 1 272 ? 7.102 -3.99 2.617 1 98.81 272 PRO B CA 1
ATOM 5271 C C . PRO B 1 272 ? 8.242 -4.16 3.615 1 98.81 272 PRO B C 1
ATOM 5273 O O . PRO B 1 272 ? 8.531 -3.244 4.391 1 98.81 272 PRO B O 1
ATOM 5276 N N . VAL B 1 273 ? 8.945 -5.168 3.539 1 98.69 273 VAL B N 1
ATOM 5277 C CA . VAL B 1 273 ? 9.883 -5.684 4.531 1 98.69 273 VAL B CA 1
ATOM 5278 C C . VAL B 1 273 ? 10.938 -4.625 4.848 1 98.69 273 VAL B C 1
ATOM 5280 O O . VAL B 1 273 ? 11.156 -4.277 6.012 1 98.69 273 VAL B O 1
ATOM 5283 N N . GLN B 1 274 ? 11.555 -4.07 3.844 1 98.75 274 GLN B N 1
ATOM 5284 C CA . GLN B 1 274 ? 12.656 -3.129 4.035 1 98.75 274 GLN B CA 1
ATOM 5285 C C . GLN B 1 274 ? 12.164 -1.831 4.672 1 98.75 274 GLN B C 1
ATOM 5287 O O . GLN B 1 274 ? 12.844 -1.252 5.52 1 98.75 274 GLN B O 1
ATOM 5292 N N . VAL B 1 275 ? 10.992 -1.395 4.273 1 98.88 275 VAL B N 1
ATOM 5293 C CA . VAL B 1 275 ? 10.406 -0.188 4.844 1 98.88 275 VAL B CA 1
ATOM 5294 C C . VAL B 1 275 ? 10.125 -0.402 6.328 1 98.88 275 VAL B C 1
ATOM 5296 O O . VAL B 1 275 ? 10.273 0.521 7.133 1 98.88 275 VAL B O 1
ATOM 5299 N N . LEU B 1 276 ? 9.734 -1.605 6.695 1 98.88 276 LEU B N 1
ATOM 5300 C CA . LEU B 1 276 ? 9.445 -1.917 8.086 1 98.88 276 LEU B CA 1
ATOM 5301 C C . LEU B 1 276 ? 10.719 -1.928 8.922 1 98.88 276 LEU B C 1
ATOM 5303 O O . LEU B 1 276 ? 10.703 -1.532 10.094 1 98.88 276 LEU B O 1
ATOM 5307 N N . TYR B 1 277 ? 11.805 -2.357 8.352 1 98.94 277 TYR B N 1
ATOM 5308 C CA . TYR B 1 277 ? 13.078 -2.256 9.062 1 98.94 277 TYR B CA 1
ATOM 5309 C C . TYR B 1 277 ? 13.461 -0.797 9.297 1 98.94 277 TYR B C 1
ATOM 5311 O O . TYR B 1 277 ? 13.953 -0.439 10.367 1 98.94 277 TYR B O 1
ATOM 5319 N N . ALA B 1 278 ? 13.258 0.003 8.289 1 98.94 278 ALA B N 1
ATOM 5320 C CA . ALA B 1 278 ? 13.5 1.435 8.438 1 98.94 278 ALA B CA 1
ATOM 5321 C C . ALA B 1 278 ? 12.602 2.031 9.516 1 98.94 278 ALA B C 1
ATOM 5323 O O . ALA B 1 278 ? 13.039 2.871 10.305 1 98.94 278 ALA B O 1
ATOM 5324 N N . LEU B 1 279 ? 11.359 1.617 9.516 1 98.94 279 LEU B N 1
ATOM 5325 C CA . LEU B 1 279 ? 10.398 2.111 10.5 1 98.94 279 LEU B CA 1
ATOM 5326 C C . LEU B 1 279 ? 10.82 1.709 11.914 1 98.94 279 LEU B C 1
ATOM 5328 O O . LEU B 1 279 ? 10.703 2.502 12.852 1 98.94 279 LEU B O 1
ATOM 5332 N N . LYS B 1 280 ? 11.289 0.483 12.07 1 98.94 280 LYS B N 1
ATOM 5333 C CA . LYS B 1 280 ? 11.805 0.038 13.359 1 98.94 280 LYS B CA 1
ATOM 5334 C C . LYS B 1 280 ? 12.898 0.966 13.867 1 98.94 280 LYS B C 1
ATOM 5336 O O . LYS B 1 280 ? 12.875 1.398 15.023 1 98.94 280 LYS B O 1
ATOM 5341 N N . GLN B 1 281 ? 13.82 1.264 12.984 1 98.94 281 GLN B N 1
ATOM 5342 C CA . GLN B 1 281 ? 14.914 2.152 13.352 1 98.94 281 GLN B CA 1
ATOM 5343 C C . GLN B 1 281 ? 14.398 3.549 13.695 1 98.94 281 GLN B C 1
ATOM 5345 O O . GLN B 1 281 ? 14.875 4.18 14.641 1 98.94 281 GLN B O 1
ATOM 5350 N N . ALA B 1 282 ? 13.469 4.043 12.953 1 98.94 282 ALA B N 1
ATOM 5351 C CA . ALA B 1 282 ? 12.883 5.355 13.203 1 98.94 282 ALA B CA 1
ATOM 5352 C C . ALA B 1 282 ? 12.203 5.398 14.57 1 98.94 282 ALA B C 1
ATOM 5354 O O . ALA B 1 282 ? 12.289 6.402 15.281 1 98.94 282 ALA B O 1
ATOM 5355 N N . ILE B 1 283 ? 11.5 4.328 14.906 1 98.94 283 ILE B N 1
ATOM 5356 C CA . ILE B 1 283 ? 10.836 4.227 16.203 1 98.94 283 ILE B CA 1
ATOM 5357 C C . ILE B 1 283 ? 11.875 4.277 17.328 1 98.94 283 ILE B C 1
ATOM 5359 O O . ILE B 1 283 ? 11.695 4.984 18.312 1 98.94 283 ILE B O 1
ATOM 5363 N N . ILE B 1 284 ? 12.969 3.514 17.156 1 98.94 284 ILE B N 1
ATOM 5364 C CA . ILE B 1 284 ? 14.047 3.498 18.141 1 98.94 284 ILE B CA 1
ATOM 5365 C C . ILE B 1 284 ? 14.57 4.918 18.344 1 98.94 284 ILE B C 1
ATOM 5367 O O . ILE B 1 284 ? 14.742 5.359 19.484 1 98.94 284 ILE B O 1
ATOM 5371 N N . GLU B 1 285 ? 14.734 5.652 17.297 1 98.88 285 GLU B N 1
ATOM 5372 C CA . GLU B 1 285 ? 15.242 7.02 17.375 1 98.88 285 GLU B CA 1
ATOM 5373 C C . GLU B 1 285 ? 14.219 7.953 18.016 1 98.88 285 GLU B C 1
ATOM 5375 O O . GLU B 1 285 ? 14.586 8.844 18.781 1 98.88 285 GLU B O 1
ATOM 5380 N N . THR B 1 286 ? 12.961 7.758 17.672 1 98.81 286 THR B N 1
ATOM 5381 C CA . THR B 1 286 ? 11.898 8.57 18.266 1 98.81 286 THR B CA 1
ATOM 5382 C C . THR B 1 286 ? 11.844 8.375 19.781 1 98.81 286 THR B C 1
ATOM 5384 O O . THR B 1 286 ? 11.719 9.336 20.531 1 98.81 286 THR B O 1
ATOM 5387 N N . LYS B 1 287 ? 11.891 7.18 20.172 1 98.56 287 LYS B N 1
ATOM 5388 C CA . LYS B 1 287 ? 11.836 6.867 21.594 1 98.56 287 LYS B CA 1
ATOM 5389 C C . LYS B 1 287 ? 13.039 7.449 22.328 1 98.56 287 LYS B C 1
ATOM 5391 O O . LYS B 1 287 ? 12.914 7.914 23.469 1 98.56 287 LYS B O 1
ATOM 5396 N N . ALA B 1 288 ? 14.203 7.398 21.719 1 98.69 288 ALA B N 1
ATOM 5397 C CA . ALA B 1 288 ? 15.406 7.973 22.312 1 98.69 288 ALA B CA 1
ATOM 5398 C C . ALA B 1 288 ? 15.266 9.477 22.484 1 98.69 288 ALA B C 1
ATOM 5400 O O . ALA B 1 288 ? 15.688 10.031 23.5 1 98.69 288 ALA B O 1
ATOM 5401 N N . GLU B 1 289 ? 14.617 10.148 21.531 1 98.5 289 GLU B N 1
ATOM 5402 C CA . GLU B 1 289 ? 14.406 11.586 21.578 1 98.5 289 GLU B CA 1
ATOM 5403 C C . GLU B 1 289 ? 13.203 11.945 22.438 1 98.5 289 GLU B C 1
ATOM 5405 O O . GLU B 1 289 ? 13.227 12.922 23.188 1 98.5 289 GLU B O 1
ATOM 5410 N N . THR B 1 290 ? 12.148 11.133 22.375 1 98.44 290 THR B N 1
ATOM 5411 C CA . THR B 1 290 ? 10.82 11.305 22.953 1 98.44 290 THR B CA 1
ATOM 5412 C C . THR B 1 290 ? 9.977 12.242 22.094 1 98.44 290 THR B C 1
ATOM 5414 O O . THR B 1 290 ? 10.516 13.086 21.375 1 98.44 290 THR B O 1
ATOM 5417 N N . ILE B 1 291 ? 8.719 12.125 22.188 1 98.5 291 ILE B N 1
ATOM 5418 C CA . ILE B 1 291 ? 7.809 12.93 21.391 1 98.5 291 ILE B CA 1
ATOM 5419 C C . ILE B 1 291 ? 7.824 14.375 21.859 1 98.5 291 ILE B C 1
ATOM 5421 O O . ILE B 1 291 ? 7.797 15.312 21.062 1 98.5 291 ILE B O 1
ATOM 5425 N N . GLU B 1 292 ? 7.887 14.594 23.141 1 98.31 292 GLU B N 1
ATOM 5426 C CA . GLU B 1 292 ? 7.902 15.93 23.734 1 98.31 292 GLU B CA 1
ATOM 5427 C C . GLU B 1 292 ? 9.117 16.734 23.25 1 98.31 292 GLU B C 1
ATOM 5429 O O . GLU B 1 292 ? 8.984 17.891 22.859 1 98.31 292 GLU B O 1
ATOM 5434 N N . ARG B 1 293 ? 10.258 16.141 23.281 1 98.69 293 ARG B N 1
ATOM 5435 C CA . ARG B 1 293 ? 11.484 16.812 22.859 1 98.69 293 ARG B CA 1
ATOM 5436 C C . ARG B 1 293 ? 11.5 17.062 21.359 1 98.69 293 ARG B C 1
ATOM 5438 O O . ARG B 1 293 ? 12.023 18.078 20.891 1 98.69 293 ARG B O 1
ATOM 5445 N N . ARG B 1 294 ? 11 16.125 20.641 1 98.75 294 ARG B N 1
ATOM 5446 C CA . ARG B 1 294 ? 10.875 16.328 19.203 1 98.75 294 ARG B CA 1
ATOM 5447 C C . ARG B 1 294 ? 9.969 17.516 18.891 1 98.75 294 ARG B C 1
ATOM 5449 O O . ARG B 1 294 ? 10.289 18.328 18.016 1 98.75 294 ARG B O 1
ATOM 5456 N N . TYR B 1 295 ? 8.875 17.562 19.578 1 98.62 295 TYR B N 1
ATOM 5457 C CA . TYR B 1 295 ? 7.957 18.672 19.406 1 98.62 295 TYR B CA 1
ATOM 5458 C C . TYR B 1 295 ? 8.648 20 19.734 1 98.62 295 TYR B C 1
ATOM 5460 O O . TYR B 1 295 ? 8.508 20.969 18.984 1 98.62 295 TYR B O 1
ATOM 5468 N N . GLU B 1 296 ? 9.359 20 20.766 1 98.69 296 GLU B N 1
ATOM 5469 C CA . GLU B 1 296 ? 10.117 21.203 21.141 1 98.69 296 GLU B CA 1
ATOM 5470 C C . GLU B 1 296 ? 11.094 21.594 20.031 1 98.69 296 GLU B C 1
ATOM 5472 O O . GLU B 1 296 ? 11.242 22.781 19.734 1 98.69 296 GLU B O 1
ATOM 5477 N N . ARG B 1 297 ? 11.789 20.609 19.516 1 98.75 297 ARG B N 1
ATOM 5478 C CA . ARG B 1 297 ? 12.734 20.844 18.422 1 98.75 297 ARG B CA 1
ATOM 5479 C C . ARG B 1 297 ? 12.031 21.438 17.203 1 98.75 297 ARG B C 1
ATOM 5481 O O . ARG B 1 297 ? 12.516 22.391 16.609 1 98.75 297 ARG B O 1
ATOM 5488 N N . TYR B 1 298 ? 10.867 20.875 16.844 1 98.81 298 TYR B N 1
ATOM 5489 C CA . TYR B 1 298 ? 10.109 21.375 15.711 1 98.81 298 TYR B CA 1
ATOM 5490 C C . TYR B 1 298 ? 9.625 22.797 15.977 1 98.81 298 TYR B C 1
ATOM 5492 O O . TYR B 1 298 ? 9.648 23.656 15.078 1 98.81 298 TYR B O 1
ATOM 5500 N N . VAL B 1 299 ? 9.188 23.078 17.188 1 98.75 299 VAL B N 1
ATOM 5501 C CA . VAL B 1 299 ? 8.703 24.391 17.578 1 98.75 299 VAL B CA 1
ATOM 5502 C C . VAL B 1 299 ? 9.844 25.406 17.469 1 98.75 299 VAL B C 1
ATOM 5504 O O . VAL B 1 299 ? 9.656 26.516 16.953 1 98.75 299 VAL B O 1
ATOM 5507 N N . LYS B 1 300 ? 11 25.062 17.953 1 98.88 300 LYS B N 1
ATOM 5508 C CA . LYS B 1 300 ? 12.156 25.953 17.844 1 98.88 300 LYS B CA 1
ATOM 5509 C C . LYS B 1 300 ? 12.484 26.266 16.391 1 98.88 300 LYS B C 1
ATOM 5511 O O . LYS B 1 300 ? 12.82 27.406 16.047 1 98.88 300 LYS B O 1
ATOM 5516 N N . CYS B 1 301 ? 12.438 25.25 15.586 1 98.88 301 CYS B N 1
ATOM 5517 C CA . CYS B 1 301 ? 12.648 25.438 14.156 1 98.88 301 CYS B CA 1
ATOM 5518 C C . CYS B 1 301 ? 11.617 26.406 13.586 1 98.88 301 CYS B C 1
ATOM 5520 O O . CYS B 1 301 ? 11.953 27.266 12.773 1 98.88 301 CYS B O 1
ATOM 5522 N N . CYS B 1 302 ? 10.391 26.297 13.992 1 98.88 302 CYS B N 1
ATOM 5523 C CA . CYS B 1 302 ? 9.305 27.156 13.516 1 98.88 302 CYS B CA 1
ATOM 5524 C C . CYS B 1 302 ? 9.531 28.594 13.945 1 98.88 302 CYS B C 1
ATOM 5526 O O . CYS B 1 302 ? 9.297 29.516 13.164 1 98.88 302 CYS B O 1
ATOM 5528 N N . GLU B 1 303 ? 9.961 28.766 15.117 1 98.81 303 GLU B N 1
ATOM 5529 C CA . GLU B 1 303 ? 10.219 30.109 15.633 1 98.81 303 GLU B CA 1
ATOM 5530 C C . GLU B 1 303 ? 11.281 30.828 14.797 1 98.81 303 GLU B C 1
ATOM 5532 O O . GLU B 1 303 ? 11.133 32 14.469 1 98.81 303 GLU B O 1
ATOM 5537 N N . ILE B 1 304 ? 12.297 30.094 14.477 1 98.88 304 ILE B N 1
ATOM 5538 C CA . ILE B 1 304 ? 13.359 30.641 13.633 1 98.88 304 ILE B CA 1
ATOM 5539 C C . ILE B 1 304 ? 12.789 31.016 12.266 1 98.88 304 ILE B C 1
ATOM 5541 O O . ILE B 1 304 ? 13.086 32.094 11.727 1 98.88 304 ILE B O 1
ATOM 5545 N N . LEU B 1 305 ? 11.992 30.156 11.75 1 98.88 305 LEU B N 1
ATOM 5546 C CA . LEU B 1 305 ? 11.352 30.406 10.461 1 98.88 305 LEU B CA 1
ATOM 5547 C C . LEU B 1 305 ? 10.508 31.672 10.516 1 98.88 305 LEU B C 1
ATOM 5549 O O . LEU B 1 305 ? 10.633 32.531 9.641 1 98.88 305 LEU B O 1
ATOM 5553 N N . TRP B 1 306 ? 9.664 31.781 11.508 1 98.75 306 TRP B N 1
ATOM 5554 C CA . TRP B 1 306 ? 8.734 32.906 11.625 1 98.75 306 TRP B CA 1
ATOM 5555 C C . TRP B 1 306 ? 9.484 34.219 11.781 1 98.75 306 TRP B C 1
ATOM 5557 O O . TRP B 1 306 ? 9.102 35.25 11.203 1 98.75 306 TRP B O 1
ATOM 5567 N N . GLU B 1 307 ? 10.531 34.188 12.539 1 98.56 307 GLU B N 1
ATOM 5568 C CA . GLU B 1 307 ? 11.359 35.375 12.695 1 98.56 307 GLU B CA 1
ATOM 5569 C C . GLU B 1 307 ? 11.969 35.812 11.359 1 98.56 307 GLU B C 1
ATOM 5571 O O . GLU B 1 307 ? 11.984 37 11.023 1 98.56 307 GLU B O 1
ATOM 5576 N N . GLY B 1 308 ? 12.477 34.844 10.648 1 98.56 308 GLY B N 1
ATOM 5577 C CA . GLY B 1 308 ? 13.039 35.094 9.344 1 98.56 308 GLY B CA 1
ATOM 5578 C C . GLY B 1 308 ? 12.023 35.656 8.352 1 98.56 308 GLY B C 1
ATOM 5579 O O . GLY B 1 308 ? 12.312 36.562 7.59 1 98.56 308 GLY B O 1
ATOM 5580 N N . LEU B 1 309 ? 10.859 35.094 8.352 1 98.5 309 LEU B N 1
ATOM 5581 C CA . LEU B 1 309 ? 9.797 35.531 7.449 1 98.5 309 LEU B CA 1
ATOM 5582 C C . LEU B 1 309 ? 9.367 36.969 7.777 1 98.5 309 LEU B C 1
ATOM 5584 O O . LEU B 1 309 ? 9.094 37.75 6.871 1 98.5 309 LEU B O 1
ATOM 5588 N N . GLU B 1 310 ? 9.312 37.188 9.039 1 97.88 310 GLU B N 1
ATOM 5589 C CA . GLU B 1 310 ? 8.945 38.531 9.477 1 97.88 310 GLU B CA 1
ATOM 5590 C C . GLU B 1 310 ? 9.961 39.562 8.984 1 97.88 310 GLU B C 1
ATOM 5592 O O . GLU B 1 310 ? 9.578 40.656 8.508 1 97.88 310 GLU B O 1
ATOM 5597 N N . LYS B 1 311 ? 11.172 39.25 9.047 1 97.12 311 LYS B N 1
ATOM 5598 C CA . LYS B 1 311 ? 12.234 40.125 8.578 1 97.12 311 LYS B CA 1
ATOM 5599 C C . LYS B 1 311 ? 12.117 40.375 7.078 1 97.12 311 LYS B C 1
ATOM 5601 O O . LYS B 1 311 ? 12.492 41.469 6.594 1 97.12 311 LYS B O 1
ATOM 5606 N N . LEU B 1 312 ? 11.617 39.438 6.371 1 96.44 312 LEU B N 1
ATOM 5607 C CA . LEU B 1 312 ? 11.508 39.531 4.918 1 96.44 312 LEU B CA 1
ATOM 5608 C C . LEU B 1 312 ? 10.141 40.062 4.508 1 96.44 312 LEU B C 1
ATOM 5610 O O . LEU B 1 312 ? 9.82 40.125 3.318 1 96.44 312 LEU B O 1
ATOM 5614 N N . ASP B 1 313 ? 9.297 40.406 5.48 1 96 313 ASP B N 1
ATOM 5615 C CA . ASP B 1 313 ? 7.957 40.938 5.277 1 96 313 ASP B CA 1
ATOM 5616 C C . ASP B 1 313 ? 7.078 39.969 4.516 1 96 313 ASP B C 1
ATOM 5618 O O . ASP B 1 313 ? 6.355 40.344 3.594 1 96 313 ASP B O 1
ATOM 5622 N N . LEU B 1 314 ? 7.289 38.75 4.816 1 97.31 314 LEU B N 1
ATOM 5623 C CA . LEU B 1 314 ? 6.426 37.688 4.277 1 97.31 314 LEU B CA 1
ATOM 5624 C C . LEU B 1 314 ? 5.312 37.344 5.262 1 97.31 314 LEU B C 1
ATOM 5626 O O . LEU B 1 314 ? 5.547 37.281 6.469 1 97.31 314 LEU B O 1
ATOM 5630 N N . LYS B 1 315 ? 4.129 37.094 4.758 1 96.94 315 LYS B N 1
ATOM 5631 C CA . LYS B 1 315 ? 2.949 36.969 5.605 1 96.94 315 LYS B CA 1
ATOM 5632 C C . LYS B 1 315 ? 2.555 35.531 5.789 1 96.94 315 LYS B C 1
ATOM 5634 O O . LYS B 1 315 ? 2.615 34.719 4.844 1 96.94 315 LYS B O 1
ATOM 5639 N N . LEU B 1 316 ? 2.172 35.25 6.98 1 97.38 316 LEU B N 1
ATOM 5640 C CA . LEU B 1 316 ? 1.621 33.938 7.305 1 97.38 316 LEU B CA 1
ATOM 5641 C C . LEU B 1 316 ? 0.155 33.844 6.895 1 97.38 316 LEU B C 1
ATOM 5643 O O . LEU B 1 316 ? -0.596 34.812 7.043 1 97.38 316 LEU B O 1
ATOM 5647 N N . LEU B 1 317 ? -0.269 32.719 6.434 1 96.19 317 LEU B N 1
ATOM 5648 C CA . LEU B 1 317 ? -1.668 32.5 6.07 1 96.19 317 LEU B CA 1
ATOM 5649 C C . LEU B 1 317 ? -2.523 32.281 7.312 1 96.19 317 LEU B C 1
ATOM 5651 O O . LEU B 1 317 ? -3.631 32.812 7.418 1 96.19 317 LEU B O 1
ATOM 5655 N N . VAL B 1 318 ? -2.039 31.438 8.219 1 96.12 318 VAL B N 1
ATOM 5656 C CA . VAL B 1 318 ? -2.746 31.031 9.43 1 96.12 318 VAL B CA 1
ATOM 5657 C C . VAL B 1 318 ? -2.234 31.828 10.625 1 96.12 318 VAL B C 1
ATOM 5659 O O . VAL B 1 318 ? -1.025 31.984 10.797 1 96.12 318 VAL B O 1
ATOM 5662 N N . PRO B 1 319 ? -3.174 32.375 11.445 1 96.62 319 PRO B N 1
ATOM 5663 C CA . PRO B 1 319 ? -2.717 33.031 12.672 1 96.62 319 PRO B CA 1
ATOM 5664 C C . PRO B 1 319 ? -1.874 32.125 13.555 1 96.62 319 PRO B C 1
ATOM 5666 O O . PRO B 1 319 ? -2.162 30.938 13.672 1 96.62 319 PRO B O 1
ATOM 5669 N N . LYS B 1 320 ? -0.894 32.719 14.227 1 97.12 320 LYS B N 1
ATOM 5670 C CA . LYS B 1 320 ? 0.065 31.953 15.031 1 97.12 320 LYS B CA 1
ATOM 5671 C C . LYS B 1 320 ? -0.646 31.109 16.078 1 97.12 320 LYS B C 1
ATOM 5673 O O . LYS B 1 320 ? -0.243 29.969 16.344 1 97.12 320 LYS B O 1
ATOM 5678 N N . GLU B 1 321 ? -1.757 31.594 16.594 1 96 321 GLU B N 1
ATOM 5679 C CA . GLU B 1 321 ? -2.453 30.922 17.688 1 96 321 GLU B CA 1
ATOM 5680 C C . GLU B 1 321 ? -3.182 29.672 17.188 1 96 321 GLU B C 1
ATOM 5682 O O . GLU B 1 321 ? -3.582 28.828 18 1 96 321 GLU B O 1
ATOM 5687 N N . LYS B 1 322 ? -3.385 29.562 15.891 1 96.69 322 LYS B N 1
ATOM 5688 C CA . LYS B 1 322 ? -4.105 28.422 15.305 1 96.69 322 LYS B CA 1
ATOM 5689 C C . LYS B 1 322 ? -3.146 27.438 14.648 1 96.69 322 LYS B C 1
ATOM 5691 O O . LYS B 1 322 ? -3.557 26.375 14.203 1 96.69 322 LYS B O 1
ATOM 5696 N N . SER B 1 323 ? -1.923 27.797 14.711 1 97.31 323 SER B N 1
ATOM 5697 C CA . SER B 1 323 ? -0.916 27.047 13.969 1 97.31 323 SER B CA 1
ATOM 5698 C C . SER B 1 323 ? -0.446 25.828 14.742 1 97.31 323 SER B C 1
ATOM 5700 O O . SER B 1 323 ? -0.37 25.859 15.977 1 97.31 323 SER B O 1
ATOM 5702 N N . SER B 1 324 ? -0.093 24.734 13.984 1 97 324 SER B N 1
ATOM 5703 C CA . SER B 1 324 ? 0.537 23.562 14.57 1 97 324 SER B CA 1
ATOM 5704 C C . SER B 1 324 ? 1.998 23.828 14.914 1 97 324 SER B C 1
ATOM 5706 O O . SER B 1 324 ? 2.6 23.094 15.703 1 97 324 SER B O 1
ATOM 5708 N N . MET B 1 325 ? 2.572 24.812 14.242 1 98.19 325 MET B N 1
ATOM 5709 C CA . MET B 1 325 ? 3.984 25.172 14.289 1 98.19 325 MET B CA 1
ATOM 5710 C C . MET B 1 325 ? 4.848 24.094 13.656 1 98.19 325 MET B C 1
ATOM 5712 O O . MET B 1 325 ? 6.074 24.094 13.805 1 98.19 325 MET B O 1
ATOM 5716 N N . LEU B 1 326 ? 4.219 23.109 12.961 1 98.69 326 LEU B N 1
ATOM 5717 C CA . LEU B 1 326 ? 4.953 22.094 12.219 1 98.69 326 LEU B CA 1
ATOM 5718 C C . LEU B 1 326 ? 5.012 22.438 10.734 1 98.69 326 LEU B C 1
ATOM 5720 O O . LEU B 1 326 ? 5.844 21.906 10 1 98.69 326 LEU B O 1
ATOM 5724 N N . LEU B 1 327 ? 4.125 23.25 10.328 1 98.44 327 LEU B N 1
ATOM 5725 C CA . LEU B 1 327 ? 4.047 23.688 8.938 1 98.44 327 LEU B CA 1
ATOM 5726 C C . LEU B 1 327 ? 3.557 25.125 8.844 1 98.44 327 LEU B C 1
ATOM 5728 O O . LEU B 1 327 ? 2.621 25.516 9.547 1 98.44 327 LEU B O 1
ATOM 5732 N N . THR B 1 328 ? 4.191 25.891 8.039 1 98.38 328 THR B N 1
ATOM 5733 C CA . THR B 1 328 ? 3.832 27.297 7.832 1 98.38 328 THR B CA 1
ATOM 5734 C C . THR B 1 328 ? 3.439 27.547 6.379 1 98.38 328 THR B C 1
ATOM 5736 O O . THR B 1 328 ? 4.223 27.266 5.465 1 98.38 328 THR B O 1
ATOM 5739 N N . ALA B 1 329 ? 2.234 27.953 6.188 1 97.75 329 ALA B N 1
ATOM 5740 C CA . ALA B 1 329 ? 1.814 28.438 4.871 1 97.75 329 ALA B CA 1
ATOM 5741 C C . ALA B 1 329 ? 2.061 29.922 4.723 1 97.75 329 ALA B C 1
ATOM 5743 O O . ALA B 1 329 ? 1.644 30.719 5.57 1 97.75 329 ALA B O 1
ATOM 5744 N N . ILE B 1 330 ? 2.773 30.281 3.703 1 98.06 330 ILE B N 1
ATOM 5745 C CA . ILE B 1 330 ? 3.176 31.656 3.471 1 98.06 330 ILE B CA 1
ATOM 5746 C C . ILE B 1 330 ? 2.469 32.188 2.229 1 98.06 330 ILE B C 1
ATOM 5748 O O . ILE B 1 330 ? 2.465 31.547 1.179 1 98.06 330 ILE B O 1
ATOM 5752 N N . VAL B 1 331 ? 1.88 33.375 2.326 1 96.81 331 VAL B N 1
ATOM 5753 C CA . VAL B 1 331 ? 1.259 34 1.175 1 96.81 331 VAL B CA 1
ATOM 5754 C C . VAL B 1 331 ? 2.34 34.5 0.218 1 96.81 331 VAL B C 1
ATOM 5756 O O . VAL B 1 331 ? 3.277 35.188 0.632 1 96.81 331 VAL B O 1
ATOM 5759 N N . GLU B 1 332 ? 2.209 34.125 -0.991 1 96.19 332 GLU B N 1
ATOM 5760 C CA . GLU B 1 332 ? 3.199 34.594 -1.955 1 96.19 332 GLU B CA 1
ATOM 5761 C C . GLU B 1 332 ? 3.23 36.094 -2.021 1 96.19 332 GLU B C 1
ATOM 5763 O O . GLU B 1 332 ? 2.18 36.75 -2.037 1 96.19 332 GLU B O 1
ATOM 5768 N N . PRO B 1 333 ? 4.41 36.625 -2.072 1 94.81 333 PRO B N 1
ATOM 5769 C CA . PRO B 1 333 ? 4.504 38.094 -2.1 1 94.81 333 PRO B CA 1
ATOM 5770 C C . PRO B 1 333 ? 4.18 38.688 -3.473 1 94.81 333 PRO B C 1
ATOM 5772 O O . PRO B 1 333 ? 4.344 38 -4.492 1 94.81 333 PRO B O 1
ATOM 5775 N N . GLU B 1 334 ? 3.713 39.938 -3.438 1 91.06 334 GLU B N 1
ATOM 5776 C CA . GLU B 1 334 ? 3.479 40.688 -4.664 1 91.06 334 GLU B CA 1
ATOM 5777 C C . GLU B 1 334 ? 4.645 41.625 -4.965 1 91.06 334 GLU B C 1
ATOM 5779 O O . GLU B 1 334 ? 4.5 42.844 -4.902 1 91.06 334 GLU B O 1
ATOM 5784 N N . VAL B 1 335 ? 5.695 41.094 -5.191 1 90.56 335 VAL B N 1
ATOM 5785 C CA . VAL B 1 335 ? 6.871 41.906 -5.5 1 90.56 335 VAL B CA 1
ATOM 5786 C C . VAL B 1 335 ? 7.363 41.594 -6.91 1 90.56 335 VAL B C 1
ATOM 5788 O O . VAL B 1 335 ? 7.227 40.469 -7.379 1 90.56 335 VAL B O 1
ATOM 5791 N N . LYS B 1 336 ? 7.82 42.625 -7.516 1 90.81 336 LYS B N 1
ATOM 5792 C CA . LYS B 1 336 ? 8.344 42.469 -8.875 1 90.81 336 LYS B CA 1
ATOM 5793 C C . LYS B 1 336 ? 9.477 41.438 -8.906 1 90.81 336 LYS B C 1
ATOM 5795 O O . LYS B 1 336 ? 10.352 41.438 -8.039 1 90.81 336 LYS B O 1
ATOM 5800 N N . GLY B 1 337 ? 9.359 40.531 -9.781 1 93.19 337 GLY B N 1
ATOM 5801 C CA . GLY B 1 337 ? 10.43 39.594 -9.969 1 93.19 337 GLY B CA 1
ATOM 5802 C C . GLY B 1 337 ? 10.172 38.25 -9.266 1 93.19 337 GLY B C 1
ATOM 5803 O O . GLY B 1 337 ? 10.844 37.25 -9.555 1 93.19 337 GLY B O 1
ATOM 5804 N N . TYR B 1 338 ? 9.281 38.25 -8.406 1 94.56 338 TYR B N 1
ATOM 5805 C CA . TYR B 1 338 ? 9 37.031 -7.68 1 94.56 338 TYR B CA 1
ATOM 5806 C C . TYR B 1 338 ? 8.32 36 -8.578 1 94.56 338 TYR B C 1
ATOM 5808 O O . TYR B 1 338 ? 7.441 36.344 -9.375 1 94.56 338 TYR B O 1
ATOM 5816 N N . ASN B 1 339 ? 8.742 34.844 -8.453 1 94.88 339 ASN B N 1
ATOM 5817 C CA . ASN B 1 339 ? 8.18 33.656 -9.07 1 94.88 339 ASN B CA 1
ATOM 5818 C C . ASN B 1 339 ? 8.453 32.406 -8.234 1 94.88 339 ASN B C 1
ATOM 5820 O O . ASN B 1 339 ? 9.594 32.125 -7.871 1 94.88 339 ASN B O 1
ATOM 5824 N N . PHE B 1 340 ? 7.41 31.672 -7.961 1 96.69 340 PHE B N 1
ATOM 5825 C CA . PHE B 1 340 ? 7.59 30.547 -7.059 1 96.69 340 PHE B CA 1
ATOM 5826 C C . PHE B 1 340 ? 8.586 29.547 -7.637 1 96.69 340 PHE B C 1
ATOM 5828 O O . PHE B 1 340 ? 9.414 29 -6.906 1 96.69 340 PHE B O 1
ATOM 5835 N N . ASP B 1 341 ? 8.43 29.25 -8.891 1 96.62 341 ASP B N 1
ATOM 5836 C CA . ASP B 1 341 ? 9.305 28.266 -9.516 1 96.62 341 ASP B CA 1
ATOM 5837 C C . ASP B 1 341 ? 10.773 28.688 -9.398 1 96.62 341 ASP B C 1
ATOM 5839 O O . ASP B 1 341 ? 11.641 27.844 -9.164 1 96.62 341 ASP B O 1
ATOM 5843 N N . SER B 1 342 ? 11.016 29.953 -9.633 1 97.25 342 SER B N 1
ATOM 5844 C CA . SER B 1 342 ? 12.375 30.469 -9.5 1 97.25 342 SER B CA 1
ATOM 5845 C C . SER B 1 342 ? 12.883 30.328 -8.07 1 97.25 342 SER B C 1
ATOM 5847 O O . SER B 1 342 ? 14.039 29.969 -7.848 1 97.25 342 SER B O 1
ATOM 5849 N N . LEU B 1 343 ? 12.023 30.672 -7.133 1 98.06 343 LEU B N 1
ATOM 5850 C CA . LEU B 1 343 ? 12.375 30.516 -5.727 1 98.06 343 LEU B CA 1
ATOM 5851 C C . LEU B 1 343 ? 12.664 29.062 -5.395 1 98.06 343 LEU B C 1
ATOM 5853 O O . LEU B 1 343 ? 13.688 28.75 -4.793 1 98.06 343 LEU B O 1
ATOM 5857 N N . HIS B 1 344 ? 11.711 28.234 -5.773 1 98.19 344 HIS B N 1
ATOM 5858 C CA . HIS B 1 344 ? 11.852 26.797 -5.539 1 98.19 344 HIS B CA 1
ATOM 5859 C C . HIS B 1 344 ? 13.18 26.281 -6.09 1 98.19 344 HIS B C 1
ATOM 5861 O O . HIS B 1 344 ? 13.922 25.594 -5.387 1 98.19 344 HIS B O 1
ATOM 5867 N N . ASN B 1 345 ? 13.492 26.547 -7.352 1 97.88 345 ASN B N 1
ATOM 5868 C CA . ASN B 1 345 ? 14.703 26.062 -7.996 1 97.88 345 ASN B CA 1
ATOM 5869 C C . ASN B 1 345 ? 15.961 26.578 -7.293 1 97.88 345 ASN B C 1
ATOM 5871 O O . ASN B 1 345 ? 16.938 25.844 -7.152 1 97.88 345 ASN B O 1
ATOM 5875 N N . TYR B 1 346 ? 15.891 27.844 -6.93 1 98 346 TYR B N 1
ATOM 5876 C CA . TYR B 1 346 ? 17.016 28.453 -6.215 1 98 346 TYR B CA 1
ATOM 5877 C C . TYR B 1 346 ? 17.312 27.703 -4.926 1 98 346 TYR B C 1
ATOM 5879 O O . TYR B 1 346 ? 18.469 27.375 -4.641 1 98 346 TYR B O 1
ATOM 5887 N N . LEU B 1 347 ? 16.297 27.422 -4.172 1 98.5 347 LEU B N 1
ATOM 5888 C CA . LEU B 1 347 ? 16.438 26.719 -2.904 1 98.5 347 LEU B CA 1
ATOM 5889 C C . LEU B 1 347 ? 16.828 25.25 -3.135 1 98.5 347 LEU B C 1
ATOM 5891 O O . LEU B 1 347 ? 17.656 24.703 -2.408 1 98.5 347 LEU B O 1
ATOM 5895 N N . TYR B 1 348 ? 16.219 24.641 -4.133 1 97.88 348 TYR B N 1
ATOM 5896 C CA . TYR B 1 348 ? 16.484 23.25 -4.465 1 97.88 348 TYR B CA 1
ATOM 5897 C C . TYR B 1 348 ? 17.953 23.031 -4.781 1 97.88 348 TYR B C 1
ATOM 5899 O O . TYR B 1 348 ? 18.562 22.062 -4.316 1 97.88 348 TYR B O 1
ATOM 5907 N N . GLU B 1 349 ? 18.547 23.875 -5.512 1 97.06 349 GLU B N 1
ATOM 5908 C CA . GLU B 1 349 ? 19.953 23.781 -5.887 1 97.06 349 GLU B CA 1
ATOM 5909 C C . GLU B 1 349 ? 20.859 23.891 -4.66 1 97.06 349 GLU B C 1
ATOM 5911 O O . GLU B 1 349 ? 22 23.406 -4.676 1 97.06 349 GLU B O 1
ATOM 5916 N N . LYS B 1 350 ? 20.328 24.516 -3.666 1 97.69 350 LYS B N 1
ATOM 5917 C CA . LYS B 1 350 ? 21.109 24.719 -2.453 1 97.69 350 LYS B CA 1
ATOM 5918 C C . LYS B 1 350 ? 20.766 23.688 -1.389 1 97.69 350 LYS B C 1
ATOM 5920 O O . LYS B 1 350 ? 21.156 23.828 -0.23 1 97.69 350 LYS B O 1
ATOM 5925 N N . GLY B 1 351 ? 19.906 22.688 -1.703 1 97.5 351 GLY B N 1
ATOM 5926 C CA . GLY B 1 351 ? 19.688 21.531 -0.846 1 97.5 351 GLY B CA 1
ATOM 5927 C C . GLY B 1 351 ? 18.406 21.609 -0.032 1 97.5 351 GLY B C 1
ATOM 5928 O O . GLY B 1 351 ? 18.203 20.812 0.892 1 97.5 351 GLY B O 1
ATOM 5929 N N . PHE B 1 352 ? 17.562 22.609 -0.352 1 98.62 352 PHE B N 1
ATOM 5930 C CA . PHE B 1 352 ? 16.297 22.766 0.369 1 98.62 352 PHE B CA 1
ATOM 5931 C C . PHE B 1 352 ? 15.117 22.594 -0.574 1 98.62 352 PHE B C 1
ATOM 5933 O O . PHE B 1 352 ? 15.094 23.172 -1.661 1 98.62 352 PHE B O 1
ATOM 5940 N N . THR B 1 353 ? 14.156 21.797 -0.175 1 98.5 353 THR B N 1
ATOM 5941 C CA . THR B 1 353 ? 12.938 21.625 -0.959 1 98.5 353 THR B CA 1
ATOM 5942 C C . THR B 1 353 ? 11.742 22.25 -0.245 1 98.5 353 THR B C 1
ATOM 5944 O O . THR B 1 353 ? 11.477 21.938 0.917 1 98.5 353 THR B O 1
ATOM 5947 N N . ILE B 1 354 ? 11.062 23.141 -0.922 1 98.12 354 ILE B N 1
ATOM 5948 C CA . ILE B 1 354 ? 9.836 23.719 -0.384 1 98.12 354 ILE B CA 1
ATOM 5949 C C . ILE B 1 354 ? 8.641 23.234 -1.21 1 98.12 354 ILE B C 1
ATOM 5951 O O . ILE B 1 354 ? 8.812 22.547 -2.219 1 98.12 354 ILE B O 1
ATOM 5955 N N . TYR B 1 355 ? 7.465 23.578 -0.761 1 96.5 355 TYR B N 1
ATOM 5956 C CA . TYR B 1 355 ? 6.27 22.969 -1.335 1 96.5 355 TYR B CA 1
ATOM 5957 C C . TYR B 1 355 ? 5.25 24.031 -1.731 1 96.5 355 TYR B C 1
ATOM 5959 O O . TYR B 1 355 ? 5.023 24.984 -0.991 1 96.5 355 TYR B O 1
ATOM 5967 N N . PRO B 1 356 ? 4.648 23.812 -2.904 1 95.12 356 PRO B N 1
ATOM 5968 C CA . PRO B 1 356 ? 3.621 24.766 -3.324 1 95.12 356 PRO B CA 1
ATOM 5969 C C . PRO B 1 356 ? 2.305 24.578 -2.572 1 95.12 356 PRO B C 1
ATOM 5971 O O . PRO B 1 356 ? 2.076 23.531 -1.958 1 95.12 356 PRO B O 1
ATOM 5974 N N . GLY B 1 357 ? 1.536 25.625 -2.605 1 92.5 357 GLY B N 1
ATOM 5975 C CA . GLY B 1 357 ? 0.215 25.578 -2.002 1 92.5 357 GLY B CA 1
ATOM 5976 C C . GLY B 1 357 ? -0.777 26.531 -2.643 1 92.5 357 GLY B C 1
ATOM 5977 O O . GLY B 1 357 ? -0.383 27.5 -3.293 1 92.5 357 GLY B O 1
ATOM 5978 N N . LYS B 1 358 ? -2.014 26.109 -2.598 1 85.19 358 LYS B N 1
ATOM 5979 C CA . LYS B 1 358 ? -3.119 26.969 -3.02 1 85.19 358 LYS B CA 1
ATOM 5980 C C . LYS B 1 358 ? -4.309 26.844 -2.072 1 85.19 358 LYS B C 1
ATOM 5982 O O . LYS B 1 358 ? -4.73 25.719 -1.751 1 85.19 358 LYS B O 1
ATOM 5987 N N . VAL B 1 359 ? -4.656 27.906 -1.561 1 83.94 359 VAL B N 1
ATOM 5988 C CA . VAL B 1 359 ? -5.832 27.953 -0.698 1 83.94 359 VAL B CA 1
ATOM 5989 C C . VAL B 1 359 ? -6.801 29.031 -1.2 1 83.94 359 VAL B C 1
ATOM 5991 O O . VAL B 1 359 ? -6.461 30.219 -1.234 1 83.94 359 VAL B O 1
ATOM 5994 N N . SER B 1 360 ? -7.945 28.516 -1.57 1 77.75 360 SER B N 1
ATOM 5995 C CA . SER B 1 360 ? -8.906 29.422 -2.188 1 77.75 360 SER B CA 1
ATOM 5996 C C . SER B 1 360 ? -8.266 30.203 -3.324 1 77.75 360 SER B C 1
ATOM 5998 O O . SER B 1 360 ? -7.75 29.625 -4.277 1 77.75 360 SER B O 1
ATOM 6000 N N . SER B 1 361 ? -8.25 31.422 -3.238 1 76.5 361 SER B N 1
ATOM 6001 C CA . SER B 1 361 ? -7.77 32.25 -4.34 1 76.5 361 SER B CA 1
ATOM 6002 C C . SER B 1 361 ? -6.359 32.75 -4.07 1 76.5 361 SER B C 1
ATOM 6004 O O . SER B 1 361 ? -5.773 33.438 -4.906 1 76.5 361 SER B O 1
ATOM 6006 N N . LYS B 1 362 ? -5.793 32.219 -3.053 1 84.5 362 LYS B N 1
ATOM 6007 C CA . LYS B 1 362 ? -4.469 32.75 -2.721 1 84.5 362 LYS B CA 1
ATOM 6008 C C . LYS B 1 362 ? -3.379 31.734 -3.055 1 84.5 362 LYS B C 1
ATOM 6010 O O . LYS B 1 362 ? -3.469 30.562 -2.668 1 84.5 362 LYS B O 1
ATOM 6015 N N . ASN B 1 363 ? -2.439 32.281 -3.758 1 92.81 363 ASN B N 1
ATOM 6016 C CA . ASN B 1 363 ? -1.235 31.5 -3.959 1 92.81 363 ASN B CA 1
ATOM 6017 C C . ASN B 1 363 ? -0.332 31.516 -2.729 1 92.81 363 ASN B C 1
ATOM 6019 O O . ASN B 1 363 ? -0.079 32.594 -2.162 1 92.81 363 ASN B O 1
ATOM 6023 N N . THR B 1 364 ? 0.029 30.406 -2.248 1 96.44 364 THR B N 1
ATOM 6024 C CA . THR B 1 364 ? 0.897 30.25 -1.085 1 96.44 364 THR B CA 1
ATOM 6025 C C . THR B 1 364 ? 2.031 29.281 -1.379 1 96.44 364 THR B C 1
ATOM 6027 O O . THR B 1 364 ? 2.035 28.625 -2.42 1 96.44 364 THR B O 1
ATOM 6030 N N . PHE B 1 365 ? 3.008 29.281 -0.638 1 97.44 365 PHE B N 1
ATOM 6031 C CA . PHE B 1 365 ? 3.93 28.156 -0.529 1 97.44 365 PHE B CA 1
ATOM 6032 C C . PHE B 1 365 ? 4.086 27.719 0.923 1 97.44 365 PHE B C 1
ATOM 6034 O O . PHE B 1 365 ? 3.686 28.438 1.839 1 97.44 365 PHE B O 1
ATOM 6041 N N . ARG B 1 366 ? 4.574 26.531 1.104 1 98 366 ARG B N 1
ATOM 6042 C CA . ARG B 1 366 ? 4.559 25.938 2.432 1 98 366 ARG B CA 1
ATOM 6043 C C . ARG B 1 366 ? 5.949 25.453 2.832 1 98 366 ARG B C 1
ATOM 6045 O O . ARG B 1 366 ? 6.711 24.969 1.991 1 98 366 ARG B O 1
ATOM 6052 N N . ILE B 1 367 ? 6.156 25.625 4.078 1 98.62 367 ILE B N 1
ATOM 6053 C CA . ILE B 1 367 ? 7.383 25.125 4.691 1 98.62 367 ILE B CA 1
ATOM 6054 C C . ILE B 1 367 ? 7.035 24.219 5.871 1 98.62 367 ILE B C 1
ATOM 6056 O O . ILE B 1 367 ? 6.449 24.656 6.859 1 98.62 367 ILE B O 1
ATOM 6060 N N . ALA B 1 368 ? 7.363 22.969 5.758 1 98.69 368 ALA B N 1
ATOM 6061 C CA . ALA B 1 368 ? 7.199 22.031 6.859 1 98.69 368 ALA B CA 1
ATOM 6062 C C . ALA B 1 368 ? 8.516 21.812 7.602 1 98.69 368 ALA B C 1
ATOM 6064 O O . ALA B 1 368 ? 9.523 21.438 6.996 1 98.69 368 ALA B O 1
ATOM 6065 N N . ASN B 1 369 ? 8.5 22.125 8.859 1 98.69 369 ASN B N 1
ATOM 6066 C CA . ASN B 1 369 ? 9.695 21.938 9.672 1 98.69 369 ASN B CA 1
ATOM 6067 C C . ASN B 1 369 ? 9.633 20.656 10.484 1 98.69 369 ASN B C 1
ATOM 6069 O O . ASN B 1 369 ? 9.781 20.672 11.703 1 98.69 369 ASN B O 1
ATOM 6073 N N . ILE B 1 370 ? 9.445 19.547 9.812 1 98.5 370 ILE B N 1
ATOM 6074 C CA . ILE B 1 370 ? 9.414 18.219 10.422 1 98.5 370 ILE B CA 1
ATOM 6075 C C . ILE B 1 370 ? 10.562 17.375 9.883 1 98.5 370 ILE B C 1
ATOM 6077 O O . ILE B 1 370 ? 11.195 17.734 8.891 1 98.5 370 ILE B O 1
ATOM 6081 N N . GLY B 1 371 ? 10.828 16.188 10.539 1 98.69 371 GLY B N 1
ATOM 6082 C CA . GLY B 1 371 ? 11.914 15.305 10.141 1 98.69 371 GLY B CA 1
ATOM 6083 C C . GLY B 1 371 ? 13.203 15.578 10.883 1 98.69 371 GLY B C 1
ATOM 6084 O O . GLY B 1 371 ? 13.203 16.234 11.922 1 98.69 371 GLY B O 1
ATOM 6085 N N . ASP B 1 372 ? 14.281 15 10.398 1 98.62 372 ASP B N 1
ATOM 6086 C CA . ASP B 1 372 ? 15.617 15.172 10.969 1 98.62 372 ASP B CA 1
ATOM 6087 C C . ASP B 1 372 ? 16.203 16.531 10.586 1 98.62 372 ASP B C 1
ATOM 6089 O O . ASP B 1 372 ? 17.203 16.594 9.875 1 98.62 372 ASP B O 1
ATOM 6093 N N . ILE B 1 373 ? 15.625 17.547 11.109 1 98.31 373 ILE B N 1
ATOM 6094 C CA . ILE B 1 373 ? 16.031 18.938 10.883 1 98.31 373 ILE B CA 1
ATOM 6095 C C . ILE B 1 373 ? 16.219 19.641 12.227 1 98.31 373 ILE B C 1
ATOM 6097 O O . ILE B 1 373 ? 15.484 19.375 13.18 1 98.31 373 ILE B O 1
ATOM 6101 N N . TYR B 1 374 ? 17.047 20.609 12.312 1 98.5 374 TYR B N 1
ATOM 6102 C CA . TYR B 1 374 ? 17.438 21.312 13.539 1 98.5 374 TYR B CA 1
ATOM 6103 C C . TYR B 1 374 ? 17.5 22.812 13.32 1 98.5 374 TYR B C 1
ATOM 6105 O O . TYR B 1 374 ? 17.453 23.281 12.18 1 98.5 374 TYR B O 1
ATOM 6113 N N . PRO B 1 375 ? 17.547 23.531 14.398 1 98.69 375 PRO B N 1
ATOM 6114 C CA . PRO B 1 375 ? 17.578 25 14.312 1 98.69 375 PRO B CA 1
ATOM 6115 C C . PRO B 1 375 ? 18.656 25.5 13.352 1 98.69 375 PRO B C 1
ATOM 6117 O O . PRO B 1 375 ? 18.453 26.484 12.633 1 98.69 375 PRO B O 1
ATOM 6120 N N . GLU B 1 376 ? 19.766 24.812 13.273 1 98.56 376 GLU B N 1
ATOM 6121 C CA . GLU B 1 376 ? 20.844 25.234 12.391 1 98.56 376 GLU B CA 1
ATOM 6122 C C . GLU B 1 376 ? 20.438 25.125 10.922 1 98.56 376 GLU B C 1
ATOM 6124 O O . GLU B 1 376 ? 20.844 25.938 10.094 1 98.56 376 GLU B O 1
ATOM 6129 N N . ASN B 1 377 ? 19.656 24.078 10.609 1 98.62 377 ASN B N 1
ATOM 6130 C CA . ASN B 1 377 ? 19.156 23.938 9.25 1 98.62 377 ASN B CA 1
ATOM 6131 C C . ASN B 1 377 ? 18.203 25.062 8.875 1 98.62 377 ASN B C 1
ATOM 6133 O O . ASN B 1 377 ? 18.25 25.578 7.75 1 98.62 377 ASN B O 1
ATOM 6137 N N . MET B 1 378 ? 17.391 25.516 9.82 1 98.75 378 MET B N 1
ATOM 6138 C CA . MET B 1 378 ? 16.406 26.562 9.555 1 98.75 378 MET B CA 1
ATOM 6139 C C . MET B 1 378 ? 17.078 27.922 9.414 1 98.75 378 MET B C 1
ATOM 6141 O O . MET B 1 378 ? 16.656 28.75 8.609 1 98.75 378 MET B O 1
ATOM 6145 N N . ARG B 1 379 ? 18.094 28.172 10.203 1 98.75 379 ARG B N 1
ATOM 6146 C CA . ARG B 1 379 ? 18.859 29.406 10.062 1 98.75 379 ARG B CA 1
ATOM 6147 C C . ARG B 1 379 ? 19.5 29.5 8.68 1 98.75 379 ARG B C 1
ATOM 6149 O O . ARG B 1 379 ? 19.453 30.547 8.039 1 98.75 379 ARG B O 1
ATOM 6156 N N . LYS B 1 380 ? 20.094 28.344 8.281 1 98.69 380 LYS B N 1
ATOM 6157 C CA . LYS B 1 380 ? 20.688 28.297 6.949 1 98.69 380 LYS B CA 1
ATOM 6158 C C . LYS B 1 380 ? 19.641 28.531 5.867 1 98.69 380 LYS B C 1
ATOM 6160 O O . LYS B 1 380 ? 19.906 29.234 4.891 1 98.69 380 LYS B O 1
ATOM 6165 N N . PHE B 1 381 ? 18.516 28.016 6 1 98.75 381 PHE B N 1
ATOM 6166 C CA . PHE B 1 381 ? 17.422 28.188 5.059 1 98.75 381 PHE B CA 1
ATOM 6167 C C . PHE B 1 381 ? 17.047 29.672 4.945 1 98.75 381 PHE B C 1
ATOM 6169 O O . PHE B 1 381 ? 16.906 30.188 3.842 1 98.75 381 PHE B O 1
ATOM 6176 N N . ILE B 1 382 ? 16.891 30.328 6.117 1 98.75 382 ILE B N 1
ATOM 6177 C CA . ILE B 1 382 ? 16.5 31.734 6.156 1 98.75 382 ILE B CA 1
ATOM 6178 C C . ILE B 1 382 ? 17.578 32.594 5.477 1 98.75 382 ILE B C 1
ATOM 6180 O O . ILE B 1 382 ? 17.266 33.531 4.758 1 98.75 382 ILE B O 1
ATOM 6184 N N . GLU B 1 383 ? 18.812 32.219 5.699 1 98.69 383 GLU B N 1
ATOM 6185 C CA . GLU B 1 383 ? 19.906 32.938 5.043 1 98.69 383 GLU B CA 1
ATOM 6186 C C . GLU B 1 383 ? 19.797 32.844 3.523 1 98.69 383 GLU B C 1
ATOM 6188 O O . GLU B 1 383 ? 19.938 33.844 2.826 1 98.69 383 GLU B O 1
ATOM 6193 N N . ILE B 1 384 ? 19.547 31.672 3.059 1 98.56 384 ILE B N 1
ATOM 6194 C CA . ILE B 1 384 ? 19.438 31.438 1.622 1 98.56 384 ILE B CA 1
ATOM 6195 C C . ILE B 1 384 ? 18.203 32.125 1.078 1 98.56 384 ILE B C 1
ATOM 6197 O O . ILE B 1 384 ? 18.219 32.688 -0.024 1 98.56 384 ILE B O 1
ATOM 6201 N N . LEU B 1 385 ? 17.141 32.125 1.829 1 98.31 385 LEU B N 1
ATOM 6202 C CA . LEU B 1 385 ? 15.906 32.812 1.448 1 98.31 385 LEU B CA 1
ATOM 6203 C C . LEU B 1 385 ? 16.141 34.312 1.332 1 98.31 385 LEU B C 1
ATOM 6205 O O . LEU B 1 385 ? 15.664 34.969 0.386 1 98.31 385 LEU B O 1
ATOM 6209 N N . GLU B 1 386 ? 16.844 34.812 2.27 1 97.69 386 GLU B N 1
ATOM 6210 C CA . GLU B 1 386 ? 17.188 36.25 2.244 1 97.69 386 GLU B CA 1
ATOM 6211 C C . GLU B 1 386 ? 18 36.594 1.001 1 97.69 386 GLU B C 1
ATOM 6213 O O . GLU B 1 386 ? 17.781 37.625 0.363 1 97.69 386 GLU B O 1
ATOM 6218 N N . GLU B 1 387 ? 18.922 35.719 0.723 1 97.81 387 GLU B N 1
ATOM 6219 C CA . GLU B 1 387 ? 19.75 35.906 -0.468 1 97.81 387 GLU B CA 1
ATOM 6220 C C . GLU B 1 387 ? 18.891 35.969 -1.729 1 97.81 387 GLU B C 1
ATOM 6222 O O . GLU B 1 387 ? 19.141 36.781 -2.625 1 97.81 387 GLU B O 1
ATOM 6227 N N . TYR B 1 388 ? 17.969 35.094 -1.826 1 97.44 388 TYR B N 1
ATOM 6228 C CA . TYR B 1 388 ? 17.078 35.062 -2.982 1 97.44 388 TYR B CA 1
ATOM 6229 C C . TYR B 1 388 ? 16.328 36.375 -3.123 1 97.44 388 TYR B C 1
ATOM 6231 O O . TYR B 1 388 ? 16.297 36.969 -4.207 1 97.44 388 TYR B O 1
ATOM 6239 N N . PHE B 1 389 ? 15.719 36.875 -2.061 1 95.94 389 PHE B N 1
ATOM 6240 C CA . PHE B 1 389 ? 14.898 38.062 -2.135 1 95.94 389 PHE B CA 1
ATOM 6241 C C . PHE B 1 389 ? 15.75 39.312 -2.383 1 95.94 389 PHE B C 1
ATOM 6243 O O . PHE B 1 389 ? 15.297 40.281 -2.992 1 95.94 389 PHE B O 1
ATOM 6250 N N . LEU B 1 390 ? 16.984 39.25 -1.97 1 94.94 390 LEU B N 1
ATOM 6251 C CA . LEU B 1 390 ? 17.906 40.312 -2.295 1 94.94 390 LEU B CA 1
ATOM 6252 C C . LEU B 1 390 ? 18.234 40.312 -3.783 1 94.94 390 LEU B C 1
ATOM 6254 O O . LEU B 1 390 ? 18.422 41.375 -4.383 1 94.94 390 LEU B O 1
ATOM 6258 N N . SER B 1 391 ? 18.25 39.188 -4.324 1 94.38 391 SER B N 1
ATOM 6259 C CA . SER B 1 391 ? 18.656 39.031 -5.719 1 94.38 391 SER B CA 1
ATOM 6260 C C . SER B 1 391 ? 17.562 39.5 -6.668 1 94.38 391 SER B C 1
ATOM 6262 O O . SER B 1 391 ? 17.828 39.844 -7.82 1 94.38 391 SER B O 1
ATOM 6264 N N . ILE B 1 392 ? 16.422 39.469 -6.297 1 92 392 ILE B N 1
ATOM 6265 C CA . ILE B 1 392 ? 15.344 39.844 -7.219 1 92 392 ILE B CA 1
ATOM 6266 C C . ILE B 1 392 ? 14.945 41.312 -7.004 1 92 392 ILE B C 1
ATOM 6268 O O . ILE B 1 392 ? 14.062 41.812 -7.699 1 92 392 ILE B O 1
ATOM 6272 N N . LYS B 1 393 ? 15.508 42 -6.086 1 83.56 393 LYS B N 1
ATOM 6273 C CA . LYS B 1 393 ? 15.336 43.438 -5.934 1 83.56 393 LYS B CA 1
ATOM 6274 C C . LYS B 1 393 ? 16.219 44.219 -6.902 1 83.56 393 LYS B C 1
ATOM 6276 O O . LYS B 1 393 ? 17.328 43.781 -7.215 1 83.56 393 LYS B O 1
#

Secondary structure (DSSP, 8-state):
----EE-SSSSPB--HHHHHTT------TTSHHHHHHHHHHHHHHHHTTS-TTTEEEEEEES-HHHHHHHHHHHH--SSEEEEEESSHHHHHHHHHHHHTT-EEEEEE-BTTTB--HHHHHHHHHHHHTS-----S---STTS----EE----SSPPP-EEEEEEESEETTTTEE--HHHHHHHHHHHT-EEEEE-TTTTTTS---TTTTTEEEEEEETTSTT---SSEEEEEEEHHHHHHGGGSPPS-STT-HHHHHHHHHHHSS-SS---HHHHHHHHHHHHHHHHH-HHHHHHHHHHHHHHHHHHHHHTTPEESS-GGGB-SSEEEEEPP--TT--HHHHHHHHHHTTEE-EEEEETTEEEEEEE--BS--HHHHHHHHHHHHHHHHHT-/----EE-SSSSPB--HHHHHTT------TTSHHHHHHHHHHHHHHHHTTS-TTTEEEEEEES-HHHHHHHHHHHH--SSEEEEEESSHHHHHHHHHHHHTT-EEEEEE-BTTTB--HHHHHHHHHHHHTS-----S---STTS----EE----SSPPP-EEEEEEESEETTTTEE--HHHHHHHHHHHT-EEEEE-TTTTTTS---TTTTTEEEEEEETTSTT---TTEEEEEEEHHHHHHGGGSPPS-STT-HHHHHHHHHHHSS-SS---HHHHHHHHHHHHHHHHH-HHHHHHHHHHHHHHHHHHHHHTTPEESS-GGGB-SSEEEEEPP--TT--HHHHHHHHHHTTEE-EEEEETTEEEEEEE--BS--HHHHHHHHHHHHHHHHHT-

Solvent-accessible surface area (backbone atoms only — not comparable to full-atom values): 39451 Å² total; per-residue (Å²): 128,68,78,37,45,34,19,33,89,52,50,22,16,52,51,68,68,29,45,51,43,37,58,65,59,58,69,55,69,85,36,67,73,45,19,52,53,44,43,50,44,30,48,53,58,20,51,67,34,43,51,62,88,55,28,40,42,40,73,42,47,9,25,48,66,45,22,47,46,17,47,60,57,37,68,60,66,86,40,26,36,35,33,43,24,45,46,70,66,30,48,49,52,51,50,45,35,57,44,68,67,38,26,31,39,35,42,59,35,45,54,51,75,44,76,58,62,68,61,50,50,51,56,48,44,44,29,65,66,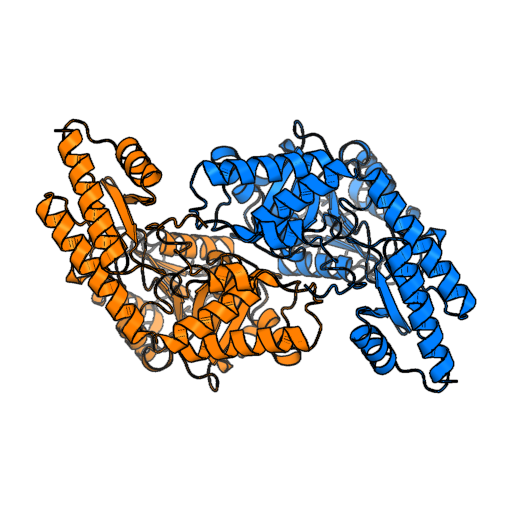62,55,44,68,84,64,80,79,62,59,71,83,83,60,44,63,24,65,71,44,63,79,75,67,68,99,61,75,55,35,54,45,32,38,38,38,51,35,41,41,77,79,37,13,32,42,43,64,53,51,61,52,16,52,53,22,64,74,64,69,26,46,27,36,35,42,25,44,66,27,45,58,35,44,84,50,51,30,70,88,22,45,44,40,33,36,20,24,34,28,14,22,35,44,23,18,44,44,27,35,11,25,32,38,29,33,45,69,64,43,60,58,31,65,78,44,77,58,57,50,72,86,48,29,46,44,65,39,39,57,42,21,75,77,59,38,33,61,81,54,67,54,23,57,42,41,50,39,9,32,44,46,14,49,55,52,41,63,74,58,31,37,64,52,44,28,50,46,22,41,52,25,35,52,52,45,52,54,45,32,53,76,69,72,48,47,66,66,38,52,76,91,39,40,58,44,44,33,47,26,29,43,60,73,94,48,77,76,67,47,68,67,60,51,45,52,56,37,42,77,72,34,33,39,66,29,82,40,73,53,91,89,41,57,28,34,32,42,17,50,48,32,72,65,46,53,68,56,39,52,52,47,43,52,52,49,50,50,52,60,57,66,50,102,126,70,78,38,45,35,19,32,88,52,50,24,14,56,51,69,69,28,47,52,42,38,59,64,60,58,70,55,69,85,37,68,75,46,18,51,53,45,44,50,43,31,48,53,58,19,51,68,33,41,50,63,90,54,27,41,42,38,74,42,47,9,24,47,67,43,23,46,47,18,48,60,57,38,67,61,66,86,41,26,36,36,33,43,24,44,46,69,68,32,47,47,52,51,50,46,37,57,44,67,67,39,25,30,39,35,41,57,38,45,55,52,76,44,76,59,60,67,62,51,49,50,54,49,44,43,29,64,66,61,54,45,69,83,65,76,76,64,58,70,80,82,61,46,64,25,66,72,43,65,79,76,67,69,99,61,75,58,36,54,45,31,38,38,38,50,35,41,41,76,79,37,12,31,42,44,64,54,51,62,52,15,53,53,21,64,76,64,70,26,47,28,33,36,42,24,45,67,27,45,57,34,44,84,52,52,30,70,88,22,45,45,40,33,35,19,24,36,30,15,22,35,43,23,19,45,42,27,35,12,25,32,37,30,33,45,70,65,44,60,59,32,66,77,45,77,58,58,50,71,85,47,30,47,45,66,40,39,57,43,21,74,76,62,38,32,63,81,56,68,54,23,58,42,42,50,38,9,32,44,45,14,49,54,52,42,62,74,57,32,39,64,52,44,27,51,47,22,40,53,26,34,51,53,43,53,53,44,34,53,75,68,71,48,46,67,65,40,51,78,91,40,42,58,44,40,32,47,26,30,43,60,75,96,49,77,76,67,46,67,68,60,51,45,51,56,37,40,76,73,33,35,39,65,29,82,40,71,54,90,90,42,58,28,33,32,42,18,50,46,32,72,66,48,54,69,56,38,53,52,49,42,53,52,51,50,51,52,58,58,65,48,101

Radius of gyration: 27.22 Å; Cα contacts (8 Å, |Δi|>4): 1732; chains: 2; bounding box: 64×86×58 Å

Sequence (786 aa):
MKRNILLNPGPATTTDTVKNAQVVPDICPREEEFGQVMEFVSKELTNLAAHDDEYTTVLFGGSGTAAVEAMISSVVDKDILLIINNGAYGKRICEMAEIYDLNFIEFIGSPVNGIDFIKLEQIISEYNTKKRSIKNKLNDDKGIIGRYNVKNEDDEIKVISHIAVIHHETTTGILNDIHRVGGLCSKYNIDLIVDGMSSFAGIPIDMKSSNIKYLASSSNKCIQGMAGVSFVIAEKELLVNTKSIKPRNLYLNLYNQYEYFQKNYQMRFTPPVQVLYALKQAIIETKAETIERRYERYVKCCEILWEGLEKLDLKLLVPKEKSSMLLTAIVEPEVKGYNFDSLHNYLYEKGFTIYPGKVSSKNTFRIANIGDIYPENMRKFIEILEEYFLSIKMKRNILLNPGPATTTDTVKNAQVVPDICPREEEFGQVMEFVSKELTNLAAHDDEYTTVLFGGSGTAAVEAMISSVVDKDILLIINNGAYGKRICEMAEIYDLNFIEFIGSPVNGIDFIKLEQIISEYNTKKRSIKNKLNDDKGIIGRYNVKNEDDEIKVISHIAVIHHETTTGILNDIHRVGGLCSKYNIDLIVDGMSSFAGIPIDMKSSNIKYLASSSNKCIQGMAGVSFVIAEKELLVNTKSIKPRNLYLNLYNQYEYFQKNYQMRFTPPVQVLYALKQAIIETKAETIERRYERYVKCCEILWEGLEKLDLKLLVPKEKSSMLLTAIVEPEVKGYNFDSLHNYLYEKGFTIYPGKVSSKNTFRIANIGDIYPENMRKFIEILEEYFLSIK

Foldseek 3Di:
DDAFAEQEQDLGGFDVCLVCLLDDPDDDCLDVVNLVLLVLLFQLLLVQAEHPVFKTKFKAFDFLLLQLLLCLQQQAFAAEEEFEDQDDVSVVSVVSCVVLLHFYFYAYDHVFPEDDVVVVLVVQCCQQPVLPDPDDAPPDDPSSHTGGSRPPPDPDRHHAAEYEYEQADQLAQFGYDLLVVLVSCVVRVHAYEYACAAPRLQPHHHCVNSNHAKYKYALRHQLQFDGGMIIMMGGDVSLCVSVPHDGSDDRSNRNVQVVVCVVRSGGPDDGPSSRSSSSSVSSVVSVVCDNVNSNVQLLLLLVLLVVLCVVVVWDWPHPPVRGSSQKTKTFQDDDPQDDVVVVQVQQVVVNYHWAWHDDDPTTITMTGSHHPDGNVNSNVSSVSVVVVSVVRD/DDAFAEQEQDLGGFDVCLVCLLDDPDDDCLDVVNLVLLVLLFQLLLVQAEHPVFKTKFKAFDFLLLQLLLCLQQQAFAAEEEFEDQDDVSVVSVVSCVVLLHFYFYAYDHVFPEDDVVVVLVVQCCQQPVLPDPDDDPPDDPSSHTDGSRPPPDPDRHHAAEYEYEQADQLAQFGYDLLVVLVSCVVRVHAYEYACAAPRLQPHHHCVNSNHAKYKYALRHQLQFDGGMIIMMGGDVSLCVSVPHDGSDDRSNRNVQVVVCVVRSGGPDDGPSSRSSSSSVSSVVSVVCDNVNSNVQLLLLLVLLVVLCVVVVWDWPHDPVRGSSQKTKTFQDDDPQDDVVVVQVQLVVVNYHWAWHDDDPTTITMTGSHHPDGNVNSNVSSVSSVVVVVVRD

InterPro domains:
  IPR000192 Aminotransferase class V domain [PF00266] (162-365)
  IPR012703 2-aminoethylphosphonate--pyruvate transaminase [MF_01376] (1-393)
  IPR015421 Pyridoxal phosphate-dependent transferase, major domain [G3DSA:3.40.640.10] (15-129)
  IPR015421 Pyridoxal phosphate-dependent transferase, major domain [G3DSA:3.40.640.10] (158-290)
  IPR015422 Pyridoxal phosphate-dependent transferase, small domain [G3DSA:3.90.1150.10] (291-387)
  IPR015424 Pyridoxal phosphate-dependent transferase [SSF53383] (1-389)
  IPR024169 Serine-pyruvate aminotransferase/2-aminoethylphosphonate-pyruvate transaminase [PIRSF000524] (2-388)

pLDDT: mean 93.4, std 12.45, range [36.47, 98.94]

Organism: NCBI:txid632245

Nearest PDB structures (foldseek):
  6pd2-assembly2_B  TM=9.656E-01  e=3.529E-50  Treponema denticola ATCC 35405
  7e7g-assembly1_A-2  TM=9.633E-01  e=6.685E-39  Pseudomonas aeruginosa PAO1
  2dr1-assembly1_B  TM=9.266E-01  e=6.621E-31  Pyrococcus horikoshii OT3
  3f0h-assembly1_A-2  TM=9.210E-01  e=7.290E-30  unclassified
  6pk3-assembly1_B  TM=9.156E-01  e=1.377E-28  Arabidopsis thaliana